Protein AF-A0A0F9MVE8-F1 (afdb_monomer_lite)

Secondary structure (DSSP, 8-state):
-HHHHHHHHSTT-EEEEE-SSHHHHHHHHHHHHHH--S-TTTEEEE-TTS-HHHHHHHGGG-SEEEE-HHHHHHHHHTTS--GGGEEEEEEETGGG-STT-HHHHHHHHHHHH-SS--EEEE-S---SSHHHHHHHHHHHT--------TTSTTTGGGPPPPPP-----PPPHHHHHHHHHHHHHHHHHHHHHHHTTS-S---TTT--HHHHHHHHHHHHHHHHH--SHHHHHHHHHHHHHHHHHHHHHHHHHHHHHT-HHHHHHHHHHHHHHHHTT-S-HHHHHHHHSHHHHHHHHHHHHHHHTT---HHHHHHHHHHHHHHHH-TT-------SSHHHHHHHHHHTTT-SS--------S--BTTBPPPPHHHHHHHHHHHHTPSPTT-----------S---S-IIIIITTT----EE-SSSSSSGGG--EE-TTS-EE-TT----EEES-HHHHHHHHTT--B------EEEEETTEEEEES-BHHHHHTSTTHHHHHHHHHTS-SS---SSHHHHHHHHH-HHHIIIIIHHHHHHHHSS-GGGS-GGGTTTT---BSS---TTTT-EEE-BTTHHHHHHHHHTTT--EE-S-----GGG-S-EEE-S-HHHHTTTTT-PPPEEEEEEEEEES---S-TT-SEEE-TT-SS-SEEEEHHHHHT---SS-EEEEEEEE---SSS---EE---HHHHHHHHHHHHHHHT-SSEEE-HHHHTT----HHHHHHHHHHHHHHHTTGGGS-HHHHHHHHHHHHTT-

Radius of gyration: 35.33 Å; chains: 1; bounding box: 66×113×80 Å

Sequence (765 aa):
MLAVQRLTEKLDSTVIFLAPTKPLVEQHHKSFLDLTIISSESLKTLTGATAPDKRKKIWKDLKIAFMTPQVLQNDLISGLYSIKNVSLIIFDECHRAVGDYAYCFIAKKYVEMSKYPQILGLTASPGSTEGKINEIRRNLFIEHIEIRTEKDPDVKPYIQNVSNKWIKIKLPSEFLEIKKLIEDKLKECYKFLKENDLLNSYDLKKVTRKDLLKVDKIINSKITNASDDNEKIQMFNAKKLAANAIRLSYMDELIETQGIRPLNDYFKKNEVKIRNNTANKSLRELYHDKDIKRAKELTVELLSKGVIHPKIKELMKVLTTQIKNNSLSRILVFCHFRDSVNNIVRFFEGHETIKAQKFVGQATRGTDKGLTQKEQIELIKDFKDFPWKNTRRFSEIYLRYPELTRGRDEMSERNHNISIIEKLNHIGGLCYSKKNQLGFYYEPYGAHTFHTNNSRVKDFVQRFSKFNSYIHQKGIIINGVLKHYPLSIESIKELPESEKILKEIEERPYKPNLQNFETYMVSLVGRTLYNMYIYNYTKKMWGIEPKELDVDWAISRVELRESNSELFKGQWQGLPVNGYTKFFEKMIANIPVEYNKTKINNSNHDIVLFSGKIDELHRYEFGILPYRSLRFDYKLNESWEDENYGTINLPQHPIYIRKTNFNVLYKQKASYQCIQYQEPIPPDDTNLPMYPISTSENLALFNKYLKEACNSDKIIPIGRLGLYKYLDMDKAVSLSMDMVPLIEKWNVFSPEKRYHNIRVILDKY

InterPro domains:
  IPR011545 DEAD/DEAH-box helicase domain [PF00270] (3-128)
  IPR014001 Helicase superfamily 1/2, ATP-binding domain [PS51192] (1-144)
  IPR014001 Helicase superfamily 1/2, ATP-binding domain [SM00487] (1-170)
  IPR015899 UDP-galactopyranose mutase, C-terminal [PF03275] (534-726)
  IPR027417 P-loop containing nucleoside triphosphate hydrolase [G3DSA:3.40.50.300] (1-159)
  IPR027417 P-loop containing nucleoside triphosphate hydrolase [G3DSA:3.40.50.300] (306-388)
  IPR027417 P-loop containing nucleoside triphosphate hydrolase [SSF52540] (14-385)
  IPR041755 Archaeal Hef helicase/nuclease, insert domain [PF21210] (175-300)

Foldseek 3Di:
DVLVVLCVVQVQAAEEEADADPVVLVVVLVVCVVPDPPDNLQRDEDEPPDDLVRVLVSVNSHRYYGYHLVRVLVCVVVVSDFLQRHQEYEAEQLLQLADPDSLLVVLVRNVVRYPHYDYHYDHPDNDDDPVSVVRSCVSNVPPDDDDDDCPDPVNVVVDDDDDDDDDDDDWDPLLVLLLVLLLVLLLVLLVLCVVVVLDPDSPPVPDDLVSLVVSLVVLVVQCVVDPDPVSNVSSVVNNLSSVSSNLSNVLNCCSVAPRLPVSLVSVVVLVVCVVVVVDDPSSVVCCVDPSNVVSNVSSVVCVVVVDGTVVLVVVCVVVVVVCVVPVQDQDDDDDPDQVSLVVSQVVCVVPPRDHRDRQAAQDDDVPRGHDDPVRNVVVVVQSVVPVGLPPPPQLAQAADDPQQFDDCVPVVVVDDAFAGEHQAPADNPQQDWDADPVGAIDGQADDAKDWDPDPSLVVRLVVLFDFDPAFAWEWEQFPNDIFTPPAELVRLCPDPCSVVQVVQQVVADPDQDQQFQLSRVCSQRNPVVCVRFVQLLVCQQQVDGRRQFGSVVPPPQHHYHNDHDTRRPPIDIGAGLVGVRSSVCSRCPPHHYHYSDRDDPLPVDQAGEGAAALCSVVSQPLHDFWFKWKDKDKDKADDDDDLSHQKYAYRPDPFFGIKGWSCSRSVPDDPMTIIITIGIDTDDPPTDRDAGRDGPVSVVSLLVSLLVQLQDLHYDQADCNSNSHDDRSSRSNVLNVLCVVCRVCSNVDDSVRSSVSNVVSVVVD

Organism: NCBI:txid412755

Structure (mmCIF, N/CA/C/O backbone):
data_AF-A0A0F9MVE8-F1
#
_entry.id   AF-A0A0F9MVE8-F1
#
loop_
_atom_site.group_PDB
_atom_site.id
_atom_site.type_symbol
_atom_site.label_atom_id
_atom_site.label_alt_id
_atom_site.label_comp_id
_atom_site.label_asym_id
_atom_site.label_entity_id
_atom_site.label_seq_id
_atom_site.pdbx_PDB_ins_code
_atom_site.Cartn_x
_atom_site.Cartn_y
_atom_site.Cartn_z
_atom_site.occupancy
_atom_site.B_iso_or_equiv
_atom_site.auth_seq_id
_atom_site.auth_comp_id
_atom_site.auth_asym_id
_atom_site.auth_atom_id
_atom_site.pdbx_PDB_model_num
ATOM 1 N N . MET A 1 1 ? -8.846 14.101 18.494 1.00 79.25 1 MET A N 1
ATOM 2 C CA . MET A 1 1 ? -8.733 14.220 19.967 1.00 79.25 1 MET A CA 1
ATOM 3 C C . MET A 1 1 ? -9.276 15.544 20.498 1.00 79.25 1 MET A C 1
ATOM 5 O O . MET A 1 1 ? -10.307 15.489 21.148 1.00 79.25 1 MET A O 1
ATOM 9 N N . LEU A 1 2 ? -8.692 16.712 20.179 1.00 90.62 2 LEU A N 1
ATOM 10 C CA . LEU A 1 2 ? -9.156 18.012 20.713 1.00 90.62 2 LEU A CA 1
ATOM 11 C C . LEU A 1 2 ? -10.664 18.268 20.523 1.00 90.62 2 LEU A C 1
ATOM 13 O O . LEU A 1 2 ? -11.348 18.648 21.463 1.00 90.62 2 LEU A O 1
ATOM 17 N N . ALA A 1 3 ? -11.206 18.012 19.329 1.00 92.62 3 ALA A N 1
ATOM 18 C CA . ALA A 1 3 ? -12.641 18.164 19.072 1.00 92.62 3 ALA A CA 1
ATOM 19 C C . ALA A 1 3 ? -13.517 17.299 19.998 1.00 92.62 3 ALA A C 1
ATOM 21 O O . ALA A 1 3 ? -14.525 17.777 20.506 1.00 92.62 3 ALA A O 1
ATOM 22 N N . VAL A 1 4 ? -13.112 16.049 20.255 1.00 90.56 4 VAL A N 1
ATOM 23 C CA . VAL A 1 4 ? -13.823 15.137 21.167 1.00 90.56 4 VAL A CA 1
ATOM 24 C C . VAL A 1 4 ? -13.738 15.660 22.598 1.00 90.56 4 VAL A C 1
ATOM 26 O O . VAL A 1 4 ? -14.762 15.771 23.256 1.00 90.56 4 VAL A O 1
ATOM 29 N N . GLN A 1 5 ? -12.547 16.069 23.045 1.00 92.75 5 GLN A N 1
ATOM 30 C CA . GLN A 1 5 ? -12.354 16.672 24.366 1.00 92.75 5 GLN A CA 1
ATOM 31 C C . GLN A 1 5 ? -13.270 17.888 24.574 1.00 92.75 5 GLN A C 1
ATOM 33 O O . GLN A 1 5 ? -13.953 17.974 25.591 1.00 92.75 5 GLN A O 1
ATOM 38 N N . ARG A 1 6 ? -13.345 18.799 23.594 1.00 93.81 6 ARG A N 1
ATOM 39 C CA . ARG A 1 6 ? -14.205 19.992 23.669 1.00 93.81 6 ARG A CA 1
ATOM 40 C C . ARG A 1 6 ? -15.684 19.646 23.786 1.00 93.81 6 ARG A C 1
ATOM 42 O O . ARG A 1 6 ? -16.391 20.289 24.557 1.00 93.81 6 ARG A O 1
ATOM 49 N N . LEU A 1 7 ? -16.141 18.626 23.063 1.00 92.19 7 LEU A N 1
ATOM 50 C CA . LEU A 1 7 ? -17.517 18.138 23.164 1.00 92.19 7 LEU A CA 1
ATOM 51 C C . LEU A 1 7 ? -17.803 17.470 24.517 1.00 92.19 7 LEU A C 1
ATOM 53 O O . LEU A 1 7 ? -18.912 17.604 25.022 1.00 92.19 7 LEU A O 1
ATOM 57 N N . THR A 1 8 ? -16.815 16.814 25.130 1.00 89.75 8 THR A N 1
ATOM 58 C CA . THR A 1 8 ? -16.943 16.247 26.483 1.00 89.75 8 THR A CA 1
ATOM 59 C C . THR A 1 8 ? -16.986 17.337 27.558 1.00 89.75 8 THR A C 1
ATOM 61 O O . THR A 1 8 ? -17.803 17.272 28.469 1.00 89.75 8 THR A O 1
ATOM 64 N N . GLU A 1 9 ? -16.147 18.371 27.448 1.00 92.56 9 GLU A N 1
ATOM 65 C CA . GLU A 1 9 ? -16.122 19.504 28.388 1.00 92.56 9 GLU A CA 1
ATOM 66 C C . GLU A 1 9 ? -17.356 20.410 28.266 1.00 92.56 9 GLU A C 1
ATOM 68 O O . GLU A 1 9 ? -17.742 21.082 29.227 1.00 92.56 9 GLU A O 1
ATOM 73 N N . LYS A 1 10 ? -17.939 20.489 27.063 1.00 92.56 10 LYS A N 1
ATOM 74 C CA . LYS A 1 10 ? -19.064 21.361 26.710 1.00 92.56 10 LYS A CA 1
ATOM 75 C C . LYS A 1 10 ? -20.129 20.544 25.968 1.00 92.56 10 LYS A C 1
ATOM 77 O O . LYS A 1 10 ? -20.246 20.633 24.746 1.00 92.56 10 LYS A O 1
ATOM 82 N N . LEU A 1 11 ? -20.919 19.775 26.718 1.00 84.69 11 LEU A N 1
ATOM 83 C CA . LEU A 1 11 ? -21.888 18.795 26.196 1.00 84.69 11 LEU A CA 1
ATOM 84 C C . LEU A 1 11 ? -22.898 19.376 25.186 1.00 84.69 11 LEU A C 1
ATOM 86 O O . LEU A 1 11 ? -23.201 18.731 24.178 1.00 84.69 11 LEU A O 1
ATOM 90 N N . ASP A 1 12 ? -23.350 20.615 25.397 1.00 86.69 12 ASP A N 1
ATOM 91 C CA . ASP A 1 12 ? -24.326 21.310 24.536 1.00 86.69 12 ASP A CA 1
ATOM 92 C C . ASP A 1 12 ? -23.686 22.175 23.441 1.00 86.69 12 ASP A C 1
ATOM 94 O O . ASP A 1 12 ? -24.312 23.091 22.900 1.00 86.69 12 ASP A O 1
ATOM 98 N N . SER A 1 13 ? -22.415 21.922 23.129 1.00 92.81 13 SER A N 1
ATOM 99 C CA . SER A 1 13 ? -21.684 22.673 22.115 1.00 92.81 13 SER A CA 1
ATOM 100 C C . SER A 1 13 ? -21.552 21.934 20.787 1.00 92.81 13 SER A C 1
ATOM 102 O O . SER A 1 13 ? -21.737 20.719 20.692 1.00 92.81 13 SER A O 1
ATOM 104 N N . THR A 1 14 ? -21.184 22.698 19.761 1.00 94.12 14 THR A N 1
ATOM 105 C CA . THR A 1 14 ? -20.856 22.195 18.424 1.00 94.12 14 THR A CA 1
ATOM 106 C C . THR A 1 14 ? -19.405 22.532 18.086 1.00 94.12 14 THR A C 1
ATOM 108 O O . THR A 1 14 ? -18.898 23.594 18.451 1.00 94.12 14 THR A O 1
ATOM 111 N N . VAL A 1 15 ? -18.740 21.650 17.348 1.00 96.69 15 VAL A N 1
ATOM 112 C CA . VAL A 1 15 ? -17.430 21.894 16.732 1.00 96.69 15 VAL A CA 1
ATOM 113 C C . VAL A 1 15 ? -17.627 22.179 15.246 1.00 96.69 15 VAL A C 1
ATOM 115 O O . VAL A 1 15 ? -18.432 21.528 14.581 1.00 96.69 15 VAL A O 1
ATOM 118 N N . ILE A 1 16 ? -16.874 23.127 14.696 1.00 97.38 16 ILE A N 1
ATOM 119 C CA . ILE A 1 16 ? -16.872 23.401 13.257 1.00 97.38 16 ILE A CA 1
ATOM 120 C C . ILE A 1 16 ? -15.489 23.109 12.685 1.00 97.38 16 ILE A C 1
ATOM 122 O O . ILE A 1 16 ? -14.482 23.616 13.174 1.00 97.38 16 ILE A O 1
ATOM 126 N N . PHE A 1 17 ? -15.453 22.331 11.607 1.00 98.06 17 PHE A N 1
ATOM 127 C CA . PHE A 1 17 ? -14.259 22.080 10.816 1.00 98.06 17 PHE A CA 1
ATOM 128 C C . PHE A 1 17 ? -14.393 22.764 9.451 1.00 98.06 17 PHE A C 1
ATOM 130 O O . PHE A 1 17 ? -15.276 22.433 8.653 1.00 98.06 17 PHE A O 1
ATOM 137 N N . LEU A 1 18 ? -13.510 23.722 9.174 1.00 98.06 18 LEU A N 1
ATOM 138 C CA . LEU A 1 18 ? -13.486 24.477 7.927 1.00 98.06 18 LEU A CA 1
ATOM 139 C C . LEU A 1 18 ? -12.327 24.034 7.048 1.00 98.06 18 LEU A C 1
ATOM 141 O O . LEU A 1 18 ? -11.180 24.049 7.489 1.00 98.06 18 LEU A O 1
ATOM 145 N N . ALA A 1 19 ? -12.626 23.716 5.788 1.00 96.50 19 ALA A N 1
ATOM 146 C CA . ALA A 1 19 ? -11.608 23.446 4.779 1.00 96.50 19 ALA A CA 1
ATOM 147 C C . ALA A 1 19 ? -11.888 24.212 3.470 1.00 96.50 19 ALA A C 1
ATOM 149 O O . ALA A 1 19 ? -13.050 24.451 3.129 1.00 96.50 19 ALA A O 1
ATOM 150 N N . PRO A 1 20 ? -10.861 24.602 2.688 1.00 91.00 20 PRO A N 1
ATOM 151 C CA . PRO A 1 20 ? -11.046 25.520 1.557 1.00 91.00 20 PRO A CA 1
ATOM 152 C C . PRO A 1 20 ? -11.846 24.946 0.384 1.00 91.00 20 PRO A C 1
ATOM 154 O O . PRO A 1 20 ? -12.355 25.702 -0.442 1.00 91.00 20 PRO A O 1
ATOM 157 N N . THR A 1 21 ? -11.909 23.619 0.255 1.00 87.50 21 THR A N 1
ATOM 158 C CA . THR A 1 21 ? -12.530 22.948 -0.892 1.00 87.50 21 THR A CA 1
ATOM 159 C C . THR A 1 21 ? -13.428 21.806 -0.440 1.00 87.50 21 THR A C 1
ATOM 161 O O . THR A 1 21 ? -13.140 21.140 0.550 1.00 87.50 21 THR A O 1
ATOM 164 N N . LYS A 1 22 ? -14.498 21.537 -1.199 1.00 84.56 22 LYS A N 1
ATOM 165 C CA . LYS A 1 22 ? -15.429 20.438 -0.905 1.00 84.56 22 LYS A CA 1
ATOM 166 C C . LYS A 1 22 ? -14.732 19.068 -0.764 1.00 84.56 22 LYS A C 1
ATOM 168 O O . LYS A 1 22 ? -15.055 18.372 0.186 1.00 84.56 22 LYS A O 1
ATOM 173 N N . PRO A 1 23 ? -13.764 18.674 -1.618 1.00 82.56 23 PRO A N 1
ATOM 174 C CA . PRO A 1 23 ? -13.040 17.415 -1.421 1.00 82.56 23 PRO A CA 1
ATOM 175 C C . PRO A 1 23 ? -12.314 17.311 -0.073 1.00 82.56 23 PRO A C 1
ATOM 177 O O . PRO A 1 23 ? -12.371 16.255 0.546 1.00 82.56 23 PRO A O 1
ATOM 180 N N . LEU A 1 24 ? -11.685 18.393 0.404 1.00 87.00 24 LEU A N 1
ATOM 181 C CA . LEU A 1 24 ? -11.041 18.407 1.725 1.00 87.00 24 LEU A CA 1
ATOM 182 C C . LEU A 1 24 ? -12.074 18.306 2.851 1.00 87.00 24 LEU A C 1
ATOM 184 O O . LEU A 1 24 ? -11.856 17.594 3.823 1.00 87.00 24 LEU A O 1
ATOM 188 N N . VAL A 1 25 ? -13.223 18.970 2.696 1.00 92.81 25 VAL A N 1
ATOM 189 C CA . VAL A 1 25 ? -14.341 18.863 3.644 1.00 92.81 25 VAL A CA 1
ATOM 190 C C . VAL A 1 25 ? -14.805 17.408 3.782 1.00 92.81 25 VAL A C 1
ATOM 192 O O . VAL A 1 25 ? -14.879 16.909 4.901 1.00 92.81 25 VAL A O 1
ATOM 195 N N . GLU A 1 26 ? -15.056 16.710 2.669 1.00 88.94 26 GLU A N 1
ATOM 196 C CA . GLU A 1 26 ? -15.471 15.296 2.703 1.00 88.94 26 GLU A CA 1
ATOM 197 C C . GLU A 1 26 ? -14.358 14.379 3.237 1.00 88.94 26 GLU A C 1
ATOM 199 O O . GLU A 1 26 ? -14.634 13.410 3.940 1.00 88.94 26 GLU A O 1
ATOM 204 N N . GLN A 1 27 ? -13.090 14.685 2.938 1.00 87.00 27 GLN A N 1
ATOM 205 C CA . GLN A 1 27 ? -11.949 13.944 3.477 1.00 87.00 27 GLN A CA 1
ATOM 206 C C . GLN A 1 27 ? -11.895 14.039 5.005 1.00 87.00 27 GLN A C 1
ATOM 208 O O . GLN A 1 27 ? -11.730 13.021 5.673 1.00 87.00 27 GLN A O 1
ATOM 213 N N . HIS A 1 28 ? -12.049 15.240 5.567 1.00 93.00 28 HIS A N 1
ATOM 214 C CA . HIS A 1 28 ? -12.065 15.432 7.017 1.00 93.00 28 HIS A CA 1
ATOM 215 C C . HIS A 1 28 ? -13.308 14.814 7.656 1.00 93.00 28 HIS A C 1
ATOM 217 O O . HIS A 1 28 ? -13.181 14.157 8.685 1.00 93.00 28 HIS A O 1
ATOM 223 N N . HIS A 1 29 ? -14.483 14.938 7.030 1.00 93.50 29 HIS A N 1
ATOM 224 C CA . HIS A 1 29 ? -15.705 14.266 7.493 1.00 93.50 29 HIS A CA 1
ATOM 225 C C . HIS A 1 29 ? -15.506 12.752 7.601 1.00 93.50 29 HIS A C 1
ATOM 227 O O . HIS A 1 29 ? -15.767 12.176 8.657 1.00 93.50 29 HIS A O 1
ATOM 233 N N . LYS A 1 30 ? -14.950 12.126 6.556 1.00 88.25 30 LYS A N 1
ATOM 234 C CA . LYS A 1 30 ? -14.631 10.696 6.562 1.00 88.25 30 LYS A CA 1
ATOM 235 C C . LYS A 1 30 ? -13.610 10.336 7.643 1.00 88.25 30 LYS A C 1
ATOM 237 O O . LYS A 1 30 ? -13.857 9.416 8.410 1.00 88.25 30 LYS A O 1
ATOM 242 N N . SER A 1 31 ? -12.518 11.091 7.767 1.00 88.44 31 SER A N 1
ATOM 243 C CA . SER A 1 31 ? -11.518 10.849 8.817 1.00 88.44 31 SER A CA 1
ATOM 244 C C . SER A 1 31 ? -12.133 10.885 10.218 1.00 88.44 31 SER A C 1
ATOM 246 O O . SER A 1 31 ? -11.775 10.080 11.067 1.00 88.44 31 SER A O 1
ATOM 248 N N . PHE A 1 32 ? -13.074 11.793 10.485 1.00 90.75 32 PHE A N 1
ATOM 249 C CA . PHE A 1 32 ? -13.753 11.848 11.781 1.00 90.75 32 PHE A CA 1
ATOM 250 C C . PHE A 1 32 ? -14.732 10.688 12.001 1.00 90.75 32 PHE A C 1
ATOM 252 O O . PHE A 1 32 ? -14.859 10.243 13.140 1.00 90.75 32 PHE A O 1
ATOM 259 N N . LEU A 1 33 ? -15.392 10.186 10.953 1.00 86.75 33 LEU A N 1
ATOM 260 C CA . LEU A 1 33 ? -16.195 8.960 11.038 1.00 86.75 33 LEU A CA 1
ATOM 261 C C . LEU A 1 33 ? -15.322 7.742 11.361 1.00 86.75 33 LEU A C 1
ATOM 263 O O . LEU A 1 33 ? -15.686 6.944 12.215 1.00 86.75 33 LEU A O 1
ATOM 267 N N . ASP A 1 34 ? -14.158 7.640 10.722 1.00 82.25 34 ASP A N 1
ATOM 268 C CA . ASP A 1 34 ? -13.245 6.507 10.897 1.00 82.25 34 ASP A CA 1
ATOM 269 C C . ASP A 1 34 ? -12.536 6.546 12.271 1.00 82.25 34 ASP A C 1
ATOM 271 O O . ASP A 1 34 ? -12.205 5.507 12.839 1.00 82.25 34 ASP A O 1
ATOM 275 N N . LEU A 1 35 ? -12.299 7.744 12.825 1.00 85.38 35 LEU A N 1
ATOM 276 C CA . LEU A 1 35 ? -11.503 7.947 14.046 1.00 85.38 35 LEU A CA 1
ATOM 277 C C . LEU A 1 35 ? -12.324 8.200 15.320 1.00 85.38 35 LEU A C 1
ATOM 279 O O . LEU A 1 35 ? -11.735 8.318 16.398 1.00 85.38 35 LEU A O 1
ATOM 283 N N . THR A 1 36 ? -13.651 8.352 15.240 1.00 83.62 36 THR A N 1
ATOM 284 C CA . THR A 1 36 ? -14.488 8.678 16.409 1.00 83.62 36 THR A CA 1
ATOM 285 C C . THR A 1 36 ? -15.728 7.793 16.504 1.00 83.62 36 THR A C 1
ATOM 287 O O . THR A 1 36 ? -16.237 7.303 15.507 1.00 83.62 36 THR A O 1
ATOM 290 N N . ILE A 1 37 ? -16.248 7.622 17.722 1.00 82.69 37 ILE A N 1
ATOM 291 C CA . ILE A 1 37 ? -17.500 6.891 17.996 1.00 82.69 37 ILE A CA 1
ATOM 292 C C . ILE A 1 37 ? -18.748 7.790 17.931 1.00 82.69 37 ILE A C 1
ATOM 294 O O . ILE A 1 37 ? -19.828 7.391 18.361 1.00 82.69 37 ILE A O 1
ATOM 298 N N . ILE A 1 38 ? -18.606 9.037 17.466 1.00 84.19 38 ILE A N 1
ATOM 299 C CA . ILE A 1 38 ? -19.725 9.979 17.372 1.00 84.19 38 ILE A CA 1
ATOM 300 C C . ILE A 1 38 ? -20.671 9.479 16.277 1.00 84.19 38 ILE A C 1
ATOM 302 O O . ILE A 1 38 ? -20.228 9.137 15.183 1.00 84.19 38 ILE A O 1
ATOM 306 N N . SER A 1 39 ? -21.977 9.458 16.564 1.00 83.62 39 SER A N 1
ATOM 307 C CA . SER A 1 39 ? -22.989 9.028 15.593 1.00 83.62 39 SER A CA 1
ATOM 308 C C . SER A 1 39 ? -22.819 9.747 14.251 1.00 83.62 39 SER A C 1
ATOM 310 O O . SER A 1 39 ? -22.673 10.972 14.196 1.00 83.62 39 SER A O 1
ATOM 312 N N . SER A 1 40 ? -22.912 8.987 13.157 1.00 83.56 40 SER A N 1
ATOM 313 C CA . SER A 1 40 ? -22.882 9.516 11.785 1.00 83.56 40 SER A CA 1
ATOM 314 C C . SER A 1 40 ? -24.020 10.509 11.488 1.00 83.56 40 SER A C 1
ATOM 316 O O . SER A 1 40 ? -23.977 11.270 10.515 1.00 83.56 40 SER A O 1
ATOM 318 N N . GLU A 1 41 ? -25.050 10.542 12.334 1.00 84.62 41 GLU A N 1
ATOM 319 C CA . GLU A 1 41 ? -26.120 11.536 12.280 1.00 84.62 41 GLU A CA 1
ATOM 320 C C . GLU A 1 41 ? -25.690 12.891 12.852 1.00 84.62 41 GLU A C 1
ATOM 322 O O . GLU A 1 41 ? -26.097 13.927 12.331 1.00 84.62 41 GLU A O 1
ATOM 327 N N . SER A 1 42 ? -24.785 12.896 13.832 1.00 88.81 42 SER A N 1
ATOM 328 C CA . SER A 1 42 ? -24.259 14.099 14.489 1.00 88.81 42 SER A CA 1
ATOM 329 C C . SER A 1 42 ? -23.010 14.685 13.815 1.00 88.81 42 SER A C 1
ATOM 331 O O . SER A 1 42 ? -22.525 15.742 14.233 1.00 88.81 42 SER A O 1
ATOM 333 N N . LEU A 1 43 ? -22.494 14.015 12.778 1.00 91.75 43 LEU A N 1
ATOM 334 C CA . LEU A 1 43 ? -21.366 14.427 11.939 1.00 91.75 43 LEU A CA 1
ATOM 335 C C . LEU A 1 43 ? -21.867 14.682 10.512 1.00 91.75 43 LEU A C 1
ATOM 337 O O . LEU A 1 43 ? -22.103 13.727 9.768 1.00 91.75 43 LEU A O 1
ATOM 341 N N . LYS A 1 44 ? -22.015 15.942 10.084 1.00 91.31 44 LYS A N 1
ATOM 342 C CA . LYS A 1 44 ? -22.493 16.241 8.717 1.00 91.31 44 LYS A CA 1
ATOM 343 C C . LYS A 1 44 ? -21.624 17.238 7.971 1.00 91.31 44 LYS A C 1
ATOM 345 O O . LYS A 1 44 ? -21.174 18.245 8.519 1.00 91.31 44 LYS A O 1
ATOM 350 N N . THR A 1 45 ? -21.516 16.993 6.669 1.00 91.44 45 THR A N 1
ATOM 351 C CA . THR A 1 45 ? -21.049 17.973 5.694 1.00 91.44 45 THR A CA 1
ATOM 352 C C . THR A 1 45 ? -22.178 18.947 5.335 1.00 91.44 45 THR A C 1
ATOM 354 O O . THR A 1 45 ? -23.255 18.540 4.894 1.00 91.44 45 THR A O 1
ATOM 357 N N . LEU A 1 46 ? -21.930 20.249 5.486 1.00 88.56 46 LEU A N 1
ATOM 358 C CA . LEU A 1 46 ? -22.821 21.324 5.051 1.00 88.56 46 LEU A CA 1
ATOM 359 C C . LEU A 1 46 ? -22.273 21.978 3.782 1.00 88.56 46 LEU A C 1
ATOM 361 O O . LEU A 1 46 ? -21.116 22.388 3.700 1.00 88.56 46 LEU A O 1
ATOM 365 N N . THR A 1 47 ? -23.132 22.082 2.767 1.00 84.94 47 THR A N 1
ATOM 366 C CA . THR A 1 47 ? -22.768 22.631 1.457 1.00 84.94 47 THR A CA 1
ATOM 367 C C . THR A 1 47 ? -23.712 23.756 1.058 1.00 84.94 47 THR A C 1
ATOM 369 O O . THR A 1 47 ? -24.889 23.751 1.424 1.00 84.94 47 THR A O 1
ATOM 372 N N . GLY A 1 48 ? -23.219 24.691 0.242 1.00 79.00 48 GLY A N 1
ATOM 373 C CA . GLY A 1 48 ? -24.036 25.785 -0.292 1.00 79.00 48 GLY A CA 1
ATOM 374 C C . GLY A 1 48 ? -25.185 25.324 -1.199 1.00 79.00 48 GLY A C 1
ATOM 375 O O . GLY A 1 48 ? -26.120 26.086 -1.412 1.00 79.00 48 GLY A O 1
ATOM 376 N N . ALA A 1 49 ? -25.151 24.078 -1.691 1.00 77.50 49 ALA A N 1
ATOM 377 C CA . ALA A 1 49 ? -26.223 23.489 -2.494 1.00 77.50 49 ALA A CA 1
ATOM 378 C C . ALA A 1 49 ? -27.433 23.039 -1.653 1.00 77.50 49 ALA A C 1
ATOM 380 O O . ALA A 1 49 ? -28.533 22.887 -2.181 1.00 77.50 49 ALA A O 1
ATOM 381 N N . THR A 1 50 ? -27.258 22.818 -0.347 1.00 82.81 50 THR A N 1
ATOM 382 C CA . THR A 1 50 ? -28.361 22.456 0.552 1.00 82.81 50 THR A CA 1
ATOM 383 C C . THR A 1 50 ? -29.210 23.691 0.825 1.00 82.81 50 THR A C 1
ATOM 385 O O . THR A 1 50 ? -28.667 24.674 1.306 1.00 82.81 50 THR A O 1
ATOM 388 N N . ALA A 1 51 ? -30.521 23.665 0.575 1.00 83.69 51 ALA A N 1
ATOM 389 C CA . ALA A 1 51 ? -31.386 24.831 0.794 1.00 83.69 51 ALA A CA 1
ATOM 390 C C . ALA A 1 51 ? -31.314 25.379 2.246 1.00 83.69 51 ALA A C 1
ATOM 392 O O . ALA A 1 51 ? -31.218 24.574 3.181 1.00 83.69 51 ALA A O 1
ATOM 393 N N . PRO A 1 52 ? -31.408 26.711 2.451 1.00 82.50 52 PRO A N 1
ATOM 394 C CA . PRO A 1 52 ? -31.341 27.362 3.765 1.00 82.50 52 PRO A CA 1
ATOM 395 C C . PRO A 1 52 ? -32.199 26.705 4.862 1.00 82.50 52 PRO A C 1
ATOM 397 O O . PRO A 1 52 ? -31.678 26.333 5.915 1.00 82.50 52 PRO A O 1
ATOM 400 N N . ASP A 1 53 ? -33.484 26.451 4.599 1.00 83.62 53 ASP A N 1
ATOM 401 C CA . ASP A 1 53 ? -34.400 25.860 5.589 1.00 83.62 53 ASP A CA 1
ATOM 402 C C . ASP A 1 53 ? -33.992 24.448 6.019 1.00 83.62 53 ASP A C 1
ATOM 404 O O . ASP A 1 53 ? -34.156 24.059 7.178 1.00 83.62 53 ASP A O 1
ATOM 408 N N . LYS A 1 54 ? -33.412 23.675 5.093 1.00 84.75 54 LYS A N 1
ATOM 409 C CA . LYS A 1 54 ? -32.862 22.351 5.399 1.00 84.75 54 LYS A CA 1
ATOM 410 C C . LYS A 1 54 ? -31.593 22.475 6.240 1.00 84.75 54 LYS A C 1
ATOM 412 O O . LYS A 1 54 ? -31.469 21.748 7.221 1.00 84.75 54 LYS A O 1
ATOM 417 N N . ARG A 1 55 ? -30.688 23.415 5.923 1.00 86.81 55 ARG A N 1
ATOM 418 C CA . ARG A 1 55 ? -29.481 23.666 6.738 1.00 86.81 55 ARG A CA 1
ATOM 419 C C . ARG A 1 55 ? -29.840 24.059 8.171 1.00 86.81 55 ARG A C 1
ATOM 421 O O . ARG A 1 55 ? -29.254 23.518 9.102 1.00 86.81 55 ARG A O 1
ATOM 428 N N . LYS A 1 56 ? -30.853 24.912 8.360 1.00 84.81 56 LYS A N 1
ATOM 429 C CA . LYS A 1 56 ? -31.330 25.335 9.688 1.00 84.81 56 LYS A CA 1
ATOM 430 C C . LYS A 1 56 ? -31.802 24.163 10.556 1.00 84.81 56 LYS A C 1
ATOM 432 O O . LYS A 1 56 ? -31.574 24.171 11.761 1.00 84.81 56 LYS A O 1
ATOM 437 N N . LYS A 1 57 ? -32.448 23.156 9.955 1.00 84.81 57 LYS A N 1
ATOM 438 C CA . LYS A 1 57 ? -32.835 21.922 10.660 1.00 84.81 57 LYS A CA 1
ATOM 439 C C . LYS A 1 57 ? -31.615 21.080 11.021 1.00 84.81 57 LYS A C 1
ATOM 441 O O . LYS A 1 57 ? -31.496 20.687 12.171 1.00 84.81 57 LYS A O 1
ATOM 446 N N . ILE A 1 58 ? -30.698 20.882 10.069 1.00 85.81 58 ILE A N 1
ATOM 447 C CA . ILE A 1 58 ? -29.482 20.081 10.275 1.00 85.81 58 ILE A CA 1
ATOM 448 C C . ILE A 1 58 ? -28.667 20.622 11.456 1.00 85.81 58 ILE A C 1
ATOM 450 O O . ILE A 1 58 ? -28.220 19.841 12.282 1.00 85.81 58 ILE A O 1
ATOM 454 N N . TRP A 1 59 ? -28.538 21.944 11.595 1.00 85.56 59 TRP A N 1
ATOM 455 C CA . TRP A 1 59 ? -27.808 22.567 12.705 1.00 85.56 59 TRP A CA 1
ATOM 456 C C . TRP A 1 59 ? -28.266 22.150 14.112 1.00 85.56 59 TRP A C 1
ATOM 458 O O . TRP A 1 59 ? -27.452 22.220 15.029 1.00 85.56 59 TRP A O 1
ATOM 468 N N . LYS A 1 60 ? -29.523 21.723 14.305 1.00 80.25 60 LYS A N 1
ATOM 469 C CA . LYS A 1 60 ? -30.047 21.360 15.635 1.00 80.25 60 LYS A CA 1
ATOM 470 C C . LYS A 1 60 ? -29.425 20.087 16.207 1.00 80.25 60 LYS A C 1
ATOM 472 O O . LYS A 1 60 ? -29.217 20.018 17.413 1.00 80.25 60 LYS A O 1
ATOM 477 N N . ASP A 1 61 ? -29.093 19.131 15.346 1.00 80.75 61 ASP A N 1
ATOM 478 C CA . ASP A 1 61 ? -28.694 17.778 15.756 1.00 80.75 61 ASP A CA 1
ATOM 479 C C . ASP A 1 61 ? -27.176 17.542 15.603 1.00 80.75 61 ASP A C 1
ATOM 481 O O . ASP A 1 61 ? -26.674 16.427 15.770 1.00 80.75 61 ASP A O 1
ATOM 485 N N . LEU A 1 62 ? -26.416 18.599 15.281 1.00 88.69 62 LEU A N 1
ATOM 486 C CA . LEU A 1 62 ? -24.988 18.509 14.989 1.00 88.69 62 LEU A CA 1
ATOM 487 C C . LEU A 1 62 ? -24.092 18.652 16.213 1.00 88.69 62 LEU A C 1
ATOM 489 O O . LEU A 1 62 ? -24.126 19.647 16.939 1.00 88.69 62 LEU A O 1
ATOM 493 N N . LYS A 1 63 ? -23.160 17.703 16.332 1.00 92.62 63 LYS A N 1
ATOM 494 C CA . LYS A 1 63 ? -21.993 17.818 17.210 1.00 92.62 63 LYS A CA 1
ATOM 495 C C . LYS A 1 63 ? -20.766 18.307 16.451 1.00 92.62 63 LYS A C 1
ATOM 497 O O . LYS A 1 63 ? -20.036 19.136 16.989 1.00 92.62 63 LYS A O 1
ATOM 502 N N . ILE A 1 64 ? -20.560 17.874 15.201 1.00 95.06 64 ILE A N 1
ATOM 503 C CA . ILE A 1 64 ? -19.484 18.401 14.345 1.00 95.06 64 ILE A CA 1
ATOM 504 C C . ILE A 1 64 ? -20.001 18.706 12.941 1.00 95.06 64 ILE A C 1
ATOM 506 O O . ILE A 1 64 ? -20.592 17.852 12.276 1.00 95.06 64 ILE A O 1
ATOM 510 N N . ALA A 1 65 ? -19.735 19.927 12.483 1.00 95.00 65 ALA A N 1
ATOM 511 C CA . ALA A 1 65 ? -20.090 20.398 11.153 1.00 95.00 65 ALA A CA 1
ATOM 512 C C . ALA A 1 65 ? -18.840 20.568 10.279 1.00 95.00 65 ALA A C 1
ATOM 514 O O . ALA A 1 65 ? -17.898 21.256 10.673 1.00 95.00 65 ALA A O 1
ATOM 515 N N . PHE A 1 66 ? -18.857 19.999 9.074 1.00 96.50 66 PHE A N 1
ATOM 516 C CA . PHE A 1 66 ? -17.775 20.114 8.090 1.00 96.50 66 PHE A CA 1
ATOM 517 C C . PHE A 1 66 ? -18.246 20.981 6.925 1.00 96.50 66 PHE A C 1
ATOM 519 O O . PHE A 1 66 ? -19.272 20.680 6.316 1.00 96.50 66 PHE A O 1
ATOM 526 N N . MET A 1 67 ? -17.543 22.066 6.594 1.00 96.06 67 MET A N 1
ATOM 527 C CA . MET A 1 67 ? -17.966 22.937 5.487 1.00 96.06 67 MET A CA 1
ATOM 528 C C . MET A 1 67 ? -16.848 23.800 4.914 1.00 96.06 67 MET A C 1
ATOM 530 O O . MET A 1 67 ? -15.775 23.946 5.496 1.00 96.06 67 MET A O 1
ATOM 534 N N . THR A 1 68 ? -17.119 24.412 3.761 1.00 95.69 68 THR A N 1
ATOM 535 C CA . THR A 1 68 ? -16.265 25.484 3.247 1.00 95.69 68 THR A CA 1
ATOM 536 C C . THR A 1 68 ? -16.572 26.794 3.974 1.00 95.69 68 THR A C 1
ATOM 538 O O . THR A 1 68 ? -17.721 27.029 4.364 1.00 95.69 68 THR A O 1
ATOM 541 N N . PRO A 1 69 ? -15.588 27.690 4.155 1.00 96.25 69 PRO A N 1
ATOM 542 C CA . PRO A 1 69 ? -15.804 28.908 4.933 1.00 96.25 69 PRO A CA 1
ATOM 543 C C . PRO A 1 69 ? -16.858 29.836 4.334 1.00 96.25 69 PRO A C 1
ATOM 545 O O . PRO A 1 69 ? -17.564 30.510 5.072 1.00 96.25 69 PRO A O 1
ATOM 548 N N . GLN A 1 70 ? -17.035 29.834 3.013 1.00 94.69 70 GLN A N 1
ATOM 549 C CA . GLN A 1 70 ? -18.061 30.648 2.361 1.00 94.69 70 GLN A CA 1
ATOM 550 C C . GLN A 1 70 ? -19.475 30.244 2.804 1.00 94.69 70 GLN A C 1
ATOM 552 O O . GLN A 1 70 ? -20.340 31.105 2.930 1.00 94.69 70 GLN A O 1
ATOM 557 N N . VAL A 1 71 ? -19.714 28.954 3.075 1.00 93.31 71 VAL A N 1
ATOM 558 C CA . VAL A 1 71 ? -21.018 28.478 3.564 1.00 93.31 71 VAL A CA 1
ATOM 559 C C . VAL A 1 71 ? -21.292 29.050 4.951 1.00 93.31 71 VAL A C 1
ATOM 561 O O . VAL A 1 71 ? -22.336 29.663 5.152 1.00 93.31 71 VAL A O 1
ATOM 564 N N . LEU A 1 72 ? -20.331 28.932 5.873 1.00 95.06 72 LEU A N 1
ATOM 565 C CA . LEU A 1 72 ? -20.489 29.464 7.225 1.00 95.06 72 LEU A CA 1
ATOM 566 C C . LEU A 1 72 ? -20.609 30.990 7.237 1.00 95.06 72 LEU A C 1
ATOM 568 O O . LEU A 1 72 ? -21.464 31.528 7.930 1.00 95.06 72 LEU A O 1
ATOM 572 N N . GLN A 1 73 ? -19.774 31.691 6.466 1.00 95.44 73 GLN A N 1
ATOM 573 C CA . GLN A 1 73 ? -19.830 33.147 6.354 1.00 95.44 73 GLN A CA 1
ATOM 574 C C . GLN A 1 73 ? -21.221 33.611 5.907 1.00 95.44 73 GLN A C 1
ATOM 576 O O . GLN A 1 73 ? -21.790 34.509 6.524 1.00 95.44 73 GLN A O 1
ATOM 581 N N . ASN A 1 74 ? -21.792 32.975 4.883 1.00 91.94 74 ASN A N 1
ATOM 582 C CA . ASN A 1 74 ? -23.125 33.316 4.392 1.00 91.94 74 ASN A CA 1
ATOM 583 C C . ASN A 1 74 ? -24.221 32.983 5.415 1.00 91.94 74 ASN A C 1
ATOM 585 O O . ASN A 1 74 ? -25.133 33.786 5.609 1.00 91.94 74 ASN A O 1
ATOM 589 N N . ASP A 1 75 ? -24.130 31.837 6.097 1.00 91.44 75 ASP A N 1
ATOM 590 C CA . ASP A 1 75 ? -25.089 31.445 7.141 1.00 91.44 75 ASP A CA 1
ATOM 591 C C . ASP A 1 75 ? -25.045 32.400 8.349 1.00 91.44 75 ASP A C 1
ATOM 593 O O . ASP A 1 75 ? -26.084 32.693 8.940 1.00 91.44 75 ASP A O 1
ATOM 597 N N . LEU A 1 76 ? -23.867 32.943 8.674 1.00 92.75 76 LEU A N 1
ATOM 598 C CA . LEU A 1 76 ? -23.691 33.970 9.704 1.00 92.75 76 LEU A CA 1
ATOM 599 C C . LEU A 1 76 ? -24.261 35.327 9.284 1.00 92.75 76 LEU A C 1
ATOM 601 O O . LEU A 1 76 ? -24.979 35.951 10.059 1.00 92.75 76 LEU A O 1
ATOM 605 N N . ILE A 1 77 ? -23.961 35.782 8.062 1.00 92.12 77 ILE A N 1
ATOM 606 C CA . ILE A 1 77 ? -24.445 37.072 7.538 1.00 92.12 77 ILE A CA 1
ATOM 607 C C . ILE A 1 77 ? -25.974 37.075 7.419 1.00 92.12 77 ILE A C 1
ATOM 609 O O . ILE A 1 77 ? -26.615 38.073 7.731 1.00 92.12 77 ILE A O 1
ATOM 613 N N . SER A 1 78 ? -26.562 35.954 6.997 1.00 87.31 78 SER A N 1
ATOM 614 C CA . SER A 1 78 ? -28.015 35.806 6.835 1.00 87.31 78 SER A CA 1
ATOM 615 C C . SER A 1 78 ? -28.769 35.493 8.135 1.00 87.31 78 SER A C 1
ATOM 617 O O . SER A 1 78 ? -29.991 35.366 8.109 1.00 87.31 78 SER A O 1
ATOM 619 N N . GLY A 1 79 ? -28.072 35.346 9.269 1.00 86.50 79 GLY A N 1
ATOM 620 C CA . GLY A 1 79 ? -28.689 35.011 10.558 1.00 86.50 79 GLY A CA 1
ATOM 621 C C . GLY A 1 79 ? -29.306 33.607 10.615 1.00 86.50 79 GLY A C 1
ATOM 622 O O . GLY A 1 79 ? -30.127 33.324 11.488 1.00 86.50 79 GLY A O 1
ATOM 623 N N . LEU A 1 80 ? -28.930 32.715 9.692 1.00 84.56 80 LEU A N 1
ATOM 624 C CA . LEU A 1 80 ? -29.465 31.356 9.597 1.00 84.56 80 LEU A CA 1
ATOM 625 C C . LEU A 1 80 ? -29.013 30.473 10.763 1.00 84.56 80 LEU A C 1
ATOM 627 O O . LEU A 1 80 ? -29.762 29.601 11.210 1.00 84.56 80 LEU A O 1
ATOM 631 N N . TYR A 1 81 ? -27.796 30.712 11.254 1.00 87.69 81 TYR A N 1
ATOM 632 C CA . TYR A 1 81 ? -27.197 29.999 12.374 1.00 87.69 81 TYR A CA 1
ATOM 633 C C . TYR A 1 81 ? -26.438 30.951 13.304 1.00 87.69 81 TYR A C 1
ATOM 635 O O . TYR A 1 81 ? -25.856 31.942 12.865 1.00 87.69 81 TYR A O 1
ATOM 643 N N . SER A 1 82 ? -26.414 30.625 14.599 1.00 88.81 82 SER A N 1
ATOM 644 C CA . SER A 1 82 ? -25.662 31.366 15.612 1.00 88.81 82 SER A CA 1
ATOM 645 C C . SER A 1 82 ? -24.488 30.541 16.127 1.00 88.81 82 SER A C 1
ATOM 647 O O . SER A 1 82 ? -24.665 29.447 16.654 1.00 88.81 82 SER A O 1
ATOM 649 N N . ILE A 1 83 ? -23.283 31.106 16.063 1.00 94.12 83 ILE A N 1
ATOM 650 C CA . ILE A 1 83 ? -22.045 30.490 16.576 1.00 94.12 83 ILE A CA 1
ATOM 651 C C . ILE A 1 83 ? -21.873 30.604 18.100 1.00 94.12 83 ILE A C 1
ATOM 653 O O . ILE A 1 83 ? -20.840 30.205 18.632 1.00 94.12 83 ILE A O 1
ATOM 657 N N . LYS A 1 84 ? -22.886 31.104 18.822 1.00 94.19 84 LYS A N 1
ATOM 658 C CA . LYS A 1 84 ? -22.843 31.334 20.277 1.00 94.19 84 LYS A CA 1
ATOM 659 C C . LYS A 1 84 ? -22.459 30.086 21.085 1.00 94.19 84 LYS A C 1
ATOM 661 O O . LYS A 1 84 ? -21.743 30.201 22.077 1.00 94.19 84 LYS A O 1
ATOM 666 N N . ASN A 1 85 ? -22.918 28.908 20.658 1.00 92.50 85 ASN A N 1
ATOM 667 C CA . ASN A 1 85 ? -22.663 27.626 21.329 1.00 92.50 85 ASN A CA 1
ATOM 668 C C . ASN A 1 85 ? -21.562 26.791 20.641 1.00 92.50 85 ASN A C 1
ATOM 670 O O . ASN A 1 85 ? -21.459 25.590 20.874 1.00 92.50 85 ASN A O 1
ATOM 674 N N . VAL A 1 86 ? -20.729 27.390 19.785 1.00 95.62 86 VAL A N 1
ATOM 675 C CA . VAL A 1 86 ? -19.617 26.671 19.146 1.00 95.62 86 VAL A CA 1
ATOM 676 C C . VAL A 1 86 ? -18.402 26.667 20.077 1.00 95.62 86 VAL A C 1
ATOM 678 O O . VAL A 1 86 ? -17.898 27.725 20.452 1.00 95.62 86 VAL A O 1
ATOM 681 N N . SER A 1 87 ? -17.905 25.491 20.457 1.00 96.38 87 SER A N 1
ATOM 682 C CA . SER A 1 87 ? -16.793 25.350 21.415 1.00 96.38 87 SER A CA 1
ATOM 683 C C . SER A 1 87 ? -15.418 25.228 20.764 1.00 96.38 87 SER A C 1
ATOM 685 O O . SER A 1 87 ? -14.416 25.346 21.470 1.00 96.38 87 SER A O 1
ATOM 687 N N . LEU A 1 88 ? -15.355 24.981 19.453 1.00 97.88 88 LEU A N 1
ATOM 688 C CA . LEU A 1 88 ? -14.110 24.910 18.690 1.00 97.88 88 LEU A CA 1
ATOM 689 C C . LEU A 1 88 ? -14.364 25.205 17.208 1.00 97.88 88 LEU A C 1
ATOM 691 O O . LEU A 1 88 ? -15.271 24.616 16.613 1.00 97.88 88 LEU A O 1
ATOM 695 N N . ILE A 1 89 ? -13.517 26.042 16.601 1.00 98.06 89 ILE A N 1
ATOM 696 C CA . ILE A 1 89 ? -13.394 26.142 15.140 1.00 98.06 89 ILE A CA 1
ATOM 697 C C . ILE A 1 89 ? -11.992 25.716 14.708 1.00 98.06 89 ILE A C 1
ATOM 699 O O . ILE A 1 89 ? -10.986 26.246 15.181 1.00 98.06 89 ILE A O 1
ATOM 703 N N . ILE A 1 90 ? -11.943 24.764 13.781 1.00 98.38 90 ILE A N 1
ATOM 704 C CA . ILE A 1 90 ? -10.717 24.289 13.149 1.00 98.38 90 ILE A CA 1
ATOM 705 C C . ILE A 1 90 ? -10.634 24.906 11.753 1.00 98.38 90 ILE A C 1
ATOM 707 O O . ILE A 1 90 ? -11.543 24.728 10.942 1.00 98.38 90 ILE A O 1
ATOM 711 N N . PHE A 1 91 ? -9.550 25.626 11.475 1.00 97.75 91 PHE A N 1
ATOM 712 C CA . PHE A 1 91 ? -9.252 26.217 10.173 1.00 97.75 91 PHE A CA 1
ATOM 713 C C . PHE A 1 91 ? -8.155 25.405 9.490 1.00 97.75 91 PHE A C 1
ATOM 715 O O . PHE A 1 91 ? -6.978 25.556 9.814 1.00 97.75 91 PHE A O 1
ATOM 722 N N . ASP A 1 92 ? -8.533 24.560 8.536 1.00 97.00 92 ASP A N 1
ATOM 723 C CA . ASP A 1 92 ? -7.584 23.860 7.674 1.00 97.00 92 ASP A CA 1
ATOM 724 C C . ASP A 1 92 ? -7.057 24.785 6.572 1.00 97.00 92 ASP A C 1
ATOM 726 O O . ASP A 1 92 ? -7.765 25.677 6.084 1.00 97.00 92 ASP A O 1
ATOM 730 N N . GLU A 1 93 ? -5.799 24.590 6.190 1.00 94.38 93 GLU A N 1
ATOM 731 C CA . GLU A 1 93 ? -5.035 25.505 5.337 1.00 94.38 93 GLU A CA 1
ATOM 732 C C . GLU A 1 93 ? -5.127 26.962 5.823 1.00 94.38 93 GLU A C 1
ATOM 734 O O . GLU A 1 93 ? -5.426 27.898 5.067 1.00 94.38 93 GLU A O 1
ATOM 739 N N . CYS A 1 94 ? -4.888 27.160 7.123 1.00 94.69 94 CYS A N 1
ATOM 740 C CA . CYS A 1 94 ? -5.080 28.436 7.815 1.00 94.69 94 CYS A CA 1
ATOM 741 C C . CYS A 1 94 ? -4.222 29.582 7.248 1.00 94.69 94 CYS A C 1
ATOM 743 O O . CYS A 1 94 ? -4.561 30.751 7.427 1.00 94.69 94 CYS A O 1
ATOM 745 N N . HIS A 1 95 ? -3.184 29.267 6.463 1.00 92.94 95 HIS A N 1
ATOM 746 C CA . HIS A 1 95 ? -2.368 30.239 5.730 1.00 92.94 95 HIS A CA 1
ATOM 747 C C . HIS A 1 95 ? -3.165 31.114 4.740 1.00 92.94 95 HIS A C 1
ATOM 749 O O . HIS A 1 95 ? -2.647 32.101 4.214 1.00 92.94 95 HIS A O 1
ATOM 755 N N . ARG A 1 96 ? -4.425 30.754 4.468 1.00 92.38 96 ARG A N 1
ATOM 756 C CA . ARG A 1 96 ? -5.381 31.531 3.669 1.00 92.38 96 ARG A CA 1
ATOM 757 C C . ARG A 1 96 ? -6.044 32.681 4.425 1.00 92.38 96 ARG A C 1
ATOM 759 O O . ARG A 1 96 ? -6.709 33.485 3.782 1.00 92.38 96 ARG A O 1
ATOM 766 N N . ALA A 1 97 ? -5.899 32.770 5.747 1.00 93.12 97 ALA A N 1
ATOM 767 C CA . ALA A 1 97 ? -6.489 33.827 6.571 1.00 93.12 97 ALA A CA 1
ATOM 768 C C . ALA A 1 97 ? -5.739 35.165 6.430 1.00 93.12 97 ALA A C 1
ATOM 770 O O . ALA A 1 97 ? -5.141 35.675 7.376 1.00 93.12 97 ALA A O 1
ATOM 771 N N . VAL A 1 98 ? -5.750 35.715 5.219 1.00 90.00 98 VAL A N 1
ATOM 772 C CA . VAL A 1 98 ? -5.120 36.983 4.837 1.00 90.00 98 VAL A CA 1
ATOM 773 C C . VAL A 1 98 ? -6.079 37.788 3.962 1.00 90.00 98 VAL A C 1
ATOM 775 O O . VAL A 1 98 ? -6.888 37.209 3.228 1.00 90.00 98 VAL A O 1
ATOM 778 N N . GLY A 1 99 ? -5.991 39.117 4.029 1.00 88.12 99 GLY A N 1
ATOM 779 C CA . GLY A 1 99 ? -6.912 40.019 3.325 1.00 88.12 99 GLY A CA 1
ATOM 780 C C . GLY A 1 99 ? -8.394 39.711 3.594 1.00 88.12 99 GLY A C 1
ATOM 781 O O . GLY A 1 99 ? -8.773 39.361 4.711 1.00 88.12 99 GLY A O 1
ATOM 782 N N . ASP A 1 100 ? -9.221 39.786 2.548 1.00 87.94 100 ASP A N 1
ATOM 783 C CA . ASP A 1 100 ? -10.685 39.630 2.629 1.00 87.94 100 ASP A CA 1
ATOM 784 C C . ASP A 1 100 ? -11.164 38.167 2.587 1.00 87.94 100 ASP A C 1
ATOM 786 O O . ASP A 1 100 ? -12.316 37.875 2.250 1.00 87.94 100 ASP A O 1
ATOM 790 N N . TYR A 1 101 ? -10.286 37.206 2.882 1.00 94.50 101 TYR A N 1
ATOM 791 C CA . TYR A 1 101 ? -10.683 35.803 2.885 1.00 94.50 101 TYR A CA 1
ATOM 792 C C . TYR A 1 101 ? -11.673 35.503 4.022 1.00 94.50 101 TYR A C 1
ATOM 794 O O . TYR A 1 101 ? -11.546 35.998 5.142 1.00 94.50 101 TYR A O 1
ATOM 802 N N . ALA A 1 102 ? -12.636 34.618 3.751 1.00 95.69 102 ALA A N 1
ATOM 803 C CA . ALA A 1 102 ? -13.749 34.293 4.647 1.00 95.69 102 ALA A CA 1
ATOM 804 C C . ALA A 1 102 ? -13.325 33.883 6.074 1.00 95.69 102 ALA A C 1
ATOM 806 O O . ALA A 1 102 ? -14.049 34.154 7.031 1.00 95.69 102 ALA A O 1
ATOM 807 N N . TYR A 1 103 ? -12.146 33.267 6.240 1.00 97.56 103 TYR A N 1
ATOM 808 C CA . TYR A 1 103 ? -11.615 32.907 7.561 1.00 97.56 103 TYR A CA 1
ATOM 809 C C . TYR A 1 103 ? -11.460 34.113 8.494 1.00 97.56 103 TYR A C 1
ATOM 811 O O . TYR A 1 103 ? -11.826 34.001 9.660 1.00 97.56 103 TYR A O 1
ATOM 819 N N . CYS A 1 104 ? -10.991 35.260 7.987 1.00 96.50 104 CYS A N 1
ATOM 820 C CA . CYS A 1 104 ? -10.787 36.471 8.787 1.00 96.50 104 CYS A CA 1
ATOM 821 C C . CYS A 1 104 ? -12.112 36.958 9.395 1.00 96.50 104 CYS A C 1
ATOM 823 O O . CYS A 1 104 ? -12.195 37.265 10.583 1.00 96.50 104 CYS A O 1
ATOM 825 N N . PHE A 1 105 ? -13.179 36.965 8.589 1.00 97.19 105 PHE A N 1
ATOM 826 C CA . PHE A 1 105 ? -14.519 37.338 9.042 1.00 97.19 105 PHE A CA 1
ATOM 827 C C . PHE A 1 105 ? -15.070 36.355 10.084 1.00 97.19 105 PHE A C 1
ATOM 829 O O . PHE A 1 105 ? -15.572 36.774 11.128 1.00 97.19 105 PHE A O 1
ATOM 836 N N . ILE A 1 106 ? -14.966 35.050 9.812 1.00 97.88 106 ILE A N 1
ATOM 837 C CA . ILE A 1 106 ? -15.498 33.999 10.691 1.00 97.88 106 ILE A CA 1
ATOM 838 C C . ILE A 1 106 ? -14.784 34.005 12.040 1.00 97.88 106 ILE A C 1
ATOM 840 O O . ILE A 1 106 ? -15.454 33.963 13.066 1.00 97.88 106 ILE A O 1
ATOM 844 N N . ALA A 1 107 ? -13.449 34.072 12.050 1.00 97.62 107 ALA A N 1
ATOM 845 C CA . ALA A 1 107 ? -12.662 34.081 13.280 1.00 97.62 107 ALA A CA 1
ATOM 846 C C . ALA A 1 107 ? -13.025 35.284 14.158 1.00 97.62 107 ALA A C 1
ATOM 848 O O . ALA A 1 107 ? -13.328 35.108 15.337 1.00 97.62 107 ALA A O 1
ATOM 849 N N . LYS A 1 108 ? -13.113 36.482 13.562 1.00 96.75 108 LYS A N 1
ATOM 850 C CA . LYS A 1 108 ? -13.557 37.692 14.263 1.00 96.75 108 LYS A CA 1
ATOM 851 C C . LYS A 1 108 ? -14.946 37.516 14.879 1.00 96.75 108 LYS A C 1
ATOM 853 O O . LYS A 1 108 ? -15.116 37.735 16.073 1.00 96.75 108 LYS A O 1
ATOM 858 N N . LYS A 1 109 ? -15.929 37.059 14.096 1.00 96.69 109 LYS A N 1
ATOM 859 C CA . LYS A 1 109 ? -17.292 36.829 14.603 1.00 96.69 109 LYS A CA 1
ATOM 860 C C . LYS A 1 109 ? -17.334 35.771 15.701 1.00 96.69 109 LYS A C 1
ATOM 862 O O . LYS A 1 109 ? -18.091 35.910 16.656 1.00 96.69 109 LYS A O 1
ATOM 867 N N . TYR A 1 110 ? -16.530 34.723 15.573 1.00 97.44 110 TYR A N 1
ATOM 868 C CA . TYR A 1 110 ? -16.476 33.635 16.538 1.00 97.44 110 TYR A CA 1
ATOM 869 C C . TYR A 1 110 ? -15.948 34.079 17.897 1.00 97.44 110 TYR A C 1
ATOM 871 O O . TYR A 1 110 ? -16.580 33.777 18.908 1.00 97.44 110 TYR A O 1
ATOM 879 N N . VAL A 1 111 ? -14.859 34.847 17.914 1.00 96.12 111 VAL A N 1
ATOM 880 C CA . VAL A 1 111 ? -14.307 35.422 19.147 1.00 96.12 111 VAL A CA 1
ATOM 881 C C . VAL A 1 111 ? -15.273 36.436 19.771 1.00 96.12 111 VAL A C 1
ATOM 883 O O . VAL A 1 111 ? -15.432 36.445 20.985 1.00 96.12 111 VAL A O 1
ATOM 886 N N . GLU A 1 112 ? -15.976 37.238 18.960 1.00 95.44 112 GLU A N 1
ATOM 887 C CA . GLU A 1 112 ? -16.966 38.216 19.447 1.00 95.44 112 GLU A CA 1
ATOM 888 C C . GLU A 1 112 ? -18.219 37.570 20.073 1.00 95.44 112 GLU A C 1
ATOM 890 O O . GLU A 1 112 ? -18.814 38.144 20.983 1.00 95.44 112 GLU A O 1
ATOM 895 N N . MET A 1 113 ? -18.675 36.421 19.559 1.00 94.94 113 MET A N 1
ATOM 896 C CA . MET A 1 113 ? -20.024 35.903 19.846 1.00 94.94 113 MET A CA 1
ATOM 897 C C . MET A 1 113 ? -20.066 34.575 20.609 1.00 94.94 113 MET A C 1
ATOM 899 O O . MET A 1 113 ? -21.107 34.252 21.192 1.00 94.94 113 MET A O 1
ATOM 903 N N . SER A 1 114 ? -19.007 33.761 20.564 1.00 94.56 114 SER A N 1
ATOM 904 C CA . SER A 1 114 ? -19.002 32.454 21.229 1.00 94.56 114 SER A CA 1
ATOM 905 C C . SER A 1 114 ? -18.874 32.588 22.744 1.00 94.56 114 SER A C 1
ATOM 907 O O . SER A 1 114 ? -18.113 33.406 23.249 1.00 94.56 114 SER A O 1
ATOM 909 N N . LYS A 1 115 ? -19.573 31.721 23.486 1.00 92.38 115 LYS A N 1
ATOM 910 C CA . LYS A 1 115 ? -19.391 31.583 24.940 1.00 92.38 115 LYS A CA 1
ATOM 911 C C . LYS A 1 115 ? -18.049 30.951 25.325 1.00 92.38 115 LYS A C 1
ATOM 913 O O . LYS A 1 115 ? -17.602 31.134 26.451 1.00 92.38 115 LYS A O 1
ATOM 918 N N . TYR A 1 116 ? -17.451 30.156 24.433 1.00 91.00 116 TYR A N 1
ATOM 919 C CA . TYR A 1 116 ? -16.263 29.343 24.722 1.00 91.00 116 TYR A CA 1
ATOM 920 C C . TYR A 1 116 ? -15.306 29.314 23.513 1.00 91.00 116 TYR A C 1
ATOM 922 O O . TYR A 1 116 ? -15.104 28.238 22.936 1.00 91.00 116 TYR A O 1
ATOM 930 N N . PRO A 1 117 ? -14.755 30.464 23.081 1.00 93.81 117 PRO A N 1
ATOM 931 C CA . PRO A 1 117 ? -13.954 30.531 21.866 1.00 93.81 117 PRO A CA 1
ATOM 932 C C . PRO A 1 117 ? -12.670 29.702 22.001 1.00 93.81 117 PRO A C 1
ATOM 934 O O . PRO A 1 117 ? -11.856 29.946 22.883 1.00 93.81 117 PRO A O 1
ATOM 937 N N . GLN A 1 118 ? -12.485 28.727 21.109 1.00 96.25 118 GLN A N 1
ATOM 938 C CA . GLN A 1 118 ? -11.218 28.019 20.915 1.00 96.25 118 GLN A CA 1
ATOM 939 C C . GLN A 1 118 ? -10.964 27.873 19.417 1.00 96.25 118 GLN A C 1
ATOM 941 O O . GLN A 1 118 ? -11.831 27.399 18.678 1.00 96.25 118 GLN A O 1
ATOM 946 N N . ILE A 1 119 ? -9.775 28.259 18.961 1.00 97.62 119 ILE A N 1
ATOM 947 C CA . ILE A 1 119 ? -9.390 28.176 17.551 1.00 97.62 119 ILE A CA 1
ATOM 948 C C . ILE A 1 119 ? -8.195 27.233 17.402 1.00 97.62 119 ILE A C 1
ATOM 950 O O . ILE A 1 119 ? -7.239 27.304 18.170 1.00 97.62 119 ILE A O 1
ATOM 954 N N . LEU A 1 120 ? -8.250 26.363 16.392 1.00 97.38 120 LEU A N 1
ATOM 955 C CA . LEU A 1 120 ? -7.112 25.569 15.932 1.00 97.38 120 LEU A CA 1
ATOM 956 C C . LEU A 1 120 ? -6.852 25.873 14.455 1.00 97.38 120 LEU A C 1
ATOM 958 O O . LEU A 1 120 ? -7.700 25.608 13.606 1.00 97.38 120 LEU A O 1
ATOM 962 N N . GLY A 1 121 ? -5.680 26.420 14.140 1.00 95.81 121 GLY A N 1
ATOM 963 C CA . GLY A 1 121 ? -5.231 26.618 12.763 1.00 95.81 121 GLY A CA 1
ATOM 964 C C . GLY A 1 121 ? -4.280 25.505 12.337 1.00 95.81 121 GLY A C 1
ATOM 965 O O . GLY A 1 121 ? -3.267 25.292 12.995 1.00 95.81 121 GLY A O 1
ATOM 966 N N . LEU A 1 122 ? -4.577 24.829 11.229 1.00 95.00 122 LEU A N 1
ATOM 967 C CA . LEU A 1 122 ? -3.731 23.783 10.654 1.00 95.00 122 LEU A CA 1
ATOM 968 C C . LEU A 1 122 ? -3.188 24.250 9.302 1.00 95.00 122 LEU A C 1
ATOM 970 O O . LEU A 1 122 ? -3.936 24.743 8.458 1.00 95.00 122 LEU A O 1
ATOM 974 N N . THR A 1 123 ? -1.881 24.121 9.083 1.00 92.31 123 THR A N 1
ATOM 975 C CA . THR A 1 123 ? -1.261 24.379 7.777 1.00 92.31 123 THR A CA 1
ATOM 976 C C . THR A 1 123 ? 0.093 23.688 7.682 1.00 92.31 123 THR A C 1
ATOM 978 O O . THR A 1 123 ? 0.868 23.707 8.634 1.00 92.31 123 THR A O 1
ATOM 981 N N . ALA A 1 124 ? 0.405 23.124 6.514 1.00 86.19 124 ALA A N 1
ATOM 982 C CA . ALA A 1 124 ? 1.742 22.603 6.229 1.00 86.19 124 ALA A CA 1
ATOM 983 C C . ALA A 1 124 ? 2.763 23.729 5.974 1.00 86.19 124 ALA A C 1
ATOM 985 O O . ALA A 1 124 ? 3.967 23.532 6.116 1.00 86.19 124 ALA A O 1
ATOM 986 N N . SER A 1 125 ? 2.297 24.920 5.580 1.00 83.31 125 SER A N 1
ATOM 987 C CA . SER A 1 125 ? 3.158 26.077 5.329 1.00 83.31 125 SER A CA 1
ATOM 988 C C . SER A 1 125 ? 2.431 27.379 5.680 1.00 83.31 125 SER A C 1
ATOM 990 O O . SER A 1 125 ? 1.548 27.809 4.936 1.00 83.31 125 SER A O 1
ATOM 992 N N . PRO A 1 126 ? 2.758 28.035 6.807 1.00 79.62 126 PRO A N 1
ATOM 993 C CA . PRO A 1 126 ? 2.130 29.299 7.196 1.00 79.62 126 PRO A CA 1
ATOM 994 C C . PRO A 1 126 ? 2.654 30.507 6.391 1.00 79.62 126 PRO A C 1
ATOM 996 O O . PRO A 1 126 ? 2.100 31.598 6.476 1.00 79.62 126 PRO A O 1
ATOM 999 N N . GLY A 1 127 ? 3.694 30.330 5.571 1.00 76.88 127 GLY A N 1
ATOM 1000 C CA . GLY A 1 127 ? 4.347 31.386 4.795 1.00 76.88 127 GLY A CA 1
ATOM 1001 C C . GLY A 1 127 ? 5.861 31.401 5.009 1.00 76.88 127 GLY A C 1
ATOM 1002 O O . GLY A 1 127 ? 6.365 30.817 5.961 1.00 76.88 127 GLY A O 1
ATOM 1003 N N . SER A 1 128 ? 6.597 32.060 4.109 1.00 74.31 128 SER A N 1
ATOM 1004 C CA . SER A 1 128 ? 8.069 32.119 4.138 1.00 74.31 128 SER A CA 1
ATOM 1005 C C . SER A 1 128 ? 8.632 33.361 4.839 1.00 74.31 128 SER A C 1
ATOM 1007 O O . SER A 1 128 ? 9.842 33.563 4.831 1.00 74.31 128 SER A O 1
ATOM 1009 N N . THR A 1 129 ? 7.774 34.232 5.381 1.00 83.00 129 THR A N 1
ATOM 1010 C CA . THR A 1 129 ? 8.178 35.469 6.062 1.00 83.00 129 THR A CA 1
ATOM 1011 C C . THR A 1 129 ? 7.434 35.627 7.379 1.00 83.00 129 THR A C 1
ATOM 1013 O O . THR A 1 129 ? 6.237 35.348 7.471 1.00 83.00 129 THR A O 1
ATOM 1016 N N . GLU A 1 130 ? 8.135 36.144 8.383 1.00 86.19 130 GLU A N 1
ATOM 1017 C CA . GLU A 1 130 ? 7.583 36.392 9.715 1.00 86.19 130 GLU A CA 1
ATOM 1018 C C . GLU A 1 130 ? 6.357 37.317 9.673 1.00 86.19 130 GLU A C 1
ATOM 1020 O O . GLU A 1 130 ? 5.333 37.029 10.286 1.00 86.19 130 GLU A O 1
ATOM 1025 N N . GLY A 1 131 ? 6.405 38.379 8.859 1.00 87.56 131 GLY A N 1
ATOM 1026 C CA . GLY A 1 131 ? 5.279 39.303 8.697 1.00 87.56 131 GLY A CA 1
ATOM 1027 C C . GLY A 1 131 ? 3.987 38.617 8.240 1.00 87.56 131 GLY A C 1
ATOM 1028 O O . GLY A 1 131 ? 2.909 38.964 8.718 1.00 87.56 131 GLY A O 1
ATOM 1029 N N . LYS A 1 132 ? 4.087 37.600 7.374 1.00 85.56 132 LYS A N 1
ATOM 1030 C CA . LYS A 1 132 ? 2.919 36.850 6.896 1.00 85.56 132 LYS A CA 1
ATOM 1031 C C . LYS A 1 132 ? 2.370 35.900 7.960 1.00 85.56 132 LYS A C 1
ATOM 1033 O O . LYS A 1 132 ? 1.158 35.794 8.114 1.00 85.56 132 LYS A O 1
ATOM 1038 N N . ILE A 1 133 ? 3.251 35.268 8.734 1.00 89.25 133 ILE A N 1
ATOM 1039 C CA . ILE A 1 133 ? 2.858 34.435 9.879 1.00 89.25 133 ILE A CA 1
ATOM 1040 C C . ILE A 1 133 ? 2.133 35.299 10.923 1.00 89.25 133 ILE A C 1
ATOM 1042 O O . ILE A 1 133 ? 1.058 34.931 11.392 1.00 89.25 133 ILE A O 1
ATOM 1046 N N . ASN A 1 134 ? 2.665 36.486 11.225 1.00 91.12 134 ASN A N 1
ATOM 1047 C CA . ASN A 1 134 ? 2.054 37.432 12.160 1.00 91.12 134 ASN A CA 1
ATOM 1048 C C . ASN A 1 134 ? 0.717 37.999 11.657 1.00 91.12 134 ASN A C 1
ATOM 1050 O O . ASN A 1 134 ? -0.181 38.257 12.458 1.00 91.12 134 ASN A O 1
ATOM 1054 N N . GLU A 1 135 ? 0.543 38.181 10.346 1.00 93.12 135 GLU A N 1
ATOM 1055 C CA . GLU A 1 135 ? -0.760 38.513 9.758 1.00 93.12 135 GLU A CA 1
ATOM 1056 C C . GLU A 1 135 ? -1.796 37.415 10.044 1.00 93.12 135 GLU A C 1
ATOM 1058 O O . GLU A 1 135 ? -2.861 37.713 10.584 1.00 93.12 135 GLU A O 1
ATOM 1063 N N . ILE A 1 136 ? -1.459 36.148 9.777 1.00 93.88 136 ILE A N 1
ATOM 1064 C CA . ILE A 1 136 ? -2.352 35.003 10.025 1.00 93.88 136 ILE A CA 1
ATOM 1065 C C . ILE A 1 136 ? -2.695 34.887 11.513 1.00 93.88 136 ILE A C 1
ATOM 1067 O O . ILE A 1 136 ? -3.866 34.725 11.855 1.00 93.88 136 ILE A O 1
ATOM 1071 N N . ARG A 1 137 ? -1.699 35.014 12.405 1.00 94.50 137 ARG A N 1
ATOM 1072 C CA . ARG A 1 137 ? -1.920 34.975 13.860 1.00 94.50 137 ARG A CA 1
ATOM 1073 C C . ARG A 1 137 ? -2.932 36.015 14.311 1.00 94.50 137 ARG A C 1
ATOM 1075 O O . ARG A 1 137 ? -3.854 35.675 15.042 1.00 94.50 137 ARG A O 1
ATOM 1082 N N . ARG A 1 138 ? -2.775 37.263 13.860 1.00 95.50 138 ARG A N 1
ATOM 1083 C CA . ARG A 1 138 ? -3.693 38.355 14.210 1.00 95.50 138 ARG A CA 1
ATOM 1084 C C . ARG A 1 138 ? -5.095 38.104 13.667 1.00 95.50 138 ARG A C 1
ATOM 1086 O O . ARG A 1 138 ? -6.058 38.262 14.404 1.00 95.50 138 ARG A O 1
ATOM 1093 N N . ASN A 1 139 ? -5.210 37.676 12.411 1.00 96.25 139 ASN A N 1
ATOM 1094 C CA . ASN A 1 139 ? -6.509 37.461 11.771 1.00 96.25 139 ASN A CA 1
ATOM 1095 C C . ASN A 1 139 ? -7.290 36.279 12.366 1.00 96.25 139 ASN A C 1
ATOM 1097 O O . ASN A 1 139 ? -8.519 36.301 12.368 1.00 96.25 139 ASN A O 1
ATOM 1101 N N . LEU A 1 140 ? -6.593 35.250 12.854 1.00 96.62 140 LEU A N 1
ATOM 1102 C CA . LEU A 1 140 ? -7.195 34.058 13.459 1.00 96.62 140 LEU A CA 1
ATOM 1103 C C . LEU A 1 140 ? -7.157 34.050 14.990 1.00 96.62 140 LEU A C 1
ATOM 1105 O O . LEU A 1 140 ? -7.591 33.065 15.578 1.00 96.62 140 LEU A O 1
ATOM 1109 N N . PHE A 1 141 ? -6.657 35.112 15.629 1.00 96.31 141 PHE A N 1
ATOM 1110 C CA . PHE A 1 141 ? -6.493 35.195 17.086 1.00 96.31 141 PHE A CA 1
ATOM 1111 C C . PHE A 1 141 ? -5.664 34.026 17.661 1.00 96.31 141 PHE A C 1
ATOM 1113 O O . PHE A 1 141 ? -5.990 33.458 18.698 1.00 96.31 141 PHE A O 1
ATOM 1120 N N . ILE A 1 142 ? -4.592 33.633 16.962 1.00 95.12 142 ILE A N 1
ATOM 1121 C CA . ILE A 1 142 ? -3.708 32.533 17.373 1.00 95.12 142 ILE A CA 1
ATOM 1122 C C . ILE A 1 142 ? -2.608 33.055 18.296 1.00 95.12 142 ILE A C 1
ATOM 1124 O O . ILE A 1 142 ? -1.680 33.753 17.869 1.00 95.12 142 ILE A O 1
ATOM 1128 N N . GLU A 1 143 ? -2.680 32.642 19.554 1.00 93.44 143 GLU A N 1
ATOM 1129 C CA . GLU A 1 143 ? -1.713 33.009 20.588 1.00 93.44 143 GLU A CA 1
ATOM 1130 C C . GLU A 1 143 ? -0.476 32.108 20.550 1.00 93.44 143 GLU A C 1
ATOM 1132 O O . GLU A 1 143 ? 0.651 32.607 20.575 1.00 93.44 143 GLU A O 1
ATOM 1137 N N . HIS A 1 144 ? -0.674 30.801 20.372 1.00 93.62 144 HIS A N 1
ATOM 1138 C CA . HIS A 1 144 ? 0.386 29.795 20.400 1.00 93.62 144 HIS A CA 1
ATOM 1139 C C . HIS A 1 144 ? 0.620 29.184 19.018 1.00 93.62 144 HIS A C 1
ATOM 1141 O O . HIS A 1 144 ? -0.320 28.767 18.344 1.00 93.62 144 HIS A O 1
ATOM 1147 N N . ILE A 1 145 ? 1.888 29.116 18.606 1.00 90.62 145 ILE A N 1
ATOM 1148 C CA . ILE A 1 145 ? 2.308 28.404 17.397 1.00 90.62 145 ILE A CA 1
ATOM 1149 C C . ILE A 1 145 ? 3.082 27.170 17.820 1.00 90.62 145 ILE A C 1
ATOM 1151 O O . ILE A 1 145 ? 4.052 27.260 18.568 1.00 90.62 145 ILE A O 1
ATOM 1155 N N . GLU A 1 146 ? 2.676 26.038 17.268 1.00 90.38 146 GLU A N 1
ATOM 1156 C CA . GLU A 1 146 ? 3.369 24.776 17.418 1.00 90.38 146 GLU A CA 1
ATOM 1157 C C . GLU A 1 146 ? 3.881 24.337 16.047 1.00 90.38 146 GLU A C 1
ATOM 1159 O O . GLU A 1 146 ? 3.113 24.226 15.090 1.00 90.38 146 GLU A O 1
ATOM 1164 N N . ILE A 1 147 ? 5.196 24.145 15.932 1.00 88.12 147 ILE A N 1
ATOM 1165 C CA . ILE A 1 147 ? 5.835 23.702 14.692 1.00 88.12 147 ILE A CA 1
ATOM 1166 C C . ILE A 1 147 ? 6.212 22.240 14.862 1.00 88.12 147 ILE A C 1
ATOM 1168 O O . ILE A 1 147 ? 6.803 21.852 15.870 1.00 88.12 147 ILE A O 1
ATOM 1172 N N . ARG A 1 148 ? 5.871 21.447 13.851 1.00 87.44 148 ARG A N 1
ATOM 1173 C CA . ARG A 1 148 ? 6.339 20.078 13.707 1.00 87.44 148 ARG A CA 1
ATOM 1174 C C . ARG A 1 148 ? 7.078 19.921 12.395 1.00 87.44 148 ARG A C 1
ATOM 1176 O O . ARG A 1 148 ? 6.677 20.438 11.354 1.00 87.44 148 ARG A O 1
ATOM 1183 N N . THR A 1 149 ? 8.179 19.212 12.480 1.00 85.44 149 THR A N 1
ATOM 1184 C CA . THR A 1 149 ? 9.094 18.866 11.413 1.00 85.44 149 THR A CA 1
ATOM 1185 C C . THR A 1 149 ? 9.033 17.370 11.176 1.00 85.44 149 THR A C 1
ATOM 1187 O O . THR A 1 149 ? 8.563 16.584 11.993 1.00 85.44 149 THR A O 1
ATOM 1190 N N . GLU A 1 150 ? 9.594 16.955 10.053 1.00 82.56 150 GLU A N 1
ATOM 1191 C CA . GLU A 1 150 ? 9.688 15.548 9.691 1.00 82.56 150 GLU A CA 1
ATOM 1192 C C . GLU A 1 150 ? 10.558 14.693 10.624 1.00 82.56 150 GLU A C 1
ATOM 1194 O O . GLU A 1 150 ? 10.528 13.463 10.567 1.00 82.56 150 GLU A O 1
ATOM 1199 N N . LYS A 1 151 ? 11.325 15.342 11.503 1.00 83.81 151 LYS A N 1
ATOM 1200 C CA . LYS A 1 151 ? 12.186 14.684 12.485 1.00 83.81 151 LYS A CA 1
ATOM 1201 C C . LYS A 1 151 ? 11.487 14.446 13.819 1.00 83.81 151 LYS A C 1
ATOM 1203 O O . LYS A 1 151 ? 11.999 13.649 14.605 1.00 83.81 151 LYS A O 1
ATOM 1208 N N . ASP A 1 152 ? 10.367 15.120 14.076 1.00 87.88 152 ASP A N 1
ATOM 1209 C CA . ASP A 1 152 ? 9.700 15.047 15.371 1.00 87.88 152 ASP A CA 1
ATOM 1210 C C . ASP A 1 152 ? 9.107 13.648 15.614 1.00 87.88 152 ASP A C 1
ATOM 1212 O O . ASP A 1 152 ? 8.580 13.039 14.676 1.00 87.88 152 ASP A O 1
ATOM 1216 N N . PRO A 1 153 ? 9.199 13.095 16.841 1.00 84.94 153 PRO A N 1
ATOM 1217 C CA . PRO A 1 153 ? 8.819 11.706 17.121 1.00 84.94 153 PRO A CA 1
ATOM 1218 C C . PRO A 1 153 ? 7.363 11.357 16.793 1.00 84.94 153 PRO A C 1
ATOM 1220 O O . PRO A 1 153 ? 7.072 10.215 16.447 1.00 84.94 153 PRO A O 1
ATOM 1223 N N . ASP A 1 154 ? 6.458 12.329 16.896 1.00 81.69 154 ASP A N 1
ATOM 1224 C CA . ASP A 1 154 ? 5.028 12.198 16.608 1.00 81.69 154 ASP A CA 1
ATOM 1225 C C . ASP A 1 154 ? 4.694 12.320 15.112 1.00 81.69 154 ASP A C 1
ATOM 1227 O O . ASP A 1 154 ? 3.626 11.884 14.687 1.00 81.69 154 ASP A O 1
ATOM 1231 N N . VAL A 1 155 ? 5.614 12.846 14.297 1.00 82.81 155 VAL A N 1
ATOM 1232 C CA . VAL A 1 155 ? 5.452 13.004 12.843 1.00 82.81 155 VAL A CA 1
ATOM 1233 C C . VAL A 1 155 ? 6.241 11.959 12.054 1.00 82.81 155 VAL A C 1
ATOM 1235 O O . VAL A 1 155 ? 5.733 11.410 11.074 1.00 82.81 155 VAL A O 1
ATOM 1238 N N . LYS A 1 156 ? 7.459 11.634 12.497 1.00 82.00 156 LYS A N 1
ATOM 1239 C CA . LYS A 1 156 ? 8.395 10.715 11.832 1.00 82.00 156 LYS A CA 1
ATOM 1240 C C . LYS A 1 156 ? 7.774 9.376 11.386 1.00 82.00 156 LYS A C 1
ATOM 1242 O O . LYS A 1 156 ? 8.090 8.954 10.275 1.00 82.00 156 LYS A O 1
ATOM 1247 N N . PRO A 1 157 ? 6.892 8.705 12.158 1.00 79.62 157 PRO A N 1
ATOM 1248 C CA . PRO A 1 157 ? 6.289 7.434 11.739 1.00 79.62 157 PRO A CA 1
ATOM 1249 C C . PRO A 1 157 ? 5.364 7.546 10.519 1.00 79.62 157 PRO A C 1
ATOM 1251 O O . PRO A 1 157 ? 5.114 6.550 9.845 1.00 79.62 157 PRO A O 1
ATOM 1254 N N . TYR A 1 158 ? 4.846 8.744 10.241 1.00 75.06 158 TYR A N 1
ATOM 1255 C CA . TYR A 1 158 ? 3.855 8.989 9.192 1.00 75.06 158 TYR A CA 1
ATOM 1256 C C . TYR A 1 158 ? 4.467 9.567 7.912 1.00 75.06 158 TYR A C 1
ATOM 1258 O O . TYR A 1 158 ? 3.759 9.751 6.919 1.00 75.06 158 TYR A O 1
ATOM 1266 N N . ILE A 1 159 ? 5.773 9.846 7.913 1.00 74.88 159 ILE A N 1
ATOM 1267 C CA . ILE A 1 159 ? 6.469 10.417 6.764 1.00 74.88 159 ILE A CA 1
ATOM 1268 C C . ILE A 1 159 ? 7.093 9.327 5.907 1.00 74.88 159 ILE A C 1
ATOM 1270 O O . ILE A 1 159 ? 7.840 8.467 6.366 1.00 74.88 159 ILE A O 1
ATOM 1274 N N . GLN A 1 160 ? 6.794 9.405 4.615 1.00 71.56 160 GLN A N 1
ATOM 1275 C CA . GLN A 1 160 ? 7.439 8.601 3.589 1.00 71.56 160 GLN A CA 1
ATOM 1276 C C . GLN A 1 160 ? 8.792 9.224 3.235 1.00 71.56 160 GLN A C 1
ATOM 1278 O O . GLN A 1 160 ? 8.889 10.438 3.062 1.00 71.56 160 GLN A O 1
ATOM 1283 N N . ASN A 1 161 ? 9.831 8.401 3.083 1.00 69.50 161 ASN A N 1
ATOM 1284 C CA . ASN A 1 161 ? 11.152 8.887 2.685 1.00 69.50 161 ASN A CA 1
ATOM 1285 C C . ASN A 1 161 ? 11.095 9.529 1.289 1.00 69.50 161 ASN A C 1
ATOM 1287 O O . ASN A 1 161 ? 10.778 8.862 0.303 1.00 69.50 161 ASN A O 1
ATOM 1291 N N . VAL A 1 162 ? 11.451 10.812 1.193 1.00 75.12 162 VAL A N 1
ATOM 1292 C CA . VAL A 1 162 ? 11.535 11.544 -0.079 1.00 75.12 162 VAL A CA 1
ATOM 1293 C C . VAL A 1 162 ? 12.997 11.656 -0.507 1.00 75.12 162 VAL A C 1
ATOM 1295 O O . VAL A 1 162 ? 13.814 12.259 0.183 1.00 75.12 162 VAL A O 1
ATOM 1298 N N . SER A 1 163 ? 13.335 11.098 -1.672 1.00 79.25 163 SER A N 1
ATOM 1299 C CA . SER A 1 163 ? 14.649 11.277 -2.301 1.00 79.25 163 SER A CA 1
ATOM 1300 C C . SER A 1 163 ? 14.544 12.269 -3.458 1.00 79.25 163 SER A C 1
ATOM 1302 O O . SER A 1 163 ? 13.816 12.036 -4.423 1.00 79.25 163 SER A O 1
ATOM 1304 N N . ASN A 1 164 ? 15.281 13.379 -3.369 1.00 85.44 164 ASN A N 1
ATOM 1305 C CA . ASN A 1 164 ? 15.271 14.437 -4.378 1.00 85.44 164 ASN A CA 1
ATOM 1306 C C . ASN A 1 164 ? 16.514 14.352 -5.270 1.00 85.44 164 ASN A C 1
ATOM 1308 O O . ASN A 1 164 ? 17.641 14.465 -4.789 1.00 85.44 164 ASN A O 1
ATOM 1312 N N . LYS A 1 165 ? 16.312 14.228 -6.587 1.00 89.00 165 LYS A N 1
ATOM 1313 C CA . LYS A 1 165 ? 17.392 14.236 -7.584 1.00 89.00 165 LYS A CA 1
ATOM 1314 C C . LYS A 1 165 ? 17.173 15.342 -8.612 1.00 89.00 165 LYS A C 1
ATOM 1316 O O . LYS A 1 165 ? 16.250 15.283 -9.420 1.00 89.00 165 LYS A O 1
ATOM 1321 N N . TRP A 1 166 ? 18.064 16.330 -8.616 1.00 91.56 166 TRP A N 1
ATOM 1322 C CA . TRP A 1 166 ? 18.038 17.424 -9.586 1.00 91.56 166 TRP A CA 1
ATOM 1323 C C . TRP A 1 166 ? 18.758 17.032 -10.879 1.00 91.56 166 TRP A C 1
ATOM 1325 O O . TRP A 1 166 ? 19.946 16.714 -10.860 1.00 91.56 166 TRP A O 1
ATOM 1335 N N . ILE A 1 167 ? 18.054 17.098 -12.013 1.00 90.56 167 ILE A N 1
ATOM 1336 C CA . ILE A 1 167 ? 18.620 16.847 -13.346 1.00 90.56 167 ILE A CA 1
ATOM 1337 C C . ILE A 1 167 ? 18.683 18.174 -14.105 1.00 90.56 167 ILE A C 1
ATOM 1339 O O . ILE A 1 167 ? 17.658 18.736 -14.491 1.00 90.56 167 ILE A O 1
ATOM 1343 N N . LYS A 1 168 ? 19.898 18.692 -14.309 1.00 91.12 168 LYS A N 1
ATOM 1344 C CA . LYS A 1 168 ? 20.134 19.908 -15.098 1.00 91.12 168 LYS A CA 1
ATOM 1345 C C . LYS A 1 168 ? 20.245 19.543 -16.577 1.00 91.12 168 LYS A C 1
ATOM 1347 O O . LYS A 1 168 ? 21.027 18.669 -16.938 1.00 91.12 168 LYS A O 1
ATOM 1352 N N . ILE A 1 169 ? 19.487 20.230 -17.428 1.00 90.25 169 ILE A N 1
ATOM 1353 C CA . ILE A 1 169 ? 19.422 19.958 -18.869 1.00 90.25 169 ILE A CA 1
ATOM 1354 C C . ILE A 1 169 ? 19.917 21.186 -19.625 1.00 90.25 169 ILE A C 1
ATOM 1356 O O . ILE A 1 169 ? 19.448 22.295 -19.375 1.00 90.25 169 ILE A O 1
ATOM 1360 N N . LYS A 1 170 ? 20.862 20.985 -20.548 1.00 90.81 170 LYS A N 1
ATOM 1361 C CA . LYS A 1 170 ? 21.367 22.050 -21.421 1.00 90.81 170 LYS A CA 1
ATOM 1362 C C . LYS A 1 170 ? 20.376 22.313 -22.558 1.00 90.81 170 LYS A C 1
ATOM 1364 O O . LYS A 1 170 ? 19.848 21.368 -23.145 1.00 90.81 170 LYS A O 1
ATOM 1369 N N . LEU A 1 171 ? 20.134 23.589 -22.858 1.00 90.06 171 LEU A N 1
ATOM 1370 C CA . LEU A 1 171 ? 19.360 23.990 -24.032 1.00 90.06 171 LEU A CA 1
ATOM 1371 C C . LEU A 1 171 ? 20.197 23.786 -25.310 1.00 90.06 171 LEU A C 1
ATOM 1373 O O . LEU A 1 171 ? 21.397 24.068 -25.277 1.00 90.06 171 LEU A O 1
ATOM 1377 N N . PRO A 1 172 ? 19.596 23.306 -26.416 1.00 91.38 172 PRO A N 1
ATOM 1378 C CA . PRO A 1 172 ? 20.271 23.205 -27.709 1.00 91.38 172 PRO A CA 1
ATOM 1379 C C . PRO A 1 172 ? 20.714 24.578 -28.232 1.00 91.38 172 PRO A C 1
ATOM 1381 O O . PRO A 1 172 ? 20.082 25.591 -27.922 1.00 91.38 172 PRO A O 1
ATOM 1384 N N . SER A 1 173 ? 21.767 24.619 -29.051 1.00 91.75 173 SER A N 1
ATOM 1385 C CA . SER A 1 173 ? 22.292 25.861 -29.640 1.00 91.75 173 SER A CA 1
ATOM 1386 C C . SER A 1 173 ? 21.242 26.618 -30.452 1.00 91.75 173 SER A C 1
ATOM 1388 O O . SER A 1 173 ? 21.175 27.840 -30.388 1.00 91.75 173 SER A O 1
ATOM 1390 N N . GLU A 1 174 ? 20.360 25.896 -31.134 1.00 92.06 174 GLU A N 1
ATOM 1391 C CA . GLU A 1 174 ? 19.281 26.450 -31.950 1.00 92.06 174 GLU A CA 1
ATOM 1392 C C . GLU A 1 174 ? 18.213 27.143 -31.086 1.00 92.06 174 GLU A C 1
ATOM 1394 O O . GLU A 1 174 ? 17.618 28.142 -31.482 1.00 92.06 174 GLU A O 1
ATOM 1399 N N . PHE A 1 175 ? 17.987 26.648 -29.861 1.00 94.31 175 PHE A N 1
ATOM 1400 C CA . PHE A 1 175 ? 17.084 27.293 -28.901 1.00 94.31 175 PHE A CA 1
ATOM 1401 C C . PHE A 1 175 ? 17.741 28.539 -28.316 1.00 94.31 175 PHE A C 1
ATOM 1403 O O . PHE A 1 175 ? 17.061 29.539 -28.099 1.00 94.31 175 PHE A O 1
ATOM 1410 N N . LEU A 1 176 ? 19.053 28.479 -28.065 1.00 95.19 176 LEU A N 1
ATOM 1411 C CA . LEU A 1 176 ? 19.827 29.614 -27.572 1.00 95.19 176 LEU A CA 1
ATOM 1412 C C . LEU A 1 176 ? 19.879 30.756 -28.592 1.00 95.19 176 LEU A C 1
ATOM 1414 O O . LEU A 1 176 ? 19.835 31.910 -28.182 1.00 95.19 176 LEU A O 1
ATOM 1418 N N . GLU A 1 177 ? 19.908 30.463 -29.894 1.00 95.50 177 GLU A N 1
ATOM 1419 C CA . GLU A 1 177 ? 19.838 31.480 -30.952 1.00 95.50 177 GLU A CA 1
ATOM 1420 C C . GLU A 1 177 ? 18.509 32.252 -30.907 1.00 95.50 177 GLU A C 1
ATOM 1422 O O . GLU A 1 177 ? 18.505 33.479 -30.803 1.00 95.50 177 GLU A O 1
ATOM 1427 N N . ILE A 1 178 ? 17.377 31.539 -30.894 1.00 96.81 178 ILE A N 1
ATOM 1428 C CA . ILE A 1 178 ? 16.040 32.150 -30.786 1.00 96.81 178 ILE A CA 1
ATOM 1429 C C . ILE A 1 178 ? 15.905 32.924 -29.474 1.00 96.81 178 ILE A C 1
ATOM 1431 O O . ILE A 1 178 ? 15.423 34.058 -29.459 1.00 96.81 178 ILE A O 1
ATOM 1435 N N . LYS A 1 179 ? 16.340 32.310 -28.369 1.00 96.44 179 LYS A N 1
ATOM 1436 C CA . LYS A 1 179 ? 16.306 32.918 -27.042 1.00 96.44 179 LYS A CA 1
ATOM 1437 C C . LYS A 1 179 ? 17.102 34.221 -27.017 1.00 96.44 179 LYS A C 1
ATOM 1439 O O . LYS A 1 179 ? 16.580 35.219 -26.540 1.00 96.44 179 LYS A O 1
ATOM 1444 N N . LYS A 1 180 ? 18.301 34.249 -27.600 1.00 96.88 180 LYS A N 1
ATOM 1445 C CA . LYS A 1 180 ? 19.139 35.450 -27.666 1.00 96.88 180 LYS A CA 1
ATOM 1446 C C . LYS A 1 180 ? 18.436 36.610 -28.379 1.00 96.88 180 LYS A C 1
ATOM 1448 O O . LYS A 1 180 ? 18.412 37.707 -27.836 1.00 96.88 180 LYS A O 1
ATOM 1453 N N . LEU A 1 181 ? 17.799 36.366 -29.529 1.00 97.19 181 LEU A N 1
ATOM 1454 C CA . LEU A 1 181 ? 17.041 37.399 -30.259 1.00 97.19 181 LEU A CA 1
ATOM 1455 C C . LEU A 1 181 ? 15.907 37.996 -29.404 1.00 97.19 181 LEU A C 1
ATOM 1457 O O . LEU A 1 181 ? 15.697 39.208 -29.385 1.00 97.19 181 LEU A O 1
ATOM 1461 N N . ILE A 1 182 ? 15.188 37.146 -28.664 1.00 97.44 182 ILE A N 1
ATOM 1462 C CA . ILE A 1 182 ? 14.112 37.573 -27.757 1.00 97.44 182 ILE A CA 1
ATOM 1463 C C . ILE A 1 182 ? 14.681 38.344 -26.557 1.00 97.44 182 ILE A C 1
ATOM 1465 O O . ILE A 1 182 ? 14.150 39.396 -26.197 1.00 97.44 182 ILE A O 1
ATOM 1469 N N . GLU A 1 183 ? 15.743 37.830 -25.933 1.00 96.50 183 GLU A N 1
ATOM 1470 C CA . GLU A 1 183 ? 16.400 38.432 -24.771 1.00 96.50 183 GLU A CA 1
ATOM 1471 C C . GLU A 1 183 ? 16.996 39.802 -25.096 1.00 96.50 183 GLU A C 1
ATOM 1473 O O . GLU A 1 183 ? 16.876 40.720 -24.287 1.00 96.50 183 GLU A O 1
ATOM 1478 N N . ASP A 1 184 ? 17.613 39.964 -26.265 1.00 96.06 184 ASP A N 1
ATOM 1479 C CA . ASP A 1 184 ? 18.205 41.234 -26.682 1.00 96.06 184 ASP A CA 1
ATOM 1480 C C . ASP A 1 184 ? 17.109 42.292 -26.890 1.00 96.06 184 ASP A C 1
ATOM 1482 O O . ASP A 1 184 ? 17.193 43.383 -26.319 1.00 96.06 184 ASP A O 1
ATOM 1486 N N . LYS A 1 185 ? 15.989 41.931 -27.535 1.00 95.69 185 LYS A N 1
ATOM 1487 C CA . LYS A 1 185 ? 14.821 42.822 -27.638 1.00 95.69 185 LYS A CA 1
ATOM 1488 C C . LYS A 1 185 ? 14.179 43.132 -26.283 1.00 95.69 185 LYS A C 1
ATOM 1490 O O . LYS A 1 185 ? 13.704 44.245 -26.037 1.00 95.69 185 LYS A O 1
ATOM 1495 N N . LEU A 1 186 ? 14.143 42.154 -25.380 1.00 96.00 186 LEU A N 1
ATOM 1496 C CA . LEU A 1 186 ? 13.620 42.338 -24.027 1.00 96.00 186 LEU A CA 1
ATOM 1497 C C . LEU A 1 186 ? 14.499 43.303 -23.222 1.00 96.00 186 LEU A C 1
ATOM 1499 O O . LEU A 1 186 ? 13.968 44.186 -22.545 1.00 96.00 186 LEU A O 1
ATOM 1503 N N . LYS A 1 187 ? 15.828 43.184 -23.337 1.00 95.56 187 LYS A N 1
ATOM 1504 C CA . LYS A 1 187 ? 16.791 44.102 -22.713 1.00 95.56 187 LYS A CA 1
ATOM 1505 C C . LYS A 1 187 ? 16.628 45.527 -23.224 1.00 95.56 187 LYS A C 1
ATOM 1507 O O . LYS A 1 187 ? 16.680 46.438 -22.405 1.00 95.56 187 LYS A O 1
ATOM 1512 N N . GLU A 1 188 ? 16.380 45.739 -24.520 1.00 94.44 188 GLU A N 1
ATOM 1513 C CA . GLU A 1 188 ? 16.075 47.077 -25.059 1.00 94.44 188 GLU A CA 1
ATOM 1514 C C . GLU A 1 188 ? 14.859 47.700 -24.360 1.00 94.44 188 GLU A C 1
ATOM 1516 O O . GLU A 1 188 ? 14.912 48.844 -23.905 1.00 94.44 188 GLU A O 1
ATOM 1521 N N . CYS A 1 189 ? 13.782 46.922 -24.199 1.00 94.56 189 CYS A N 1
ATOM 1522 C CA . CYS A 1 189 ? 12.587 47.381 -23.493 1.00 94.56 189 CYS A CA 1
ATOM 1523 C C . CYS A 1 189 ? 12.897 47.710 -22.025 1.00 94.56 189 CYS A C 1
ATOM 1525 O O . CYS A 1 189 ? 12.479 48.751 -21.524 1.00 94.56 189 CYS A O 1
ATOM 1527 N N . TYR A 1 190 ? 13.631 46.839 -21.324 1.00 95.38 190 TYR A N 1
ATOM 1528 C CA . TYR A 1 190 ? 13.983 47.068 -19.922 1.00 95.38 190 TYR A CA 1
ATOM 1529 C C . TYR A 1 190 ? 14.914 48.263 -19.733 1.00 95.38 190 TYR A C 1
ATOM 1531 O O . TYR A 1 190 ? 14.761 48.989 -18.755 1.00 95.38 190 TYR A O 1
ATOM 1539 N N . LYS A 1 191 ? 15.857 48.480 -20.655 1.00 94.81 191 LYS A N 1
ATOM 1540 C CA . LYS A 1 191 ? 16.767 49.626 -20.629 1.00 94.81 191 LYS A CA 1
ATOM 1541 C C . LYS A 1 191 ? 15.976 50.929 -20.695 1.00 94.81 191 LYS A C 1
ATOM 1543 O O . LYS A 1 191 ? 16.118 51.744 -19.791 1.00 94.81 191 LYS A O 1
ATOM 1548 N N . PHE A 1 192 ? 15.053 51.048 -21.653 1.00 93.69 192 PHE A N 1
ATOM 1549 C CA . PHE A 1 192 ? 14.171 52.212 -21.747 1.00 93.69 192 PHE A CA 1
ATOM 1550 C C . PHE A 1 192 ? 13.333 52.397 -20.474 1.00 93.69 192 PHE A C 1
ATOM 1552 O O . PHE A 1 192 ? 13.277 53.484 -19.912 1.00 93.69 192 PHE A O 1
ATOM 1559 N N . LEU A 1 193 ? 12.692 51.335 -19.973 1.00 93.81 193 LEU A N 1
ATOM 1560 C CA . LEU A 1 193 ? 11.873 51.429 -18.759 1.00 93.81 193 LEU A CA 1
ATOM 1561 C C . LEU A 1 193 ? 12.699 51.817 -17.522 1.00 93.81 193 LEU A C 1
ATOM 1563 O O . LEU A 1 193 ? 12.197 52.538 -16.664 1.00 93.81 193 LEU A O 1
ATOM 1567 N N . LYS A 1 194 ? 13.956 51.376 -17.430 1.00 93.00 194 LYS A N 1
ATOM 1568 C CA . LYS A 1 194 ? 14.872 51.780 -16.359 1.00 93.00 194 LYS A CA 1
ATOM 1569 C C . LYS A 1 194 ? 15.297 53.243 -16.496 1.00 93.00 194 LYS A C 1
ATOM 1571 O O . LYS A 1 194 ? 15.271 53.956 -15.506 1.00 93.00 194 LYS A O 1
ATOM 1576 N N . GLU A 1 195 ? 15.647 53.691 -17.701 1.00 92.62 195 GLU A N 1
ATOM 1577 C CA . GLU A 1 195 ? 16.019 55.089 -17.992 1.00 92.62 195 GLU A CA 1
ATOM 1578 C C . GLU A 1 195 ? 14.885 56.087 -17.700 1.00 92.62 195 GLU A C 1
ATOM 1580 O O . GLU A 1 195 ? 15.137 57.275 -17.559 1.00 92.62 195 GLU A O 1
ATOM 1585 N N . ASN A 1 196 ? 13.643 55.604 -17.589 1.00 89.00 196 ASN A N 1
ATOM 1586 C CA . ASN A 1 196 ? 12.454 56.393 -17.256 1.00 89.00 196 ASN A CA 1
ATOM 1587 C C . ASN A 1 196 ? 11.977 56.200 -15.795 1.00 89.00 196 ASN A C 1
ATOM 1589 O O . ASN A 1 196 ? 10.832 56.533 -15.465 1.00 89.00 196 ASN A O 1
ATOM 1593 N N . ASP A 1 197 ? 12.811 55.603 -14.936 1.00 88.69 197 ASP A N 1
ATOM 1594 C CA . ASP A 1 197 ? 12.521 55.300 -13.524 1.00 88.69 197 ASP A CA 1
ATOM 1595 C C . ASP A 1 197 ? 11.260 54.445 -13.309 1.00 88.69 197 ASP A C 1
ATOM 1597 O O . ASP A 1 197 ? 10.548 54.564 -12.309 1.00 88.69 197 ASP A O 1
ATOM 1601 N N . LEU A 1 198 ? 10.940 53.578 -14.273 1.00 89.88 198 LEU A N 1
ATOM 1602 C CA . LEU A 1 198 ? 9.812 52.646 -14.186 1.00 89.88 198 LEU A CA 1
ATOM 1603 C C . LEU A 1 198 ? 10.259 51.256 -13.718 1.00 89.88 198 LEU A C 1
ATOM 1605 O O . LEU A 1 198 ? 9.459 50.507 -13.161 1.00 89.88 198 LEU A O 1
ATOM 1609 N N . LEU A 1 199 ? 11.531 50.903 -13.922 1.00 91.19 199 LEU A N 1
ATOM 1610 C CA . LEU A 1 199 ? 12.141 49.661 -13.446 1.00 91.19 199 LEU A CA 1
ATOM 1611 C C . LEU A 1 199 ? 13.443 49.932 -12.695 1.00 91.19 199 LEU A C 1
ATOM 1613 O O . LEU A 1 199 ? 14.206 50.820 -13.049 1.00 91.19 199 LEU A O 1
ATOM 1617 N N . ASN A 1 200 ? 13.756 49.071 -11.726 1.00 86.94 200 ASN A N 1
ATOM 1618 C CA . ASN A 1 200 ? 14.978 49.188 -10.921 1.00 86.94 200 ASN A CA 1
ATOM 1619 C C . ASN A 1 200 ? 16.219 48.580 -11.605 1.00 86.94 200 ASN A C 1
ATOM 1621 O O . ASN A 1 200 ? 17.354 48.807 -11.186 1.00 86.94 200 ASN A O 1
ATOM 1625 N N . SER A 1 201 ? 16.033 47.759 -12.640 1.00 89.38 201 SER A N 1
ATOM 1626 C CA . SER A 1 201 ? 17.112 47.024 -13.302 1.00 89.38 201 SER A CA 1
ATOM 1627 C C . SER A 1 201 ? 16.765 46.733 -14.759 1.00 89.38 201 SER A C 1
ATOM 1629 O O . SER A 1 201 ? 15.595 46.576 -15.091 1.00 89.38 201 SER A O 1
ATOM 1631 N N . TYR A 1 202 ? 17.793 46.618 -15.605 1.00 89.19 202 TYR A N 1
ATOM 1632 C CA . TYR A 1 202 ? 17.676 46.072 -16.962 1.00 89.19 202 TYR A CA 1
ATOM 1633 C C . TYR A 1 202 ? 18.228 44.640 -17.078 1.00 89.19 202 TYR A C 1
ATOM 1635 O O . TYR A 1 202 ? 18.157 44.027 -18.139 1.00 89.19 202 TYR A O 1
ATOM 1643 N N . ASP A 1 203 ? 18.766 44.093 -15.983 1.00 88.88 203 ASP A N 1
ATOM 1644 C CA . ASP A 1 203 ? 19.201 42.699 -15.894 1.00 88.88 203 ASP A CA 1
ATOM 1645 C C . ASP A 1 203 ? 17.982 41.768 -15.910 1.00 88.88 203 ASP A C 1
ATOM 1647 O O . ASP A 1 203 ? 17.144 41.812 -15.001 1.00 88.88 203 ASP A O 1
ATOM 1651 N N . LEU A 1 204 ? 17.919 40.901 -16.924 1.00 87.56 204 LEU A N 1
ATOM 1652 C CA . LEU A 1 204 ? 16.833 39.944 -17.131 1.00 87.56 204 LEU A CA 1
ATOM 1653 C C . LEU A 1 204 ? 16.600 39.030 -15.921 1.00 87.56 204 LEU A C 1
ATOM 1655 O O . LEU A 1 204 ? 15.465 38.644 -15.662 1.00 87.56 204 LEU A O 1
ATOM 1659 N N . LYS A 1 205 ? 17.644 38.725 -15.141 1.00 87.88 205 LYS A N 1
ATOM 1660 C CA . LYS A 1 205 ? 17.538 37.854 -13.959 1.00 87.88 205 LYS A CA 1
ATOM 1661 C C . LYS A 1 205 ? 16.938 38.557 -12.742 1.00 87.88 205 LYS A C 1
ATOM 1663 O O . LYS A 1 205 ? 16.501 37.885 -11.811 1.00 87.88 205 LYS A O 1
ATOM 1668 N N . LYS A 1 206 ? 16.940 39.894 -12.722 1.00 89.88 206 LYS A N 1
ATOM 1669 C CA . LYS A 1 206 ? 16.482 40.708 -11.582 1.00 89.88 206 LYS A CA 1
ATOM 1670 C C . LYS A 1 206 ? 15.063 41.248 -11.751 1.00 89.88 206 LYS A C 1
ATOM 1672 O O . LYS A 1 206 ? 14.493 41.725 -10.776 1.00 89.88 206 LYS A O 1
ATOM 1677 N N . VAL A 1 207 ? 14.507 41.204 -12.961 1.00 90.25 207 VAL A N 1
ATOM 1678 C CA . VAL A 1 207 ? 13.176 41.749 -13.264 1.00 90.25 207 VAL A CA 1
ATOM 1679 C C . VAL A 1 207 ? 12.178 40.612 -13.434 1.00 90.25 207 VAL A C 1
ATOM 1681 O O . VAL A 1 207 ? 12.301 39.794 -14.343 1.00 90.25 207 VAL A O 1
ATOM 1684 N N . THR A 1 208 ? 11.150 40.576 -12.587 1.00 88.50 208 THR A N 1
ATOM 1685 C CA . THR A 1 208 ? 10.088 39.568 -12.681 1.00 88.50 208 THR A CA 1
ATOM 1686 C C . THR A 1 208 ? 8.898 40.078 -13.497 1.00 88.50 208 THR A C 1
ATOM 1688 O O . THR A 1 208 ? 8.641 41.279 -13.588 1.00 88.50 208 THR A O 1
ATOM 1691 N N . ARG A 1 209 ? 8.063 39.168 -14.020 1.00 87.56 209 ARG A N 1
ATOM 1692 C CA . ARG A 1 209 ? 6.791 39.549 -14.669 1.00 87.56 209 ARG A CA 1
ATOM 1693 C C . ARG A 1 209 ? 5.858 40.323 -13.724 1.00 87.56 209 ARG A C 1
ATOM 1695 O O . ARG A 1 209 ? 5.081 41.153 -14.184 1.00 87.56 209 ARG A O 1
ATOM 1702 N N . LYS A 1 210 ? 5.947 40.086 -12.407 1.00 85.69 210 LYS A N 1
ATOM 1703 C CA . LYS A 1 210 ? 5.198 40.846 -11.392 1.00 85.69 210 LYS A CA 1
ATOM 1704 C C . LYS A 1 210 ? 5.630 42.310 -11.366 1.00 85.69 210 LYS A C 1
ATOM 1706 O O . LYS A 1 210 ? 4.777 43.175 -11.196 1.00 85.69 210 LYS A O 1
ATOM 1711 N N . ASP A 1 211 ? 6.916 42.584 -11.557 1.00 88.94 211 ASP A N 1
ATOM 1712 C CA . ASP A 1 211 ? 7.429 43.951 -11.620 1.00 88.94 211 ASP A CA 1
ATOM 1713 C C . ASP A 1 211 ? 6.909 44.654 -12.876 1.00 88.94 211 ASP A C 1
ATOM 1715 O O . ASP A 1 211 ? 6.351 45.742 -12.769 1.00 88.94 211 ASP A O 1
ATOM 1719 N N . LEU A 1 212 ? 6.911 43.977 -14.032 1.00 89.19 212 LEU A N 1
ATOM 1720 C CA . LEU A 1 212 ? 6.319 44.507 -15.271 1.00 89.19 212 LEU A CA 1
ATOM 1721 C C . LEU A 1 212 ? 4.817 44.808 -15.156 1.00 89.19 212 LEU A C 1
ATOM 1723 O O . LEU A 1 212 ? 4.334 45.780 -15.728 1.00 89.19 212 LEU A O 1
ATOM 1727 N N . LEU A 1 213 ? 4.062 44.005 -14.403 1.00 87.12 213 LEU A N 1
ATOM 1728 C CA . LEU A 1 213 ? 2.638 44.269 -14.162 1.00 87.12 213 LEU A CA 1
ATOM 1729 C C . LEU A 1 213 ? 2.405 45.465 -13.225 1.00 87.12 213 LEU A C 1
ATOM 1731 O O . LEU A 1 213 ? 1.363 46.111 -13.312 1.00 87.12 213 LEU A O 1
ATOM 1735 N N . LYS A 1 214 ? 3.353 45.778 -12.333 1.00 89.06 214 LYS A N 1
ATOM 1736 C CA . LYS A 1 214 ? 3.291 46.993 -11.503 1.00 89.06 214 LYS A CA 1
ATOM 1737 C C . LYS A 1 214 ? 3.601 48.246 -12.317 1.00 89.06 214 LYS A C 1
ATOM 1739 O O . LYS A 1 214 ? 2.989 49.279 -12.057 1.00 89.06 214 LYS A O 1
ATOM 1744 N N . VAL A 1 215 ? 4.497 48.141 -13.301 1.00 89.44 215 VAL A N 1
ATOM 1745 C CA . VAL A 1 215 ? 4.875 49.252 -14.188 1.00 89.44 215 VAL A CA 1
ATOM 1746 C C . VAL A 1 215 ? 3.650 49.888 -14.841 1.00 89.44 215 VAL A C 1
ATOM 1748 O O . VAL A 1 215 ? 3.560 51.107 -14.863 1.00 89.44 215 VAL A O 1
ATOM 1751 N N . ASP A 1 216 ? 2.664 49.104 -15.288 1.00 83.50 216 ASP A N 1
ATOM 1752 C CA . ASP A 1 216 ? 1.453 49.661 -15.915 1.00 83.50 216 ASP A CA 1
ATOM 1753 C C . ASP A 1 216 ? 0.672 50.593 -14.969 1.00 83.50 216 ASP A C 1
ATOM 1755 O O . ASP A 1 216 ? 0.203 51.649 -15.388 1.00 83.50 216 ASP A O 1
ATOM 1759 N N . LYS A 1 217 ? 0.604 50.273 -13.666 1.00 85.31 217 LYS A N 1
ATOM 1760 C CA . LYS A 1 217 ? -0.026 51.155 -12.666 1.00 85.31 217 LYS A CA 1
ATOM 1761 C C . LYS A 1 217 ? 0.744 52.463 -12.496 1.00 85.31 217 LYS A C 1
ATOM 1763 O O . LYS A 1 217 ? 0.126 53.521 -12.424 1.00 85.31 217 LYS A O 1
ATOM 1768 N N . ILE A 1 218 ? 2.074 52.381 -12.455 1.00 88.94 218 ILE A N 1
ATOM 1769 C CA . ILE A 1 218 ? 2.956 53.548 -12.325 1.00 88.94 218 ILE A CA 1
ATOM 1770 C C . ILE A 1 218 ? 2.819 54.440 -13.563 1.00 88.94 218 ILE A C 1
ATOM 1772 O O . ILE A 1 218 ? 2.609 55.640 -13.428 1.00 88.94 218 ILE A O 1
ATOM 1776 N N . ILE A 1 219 ? 2.857 53.850 -14.762 1.00 89.81 219 ILE A N 1
ATOM 1777 C CA . ILE A 1 219 ? 2.687 54.562 -16.032 1.00 89.81 219 ILE A CA 1
ATOM 1778 C C . ILE A 1 219 ? 1.323 55.249 -16.089 1.00 89.81 219 ILE A C 1
ATOM 1780 O O . ILE A 1 219 ? 1.263 56.429 -16.409 1.00 89.81 219 ILE A O 1
ATOM 1784 N N . ASN A 1 220 ? 0.231 54.548 -15.764 1.00 86.62 220 ASN A N 1
ATOM 1785 C CA . ASN A 1 220 ? -1.104 55.151 -15.795 1.00 86.62 220 ASN A CA 1
ATOM 1786 C C . ASN A 1 220 ? -1.212 56.322 -14.805 1.00 86.62 220 ASN A C 1
ATOM 1788 O O . ASN A 1 220 ? -1.750 57.360 -15.170 1.00 86.62 220 ASN A O 1
ATOM 1792 N N . SER A 1 221 ? -0.635 56.197 -13.604 1.00 87.62 221 SER A N 1
ATOM 1793 C CA . SER A 1 221 ? -0.572 57.309 -12.648 1.00 87.62 221 SER A CA 1
ATOM 1794 C C . SER A 1 221 ? 0.239 58.492 -13.182 1.00 87.62 221 SER A C 1
ATOM 1796 O O . SER A 1 221 ? -0.203 59.628 -13.034 1.00 87.62 221 SER A O 1
ATOM 1798 N N . LYS A 1 222 ? 1.399 58.250 -13.811 1.00 86.62 222 LYS A N 1
ATOM 1799 C CA . LYS A 1 222 ? 2.212 59.313 -14.422 1.00 86.62 222 LYS A CA 1
ATOM 1800 C C . LYS A 1 222 ? 1.473 59.989 -15.582 1.00 86.62 222 LYS A C 1
ATOM 1802 O O . LYS A 1 222 ? 1.474 61.204 -15.649 1.00 86.62 222 LYS A O 1
ATOM 1807 N N . ILE A 1 223 ? 0.759 59.239 -16.429 1.00 87.38 223 ILE A N 1
ATOM 1808 C CA . ILE A 1 223 ? -0.064 59.804 -17.519 1.00 87.38 223 ILE A CA 1
ATOM 1809 C C . ILE A 1 223 ? -1.177 60.704 -16.971 1.00 87.38 223 ILE A C 1
ATOM 1811 O O . ILE A 1 223 ? -1.408 61.776 -17.520 1.00 87.38 223 ILE A O 1
ATOM 1815 N N . THR A 1 224 ? -1.873 60.279 -15.912 1.00 87.06 224 THR A N 1
ATOM 1816 C CA . THR A 1 224 ? -2.949 61.073 -15.297 1.00 87.06 224 THR A CA 1
ATOM 1817 C C . THR A 1 224 ? -2.430 62.368 -14.675 1.00 87.06 224 THR A C 1
ATOM 1819 O O . THR A 1 224 ? -3.125 63.377 -14.727 1.00 87.06 224 THR A O 1
ATOM 1822 N N . ASN A 1 225 ? -1.219 62.345 -14.116 1.00 83.44 225 ASN A N 1
ATOM 1823 C CA . ASN A 1 225 ? -0.628 63.486 -13.416 1.00 83.44 225 ASN A CA 1
ATOM 1824 C C . ASN A 1 225 ? 0.258 64.373 -14.315 1.00 83.44 225 ASN A C 1
ATOM 1826 O O . ASN A 1 225 ? 0.668 65.449 -13.884 1.00 83.44 225 ASN A O 1
ATOM 1830 N N . ALA A 1 226 ? 0.567 63.940 -15.541 1.00 82.94 226 ALA A N 1
ATOM 1831 C CA . ALA A 1 226 ? 1.432 64.670 -16.462 1.00 82.94 226 ALA A CA 1
ATOM 1832 C C . ALA A 1 226 ? 0.736 65.931 -16.992 1.00 82.94 226 ALA A C 1
ATOM 1834 O O . ALA A 1 226 ? -0.342 65.870 -17.592 1.00 82.94 226 ALA A O 1
ATOM 1835 N N . SER A 1 227 ? 1.389 67.076 -16.797 1.00 75.50 227 SER A N 1
ATOM 1836 C CA . SER A 1 227 ? 0.922 68.382 -17.285 1.00 75.50 227 SER A CA 1
ATOM 1837 C C . SER A 1 227 ? 1.529 68.748 -18.646 1.00 75.50 227 SER A C 1
ATOM 1839 O O . SER A 1 227 ? 0.948 69.548 -19.371 1.00 75.50 227 SER A O 1
ATOM 1841 N N . ASP A 1 228 ? 2.654 68.123 -19.007 1.00 84.31 228 ASP A N 1
ATOM 1842 C CA . ASP A 1 228 ? 3.371 68.304 -20.272 1.00 84.31 228 ASP A CA 1
ATOM 1843 C C . ASP A 1 228 ? 2.999 67.216 -21.295 1.00 84.31 228 ASP A C 1
ATOM 1845 O O . ASP A 1 228 ? 2.927 66.021 -20.986 1.00 84.31 228 ASP A O 1
ATOM 1849 N N . ASP A 1 229 ? 2.770 67.626 -22.541 1.00 82.44 229 ASP A N 1
ATOM 1850 C CA . ASP A 1 229 ? 2.410 66.715 -23.623 1.00 82.44 229 ASP A CA 1
ATOM 1851 C C . ASP A 1 229 ? 3.599 65.854 -24.081 1.00 82.44 229 ASP A C 1
ATOM 1853 O O . ASP A 1 229 ? 3.386 64.709 -24.494 1.00 82.44 229 ASP A O 1
ATOM 1857 N N . ASN A 1 230 ? 4.846 66.321 -23.927 1.00 83.69 230 ASN A N 1
ATOM 1858 C CA . ASN A 1 230 ? 6.020 65.486 -24.210 1.00 83.69 230 ASN A CA 1
ATOM 1859 C C . ASN A 1 230 ? 6.164 64.354 -23.183 1.00 83.69 230 ASN A C 1
ATOM 1861 O O . ASN A 1 230 ? 6.373 63.199 -23.571 1.00 83.69 230 ASN A O 1
ATOM 1865 N N . GLU A 1 231 ? 5.963 64.645 -21.894 1.00 82.88 231 GLU A N 1
ATOM 1866 C CA . GLU A 1 231 ? 5.918 63.631 -20.833 1.00 82.88 231 GLU A CA 1
ATOM 1867 C C . GLU A 1 231 ? 4.816 62.590 -21.097 1.00 82.88 231 GLU A C 1
ATOM 1869 O O . GLU A 1 231 ? 5.055 61.378 -21.014 1.00 82.88 231 GLU A O 1
ATOM 1874 N N . LYS A 1 232 ? 3.618 63.025 -21.516 1.00 84.25 232 LYS A N 1
ATOM 1875 C CA . LYS A 1 232 ? 2.539 62.102 -21.910 1.00 84.25 232 LYS A CA 1
ATOM 1876 C C . LYS A 1 232 ? 2.958 61.208 -23.074 1.00 84.25 232 LYS A C 1
ATOM 1878 O O . LYS A 1 232 ? 2.767 59.992 -22.996 1.00 84.25 232 LYS A O 1
ATOM 1883 N N . ILE A 1 233 ? 3.541 61.763 -24.141 1.00 87.19 233 ILE A N 1
ATOM 1884 C CA . ILE A 1 233 ? 4.013 60.995 -25.309 1.00 87.19 233 ILE A CA 1
ATOM 1885 C C . ILE A 1 233 ? 5.059 59.952 -24.887 1.00 87.19 233 ILE A C 1
ATOM 1887 O O . ILE A 1 233 ? 4.967 58.783 -25.285 1.00 87.19 233 ILE A O 1
ATOM 1891 N N . GLN A 1 234 ? 6.010 60.339 -24.036 1.00 88.25 234 GLN A N 1
ATOM 1892 C CA . GLN A 1 234 ? 7.035 59.450 -23.490 1.00 88.25 234 GLN A CA 1
ATOM 1893 C C . GLN A 1 234 ? 6.417 58.313 -22.667 1.00 88.25 234 GLN A C 1
ATOM 1895 O O . GLN A 1 234 ? 6.773 57.147 -22.859 1.00 88.25 234 GLN A O 1
ATOM 1900 N N . MET A 1 235 ? 5.433 58.610 -21.813 1.00 90.81 235 MET A N 1
ATOM 1901 C CA . MET A 1 235 ? 4.728 57.599 -21.021 1.00 90.81 235 MET A CA 1
ATOM 1902 C C . MET A 1 235 ? 3.841 56.682 -21.876 1.00 90.81 235 MET A C 1
ATOM 1904 O O . MET A 1 235 ? 3.768 55.478 -21.616 1.00 90.81 235 MET A O 1
ATOM 1908 N N . PHE A 1 236 ? 3.229 57.183 -22.954 1.00 89.12 236 PHE A N 1
ATOM 1909 C CA . PHE A 1 236 ? 2.540 56.333 -23.932 1.00 89.12 236 PHE A CA 1
ATOM 1910 C C . PHE A 1 236 ? 3.512 55.388 -24.650 1.00 89.12 236 PHE A C 1
ATOM 1912 O O . PHE A 1 236 ? 3.178 54.218 -24.874 1.00 89.12 236 PHE A O 1
ATOM 1919 N N . ASN A 1 237 ? 4.730 55.840 -24.965 1.00 90.38 237 ASN A N 1
ATOM 1920 C CA . ASN A 1 237 ? 5.773 54.967 -25.502 1.00 90.38 237 ASN A CA 1
ATOM 1921 C C . ASN A 1 237 ? 6.238 53.926 -24.468 1.00 90.38 237 ASN A C 1
ATOM 1923 O O . ASN A 1 237 ? 6.306 52.734 -24.780 1.00 90.38 237 ASN A O 1
ATOM 1927 N N . ALA A 1 238 ? 6.448 54.337 -23.214 1.00 91.94 238 ALA A N 1
ATOM 1928 C CA . ALA A 1 238 ? 6.762 53.430 -22.111 1.00 91.94 238 ALA A CA 1
ATOM 1929 C C . ALA A 1 238 ? 5.679 52.356 -21.938 1.00 91.94 238 ALA A C 1
ATOM 1931 O O . ALA A 1 238 ? 5.994 51.178 -21.776 1.00 91.94 238 ALA A O 1
ATOM 1932 N N . LYS A 1 239 ? 4.397 52.724 -22.070 1.00 91.56 239 LYS A N 1
ATOM 1933 C CA . LYS A 1 239 ? 3.264 51.789 -22.014 1.00 91.56 239 LYS A CA 1
ATOM 1934 C C . LYS A 1 239 ? 3.335 50.735 -23.117 1.00 91.56 239 LYS A C 1
ATOM 1936 O O . LYS A 1 239 ? 3.098 49.549 -22.874 1.00 91.56 239 LYS A O 1
ATOM 1941 N N . LYS A 1 240 ? 3.693 51.145 -24.339 1.00 93.00 240 LYS A N 1
ATOM 1942 C CA . LYS A 1 240 ? 3.892 50.226 -25.471 1.00 93.00 240 LYS A CA 1
ATOM 1943 C C . LYS A 1 240 ? 5.036 49.248 -25.197 1.00 93.00 240 LYS A C 1
ATOM 1945 O O . LYS A 1 240 ? 4.858 48.048 -25.419 1.00 93.00 240 LYS A O 1
ATOM 1950 N N . LEU A 1 241 ? 6.169 49.747 -24.703 1.00 93.25 241 LEU A N 1
ATOM 1951 C CA . LEU A 1 241 ? 7.351 48.939 -24.399 1.00 93.25 241 LEU A CA 1
ATOM 1952 C C . LEU A 1 241 ? 7.128 48.009 -23.205 1.00 93.25 241 LEU A C 1
ATOM 1954 O O . LEU A 1 241 ? 7.507 46.848 -23.285 1.00 93.25 241 LEU A O 1
ATOM 1958 N N . ALA A 1 242 ? 6.423 48.444 -22.159 1.00 92.75 242 ALA A N 1
ATOM 1959 C CA . ALA A 1 242 ? 6.018 47.590 -21.042 1.00 92.75 242 ALA A CA 1
ATOM 1960 C C . ALA A 1 242 ? 5.117 46.434 -21.511 1.00 92.75 242 ALA A C 1
ATOM 1962 O O . ALA A 1 242 ? 5.338 45.276 -21.149 1.00 92.75 242 ALA A O 1
ATOM 1963 N N . ALA A 1 243 ? 4.153 46.713 -22.396 1.00 92.25 243 ALA A N 1
ATOM 1964 C CA . ALA A 1 243 ? 3.326 45.670 -22.999 1.00 92.25 243 ALA A CA 1
ATOM 1965 C C . ALA A 1 243 ? 4.153 44.683 -23.847 1.00 92.25 243 ALA A C 1
ATOM 1967 O O . ALA A 1 243 ? 3.906 43.477 -23.797 1.00 92.25 243 ALA A O 1
ATOM 1968 N N . ASN A 1 244 ? 5.141 45.165 -24.609 1.00 94.56 244 ASN A N 1
ATOM 1969 C CA . ASN A 1 244 ? 6.047 44.306 -25.378 1.00 94.56 244 ASN A CA 1
ATOM 1970 C C . ASN A 1 244 ? 6.993 43.503 -24.481 1.00 94.56 244 ASN A C 1
ATOM 1972 O O . ASN A 1 244 ? 7.179 42.316 -24.728 1.00 94.56 244 ASN A O 1
ATOM 1976 N N . ALA A 1 245 ? 7.494 44.090 -23.398 1.00 94.69 245 ALA A N 1
ATOM 1977 C CA . ALA A 1 245 ? 8.329 43.420 -22.413 1.00 94.69 245 ALA A CA 1
ATOM 1978 C C . ALA A 1 245 ? 7.607 42.227 -21.766 1.00 94.69 245 ALA A C 1
ATOM 1980 O O . ALA A 1 245 ? 8.190 41.158 -21.619 1.00 94.69 245 ALA A O 1
ATOM 1981 N N . ILE A 1 246 ? 6.307 42.356 -21.466 1.00 93.81 246 ILE A N 1
ATOM 1982 C CA . ILE A 1 246 ? 5.489 41.233 -20.977 1.00 93.81 246 ILE A CA 1
ATOM 1983 C C . ILE A 1 246 ? 5.406 40.112 -22.024 1.00 93.81 246 ILE A C 1
ATOM 1985 O O . ILE A 1 246 ? 5.523 38.936 -21.677 1.00 93.81 246 ILE A O 1
ATOM 1989 N N . ARG A 1 247 ? 5.210 40.457 -23.305 1.00 94.62 247 ARG A N 1
ATOM 1990 C CA . ARG A 1 247 ? 5.131 39.474 -24.403 1.00 94.62 247 ARG A CA 1
ATOM 1991 C C . ARG A 1 247 ? 6.461 38.760 -24.613 1.00 94.62 247 ARG A C 1
ATOM 1993 O O . ARG A 1 247 ? 6.467 37.540 -24.706 1.00 94.62 247 ARG A O 1
ATOM 2000 N N . LEU A 1 248 ? 7.560 39.506 -24.645 1.00 96.06 248 LEU A N 1
ATOM 2001 C CA . LEU A 1 248 ? 8.915 38.991 -24.834 1.00 96.06 248 LEU A CA 1
ATOM 2002 C C . LEU A 1 248 ? 9.365 38.136 -23.645 1.00 96.06 248 LEU A C 1
ATOM 2004 O O . LEU A 1 248 ? 9.831 37.024 -23.849 1.00 96.06 248 LEU A O 1
ATOM 2008 N N . SER A 1 249 ? 9.111 38.578 -22.410 1.00 94.69 249 SER A N 1
ATOM 2009 C CA . SER A 1 249 ? 9.336 37.769 -21.201 1.00 94.69 249 SER A CA 1
ATOM 2010 C C . SER A 1 249 ? 8.541 36.460 -21.226 1.00 94.69 249 SER A C 1
ATOM 2012 O O . SER A 1 249 ? 8.985 35.446 -20.693 1.00 94.69 249 SER A O 1
ATOM 2014 N N . TYR A 1 250 ? 7.348 36.458 -21.823 1.00 92.94 250 TYR A N 1
ATOM 2015 C CA . TYR A 1 250 ? 6.580 35.231 -21.999 1.00 92.94 250 TYR A CA 1
ATOM 2016 C C . TYR A 1 250 ? 7.143 34.341 -23.113 1.00 92.94 250 TYR A C 1
ATOM 2018 O O . TYR A 1 250 ? 7.225 33.133 -22.926 1.00 92.94 250 TYR A O 1
ATOM 2026 N N . MET A 1 251 ? 7.577 34.915 -24.239 1.00 95.31 251 MET A N 1
ATOM 2027 C CA . MET A 1 251 ? 8.260 34.171 -25.305 1.00 95.31 251 MET A CA 1
ATOM 2028 C C . MET A 1 251 ? 9.548 33.501 -24.799 1.00 95.31 251 MET A C 1
ATOM 2030 O O . MET A 1 251 ? 9.766 32.327 -25.095 1.00 95.31 251 MET A O 1
ATOM 2034 N N . ASP A 1 252 ? 10.348 34.215 -24.002 1.00 94.69 252 ASP A N 1
ATOM 2035 C CA . ASP A 1 252 ? 11.572 33.710 -23.368 1.00 94.69 252 ASP A CA 1
ATOM 2036 C C . ASP A 1 252 ? 11.286 32.512 -22.441 1.00 94.69 252 ASP A C 1
ATOM 2038 O O . ASP A 1 252 ? 11.878 31.439 -22.576 1.00 94.69 252 ASP A O 1
ATOM 2042 N N . GLU A 1 253 ? 10.271 32.631 -21.579 1.00 91.62 253 GLU A N 1
ATOM 2043 C CA . GLU A 1 253 ? 9.831 31.524 -20.723 1.00 91.62 253 GLU A CA 1
ATOM 2044 C C . GLU A 1 253 ? 9.369 30.309 -21.548 1.00 91.62 253 GLU A C 1
ATOM 2046 O O . GLU A 1 253 ? 9.671 29.162 -21.198 1.00 91.62 253 GLU A O 1
ATOM 2051 N N . LEU A 1 254 ? 8.642 30.533 -22.650 1.00 91.00 254 LEU A N 1
ATOM 2052 C CA . LEU A 1 254 ? 8.167 29.457 -23.520 1.00 91.00 254 LEU A CA 1
ATOM 2053 C C . LEU A 1 254 ? 9.331 28.705 -24.174 1.00 91.00 254 LEU A C 1
ATOM 2055 O O . LEU A 1 254 ? 9.338 27.475 -24.118 1.00 91.00 254 LEU A O 1
ATOM 2059 N N . ILE A 1 255 ? 10.318 29.396 -24.755 1.00 92.56 255 ILE A N 1
ATOM 2060 C CA . ILE A 1 255 ? 11.450 28.719 -25.408 1.00 92.56 255 ILE A CA 1
ATOM 2061 C C . ILE A 1 255 ? 12.318 27.958 -24.403 1.00 92.56 255 ILE A C 1
ATOM 2063 O O . ILE A 1 255 ? 12.714 26.824 -24.676 1.00 92.56 255 ILE A O 1
ATOM 2067 N N . GLU A 1 256 ? 12.550 28.531 -23.221 1.00 90.38 256 GLU A N 1
ATOM 2068 C CA . GLU A 1 256 ? 13.387 27.928 -22.182 1.00 90.38 256 GLU A CA 1
ATOM 2069 C C . GLU A 1 256 ? 12.722 26.735 -21.484 1.00 90.38 256 GLU A C 1
ATOM 2071 O O . GLU A 1 256 ? 13.400 25.791 -21.070 1.00 90.38 256 GLU A O 1
ATOM 2076 N N . THR A 1 257 ? 11.399 26.774 -21.296 1.00 86.56 257 THR A N 1
ATOM 2077 C CA . THR A 1 257 ? 10.717 25.791 -20.441 1.00 86.56 257 THR A CA 1
ATOM 2078 C C . THR A 1 257 ? 9.789 24.840 -21.187 1.00 86.56 257 THR A C 1
ATOM 2080 O O . THR A 1 257 ? 9.597 23.720 -20.706 1.00 86.56 257 THR A O 1
ATOM 2083 N N . GLN A 1 258 ? 9.234 25.257 -22.330 1.00 82.94 258 GLN A N 1
ATOM 2084 C CA . GLN A 1 258 ? 8.166 24.554 -23.055 1.00 82.94 258 GLN A CA 1
ATOM 2085 C C . GLN A 1 258 ? 8.585 24.081 -24.455 1.00 82.94 258 GLN A C 1
ATOM 2087 O O . GLN A 1 258 ? 8.133 23.031 -24.916 1.00 82.94 258 GLN A O 1
ATOM 2092 N N . GLY A 1 259 ? 9.471 24.827 -25.118 1.00 88.69 259 GLY A N 1
ATOM 2093 C CA . GLY A 1 259 ? 10.033 24.529 -26.432 1.00 88.69 259 GLY A CA 1
ATOM 2094 C C . GLY A 1 259 ? 9.329 25.203 -27.613 1.00 88.69 259 GLY A C 1
ATOM 2095 O O . GLY A 1 259 ? 8.514 26.111 -27.461 1.00 88.69 259 GLY A O 1
ATOM 2096 N N . ILE A 1 260 ? 9.670 24.736 -28.817 1.00 90.81 260 ILE A N 1
ATOM 2097 C CA . ILE A 1 260 ? 9.377 25.405 -30.096 1.00 90.81 260 ILE A CA 1
ATOM 2098 C C . ILE A 1 260 ? 7.883 25.502 -30.412 1.00 90.81 260 ILE A C 1
ATOM 2100 O O . ILE A 1 260 ? 7.407 26.552 -30.836 1.00 90.81 260 ILE A O 1
ATOM 2104 N N . ARG A 1 261 ? 7.116 24.426 -30.202 1.00 87.56 261 ARG A N 1
ATOM 2105 C CA . ARG A 1 261 ? 5.690 24.399 -30.568 1.00 87.56 261 ARG A CA 1
ATOM 2106 C C . ARG A 1 261 ? 4.857 25.429 -29.783 1.00 87.56 261 ARG A C 1
ATOM 2108 O O . ARG A 1 261 ? 4.193 26.229 -30.437 1.00 87.56 261 ARG A O 1
ATOM 2115 N N . PRO A 1 262 ? 4.924 25.498 -28.438 1.00 87.81 262 PRO A N 1
ATOM 2116 C CA . PRO A 1 262 ? 4.230 26.541 -27.677 1.00 87.81 262 PRO A CA 1
ATOM 2117 C C . PRO A 1 262 ? 4.638 27.968 -28.065 1.00 87.81 262 PRO A C 1
ATOM 2119 O O . PRO A 1 262 ? 3.778 28.844 -28.157 1.00 87.81 262 PRO A O 1
ATOM 2122 N N . LEU A 1 263 ? 5.925 28.202 -28.349 1.00 92.56 263 LEU A N 1
ATOM 2123 C CA . LEU A 1 263 ? 6.394 29.499 -28.842 1.00 92.56 263 LEU A CA 1
ATOM 2124 C C . LEU A 1 263 ? 5.766 29.845 -30.204 1.00 92.56 263 LEU A C 1
ATOM 2126 O O . LEU A 1 263 ? 5.243 30.944 -30.387 1.00 92.56 263 LEU A O 1
ATOM 2130 N N . ASN A 1 264 ? 5.752 28.897 -31.142 1.00 92.81 264 ASN A N 1
ATOM 2131 C CA . ASN A 1 264 ? 5.117 29.064 -32.448 1.00 92.81 264 ASN A CA 1
ATOM 2132 C C . ASN A 1 264 ? 3.609 29.337 -32.339 1.00 92.81 264 ASN A C 1
ATOM 2134 O O . ASN A 1 264 ? 3.080 30.198 -33.041 1.00 92.81 264 ASN A O 1
ATOM 2138 N N . ASP A 1 265 ? 2.906 28.628 -31.457 1.00 89.44 265 ASP A N 1
ATOM 2139 C CA . ASP A 1 265 ? 1.471 28.832 -31.243 1.00 89.44 265 ASP A CA 1
ATOM 2140 C C . ASP A 1 265 ? 1.196 30.223 -30.655 1.00 89.44 265 ASP A C 1
ATOM 2142 O O . ASP A 1 265 ? 0.230 30.889 -31.041 1.00 89.44 265 ASP A O 1
ATOM 2146 N N . TYR A 1 266 ? 2.086 30.717 -29.788 1.00 91.88 266 TYR A N 1
ATOM 2147 C CA . TYR A 1 266 ? 2.035 32.093 -29.303 1.00 91.88 266 TYR A CA 1
ATOM 2148 C C . TYR A 1 266 ? 2.273 33.116 -30.423 1.00 91.88 266 TYR A C 1
ATOM 2150 O O . TYR A 1 266 ? 1.533 34.104 -30.497 1.00 91.88 266 TYR A O 1
ATOM 2158 N N . PHE A 1 267 ? 3.231 32.870 -31.325 1.00 94.88 267 PHE A N 1
ATOM 2159 C CA . PHE A 1 267 ? 3.420 33.693 -32.524 1.00 94.88 267 PHE A CA 1
ATOM 2160 C C . PHE A 1 267 ? 2.145 33.734 -33.374 1.00 94.88 267 PHE A C 1
ATOM 2162 O O . PHE A 1 267 ? 1.580 34.809 -33.588 1.00 94.88 267 PHE A O 1
ATOM 2169 N N . LYS A 1 268 ? 1.612 32.569 -33.760 1.00 92.75 268 LYS A N 1
ATOM 2170 C CA . LYS A 1 268 ? 0.392 32.453 -34.577 1.00 92.75 268 LYS A CA 1
ATOM 2171 C C . LYS A 1 268 ? -0.814 33.135 -33.938 1.00 92.75 268 LYS A C 1
ATOM 2173 O O . LYS A 1 268 ? -1.546 33.857 -34.611 1.00 92.75 268 LYS A O 1
ATOM 2178 N N . LYS A 1 269 ? -1.025 32.952 -32.630 1.00 91.19 269 LYS A N 1
ATOM 2179 C CA . LYS A 1 269 ? -2.137 33.580 -31.898 1.00 91.19 269 LYS A CA 1
ATOM 2180 C C . LYS A 1 269 ? -2.097 35.104 -31.993 1.00 91.19 269 LYS A C 1
ATOM 2182 O O . LYS A 1 269 ? -3.142 35.744 -32.087 1.00 91.19 269 LYS A O 1
ATOM 2187 N N . ASN A 1 270 ? -0.910 35.696 -31.938 1.00 92.81 270 ASN A N 1
ATOM 2188 C CA . ASN A 1 270 ? -0.749 37.137 -32.077 1.00 92.81 270 ASN A CA 1
ATOM 2189 C C . ASN A 1 270 ? -0.851 37.592 -33.540 1.00 92.81 270 ASN A C 1
ATOM 2191 O O . ASN A 1 270 ? -1.442 38.638 -33.788 1.00 92.81 270 ASN A O 1
ATOM 2195 N N . GLU A 1 271 ? -0.390 36.795 -34.506 1.00 91.94 271 GLU A N 1
ATOM 2196 C CA . GLU A 1 271 ? -0.614 37.074 -35.930 1.00 91.94 271 GLU A CA 1
ATOM 2197 C C . GLU A 1 271 ? -2.098 37.096 -36.293 1.00 91.94 271 GLU A C 1
ATOM 2199 O O . GLU A 1 271 ? -2.525 37.978 -37.031 1.00 91.94 271 GLU A O 1
ATOM 2204 N N . VAL A 1 272 ? -2.904 36.182 -35.743 1.00 91.31 272 VAL A N 1
ATOM 2205 C CA . VAL A 1 272 ? -4.365 36.196 -35.928 1.00 91.31 272 VAL A CA 1
ATOM 2206 C C . VAL A 1 272 ? -4.959 37.515 -35.435 1.00 91.31 272 VAL A C 1
ATOM 2208 O O . VAL A 1 272 ? -5.806 38.094 -36.108 1.00 91.31 272 VAL A O 1
ATOM 2211 N N . LYS A 1 273 ? -4.480 38.052 -34.305 1.00 90.38 273 LYS A N 1
ATOM 2212 C CA . LYS A 1 273 ? -4.925 39.371 -33.824 1.00 90.38 273 LYS A CA 1
ATOM 2213 C C . LYS A 1 273 ? -4.539 40.497 -34.779 1.00 90.38 273 LYS A C 1
ATOM 2215 O O . LYS A 1 273 ? -5.314 41.434 -34.947 1.00 90.38 273 LYS A O 1
ATOM 2220 N N . ILE A 1 274 ? -3.352 40.420 -35.382 1.00 91.06 274 ILE A N 1
ATOM 2221 C CA . ILE A 1 274 ? -2.882 41.406 -36.363 1.00 91.06 274 ILE A CA 1
ATOM 2222 C C . ILE A 1 274 ? -3.749 41.341 -37.624 1.00 91.06 274 ILE A C 1
ATOM 2224 O O . ILE A 1 274 ? -4.277 42.370 -38.030 1.00 91.06 274 ILE A O 1
ATOM 2228 N N . ARG A 1 275 ? -3.977 40.143 -38.180 1.00 90.69 275 ARG A N 1
ATOM 2229 C CA . ARG A 1 275 ? -4.822 39.933 -39.371 1.00 90.69 275 ARG A CA 1
ATOM 2230 C C . ARG A 1 275 ? -6.268 40.371 -39.148 1.00 90.69 275 ARG A C 1
ATOM 2232 O O . ARG A 1 275 ? -6.844 41.019 -40.008 1.00 90.69 275 ARG A O 1
ATOM 2239 N N . ASN A 1 276 ? -6.828 40.081 -37.973 1.00 91.50 276 ASN A N 1
ATOM 2240 C CA . ASN A 1 276 ? -8.198 40.461 -37.617 1.00 91.50 276 ASN A CA 1
ATOM 2241 C C . ASN A 1 276 ? -8.316 41.926 -37.155 1.00 91.50 276 ASN A C 1
ATOM 2243 O O . ASN A 1 276 ? -9.337 42.293 -36.583 1.00 91.50 276 ASN A O 1
ATOM 2247 N N . ASN A 1 277 ? -7.270 42.751 -37.307 1.00 88.25 277 ASN A N 1
ATOM 2248 C CA . ASN A 1 277 ? -7.222 44.151 -36.865 1.00 88.25 277 ASN A CA 1
ATOM 2249 C C . ASN A 1 277 ? -7.532 44.395 -35.370 1.00 88.25 277 ASN A C 1
ATOM 2251 O O . ASN A 1 277 ? -7.743 45.531 -34.953 1.00 88.25 277 ASN A O 1
ATOM 2255 N N . THR A 1 278 ? -7.463 43.360 -34.528 1.00 89.06 278 THR A N 1
ATOM 2256 C CA . THR A 1 278 ? -7.679 43.442 -33.068 1.00 89.06 278 THR A CA 1
ATOM 2257 C C . THR A 1 278 ? -6.379 43.653 -32.280 1.00 89.06 278 THR A C 1
ATOM 2259 O O . THR A 1 278 ? -6.391 43.817 -31.060 1.00 89.06 278 THR A O 1
ATOM 2262 N N . ALA A 1 279 ? -5.225 43.648 -32.956 1.00 88.62 279 ALA A N 1
ATOM 2263 C CA . ALA A 1 279 ? -3.922 43.939 -32.362 1.00 88.62 279 ALA A CA 1
ATOM 2264 C C . ALA A 1 279 ? -3.717 45.440 -32.114 1.00 88.62 279 ALA A C 1
ATOM 2266 O O . ALA A 1 279 ? -3.960 46.259 -33.003 1.00 88.62 279 ALA A O 1
ATOM 2267 N N . ASN A 1 280 ? -3.164 45.787 -30.946 1.00 89.69 280 ASN A N 1
ATOM 2268 C CA . ASN A 1 280 ? -2.721 47.149 -30.641 1.00 89.69 280 ASN A CA 1
ATOM 2269 C C . ASN A 1 280 ? -1.423 47.524 -31.386 1.00 89.69 280 ASN A C 1
ATOM 2271 O O . ASN A 1 280 ? -0.687 46.651 -31.849 1.00 89.69 280 ASN A O 1
ATOM 2275 N N . LYS A 1 281 ? -1.129 48.831 -31.482 1.00 87.69 281 LYS A N 1
ATOM 2276 C CA . LYS A 1 281 ? 0.036 49.369 -32.214 1.00 87.69 281 LYS A CA 1
ATOM 2277 C C . LYS A 1 281 ? 1.361 48.731 -31.771 1.00 87.69 281 LYS A C 1
ATOM 2279 O O . LYS A 1 281 ? 2.148 48.338 -32.623 1.00 87.69 281 LYS A O 1
ATOM 2284 N N . SER A 1 282 ? 1.562 48.540 -30.461 1.00 91.94 282 SER A N 1
ATOM 2285 C CA . SER A 1 282 ? 2.791 47.926 -29.928 1.00 91.94 282 SER A CA 1
ATOM 2286 C C . SER A 1 282 ? 3.012 46.492 -30.403 1.00 91.94 282 SER A C 1
ATOM 2288 O O . SER A 1 282 ? 4.149 46.117 -30.671 1.00 91.94 282 SER A O 1
ATOM 2290 N N . LEU A 1 283 ? 1.940 45.701 -30.542 1.00 93.31 283 LEU A N 1
ATOM 2291 C CA . LEU A 1 283 ? 2.032 44.334 -31.052 1.00 93.31 283 LEU A CA 1
ATOM 2292 C C . LEU A 1 283 ? 2.401 44.300 -32.539 1.00 93.31 283 LEU A C 1
ATOM 2294 O O . LEU A 1 283 ? 3.198 43.458 -32.937 1.00 93.31 283 LEU A O 1
ATOM 2298 N N . ARG A 1 284 ? 1.833 45.203 -33.349 1.00 93.12 284 ARG A N 1
ATOM 2299 C CA . ARG A 1 284 ? 2.131 45.277 -34.790 1.00 93.12 284 ARG A CA 1
ATOM 2300 C C . ARG A 1 284 ? 3.596 45.632 -35.019 1.00 93.12 284 ARG A C 1
ATOM 2302 O O . ARG A 1 284 ? 4.287 44.910 -35.722 1.00 93.12 284 ARG A O 1
ATOM 2309 N N . GLU A 1 285 ? 4.076 46.685 -34.360 1.00 93.06 285 GLU A N 1
ATOM 2310 C CA . GLU A 1 285 ? 5.481 47.107 -34.434 1.00 93.06 285 GLU A CA 1
ATOM 2311 C C . GLU A 1 285 ? 6.436 45.990 -33.996 1.00 93.06 285 GLU A C 1
ATOM 2313 O O . GLU A 1 285 ? 7.417 45.727 -34.683 1.00 93.06 285 GLU A O 1
ATOM 2318 N N . LEU A 1 286 ? 6.113 45.271 -32.913 1.00 95.12 286 LEU A N 1
ATOM 2319 C CA . LEU A 1 286 ? 6.931 44.150 -32.443 1.00 95.12 286 LEU A CA 1
ATOM 2320 C C . LEU A 1 286 ? 7.061 43.030 -33.489 1.00 95.12 286 LEU A C 1
ATOM 2322 O O . LEU A 1 286 ? 8.110 42.412 -33.578 1.00 95.12 286 LEU A O 1
ATOM 2326 N N . TYR A 1 287 ? 6.013 42.755 -34.271 1.00 94.69 287 TYR A N 1
ATOM 2327 C CA . TYR A 1 287 ? 6.027 41.694 -35.292 1.00 94.69 287 TYR A CA 1
ATOM 2328 C C . TYR A 1 287 ? 6.649 42.143 -36.624 1.00 94.69 287 TYR A C 1
ATOM 2330 O O . T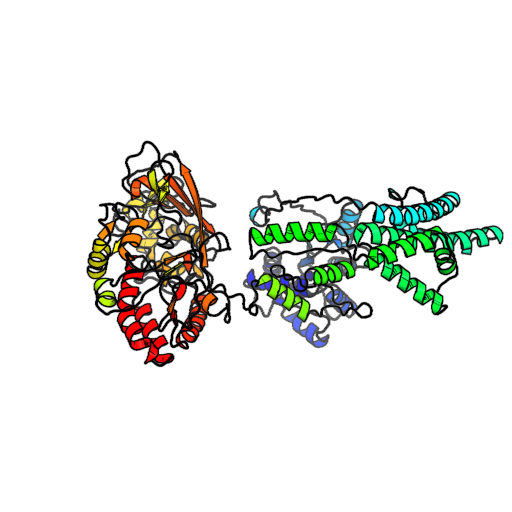YR A 1 287 ? 6.942 41.295 -37.466 1.00 94.69 287 TYR A O 1
ATOM 2338 N N . HIS A 1 288 ? 6.864 43.449 -36.813 1.00 93.25 288 HIS A N 1
ATOM 2339 C CA . HIS A 1 288 ? 7.642 44.001 -37.926 1.00 93.25 288 HIS A CA 1
ATOM 2340 C C . HIS A 1 288 ? 9.138 44.126 -37.609 1.00 93.25 288 HIS A C 1
ATOM 2342 O O . HIS A 1 288 ? 9.932 44.343 -38.523 1.00 93.25 288 HIS A O 1
ATOM 2348 N N . ASP A 1 289 ? 9.526 43.976 -36.341 1.00 95.38 289 ASP A N 1
ATOM 2349 C CA . ASP A 1 289 ? 10.921 43.986 -35.917 1.00 95.38 289 ASP A CA 1
ATOM 2350 C C . ASP A 1 289 ? 11.710 42.827 -36.557 1.00 95.38 289 ASP A C 1
ATOM 2352 O O . ASP A 1 289 ? 11.244 41.683 -36.612 1.00 95.38 289 ASP A O 1
ATOM 2356 N N . LYS A 1 290 ? 12.914 43.136 -37.053 1.00 95.56 290 LYS A N 1
ATOM 2357 C CA . LYS A 1 290 ? 13.764 42.196 -37.798 1.00 95.56 290 LYS A CA 1
ATOM 2358 C C . LYS A 1 290 ? 14.163 40.973 -36.964 1.00 95.56 290 LYS A C 1
ATOM 2360 O O . LYS A 1 290 ? 14.156 39.860 -37.489 1.00 95.56 290 LYS A O 1
ATOM 2365 N N . ASP A 1 291 ? 14.442 41.157 -35.674 1.00 94.44 291 ASP A N 1
ATOM 2366 C CA . ASP A 1 291 ? 14.955 40.102 -34.801 1.00 94.44 291 ASP A CA 1
ATOM 2367 C C . ASP A 1 291 ? 13.813 39.182 -34.372 1.00 94.44 291 ASP A C 1
ATOM 2369 O O . ASP A 1 291 ? 13.958 37.960 -34.343 1.00 94.44 291 ASP A O 1
ATOM 2373 N N . ILE A 1 292 ? 12.623 39.749 -34.154 1.00 96.62 292 ILE A N 1
ATOM 2374 C CA . ILE A 1 292 ? 11.408 38.975 -33.868 1.00 96.62 292 ILE A CA 1
ATOM 2375 C C . ILE A 1 292 ? 10.930 38.203 -35.098 1.00 96.62 292 ILE A C 1
ATOM 2377 O O . ILE A 1 292 ? 10.519 37.044 -34.977 1.00 96.62 292 ILE A O 1
ATOM 2381 N N . LYS A 1 293 ? 11.027 38.795 -36.293 1.00 96.12 293 LYS A N 1
ATOM 2382 C CA . LYS A 1 293 ? 10.748 38.092 -37.548 1.00 96.12 293 LYS A CA 1
ATOM 2383 C C . LYS A 1 293 ? 11.712 36.918 -37.740 1.00 96.12 293 LYS A C 1
ATOM 2385 O O . LYS A 1 293 ? 11.254 35.805 -38.000 1.00 96.12 293 LYS A O 1
ATOM 2390 N N . ARG A 1 294 ? 13.012 37.131 -37.507 1.00 96.75 294 ARG A N 1
ATOM 2391 C CA . ARG A 1 294 ? 14.030 36.073 -37.565 1.00 96.75 294 ARG A CA 1
ATOM 2392 C C . ARG A 1 294 ? 13.786 34.974 -36.528 1.00 96.75 294 ARG A C 1
ATOM 2394 O O . ARG A 1 294 ? 13.826 33.795 -36.870 1.00 96.75 294 ARG A O 1
ATOM 2401 N N . ALA A 1 295 ? 13.468 35.335 -35.284 1.00 97.00 295 ALA A N 1
ATOM 2402 C CA . ALA A 1 295 ? 13.139 34.381 -34.224 1.00 97.00 295 ALA A CA 1
ATOM 2403 C C . ALA A 1 295 ? 11.937 33.501 -34.605 1.00 97.00 295 ALA A C 1
ATOM 2405 O O . ALA A 1 295 ? 11.951 32.287 -34.388 1.00 97.00 295 ALA A O 1
ATOM 2406 N N . LYS A 1 296 ? 10.908 34.090 -35.227 1.00 96.69 296 LYS A N 1
ATOM 2407 C CA . LYS A 1 296 ? 9.750 33.358 -35.752 1.00 96.69 296 LYS A CA 1
ATOM 2408 C C . LYS A 1 296 ? 10.142 32.408 -36.890 1.00 96.69 296 LYS A C 1
ATOM 2410 O O . LYS A 1 296 ? 9.706 31.261 -36.874 1.00 96.69 296 LYS A O 1
ATOM 2415 N N . GLU A 1 297 ? 10.935 32.858 -37.860 1.00 96.12 297 GLU A N 1
ATOM 2416 C CA . GLU A 1 297 ? 11.401 32.026 -38.983 1.00 96.12 297 GLU A CA 1
ATOM 2417 C C . GLU A 1 297 ? 12.164 30.791 -38.487 1.00 96.12 297 GLU A C 1
ATOM 2419 O O . GLU A 1 297 ? 11.805 29.668 -38.840 1.00 96.12 297 GLU A O 1
ATOM 2424 N N . LEU A 1 298 ? 13.121 30.989 -37.575 1.00 95.88 298 LEU A N 1
ATOM 2425 C CA . LEU A 1 298 ? 13.852 29.907 -36.909 1.00 95.88 298 LEU A CA 1
ATOM 2426 C C . LEU A 1 298 ? 12.916 28.965 -36.143 1.00 95.88 298 LEU A C 1
ATOM 2428 O O . LEU A 1 298 ? 13.058 27.745 -36.198 1.00 95.88 298 LEU A O 1
ATOM 2432 N N . THR A 1 299 ? 11.916 29.514 -35.448 1.00 95.69 299 THR A N 1
ATOM 2433 C CA . THR A 1 299 ? 10.917 28.709 -34.731 1.00 95.69 299 THR A CA 1
ATOM 2434 C C . THR A 1 299 ? 10.135 27.812 -35.701 1.00 95.69 299 THR A C 1
ATOM 2436 O O . THR A 1 299 ? 9.918 26.636 -35.411 1.00 95.69 299 THR A O 1
ATOM 2439 N N . VAL A 1 300 ? 9.722 28.335 -36.860 1.00 94.38 300 VAL A N 1
ATOM 2440 C CA . VAL A 1 300 ? 9.006 27.564 -37.892 1.00 94.38 300 VAL A CA 1
ATOM 2441 C C . VAL A 1 300 ? 9.908 26.494 -38.509 1.00 94.38 300 VAL A C 1
ATOM 2443 O O . VAL A 1 300 ? 9.458 25.365 -38.698 1.00 94.38 300 VAL A O 1
ATOM 2446 N N . GLU A 1 301 ? 11.176 26.814 -38.767 1.00 93.94 301 GLU A N 1
ATOM 2447 C CA . GLU A 1 301 ? 12.168 25.870 -39.288 1.00 93.94 301 GLU A CA 1
ATOM 2448 C C . GLU A 1 301 ? 12.423 24.707 -38.316 1.00 93.94 301 GLU A C 1
ATOM 2450 O O . GLU A 1 301 ? 12.400 23.538 -38.697 1.00 93.94 301 GLU A O 1
ATOM 2455 N N . LEU A 1 302 ? 12.618 24.990 -37.027 1.00 93.06 302 LEU A N 1
ATOM 2456 C CA . LEU A 1 302 ? 12.808 23.935 -36.029 1.00 93.06 302 LEU A CA 1
ATOM 2457 C C . LEU A 1 302 ? 11.540 23.100 -35.831 1.00 93.06 302 LEU A C 1
ATOM 2459 O O . LEU A 1 302 ? 11.620 21.897 -35.566 1.00 93.06 302 LEU A O 1
ATOM 2463 N N . LEU A 1 303 ? 10.364 23.715 -35.985 1.00 88.81 303 LEU A N 1
ATOM 2464 C CA . LEU A 1 303 ? 9.093 23.005 -35.922 1.00 88.81 303 LEU A CA 1
ATOM 2465 C C . LEU A 1 303 ? 8.923 22.043 -37.104 1.00 88.81 303 LEU A C 1
ATOM 2467 O O . LEU A 1 303 ? 8.449 20.927 -36.889 1.00 88.81 303 LEU A O 1
ATOM 2471 N N . SER A 1 304 ? 9.314 22.441 -38.321 1.00 88.81 304 SER A N 1
ATOM 2472 C CA . SER A 1 304 ? 9.242 21.575 -39.508 1.00 88.81 304 SER A CA 1
ATOM 2473 C C . SER A 1 304 ? 10.225 20.405 -39.430 1.00 88.81 304 SER A C 1
ATOM 2475 O O . SER A 1 304 ? 9.891 19.303 -39.856 1.00 88.81 304 SER A O 1
ATOM 2477 N N . LYS A 1 305 ? 11.379 20.599 -38.779 1.00 89.06 305 LYS A N 1
ATOM 2478 C CA . LYS A 1 305 ? 12.341 19.533 -38.441 1.00 89.06 305 LYS A CA 1
ATOM 2479 C C . LYS A 1 305 ? 11.891 18.626 -37.284 1.00 89.06 305 LYS A C 1
ATOM 2481 O O . LYS A 1 305 ? 12.612 17.705 -36.912 1.00 89.06 305 LYS A O 1
ATOM 2486 N N . GLY A 1 306 ? 10.729 18.884 -36.677 1.00 83.75 306 GLY A N 1
ATOM 2487 C CA . GLY A 1 306 ? 10.196 18.072 -35.580 1.00 83.75 306 GLY A CA 1
ATOM 2488 C C . GLY A 1 306 ? 10.996 18.176 -34.276 1.00 83.75 306 GLY A C 1
ATOM 2489 O O . GLY A 1 306 ? 10.956 17.260 -33.454 1.00 83.75 306 GLY A O 1
ATOM 2490 N N . VAL A 1 307 ? 11.733 19.271 -34.062 1.00 85.31 307 VAL A N 1
ATOM 2491 C CA . VAL A 1 307 ? 12.578 19.427 -32.873 1.00 85.31 307 VAL A CA 1
ATOM 2492 C C . VAL A 1 307 ? 11.716 19.582 -31.617 1.00 85.31 307 VAL A C 1
ATOM 2494 O O . VAL A 1 307 ? 10.850 20.453 -31.519 1.00 85.31 307 VAL A O 1
ATOM 2497 N N . ILE A 1 308 ? 11.983 18.736 -30.622 1.00 85.06 308 ILE A N 1
ATOM 2498 C CA . ILE A 1 308 ? 11.307 18.737 -29.321 1.00 85.06 308 ILE A CA 1
ATOM 2499 C C . ILE A 1 308 ? 12.230 19.240 -28.213 1.00 85.06 308 ILE A C 1
ATOM 2501 O O . ILE A 1 308 ? 13.453 19.130 -28.294 1.00 85.06 308 ILE A O 1
ATOM 2505 N N . HIS A 1 309 ? 11.636 19.755 -27.138 1.00 89.81 309 HIS A N 1
ATOM 2506 C CA . HIS A 1 309 ? 12.385 20.231 -25.980 1.00 89.81 309 HIS A CA 1
ATOM 2507 C C . HIS A 1 309 ? 13.185 19.079 -25.321 1.00 89.81 309 HIS A C 1
ATOM 2509 O O . HIS A 1 309 ? 12.617 18.005 -25.089 1.00 89.81 309 HIS A O 1
ATOM 2515 N N . PRO A 1 310 ? 14.464 19.272 -24.933 1.00 89.62 310 PRO A N 1
ATOM 2516 C CA . PRO A 1 310 ? 15.318 18.197 -24.404 1.00 89.62 310 PRO A CA 1
ATOM 2517 C C . PRO A 1 310 ? 14.784 17.541 -23.118 1.00 89.62 310 PRO A C 1
ATOM 2519 O O . PRO A 1 310 ? 14.998 16.350 -22.904 1.00 89.62 310 PRO A O 1
ATOM 2522 N N . LYS A 1 311 ? 14.012 18.279 -22.302 1.00 91.06 311 LYS A N 1
ATOM 2523 C CA . LYS A 1 311 ? 13.267 17.727 -21.146 1.00 91.06 311 LYS A CA 1
ATOM 2524 C C . LYS A 1 311 ? 12.406 16.514 -21.498 1.00 91.06 311 LYS A C 1
ATOM 2526 O O . LYS A 1 311 ? 12.300 15.627 -20.668 1.00 91.06 311 LYS A O 1
ATOM 2531 N N . ILE A 1 312 ? 11.817 16.452 -22.694 1.00 89.50 312 ILE A N 1
ATOM 2532 C CA . ILE A 1 312 ? 10.968 15.320 -23.094 1.00 89.50 312 ILE A CA 1
ATOM 2533 C C . ILE A 1 312 ? 11.807 14.049 -23.275 1.00 89.50 312 ILE A C 1
ATOM 2535 O O . ILE A 1 312 ? 11.443 12.991 -22.768 1.00 89.50 312 ILE A O 1
ATOM 2539 N N . LYS A 1 313 ? 12.974 14.164 -23.923 1.00 89.25 313 LYS A N 1
ATOM 2540 C CA . LYS A 1 313 ? 13.906 13.038 -24.093 1.00 89.25 313 LYS A CA 1
ATOM 2541 C C . LYS A 1 313 ? 14.433 12.544 -22.747 1.00 89.25 313 LYS A C 1
ATOM 2543 O O . LYS A 1 313 ? 14.517 11.341 -22.525 1.00 89.25 313 LYS A O 1
ATOM 2548 N N . GLU A 1 314 ? 14.769 13.463 -21.847 1.00 93.19 314 GLU A N 1
ATOM 2549 C CA . GLU A 1 314 ? 15.248 13.097 -20.514 1.00 93.19 314 GLU A CA 1
ATOM 2550 C C . GLU A 1 314 ? 14.132 12.496 -19.648 1.00 93.19 314 GLU A C 1
ATOM 2552 O O . GLU A 1 314 ? 14.347 11.480 -18.993 1.00 93.19 314 GLU A O 1
ATOM 2557 N N . LEU A 1 315 ? 12.913 13.041 -19.724 1.00 93.56 315 LEU A N 1
ATOM 2558 C CA . LEU A 1 315 ? 11.729 12.466 -19.085 1.00 93.56 315 LEU A CA 1
ATOM 2559 C C . LEU A 1 315 ? 11.506 11.025 -19.553 1.00 93.56 315 LEU A C 1
ATOM 2561 O O . LEU A 1 315 ? 11.347 10.141 -18.722 1.00 93.56 315 LEU A O 1
ATOM 2565 N N . MET A 1 316 ? 11.572 10.759 -20.860 1.00 92.62 316 MET A N 1
ATOM 2566 C CA . MET A 1 316 ? 11.459 9.402 -21.400 1.00 92.62 316 MET A CA 1
ATOM 2567 C C . MET A 1 316 ? 12.500 8.452 -20.800 1.00 92.62 316 MET A C 1
ATOM 2569 O O . MET A 1 316 ? 12.142 7.340 -20.414 1.00 92.62 316 MET A O 1
ATOM 2573 N N . LYS A 1 317 ? 13.764 8.874 -20.668 1.00 92.00 317 LYS A N 1
ATOM 2574 C CA . LYS A 1 317 ? 14.808 8.052 -20.034 1.00 92.00 317 LYS A CA 1
ATOM 2575 C C . LYS A 1 317 ? 14.493 7.760 -18.571 1.00 92.00 317 LYS A C 1
ATOM 2577 O O . LYS A 1 317 ? 14.582 6.604 -18.161 1.00 92.00 317 LYS A O 1
ATOM 2582 N N . VAL A 1 318 ? 14.110 8.778 -17.797 1.00 93.81 318 VAL A N 1
ATOM 2583 C CA . VAL A 1 318 ? 13.753 8.630 -16.377 1.00 93.81 318 VAL A CA 1
ATOM 2584 C C . VAL A 1 318 ? 12.570 7.678 -16.216 1.00 93.81 318 VAL A C 1
ATOM 2586 O O . VAL A 1 318 ? 12.666 6.711 -15.464 1.00 93.81 318 VAL A O 1
ATOM 2589 N N . LEU A 1 319 ? 11.490 7.897 -16.970 1.00 93.44 319 LEU A N 1
ATOM 2590 C CA . LEU A 1 319 ? 10.289 7.063 -16.917 1.00 93.44 319 LEU A CA 1
ATOM 2591 C C . LEU A 1 319 ? 10.578 5.628 -17.356 1.00 93.44 319 LEU A C 1
ATOM 2593 O O . LEU A 1 319 ? 10.177 4.690 -16.677 1.00 93.44 319 LEU A O 1
ATOM 2597 N N . THR A 1 320 ? 11.313 5.442 -18.453 1.00 89.12 320 THR A N 1
ATOM 2598 C CA . THR A 1 320 ? 11.654 4.105 -18.959 1.00 89.12 320 THR A CA 1
ATOM 2599 C C . THR A 1 320 ? 12.538 3.352 -17.974 1.00 89.12 320 THR A C 1
ATOM 2601 O O . THR A 1 320 ? 12.325 2.166 -17.757 1.00 89.12 320 THR A O 1
ATOM 2604 N N . THR A 1 321 ? 13.509 4.023 -17.351 1.00 88.12 321 THR A N 1
ATOM 2605 C CA . THR A 1 321 ? 14.381 3.407 -16.339 1.00 88.12 321 THR A CA 1
ATOM 2606 C C . THR A 1 321 ? 13.570 2.998 -15.114 1.00 88.12 321 THR A C 1
ATOM 2608 O O . THR A 1 321 ? 13.680 1.865 -14.653 1.00 88.12 321 THR A O 1
ATOM 2611 N N . GLN A 1 322 ? 12.692 3.884 -14.635 1.00 88.75 322 GLN A N 1
ATOM 2612 C CA . GLN A 1 322 ? 11.813 3.600 -13.505 1.00 88.75 322 GLN A CA 1
ATOM 2613 C C . GLN A 1 322 ? 10.865 2.430 -13.796 1.00 88.75 322 GLN A C 1
ATOM 2615 O O . GLN A 1 322 ? 10.730 1.538 -12.967 1.00 88.75 322 GLN A O 1
ATOM 2620 N N . ILE A 1 323 ? 10.250 2.398 -14.980 1.00 83.88 323 ILE A N 1
ATOM 2621 C CA . ILE A 1 323 ? 9.296 1.352 -15.376 1.00 83.88 323 ILE A CA 1
ATOM 2622 C C . ILE A 1 323 ? 9.999 0.024 -15.680 1.00 83.88 323 ILE A C 1
ATOM 2624 O O . ILE A 1 323 ? 9.436 -1.032 -15.411 1.00 83.88 323 ILE A O 1
ATOM 2628 N N . LYS A 1 324 ? 11.234 0.040 -16.196 1.00 80.00 324 LYS A N 1
ATOM 2629 C CA . LYS A 1 324 ? 12.050 -1.178 -16.333 1.00 80.00 324 LYS A CA 1
ATOM 2630 C C . LYS A 1 324 ? 12.396 -1.781 -14.972 1.00 80.00 324 LYS A C 1
ATOM 2632 O O . LYS A 1 324 ? 12.347 -2.996 -14.832 1.00 80.00 324 LYS A O 1
ATOM 2637 N N . ASN A 1 325 ? 12.717 -0.941 -13.988 1.00 76.19 325 ASN A N 1
ATOM 2638 C CA . ASN A 1 325 ? 13.049 -1.392 -12.637 1.00 76.19 325 ASN A CA 1
ATOM 2639 C C . ASN A 1 325 ? 11.807 -1.833 -11.851 1.00 76.19 325 ASN A C 1
ATOM 2641 O O . ASN A 1 325 ? 11.857 -2.821 -11.128 1.00 76.19 325 ASN A O 1
ATOM 2645 N N . ASN A 1 326 ? 10.693 -1.117 -12.001 1.00 75.38 326 ASN A N 1
ATOM 2646 C CA . ASN A 1 326 ? 9.397 -1.502 -11.461 1.00 75.38 326 ASN A CA 1
ATOM 2647 C C . ASN A 1 326 ? 8.284 -1.168 -12.471 1.00 75.38 326 ASN A C 1
ATOM 2649 O O . ASN A 1 326 ? 7.846 -0.018 -12.583 1.00 75.38 326 ASN A O 1
ATOM 2653 N N . SER A 1 327 ? 7.779 -2.204 -13.148 1.00 72.44 327 SER A N 1
ATOM 2654 C CA . SER A 1 327 ? 6.722 -2.101 -14.167 1.00 72.44 327 SER A CA 1
ATOM 2655 C C . SER A 1 327 ? 5.356 -1.651 -13.637 1.00 72.44 327 SER A C 1
ATOM 2657 O O . SER A 1 327 ? 4.497 -1.247 -14.426 1.00 72.44 327 SER A O 1
ATOM 2659 N N . LEU A 1 328 ? 5.175 -1.685 -12.315 1.00 73.56 328 LEU A N 1
ATOM 2660 C CA . LEU A 1 328 ? 3.980 -1.252 -11.601 1.00 73.56 328 LEU A CA 1
ATOM 2661 C C . LEU A 1 328 ? 4.137 0.141 -10.962 1.00 73.56 328 LEU A C 1
ATOM 2663 O O . LEU A 1 328 ? 3.231 0.637 -10.290 1.00 73.56 328 LEU A O 1
ATOM 2667 N N . SER A 1 329 ? 5.251 0.828 -11.251 1.00 79.81 329 SER A N 1
ATOM 2668 C CA . SER A 1 329 ? 5.478 2.213 -10.836 1.00 79.81 329 SER A CA 1
ATOM 2669 C C . SER A 1 329 ? 4.337 3.131 -11.273 1.00 79.81 329 SER A C 1
ATOM 2671 O O . SER A 1 329 ? 4.079 3.324 -12.462 1.00 79.81 329 SER A O 1
ATOM 2673 N N . ARG A 1 330 ? 3.721 3.786 -10.291 1.00 85.50 330 ARG A N 1
ATOM 2674 C CA . ARG A 1 330 ? 2.777 4.886 -10.494 1.00 85.50 330 ARG A CA 1
ATOM 2675 C C . ARG A 1 330 ? 3.545 6.200 -10.446 1.00 85.50 330 ARG A C 1
ATOM 2677 O O . ARG A 1 330 ? 4.169 6.513 -9.435 1.00 85.50 330 ARG A O 1
ATOM 2684 N N . ILE A 1 331 ? 3.526 6.956 -11.541 1.00 90.12 331 ILE A N 1
ATOM 2685 C CA . ILE A 1 331 ? 4.371 8.145 -11.698 1.00 90.12 331 ILE A CA 1
ATOM 2686 C C . ILE A 1 331 ? 3.499 9.373 -11.955 1.00 90.12 331 ILE A C 1
ATOM 2688 O O . ILE A 1 331 ? 2.711 9.393 -12.899 1.00 90.12 331 ILE A O 1
ATOM 2692 N N . LEU A 1 332 ? 3.669 10.411 -11.132 1.00 91.75 332 LEU A N 1
ATOM 2693 C CA . LEU A 1 332 ? 3.068 11.728 -11.348 1.00 91.75 332 LEU A CA 1
ATOM 2694 C C . LEU A 1 332 ? 4.101 12.674 -11.961 1.00 91.75 332 LEU A C 1
ATOM 2696 O O . LEU A 1 332 ? 5.180 12.874 -11.406 1.00 91.75 332 LEU A O 1
ATOM 2700 N N . VAL A 1 333 ? 3.752 13.282 -13.096 1.00 92.38 333 VAL A N 1
ATOM 2701 C CA . VAL A 1 333 ? 4.587 14.281 -13.775 1.00 92.38 333 VAL A CA 1
ATOM 2702 C C . VAL A 1 333 ? 3.931 15.650 -13.642 1.00 92.38 333 VAL A C 1
ATOM 2704 O O . VAL A 1 333 ? 2.946 15.955 -14.314 1.00 92.38 333 VAL A O 1
ATOM 2707 N N . PHE A 1 334 ? 4.486 16.493 -12.774 1.00 90.88 334 PHE A N 1
ATOM 2708 C CA . PHE A 1 334 ? 3.979 17.845 -12.550 1.00 90.88 334 PHE A CA 1
ATOM 2709 C C . PHE A 1 334 ? 4.510 18.820 -13.605 1.00 90.88 334 PHE A C 1
ATOM 2711 O O . PHE A 1 334 ? 5.707 18.874 -13.885 1.00 90.88 334 PHE A O 1
ATOM 2718 N N . CYS A 1 335 ? 3.608 19.618 -14.178 1.00 86.38 335 CYS A N 1
ATOM 2719 C CA . CYS A 1 335 ? 3.912 20.605 -15.213 1.00 86.38 335 CYS A CA 1
ATOM 2720 C C . CYS A 1 335 ? 3.367 21.981 -14.828 1.00 86.38 335 CYS A C 1
ATOM 2722 O O . CYS A 1 335 ? 2.304 22.084 -14.223 1.00 86.38 335 CYS A O 1
ATOM 2724 N N . HIS A 1 336 ? 4.071 23.041 -15.231 1.00 80.12 336 HIS A N 1
ATOM 2725 C CA . HIS A 1 336 ? 3.643 24.421 -14.973 1.00 80.12 336 HIS A CA 1
ATOM 2726 C C . HIS A 1 336 ? 2.520 24.873 -15.921 1.00 80.12 336 HIS A C 1
ATOM 2728 O O . HIS A 1 336 ? 1.653 25.649 -15.521 1.00 80.12 336 HIS A O 1
ATOM 2734 N N . PHE A 1 337 ? 2.504 24.377 -17.166 1.00 78.19 337 PHE A N 1
ATOM 2735 C CA . PHE A 1 337 ? 1.506 24.744 -18.170 1.00 78.19 337 PHE A CA 1
ATOM 2736 C C . PHE A 1 337 ? 0.695 23.538 -18.637 1.00 78.19 337 PHE A C 1
ATOM 2738 O O . PHE A 1 337 ? 1.177 22.410 -18.731 1.00 78.19 337 PHE A O 1
ATOM 2745 N N . ARG A 1 338 ? -0.565 23.810 -18.983 1.00 81.50 338 ARG A N 1
ATOM 2746 C CA . ARG A 1 338 ? -1.494 22.815 -19.525 1.00 81.50 338 ARG A CA 1
ATOM 2747 C C . ARG A 1 338 ? -1.043 22.282 -20.887 1.00 81.50 338 ARG A C 1
ATOM 2749 O O . ARG A 1 338 ? -1.141 21.087 -21.138 1.00 81.50 338 ARG A O 1
ATOM 2756 N N . ASP A 1 339 ? -0.469 23.146 -21.719 1.00 76.19 339 ASP A N 1
ATOM 2757 C CA . ASP A 1 339 ? 0.069 22.748 -23.021 1.00 76.19 339 ASP A CA 1
ATOM 2758 C C . ASP A 1 339 ? 1.250 21.773 -22.882 1.00 76.19 339 ASP A C 1
ATOM 2760 O O . ASP A 1 339 ? 1.387 20.866 -23.700 1.00 76.19 339 ASP A O 1
ATOM 2764 N N . SER A 1 340 ? 2.056 21.878 -21.812 1.00 83.94 340 SER A N 1
ATOM 2765 C CA . SER A 1 340 ? 3.108 20.894 -21.513 1.00 83.94 340 SER A CA 1
ATOM 2766 C C . SER A 1 340 ? 2.516 19.516 -21.243 1.00 83.94 340 SER A C 1
ATOM 2768 O O . SER A 1 340 ? 3.024 18.530 -21.766 1.00 83.94 340 SER A O 1
ATOM 2770 N N . VAL A 1 341 ? 1.433 19.451 -20.458 1.00 88.44 341 VAL A N 1
ATOM 2771 C CA . VAL A 1 341 ? 0.732 18.193 -20.155 1.00 88.44 341 VAL A CA 1
ATOM 2772 C C . VAL A 1 341 ? 0.248 17.550 -21.451 1.00 88.44 341 VAL A C 1
ATOM 2774 O O . VAL A 1 341 ? 0.528 16.381 -21.697 1.00 88.44 341 VAL A O 1
ATOM 2777 N N . ASN A 1 342 ? -0.404 18.328 -22.317 1.00 84.19 342 ASN A N 1
ATOM 2778 C CA . ASN A 1 342 ? -0.888 17.840 -23.608 1.00 84.19 342 ASN A CA 1
ATOM 2779 C C . ASN A 1 342 ? 0.258 17.339 -24.502 1.00 84.19 342 ASN A C 1
ATOM 2781 O O . ASN A 1 342 ? 0.135 16.286 -25.122 1.00 84.19 342 ASN A O 1
ATOM 2785 N N . ASN A 1 343 ? 1.382 18.059 -24.551 1.00 81.94 343 ASN A N 1
ATOM 2786 C CA . ASN A 1 343 ? 2.550 17.654 -25.336 1.00 81.94 343 ASN A CA 1
ATOM 2787 C C . ASN A 1 343 ? 3.197 16.369 -24.803 1.00 81.94 343 ASN A C 1
ATOM 2789 O O . ASN A 1 343 ? 3.579 15.518 -25.600 1.00 81.94 343 ASN A O 1
ATOM 2793 N N . ILE A 1 344 ? 3.299 16.208 -23.480 1.00 89.75 344 ILE A N 1
ATOM 2794 C CA . ILE A 1 344 ? 3.822 14.985 -22.856 1.00 89.75 344 ILE A CA 1
ATOM 2795 C C . ILE A 1 344 ? 2.902 13.802 -23.156 1.00 89.75 344 ILE A C 1
ATOM 2797 O O . ILE A 1 344 ? 3.385 12.753 -23.569 1.00 89.75 344 ILE A O 1
ATOM 2801 N N . VAL A 1 345 ? 1.587 13.971 -22.995 1.00 90.44 345 VAL A N 1
ATOM 2802 C CA . VAL A 1 345 ? 0.616 12.902 -23.272 1.00 90.44 345 VAL A CA 1
ATOM 2803 C C . VAL A 1 345 ? 0.678 12.474 -24.735 1.00 90.44 345 VAL A C 1
ATOM 2805 O O . VAL A 1 345 ? 0.782 11.283 -24.991 1.00 90.44 345 VAL A O 1
ATOM 2808 N N . ARG A 1 346 ? 0.718 13.426 -25.678 1.00 86.62 346 ARG A N 1
ATOM 2809 C CA . ARG A 1 346 ? 0.900 13.132 -27.112 1.00 86.62 346 ARG A CA 1
ATOM 2810 C C . ARG A 1 346 ? 2.227 12.441 -27.412 1.00 86.62 346 ARG A C 1
ATOM 2812 O O . ARG A 1 346 ? 2.276 11.563 -28.256 1.00 86.62 346 ARG A O 1
ATOM 2819 N N . PHE A 1 347 ? 3.311 12.831 -26.740 1.00 87.75 347 PHE A N 1
ATOM 2820 C CA . PHE A 1 347 ? 4.622 12.211 -26.952 1.00 87.75 347 PHE A CA 1
ATOM 2821 C C . PHE A 1 347 ? 4.647 10.734 -26.533 1.00 87.75 347 PHE A C 1
ATOM 2823 O O . PHE A 1 347 ? 5.327 9.933 -27.164 1.00 87.75 347 PHE A O 1
ATOM 2830 N N . PHE A 1 348 ? 3.905 10.373 -25.482 1.00 89.44 348 PHE A N 1
ATOM 2831 C CA . PHE A 1 348 ? 3.768 8.987 -25.022 1.00 89.44 348 PHE A CA 1
ATOM 2832 C C . PHE A 1 348 ? 2.533 8.272 -25.591 1.00 89.44 348 PHE A C 1
ATOM 2834 O O . PHE A 1 348 ? 2.244 7.140 -25.202 1.00 89.44 348 PHE A O 1
ATOM 2841 N N . GLU A 1 349 ? 1.794 8.902 -26.501 1.00 87.81 349 GLU A N 1
ATOM 2842 C CA . GLU A 1 349 ? 0.640 8.291 -27.151 1.00 87.81 349 GLU A CA 1
ATOM 2843 C C . GLU A 1 349 ? 1.110 7.126 -28.033 1.00 87.81 349 GLU A C 1
ATOM 2845 O O . GLU A 1 349 ? 2.012 7.272 -28.852 1.00 87.81 349 GLU A O 1
ATOM 2850 N N . GLY A 1 350 ? 0.547 5.935 -27.815 1.00 74.25 350 GLY A N 1
ATOM 2851 C CA . GLY A 1 350 ? 0.975 4.718 -28.514 1.00 74.25 350 GLY A CA 1
ATOM 2852 C C . GLY A 1 350 ? 2.307 4.121 -28.040 1.00 74.25 350 GLY A C 1
ATOM 2853 O O . GLY A 1 350 ? 2.748 3.124 -28.605 1.00 74.25 350 GLY A O 1
ATOM 2854 N N . HIS A 1 351 ? 2.943 4.664 -26.995 1.00 83.94 351 HIS A N 1
ATOM 2855 C CA . HIS A 1 351 ? 4.165 4.082 -26.439 1.00 83.94 351 HIS A CA 1
ATOM 2856 C C . HIS A 1 351 ? 3.876 2.710 -25.794 1.00 83.94 351 HIS A C 1
ATOM 2858 O O . HIS A 1 351 ? 2.940 2.560 -25.009 1.00 83.94 351 HIS A O 1
ATOM 2864 N N . GLU A 1 352 ? 4.704 1.698 -26.078 1.00 74.25 352 GLU A N 1
ATOM 2865 C CA . GLU A 1 352 ? 4.427 0.295 -25.708 1.00 74.25 352 GLU A CA 1
ATOM 2866 C C . GLU A 1 352 ? 4.290 0.074 -24.188 1.00 74.25 352 GLU A C 1
ATOM 2868 O O . GLU A 1 352 ? 3.380 -0.606 -23.695 1.00 74.25 352 GLU A O 1
ATOM 2873 N N . THR A 1 353 ? 5.204 0.668 -23.417 1.00 78.31 353 THR A N 1
ATOM 2874 C CA . THR A 1 353 ? 5.295 0.469 -21.964 1.00 78.31 353 THR A CA 1
ATOM 2875 C C . THR A 1 353 ? 4.630 1.576 -21.143 1.00 78.31 353 THR A C 1
ATOM 2877 O O . THR A 1 353 ? 3.943 1.263 -20.165 1.00 78.31 353 THR A O 1
ATOM 2880 N N . ILE A 1 354 ? 4.789 2.841 -21.547 1.00 85.88 354 ILE A N 1
ATOM 2881 C CA . ILE A 1 354 ? 4.352 4.038 -20.818 1.00 85.88 354 ILE A CA 1
ATOM 2882 C C . ILE A 1 354 ? 2.944 4.441 -21.257 1.00 85.88 354 ILE A C 1
ATOM 2884 O O . ILE A 1 354 ? 2.726 4.778 -22.414 1.00 85.88 354 ILE A O 1
ATOM 2888 N N . LYS A 1 355 ? 1.997 4.475 -20.315 1.00 83.62 355 LYS A N 1
ATOM 2889 C CA . LYS A 1 355 ? 0.645 5.002 -20.546 1.00 83.62 355 LYS A CA 1
ATOM 2890 C C . LYS A 1 355 ? 0.476 6.326 -19.815 1.00 83.62 355 LYS A C 1
ATOM 2892 O O . LYS A 1 355 ? 0.375 6.341 -18.592 1.00 83.62 355 LYS A O 1
ATOM 2897 N N . ALA A 1 356 ? 0.455 7.426 -20.560 1.00 89.31 356 ALA A N 1
ATOM 2898 C CA . ALA A 1 356 ? 0.268 8.761 -20.004 1.00 89.31 356 ALA A CA 1
ATOM 2899 C C . ALA A 1 356 ? -1.207 9.181 -20.061 1.00 89.31 356 ALA A C 1
ATOM 2901 O O . ALA A 1 356 ? -1.864 9.025 -21.088 1.00 89.31 356 ALA A O 1
ATOM 2902 N N . GLN A 1 357 ? -1.715 9.763 -18.974 1.00 89.19 357 GLN A N 1
ATOM 2903 C CA . GLN A 1 357 ? -3.019 10.424 -18.949 1.00 89.19 357 GLN A CA 1
ATOM 2904 C C . GLN A 1 357 ? -2.889 11.859 -18.446 1.00 89.19 357 GLN A C 1
ATOM 2906 O O . GLN A 1 357 ? -2.072 12.158 -17.574 1.00 89.19 357 GLN A O 1
ATOM 2911 N N . LYS A 1 358 ? -3.701 12.760 -19.007 1.00 90.94 358 LYS A N 1
ATOM 2912 C CA . LYS A 1 358 ? -3.742 14.162 -18.581 1.00 90.94 358 LYS A CA 1
ATOM 2913 C C . LYS A 1 358 ? -4.549 14.297 -17.290 1.00 90.94 358 LYS A C 1
ATOM 2915 O O . LYS A 1 358 ? -5.670 13.809 -17.215 1.00 90.94 358 LYS A O 1
ATOM 2920 N N . PHE A 1 359 ? -4.024 15.041 -16.320 1.00 90.06 359 PHE A N 1
ATOM 2921 C CA . PHE A 1 359 ? -4.762 15.456 -15.128 1.00 90.06 359 PHE A CA 1
ATOM 2922 C C . PHE A 1 359 ? -4.727 16.984 -15.018 1.00 90.06 359 PHE A C 1
ATOM 2924 O O . PHE A 1 359 ? -3.673 17.579 -14.797 1.00 90.06 359 PHE A O 1
ATOM 2931 N N . VAL A 1 360 ? -5.871 17.634 -15.242 1.00 88.19 360 VAL A N 1
ATOM 2932 C CA . VAL A 1 360 ? -6.010 19.101 -15.293 1.00 88.19 360 VAL A CA 1
ATOM 2933 C C . VAL A 1 360 ? -7.243 19.560 -14.512 1.00 88.19 360 VAL A C 1
ATOM 2935 O O . VAL A 1 360 ? -8.133 18.766 -14.217 1.00 88.19 360 VAL A O 1
ATOM 2938 N N . GLY A 1 361 ? -7.302 20.849 -14.167 1.00 83.38 361 GLY A N 1
ATOM 2939 C CA . GLY A 1 361 ? -8.453 21.454 -13.486 1.00 83.38 361 GLY A CA 1
ATOM 2940 C C . GLY A 1 361 ? -9.737 21.507 -14.333 1.00 83.38 361 GLY A C 1
ATOM 2941 O O . GLY A 1 361 ? -9.721 21.227 -15.532 1.00 83.38 361 GLY A O 1
ATOM 2942 N N . GLN A 1 362 ? -10.836 21.949 -13.712 1.00 79.69 362 GLN A N 1
ATOM 2943 C CA . GLN A 1 362 ? -12.174 22.032 -14.328 1.00 79.69 362 GLN A CA 1
ATOM 2944 C C . GLN A 1 362 ? -12.320 23.150 -15.371 1.00 79.69 362 GLN A C 1
ATOM 2946 O O . GLN A 1 362 ? -13.204 23.101 -16.224 1.00 79.69 362 GLN A O 1
ATOM 2951 N N . ALA A 1 363 ? -11.458 24.169 -15.326 1.00 80.62 363 ALA A N 1
ATOM 2952 C CA . ALA A 1 363 ? -11.550 25.308 -16.232 1.00 80.62 363 ALA A CA 1
ATOM 2953 C C . ALA A 1 363 ? -11.330 24.883 -17.694 1.00 80.62 363 ALA A C 1
ATOM 2955 O O . ALA A 1 363 ? -10.332 24.239 -18.025 1.00 80.62 363 ALA A O 1
ATOM 2956 N N . THR A 1 364 ? -12.231 25.303 -18.581 1.00 78.06 364 THR A N 1
ATOM 2957 C CA . THR A 1 364 ? -12.090 25.122 -20.032 1.00 78.06 364 THR A CA 1
ATOM 2958 C C . THR A 1 364 ? -11.343 26.309 -20.631 1.00 78.06 364 THR A C 1
ATOM 2960 O O . THR A 1 364 ? -11.632 27.460 -20.302 1.00 78.06 364 THR A O 1
ATOM 2963 N N . ARG A 1 365 ? -10.351 26.045 -21.490 1.00 71.81 365 ARG A N 1
ATOM 2964 C CA . ARG A 1 365 ? -9.573 27.088 -22.177 1.00 71.81 365 ARG A CA 1
ATOM 2965 C C . ARG A 1 365 ? -9.613 26.852 -23.683 1.00 71.81 365 ARG A C 1
ATOM 2967 O O . ARG A 1 365 ? -8.885 26.011 -24.202 1.00 71.81 365 ARG A O 1
ATOM 2974 N N . GLY A 1 366 ? -10.446 27.622 -24.384 1.00 69.62 366 GLY A N 1
ATOM 2975 C CA . GLY A 1 366 ? -10.635 27.468 -25.827 1.00 69.62 366 GLY A CA 1
ATOM 2976 C C . GLY A 1 366 ? -11.186 26.082 -26.164 1.00 69.62 366 GLY A C 1
ATOM 2977 O O . GLY A 1 366 ? -12.218 25.685 -25.632 1.00 69.62 366 GLY A O 1
ATOM 2978 N N . THR A 1 367 ? -10.481 25.345 -27.020 1.00 63.94 367 THR A N 1
ATOM 2979 C CA . THR A 1 367 ? -10.847 23.983 -27.440 1.00 63.94 367 THR A CA 1
ATOM 2980 C C . THR A 1 367 ? -10.425 22.893 -26.447 1.00 63.94 367 THR A C 1
ATOM 2982 O O . THR A 1 367 ? -10.860 21.751 -26.580 1.00 63.94 367 THR A O 1
ATOM 2985 N N . ASP A 1 368 ? -9.614 23.215 -25.432 1.00 71.69 368 ASP A N 1
ATOM 2986 C CA . ASP A 1 368 ? -9.163 22.252 -24.425 1.00 71.69 368 ASP A CA 1
ATOM 2987 C C . ASP A 1 368 ? -10.104 22.250 -23.204 1.00 71.69 368 ASP A C 1
ATOM 2989 O O . ASP A 1 368 ? -10.042 23.119 -22.321 1.00 71.69 368 ASP A O 1
ATOM 2993 N N . LYS A 1 369 ? -11.011 21.264 -23.175 1.00 80.38 369 LYS A N 1
ATOM 2994 C CA . LYS A 1 369 ? -12.003 21.051 -22.105 1.00 80.38 369 LYS A CA 1
ATOM 2995 C C . LYS A 1 369 ? -11.340 20.590 -20.811 1.00 80.38 369 LYS A C 1
ATOM 2997 O O . LYS A 1 369 ? -10.538 19.657 -20.824 1.00 80.38 369 LYS A O 1
ATOM 3002 N N . GLY A 1 370 ? -11.618 21.272 -19.697 1.00 83.88 370 GLY A N 1
ATOM 3003 C CA . GLY A 1 370 ? -11.184 20.835 -18.360 1.00 83.88 370 GLY A CA 1
ATOM 3004 C C . GLY A 1 370 ? -11.806 19.493 -17.959 1.00 83.88 370 GLY A C 1
ATOM 3005 O O . GLY A 1 370 ? -12.787 19.076 -18.567 1.00 83.88 370 GLY A O 1
ATOM 3006 N N . LEU A 1 371 ? -11.239 18.826 -16.950 1.00 84.75 371 LEU A N 1
ATOM 3007 C CA . LEU A 1 371 ? -11.829 17.601 -16.398 1.00 84.75 371 LEU A CA 1
ATOM 3008 C C . LEU A 1 371 ? -12.914 17.967 -15.389 1.00 84.75 371 LEU A C 1
ATOM 3010 O O . LEU A 1 371 ? -12.679 18.784 -14.499 1.00 84.75 371 LEU A O 1
ATOM 3014 N N . THR A 1 372 ? -14.083 17.349 -15.495 1.00 82.50 372 THR A N 1
ATOM 3015 C CA . THR A 1 372 ? -15.139 17.437 -14.483 1.00 82.50 372 THR A CA 1
ATOM 3016 C C . THR A 1 372 ? -14.668 16.849 -13.153 1.00 82.50 372 THR A C 1
ATOM 3018 O O . THR A 1 372 ? -13.747 16.034 -13.097 1.00 82.50 372 THR A O 1
ATOM 3021 N N . GLN A 1 373 ? -15.328 17.216 -12.050 1.00 72.88 373 GLN A N 1
ATOM 3022 C CA . GLN A 1 373 ? -14.989 16.661 -10.735 1.00 72.88 373 GLN A CA 1
ATOM 3023 C C . GLN A 1 373 ? -15.108 15.128 -10.698 1.00 72.88 373 GLN A C 1
ATOM 3025 O O . GLN A 1 373 ? -14.295 14.468 -10.057 1.00 72.88 373 GLN A O 1
ATOM 3030 N N . LYS A 1 374 ? -16.096 14.565 -11.406 1.00 75.06 374 LYS A N 1
ATOM 3031 C CA . LYS A 1 374 ? -16.294 13.117 -11.515 1.00 75.06 374 LYS A CA 1
ATOM 3032 C C . LYS A 1 374 ? -15.118 12.453 -12.237 1.00 75.06 374 LYS A C 1
ATOM 3034 O O . LYS A 1 374 ? -14.539 11.526 -11.686 1.00 75.06 374 LYS A O 1
ATOM 3039 N N . GLU A 1 375 ? -14.718 12.985 -13.393 1.00 78.19 375 GLU A N 1
ATOM 3040 C CA . GLU A 1 375 ? -13.567 12.481 -14.162 1.00 78.19 375 GLU A CA 1
ATOM 3041 C C . GLU A 1 375 ? -12.255 12.601 -13.377 1.00 78.19 375 GLU A C 1
ATOM 3043 O O . GLU A 1 375 ? -11.417 11.711 -13.436 1.00 78.19 375 GLU A O 1
ATOM 3048 N N . GLN A 1 376 ? -12.067 13.675 -12.603 1.00 77.50 376 GLN A N 1
ATOM 3049 C CA . GLN A 1 376 ? -10.884 13.827 -11.748 1.00 77.50 376 GLN A CA 1
ATOM 3050 C C . GLN A 1 376 ? -10.827 12.761 -10.646 1.00 77.50 376 GLN A C 1
ATOM 3052 O O . GLN A 1 376 ? -9.763 12.202 -10.389 1.00 77.50 376 GLN A O 1
ATOM 3057 N N . ILE A 1 377 ? -11.959 12.484 -9.990 1.00 75.38 377 ILE A N 1
ATOM 3058 C CA . ILE A 1 377 ? -12.051 11.450 -8.951 1.00 75.38 377 ILE A CA 1
ATOM 3059 C C . ILE A 1 377 ? -11.800 10.069 -9.556 1.00 75.38 377 ILE A C 1
ATOM 3061 O O . ILE A 1 377 ? -11.040 9.292 -8.986 1.00 75.38 377 ILE A O 1
ATOM 3065 N N . GLU A 1 378 ? -12.410 9.782 -10.704 1.00 76.88 378 GLU A N 1
ATOM 3066 C CA . GLU A 1 378 ? -12.245 8.520 -11.424 1.00 76.88 378 GLU A CA 1
ATOM 3067 C C . GLU A 1 378 ? -10.791 8.314 -11.855 1.00 76.88 378 GLU A C 1
ATOM 3069 O O . GLU A 1 378 ? -10.216 7.281 -11.546 1.00 76.88 378 GLU A O 1
ATOM 3074 N N . LEU A 1 379 ? -10.134 9.336 -12.411 1.00 81.19 379 LEU A N 1
ATOM 3075 C CA . LEU A 1 379 ? -8.732 9.243 -12.821 1.00 81.19 379 LEU A CA 1
ATOM 3076 C C . LEU A 1 379 ? -7.779 9.058 -11.630 1.00 81.19 379 LEU A C 1
ATOM 3078 O O . LEU A 1 379 ? -6.814 8.305 -11.721 1.00 81.19 379 LEU A O 1
ATOM 3082 N N . ILE A 1 380 ? -8.043 9.713 -10.492 1.00 79.62 380 ILE A N 1
ATOM 3083 C CA . ILE A 1 380 ? -7.277 9.481 -9.255 1.00 79.62 380 ILE A CA 1
ATOM 3084 C C . ILE A 1 380 ? -7.514 8.065 -8.735 1.00 79.62 380 ILE A C 1
ATOM 3086 O O . ILE A 1 380 ? -6.574 7.436 -8.251 1.00 79.62 380 ILE A O 1
ATOM 3090 N N . LYS A 1 381 ? -8.754 7.577 -8.802 1.00 74.19 381 LYS A N 1
ATOM 3091 C CA . LYS A 1 381 ? -9.094 6.215 -8.405 1.00 74.19 381 LYS A CA 1
ATOM 3092 C C . LYS A 1 381 ? -8.371 5.212 -9.297 1.00 74.19 381 LYS A C 1
ATOM 3094 O O . LYS A 1 381 ? -7.648 4.386 -8.768 1.00 74.19 381 LYS A O 1
ATOM 3099 N N . ASP A 1 382 ? -8.437 5.364 -10.612 1.00 74.12 382 ASP A N 1
ATOM 3100 C CA . ASP A 1 382 ? -7.729 4.517 -11.573 1.00 74.12 382 ASP A CA 1
ATOM 3101 C C . ASP A 1 382 ? -6.207 4.565 -11.385 1.00 74.12 382 ASP A C 1
ATOM 3103 O O . ASP A 1 382 ? -5.525 3.546 -11.482 1.00 74.12 382 ASP A O 1
ATOM 3107 N N . PHE A 1 383 ? -5.659 5.742 -11.068 1.00 80.00 383 PHE A N 1
ATOM 3108 C CA . PHE A 1 383 ? -4.244 5.900 -10.745 1.00 80.00 383 PHE A CA 1
ATOM 3109 C C . PHE A 1 383 ? -3.871 5.179 -9.442 1.00 80.00 383 PHE A C 1
ATOM 3111 O O . PHE A 1 383 ? -2.817 4.549 -9.374 1.00 80.00 383 PHE A O 1
ATOM 3118 N N . LYS A 1 384 ? -4.720 5.241 -8.408 1.00 71.38 384 LYS A N 1
ATOM 3119 C CA . LYS A 1 384 ? -4.521 4.521 -7.140 1.00 71.38 384 LYS A CA 1
ATOM 3120 C C . LYS A 1 384 ? -4.692 3.012 -7.305 1.00 71.38 384 LYS A C 1
ATOM 3122 O O . LYS A 1 384 ? -3.894 2.272 -6.742 1.00 71.38 384 LYS A O 1
ATOM 3127 N N . ASP A 1 385 ? -5.655 2.59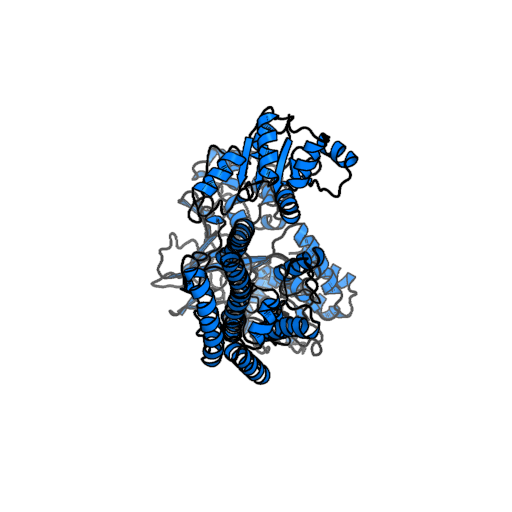2 -8.109 1.00 65.44 385 ASP A N 1
ATOM 3128 C CA . ASP A 1 385 ? -6.046 1.199 -8.317 1.00 65.44 385 ASP A CA 1
ATOM 3129 C C . ASP A 1 385 ? -5.207 0.518 -9.422 1.00 65.44 385 ASP A C 1
ATOM 3131 O O . ASP A 1 385 ? -5.478 -0.623 -9.786 1.00 65.44 385 ASP A O 1
ATOM 3135 N N . PHE A 1 386 ? -4.188 1.196 -9.977 1.00 60.28 386 PHE A N 1
ATOM 3136 C CA . PHE A 1 386 ? -3.297 0.638 -10.998 1.00 60.28 386 PHE A CA 1
ATOM 3137 C C . PHE A 1 386 ? -2.550 -0.614 -10.484 1.00 60.28 386 PHE A C 1
ATOM 3139 O O . PHE A 1 386 ? -1.983 -0.553 -9.388 1.00 60.28 386 PHE A O 1
ATOM 3146 N N . PRO A 1 387 ? -2.456 -1.703 -11.286 1.00 49.16 387 PRO A N 1
ATOM 3147 C CA . PRO A 1 387 ? -2.787 -1.801 -12.717 1.00 49.16 387 PRO A CA 1
ATOM 3148 C C . PRO A 1 387 ? -4.296 -1.823 -13.030 1.00 49.16 387 PRO A C 1
ATOM 3150 O O . PRO A 1 387 ? -5.067 -2.489 -12.357 1.00 49.16 387 PRO A O 1
ATOM 3153 N N . TRP A 1 388 ? -4.708 -1.078 -14.073 1.00 46.88 388 TRP A N 1
ATOM 3154 C CA . TRP A 1 388 ? -6.114 -0.823 -14.444 1.00 46.88 388 TRP A CA 1
ATOM 3155 C C . TRP A 1 388 ? -7.001 -2.078 -14.443 1.00 46.88 388 TRP A C 1
ATOM 3157 O O . TRP A 1 388 ? -6.662 -3.055 -15.116 1.00 46.88 388 TRP A O 1
ATOM 3167 N N . LYS A 1 389 ? -8.225 -1.959 -13.901 1.00 38.22 389 LYS A N 1
ATOM 3168 C CA . LYS A 1 389 ? -9.319 -2.945 -14.052 1.00 38.22 389 LYS A CA 1
ATOM 3169 C C . LYS A 1 389 ? -9.618 -3.340 -15.511 1.00 38.22 389 LYS A C 1
ATOM 3171 O O . LYS A 1 389 ? -10.112 -4.431 -15.760 1.00 38.22 389 LYS A O 1
ATOM 3176 N N . ASN A 1 390 ? -9.298 -2.474 -16.484 1.00 30.38 390 ASN A N 1
ATOM 3177 C CA . ASN A 1 390 ? -9.612 -2.665 -17.910 1.00 30.38 390 ASN A CA 1
ATOM 3178 C C . ASN A 1 390 ? -8.412 -2.668 -18.867 1.00 30.38 390 ASN A C 1
ATOM 3180 O O . ASN A 1 390 ? -8.589 -2.748 -20.085 1.00 30.38 390 ASN A O 1
ATOM 3184 N N . THR A 1 391 ? -7.171 -2.654 -18.375 1.00 30.81 391 THR A N 1
ATOM 3185 C CA . THR A 1 391 ? -6.073 -3.076 -19.247 1.00 30.81 391 THR A CA 1
ATOM 3186 C C . THR A 1 391 ? -6.041 -4.589 -19.258 1.00 30.81 391 THR A C 1
ATOM 3188 O O . THR A 1 391 ? -5.711 -5.196 -18.248 1.00 30.81 391 THR A O 1
ATOM 3191 N N . ARG A 1 392 ? -6.310 -5.192 -20.425 1.00 33.25 392 ARG A N 1
ATOM 3192 C CA . ARG A 1 392 ? -5.912 -6.567 -20.775 1.00 33.25 392 ARG A CA 1
ATOM 3193 C C . ARG A 1 392 ? -4.378 -6.696 -20.756 1.00 33.25 392 ARG A C 1
ATOM 3195 O O . ARG A 1 392 ? -3.742 -7.008 -21.756 1.00 33.25 392 ARG A O 1
ATOM 3202 N N . ARG A 1 393 ? -3.745 -6.396 -19.628 1.00 28.44 393 ARG A N 1
ATOM 3203 C CA . ARG A 1 393 ? -2.415 -6.868 -19.281 1.00 28.44 393 ARG A CA 1
ATOM 3204 C C . ARG A 1 393 ? -2.680 -8.053 -18.377 1.00 28.44 393 ARG A C 1
ATOM 3206 O O . ARG A 1 393 ? -2.794 -7.912 -17.172 1.00 28.44 393 ARG A O 1
ATOM 3213 N N . PHE A 1 394 ? -2.868 -9.205 -19.011 1.00 28.09 394 PHE A N 1
ATOM 3214 C CA . PHE A 1 394 ? -2.778 -10.477 -18.319 1.00 28.09 394 PHE A CA 1
ATOM 3215 C C . PHE A 1 394 ? -1.461 -10.465 -17.525 1.00 28.09 394 PHE A C 1
ATOM 3217 O O . PHE A 1 394 ? -0.385 -10.275 -18.093 1.00 28.09 394 PHE A O 1
ATOM 3224 N N . SER A 1 395 ? -1.561 -10.554 -16.214 1.00 25.89 395 SER A N 1
ATOM 3225 C CA . SER A 1 395 ? -0.486 -10.996 -15.338 1.00 25.89 395 SER A CA 1
ATOM 3226 C C . SER A 1 395 ? -1.077 -12.188 -14.617 1.00 25.89 395 SER A C 1
ATOM 3228 O O . SER A 1 395 ? -1.475 -12.111 -13.463 1.00 25.89 395 SER A O 1
ATOM 3230 N N . GLU A 1 396 ? -1.281 -13.251 -15.379 1.00 31.42 396 GLU A N 1
ATOM 3231 C CA . GLU A 1 396 ? -1.850 -14.478 -14.869 1.00 31.42 396 GLU A CA 1
ATOM 3232 C C . GLU A 1 396 ? -0.706 -15.263 -14.244 1.00 31.42 396 GLU A C 1
ATOM 3234 O O . GLU A 1 396 ? 0.128 -15.875 -14.904 1.00 31.42 396 GLU A O 1
ATOM 3239 N N . ILE A 1 397 ? -0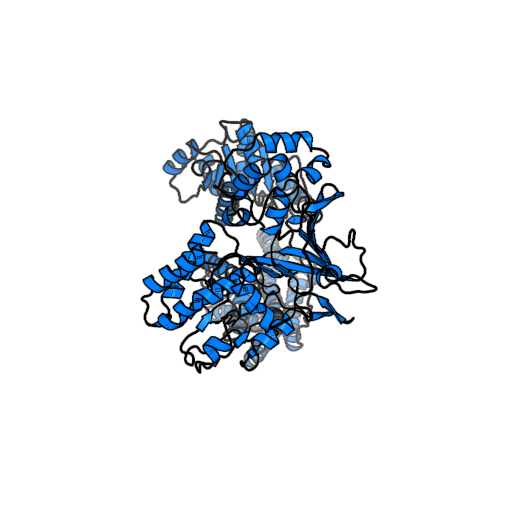.590 -15.180 -12.930 1.00 28.88 397 ILE A N 1
ATOM 3240 C CA . ILE A 1 397 ? 0.402 -15.955 -12.200 1.00 28.88 397 ILE A CA 1
ATOM 3241 C C . ILE A 1 397 ? -0.055 -17.413 -12.227 1.00 28.88 397 ILE A C 1
ATOM 3243 O O . ILE A 1 397 ? -0.801 -17.866 -11.366 1.00 28.88 397 ILE A O 1
ATOM 3247 N N . TYR A 1 398 ? 0.367 -18.137 -13.253 1.00 32.94 398 TYR A N 1
ATOM 3248 C CA . TYR A 1 398 ? 0.177 -19.568 -13.340 1.00 32.94 398 TYR A CA 1
ATOM 3249 C C . TYR A 1 398 ? 1.301 -20.234 -12.569 1.00 32.94 398 TYR A C 1
ATOM 3251 O O . TYR A 1 398 ? 2.460 -20.159 -12.961 1.00 32.94 398 TYR A O 1
ATOM 3259 N N . LEU A 1 399 ? 0.933 -20.844 -11.451 1.00 27.77 399 LEU A N 1
ATOM 3260 C CA . LEU A 1 399 ? 1.765 -21.775 -10.719 1.00 27.77 399 LEU A CA 1
ATOM 3261 C C . LEU A 1 399 ? 1.143 -23.152 -10.891 1.00 27.77 399 LEU A C 1
ATOM 3263 O O . LEU A 1 399 ? 0.007 -23.369 -10.470 1.00 27.77 399 LEU A O 1
ATOM 3267 N N . ARG A 1 400 ? 1.900 -24.095 -11.452 1.00 35.38 400 ARG A N 1
ATOM 3268 C CA . ARG A 1 400 ? 1.745 -25.481 -11.014 1.00 35.38 400 ARG A CA 1
ATOM 3269 C C . ARG A 1 400 ? 2.727 -25.721 -9.866 1.00 35.38 400 ARG A C 1
ATOM 3271 O O . ARG A 1 400 ? 3.886 -26.038 -10.080 1.00 35.38 400 ARG A O 1
ATOM 3278 N N . TYR A 1 401 ? 2.175 -25.643 -8.660 1.00 38.12 401 TYR A N 1
ATOM 3279 C CA . TYR A 1 401 ? 2.572 -26.397 -7.471 1.00 38.12 401 TYR A CA 1
ATOM 3280 C C . TYR A 1 401 ? 3.927 -26.139 -6.784 1.00 38.12 401 TYR A C 1
ATOM 3282 O O . TYR A 1 401 ? 5.001 -26.417 -7.315 1.00 38.12 401 TYR A O 1
ATOM 3290 N N . PRO A 1 402 ? 3.831 -25.888 -5.465 1.00 33.53 402 PRO A N 1
ATOM 3291 C CA . PRO A 1 402 ? 4.612 -26.605 -4.461 1.00 33.53 402 PRO A CA 1
ATOM 3292 C C . PRO A 1 402 ? 3.738 -27.384 -3.454 1.00 33.53 402 PRO A C 1
ATOM 3294 O O . PRO A 1 402 ? 4.082 -27.488 -2.283 1.00 33.53 402 PRO A O 1
ATOM 3297 N N . GLU A 1 403 ? 2.618 -27.969 -3.879 1.00 41.97 403 GLU A N 1
ATOM 3298 C CA . GLU A 1 403 ? 1.701 -28.699 -2.976 1.00 41.97 403 GLU A CA 1
ATOM 3299 C C . GLU A 1 403 ? 1.692 -30.232 -3.232 1.00 41.97 403 GLU A C 1
ATOM 3301 O O . GLU A 1 403 ? 0.791 -30.945 -2.793 1.00 41.97 403 GLU A O 1
ATOM 3306 N N . LEU A 1 404 ? 2.662 -30.763 -4.000 1.00 43.66 404 LEU A N 1
ATOM 3307 C CA . LEU A 1 404 ? 2.487 -31.943 -4.878 1.00 43.66 404 LEU A CA 1
ATOM 3308 C C . LEU A 1 404 ? 2.388 -33.177 -4.028 1.00 43.66 404 LEU A C 1
ATOM 3310 O O . LEU A 1 404 ? 3.406 -33.715 -3.615 1.00 43.66 404 LEU A O 1
ATOM 3314 N N . THR A 1 405 ? 1.160 -33.587 -3.733 1.00 43.03 405 THR A N 1
ATOM 3315 C CA . THR A 1 405 ? 0.956 -34.644 -2.752 1.00 43.03 405 THR A CA 1
ATOM 3316 C C . THR A 1 405 ? -0.117 -35.656 -3.043 1.00 43.03 405 THR A C 1
ATOM 3318 O O . THR A 1 405 ? -0.515 -36.383 -2.165 1.00 43.03 405 THR A O 1
ATOM 3321 N N . ARG A 1 406 ? -0.433 -35.884 -4.308 1.00 40.34 406 ARG A N 1
ATOM 3322 C CA . ARG A 1 406 ? -0.621 -37.227 -4.890 1.00 40.34 406 ARG A CA 1
ATOM 3323 C C . ARG A 1 406 ? -0.627 -37.035 -6.399 1.00 40.34 406 ARG A C 1
ATOM 3325 O O . ARG A 1 406 ? -1.247 -36.103 -6.872 1.00 40.34 406 ARG A O 1
ATOM 3332 N N . GLY A 1 407 ? 0.061 -37.796 -7.229 1.00 36.84 407 GLY A N 1
ATOM 3333 C CA . GLY A 1 407 ? 1.076 -38.816 -7.051 1.00 36.84 407 GLY A CA 1
ATOM 3334 C C . GLY A 1 407 ? 1.582 -39.098 -8.459 1.00 36.84 407 GLY A C 1
ATOM 3335 O O . GLY A 1 407 ? 0.777 -39.359 -9.349 1.00 36.84 407 GLY A O 1
ATOM 3336 N N . ARG A 1 408 ? 2.897 -39.007 -8.672 1.00 41.75 408 ARG A N 1
ATOM 3337 C CA . ARG A 1 408 ? 3.537 -39.485 -9.904 1.00 41.75 408 ARG A CA 1
ATOM 3338 C C . ARG A 1 408 ? 3.006 -40.878 -10.265 1.00 41.75 408 ARG A C 1
ATOM 3340 O O . ARG A 1 408 ? 2.626 -41.103 -11.403 1.00 41.75 408 ARG A O 1
ATOM 3347 N N . ASP A 1 409 ? 2.846 -41.737 -9.268 1.00 41.00 409 ASP A N 1
ATOM 3348 C CA . ASP A 1 409 ? 2.353 -43.097 -9.468 1.00 41.00 409 ASP A CA 1
ATOM 3349 C C . ASP A 1 409 ? 0.866 -43.142 -9.887 1.00 41.00 409 ASP A C 1
ATOM 3351 O O . ASP A 1 409 ? 0.542 -43.885 -10.782 1.00 41.00 409 ASP A O 1
ATOM 3355 N N . GLU A 1 410 ? -0.055 -42.283 -9.424 1.00 40.28 410 GLU A N 1
ATOM 3356 C CA . GLU A 1 410 ? -1.484 -42.421 -9.816 1.00 40.28 410 GLU A CA 1
ATOM 3357 C C . GLU A 1 410 ? -1.856 -41.705 -11.136 1.00 40.28 410 GLU A C 1
ATOM 3359 O O . GLU A 1 410 ? -2.734 -42.185 -11.846 1.00 40.28 410 GLU A O 1
ATOM 3364 N N . MET A 1 411 ? -1.212 -40.583 -11.507 1.00 39.69 411 MET A N 1
ATOM 3365 C CA . MET A 1 411 ? -1.523 -39.869 -12.769 1.00 39.69 411 MET A CA 1
ATOM 3366 C C . MET A 1 411 ? -0.522 -40.125 -13.906 1.00 39.69 411 MET A C 1
ATOM 3368 O O . MET A 1 411 ? -0.918 -40.039 -15.069 1.00 39.69 411 MET A O 1
ATOM 3372 N N . SER A 1 412 ? 0.743 -40.468 -13.612 1.00 40.50 412 SER A N 1
ATOM 3373 C CA . SER A 1 412 ? 1.688 -40.897 -14.660 1.00 40.50 412 SER A CA 1
ATOM 3374 C C . SER A 1 412 ? 1.504 -42.367 -15.046 1.00 40.50 412 SER A C 1
ATOM 3376 O O . SER A 1 412 ? 1.689 -42.689 -16.214 1.00 40.50 412 SER A O 1
ATOM 3378 N N . GLU A 1 413 ? 1.007 -43.231 -14.143 1.00 41.50 413 GLU A N 1
ATOM 3379 C CA . GLU A 1 413 ? 0.521 -44.570 -14.537 1.00 41.50 413 GLU A CA 1
ATOM 3380 C C . GLU A 1 413 ? -0.751 -44.485 -15.402 1.00 41.50 413 GLU A C 1
ATOM 3382 O O . GLU A 1 413 ? -1.123 -45.457 -16.054 1.00 41.50 413 GLU A O 1
ATOM 3387 N N . ARG A 1 414 ? -1.408 -43.314 -15.454 1.00 48.81 414 ARG A N 1
ATOM 3388 C CA . ARG A 1 414 ? -2.644 -43.063 -16.216 1.00 48.81 414 ARG A CA 1
ATOM 3389 C C . ARG A 1 414 ? -2.465 -42.174 -17.462 1.00 48.81 414 ARG A C 1
ATOM 3391 O O . ARG A 1 414 ? -3.453 -41.677 -17.990 1.00 48.81 414 ARG A O 1
ATOM 3398 N N . ASN A 1 415 ? -1.239 -42.016 -17.982 1.00 53.56 415 ASN A N 1
ATOM 3399 C CA . ASN A 1 415 ? -0.939 -41.362 -19.275 1.00 53.56 415 ASN A CA 1
ATOM 3400 C C . ASN A 1 415 ? -1.367 -39.878 -19.426 1.00 53.56 415 ASN A C 1
ATOM 3402 O O . ASN A 1 415 ? -1.670 -39.433 -20.535 1.00 53.56 415 ASN A O 1
ATOM 3406 N N . HIS A 1 416 ? -1.374 -39.068 -18.359 1.00 64.69 416 HIS A N 1
ATOM 3407 C CA . HIS A 1 416 ? -1.645 -37.625 -18.494 1.00 64.69 416 HIS A CA 1
ATOM 3408 C C . HIS A 1 416 ? -0.390 -36.807 -18.846 1.00 64.69 416 HIS A C 1
ATOM 3410 O O . HIS A 1 416 ? 0.637 -36.898 -18.174 1.00 64.69 416 HIS A O 1
ATOM 3416 N N . ASN A 1 417 ? -0.501 -35.920 -19.843 1.00 71.50 417 ASN A N 1
ATOM 3417 C CA . ASN A 1 417 ? 0.554 -34.969 -20.208 1.00 71.50 417 ASN A CA 1
ATOM 3418 C C . ASN A 1 417 ? 0.515 -33.730 -19.295 1.00 71.50 417 ASN A C 1
ATOM 3420 O O . ASN A 1 417 ? -0.446 -32.959 -19.289 1.00 71.50 417 ASN A O 1
ATOM 3424 N N . ILE A 1 418 ? 1.570 -33.533 -18.503 1.00 76.50 418 ILE A N 1
ATOM 3425 C CA . ILE A 1 418 ? 1.646 -32.515 -17.445 1.00 76.50 418 ILE A CA 1
ATOM 3426 C C . ILE A 1 418 ? 2.777 -31.527 -17.770 1.00 76.50 418 ILE A C 1
ATOM 3428 O O . ILE A 1 418 ? 3.867 -31.951 -18.124 1.00 76.50 418 ILE A O 1
ATOM 3432 N N . SER A 1 419 ? 2.542 -30.219 -17.605 1.00 80.25 419 SER A N 1
ATOM 3433 C CA . SER A 1 419 ? 3.548 -29.152 -17.759 1.00 80.25 419 SER A CA 1
ATOM 3434 C C . SER A 1 419 ? 3.382 -28.084 -16.679 1.00 80.25 419 SER A C 1
ATOM 3436 O O . SER A 1 419 ? 2.278 -27.582 -16.493 1.00 80.25 419 SER A O 1
ATOM 3438 N N . ILE A 1 420 ? 4.447 -27.706 -15.982 1.00 79.50 420 ILE A N 1
ATOM 3439 C CA . ILE A 1 420 ? 4.441 -26.705 -14.912 1.00 79.50 420 ILE A CA 1
ATOM 3440 C C . ILE A 1 420 ? 4.835 -25.338 -15.451 1.00 79.50 420 ILE A C 1
ATOM 3442 O O . ILE A 1 420 ? 5.769 -25.216 -16.235 1.00 79.50 420 ILE A O 1
ATOM 3446 N N . ILE A 1 421 ? 4.151 -24.305 -14.972 1.00 81.56 421 ILE A N 1
ATOM 3447 C CA . ILE A 1 421 ? 4.499 -22.911 -15.232 1.00 81.56 421 ILE A CA 1
ATOM 3448 C C . ILE A 1 421 ? 4.695 -22.244 -13.882 1.00 81.56 421 ILE A C 1
ATOM 3450 O O . ILE A 1 421 ? 3.970 -22.552 -12.937 1.00 81.56 421 ILE A O 1
ATOM 3454 N N . GLU A 1 422 ? 5.745 -21.440 -13.781 1.00 78.75 422 GLU A N 1
ATOM 3455 C CA . GLU A 1 422 ? 6.218 -20.831 -12.547 1.00 78.75 422 GLU A CA 1
ATOM 3456 C C . GLU A 1 422 ? 6.611 -19.379 -12.834 1.00 78.75 422 GLU A C 1
ATOM 3458 O O . GLU A 1 422 ? 7.357 -19.079 -13.772 1.00 78.75 422 GLU A O 1
ATOM 3463 N N . LYS A 1 423 ? 6.088 -18.452 -12.028 1.00 83.00 423 LYS A N 1
ATOM 3464 C CA . LYS A 1 423 ? 6.392 -17.022 -12.160 1.00 83.00 423 LYS A CA 1
ATOM 3465 C C . LYS A 1 423 ? 7.808 -16.715 -11.692 1.00 83.00 423 LYS A C 1
ATOM 3467 O O . LYS A 1 423 ? 8.427 -15.784 -12.200 1.00 83.00 423 LYS A O 1
ATOM 3472 N N . LEU A 1 424 ? 8.288 -17.438 -10.693 1.00 87.00 424 LEU A N 1
ATOM 3473 C CA . LEU A 1 424 ? 9.614 -17.276 -10.131 1.00 87.00 424 LEU A CA 1
ATOM 3474 C C . LEU A 1 424 ? 10.655 -17.954 -11.027 1.00 87.00 424 LEU A C 1
ATOM 3476 O O . LEU A 1 424 ? 10.353 -18.714 -11.948 1.00 87.00 424 LEU A O 1
ATOM 3480 N N . ASN A 1 425 ? 11.921 -17.670 -10.749 1.00 90.00 425 ASN A N 1
ATOM 3481 C CA . ASN A 1 425 ? 13.047 -18.337 -11.396 1.00 90.00 425 ASN A CA 1
ATOM 3482 C C . ASN A 1 425 ? 13.444 -19.647 -10.688 1.00 90.00 425 ASN A C 1
ATOM 3484 O O . ASN A 1 425 ? 14.526 -20.172 -10.940 1.00 90.00 425 ASN A O 1
ATOM 3488 N N . HIS A 1 426 ? 12.603 -20.146 -9.780 1.00 88.38 426 HIS A N 1
ATOM 3489 C CA . HIS A 1 426 ? 12.813 -21.372 -9.021 1.00 88.38 426 HIS A CA 1
ATOM 3490 C C . HIS A 1 426 ? 11.468 -22.029 -8.687 1.00 88.38 426 HIS A C 1
ATOM 3492 O O . HIS A 1 426 ? 10.445 -21.358 -8.613 1.00 88.38 426 HIS A O 1
ATOM 3498 N N . ILE A 1 427 ? 11.490 -23.334 -8.419 1.00 86.06 427 ILE A N 1
ATOM 3499 C CA . ILE A 1 427 ? 10.341 -24.096 -7.906 1.00 86.06 427 ILE A CA 1
ATOM 3500 C C . ILE A 1 427 ? 10.243 -24.029 -6.375 1.00 86.06 427 ILE A C 1
ATOM 3502 O O . ILE A 1 427 ? 11.125 -23.495 -5.699 1.00 86.06 427 ILE A O 1
ATOM 3506 N N . GLY A 1 428 ? 9.184 -24.623 -5.819 1.00 83.50 428 GLY A N 1
ATOM 3507 C CA . GLY A 1 428 ? 9.000 -24.779 -4.373 1.00 83.50 428 GLY A CA 1
ATOM 3508 C C . GLY A 1 428 ? 8.257 -23.621 -3.705 1.00 83.50 428 GLY A C 1
ATOM 3509 O O . GLY A 1 428 ? 7.965 -23.702 -2.513 1.00 83.50 428 GLY A O 1
ATOM 3510 N N . GLY A 1 429 ? 7.920 -22.565 -4.458 1.00 90.00 429 GLY A N 1
ATOM 3511 C CA . GLY A 1 429 ? 7.236 -21.373 -3.954 1.00 90.00 429 GLY A CA 1
ATOM 3512 C C . GLY A 1 429 ? 7.871 -20.840 -2.669 1.00 90.00 429 GLY A C 1
ATOM 3513 O O . GLY A 1 429 ? 9.086 -20.651 -2.601 1.00 90.00 429 GLY A O 1
ATOM 3514 N N . LEU A 1 430 ? 7.057 -20.634 -1.629 1.00 90.75 430 LEU A N 1
ATOM 3515 C CA . LEU A 1 430 ? 7.532 -20.137 -0.331 1.00 90.75 430 LEU A CA 1
ATOM 3516 C C . LEU A 1 430 ? 8.485 -21.113 0.376 1.00 90.75 430 LEU A C 1
ATOM 3518 O O . LEU A 1 430 ? 9.343 -20.674 1.132 1.00 90.75 430 LEU A O 1
ATOM 3522 N N . CYS A 1 431 ? 8.397 -22.413 0.101 1.00 93.25 431 CYS A N 1
ATOM 3523 C CA . CYS A 1 431 ? 9.271 -23.418 0.704 1.00 93.25 431 CYS A CA 1
ATOM 3524 C C . CYS A 1 431 ? 10.633 -23.521 0.006 1.00 93.25 431 CYS A C 1
ATOM 3526 O O . CYS A 1 431 ? 11.431 -24.379 0.366 1.00 93.25 431 CYS A O 1
ATOM 3528 N N . TYR A 1 432 ? 10.917 -22.700 -1.008 1.00 93.56 432 TYR A N 1
ATOM 3529 C CA . TYR A 1 432 ? 12.215 -22.701 -1.675 1.00 93.56 432 TYR A CA 1
ATOM 3530 C C . TYR A 1 432 ? 13.368 -22.578 -0.670 1.00 93.56 432 TYR A C 1
ATOM 3532 O O . TYR A 1 432 ? 13.366 -21.728 0.220 1.00 93.56 432 TYR A O 1
ATOM 3540 N N . SER A 1 433 ? 14.384 -23.420 -0.845 1.00 94.50 433 SER A N 1
ATOM 3541 C CA . SER A 1 433 ? 15.577 -23.455 0.001 1.00 94.50 433 SER A CA 1
ATOM 3542 C C . SER A 1 433 ? 16.836 -23.417 -0.855 1.00 94.50 433 SER A C 1
ATOM 3544 O O . SER A 1 433 ? 16.894 -24.056 -1.907 1.00 94.50 433 SER A O 1
ATOM 3546 N N . LYS A 1 434 ? 17.903 -22.778 -0.388 1.00 94.31 434 LYS A N 1
ATOM 3547 C CA . LYS A 1 434 ? 19.202 -22.843 -1.069 1.00 94.31 434 LYS A CA 1
ATOM 3548 C C . LYS A 1 434 ? 20.349 -22.830 -0.080 1.00 94.31 434 LYS A C 1
ATOM 3550 O O . LYS A 1 434 ? 20.168 -22.538 1.097 1.00 94.31 434 LYS A O 1
ATOM 3555 N N . LYS A 1 435 ? 21.539 -23.151 -0.575 1.00 91.31 435 LYS A N 1
ATOM 3556 C CA . LYS A 1 435 ? 22.774 -22.976 0.182 1.00 91.31 435 LYS A CA 1
ATOM 3557 C C . LYS A 1 435 ? 23.242 -21.524 0.085 1.00 91.31 435 LYS A C 1
ATOM 3559 O O . LYS A 1 435 ? 23.110 -20.899 -0.968 1.00 91.31 435 LYS A O 1
ATOM 3564 N N . ASN A 1 436 ? 23.760 -20.980 1.179 1.00 84.94 436 ASN A N 1
ATOM 3565 C CA . ASN A 1 436 ? 24.480 -19.709 1.171 1.00 84.94 436 ASN A CA 1
ATOM 3566 C C . ASN A 1 436 ? 25.890 -19.888 0.573 1.00 84.94 436 ASN A C 1
ATOM 3568 O O . ASN A 1 436 ? 26.284 -20.997 0.211 1.00 84.94 436 ASN A O 1
ATOM 3572 N N . GLN A 1 437 ? 26.650 -18.793 0.470 1.00 83.19 437 GLN A N 1
ATOM 3573 C CA . GLN A 1 437 ? 27.998 -18.766 -0.132 1.00 83.19 437 GLN A CA 1
ATOM 3574 C C . GLN A 1 437 ? 28.997 -19.729 0.522 1.00 83.19 437 GLN A C 1
ATOM 3576 O O . GLN A 1 437 ? 30.018 -20.066 -0.063 1.00 83.19 437 GLN A O 1
ATOM 3581 N N . LEU A 1 438 ? 28.688 -20.176 1.729 1.00 81.75 438 LEU A N 1
ATOM 3582 C CA . LEU A 1 438 ? 29.539 -21.004 2.560 1.00 81.75 438 LEU A CA 1
ATOM 3583 C C . LEU A 1 438 ? 28.968 -22.438 2.705 1.00 81.75 438 LEU A C 1
ATOM 3585 O O . LEU A 1 438 ? 29.476 -23.251 3.468 1.00 81.75 438 LEU A O 1
ATOM 3589 N N . GLY A 1 439 ? 27.912 -22.770 1.949 1.00 86.06 439 GLY A N 1
ATOM 3590 C CA . GLY A 1 439 ? 27.409 -24.136 1.791 1.00 86.06 439 GLY A CA 1
ATOM 3591 C C . GLY A 1 439 ? 26.263 -24.559 2.716 1.00 86.06 439 GLY A C 1
ATOM 3592 O O . GLY A 1 439 ? 25.786 -25.687 2.568 1.00 86.06 439 GLY A O 1
ATOM 3593 N N . PHE A 1 440 ? 25.771 -23.691 3.609 1.00 88.00 440 PHE A N 1
ATOM 3594 C CA . PHE A 1 440 ? 24.670 -24.031 4.525 1.00 88.00 440 PHE A CA 1
ATOM 3595 C C . PHE A 1 440 ? 23.297 -23.679 3.969 1.00 88.00 440 PHE A C 1
ATOM 3597 O O . PHE A 1 440 ? 23.099 -22.607 3.394 1.00 88.00 440 PHE A O 1
ATOM 3604 N N . TYR A 1 441 ? 22.340 -24.581 4.175 1.00 92.25 441 TYR A N 1
ATOM 3605 C CA . TYR A 1 441 ? 20.944 -24.404 3.812 1.00 92.25 441 TYR A CA 1
ATOM 3606 C C . TYR A 1 441 ? 20.289 -23.292 4.622 1.00 92.25 441 TYR A C 1
ATOM 3608 O O . TYR A 1 441 ? 20.454 -23.201 5.839 1.00 92.25 441 TYR A O 1
ATOM 3616 N N . TYR A 1 442 ? 19.510 -22.482 3.918 1.00 93.25 442 TYR A N 1
ATOM 3617 C CA . TYR A 1 442 ? 18.587 -21.508 4.470 1.00 93.25 442 TYR A CA 1
ATOM 3618 C C . TYR A 1 442 ? 17.388 -21.351 3.527 1.00 93.25 442 TYR A C 1
ATOM 3620 O O . TYR A 1 442 ? 17.428 -21.773 2.364 1.00 93.25 442 TYR A O 1
ATOM 3628 N N . GLU A 1 443 ? 16.323 -20.728 4.021 1.00 94.38 443 GLU A N 1
ATOM 3629 C CA . GLU A 1 443 ? 15.081 -20.534 3.268 1.00 94.38 443 GLU A CA 1
ATOM 3630 C C . GLU A 1 443 ? 14.822 -19.041 3.036 1.00 94.38 443 GLU A C 1
ATOM 3632 O O . GLU A 1 443 ? 14.529 -18.313 3.993 1.00 94.38 443 GLU A O 1
ATOM 3637 N N . PRO A 1 444 ? 14.927 -18.566 1.775 1.00 92.31 444 PRO A N 1
ATOM 3638 C CA . PRO A 1 444 ? 14.756 -17.163 1.414 1.00 92.31 444 PRO A CA 1
ATOM 3639 C C . PRO A 1 444 ? 13.453 -16.501 1.882 1.00 92.31 444 PRO A C 1
ATOM 3641 O O . PRO A 1 444 ? 13.452 -15.293 2.112 1.00 92.31 444 PRO A O 1
ATOM 3644 N N . TYR A 1 445 ? 12.376 -17.278 2.032 1.00 92.00 445 TYR A N 1
ATOM 3645 C CA . TYR A 1 445 ? 11.015 -16.790 2.294 1.00 92.00 445 TYR A CA 1
ATOM 3646 C C . TYR A 1 445 ? 10.497 -17.131 3.695 1.00 92.00 445 TYR A C 1
ATOM 3648 O O . TYR A 1 445 ? 9.290 -17.212 3.923 1.00 92.00 445 TYR A O 1
ATOM 3656 N N . GLY A 1 446 ? 11.412 -17.316 4.644 1.00 92.88 446 GLY A N 1
ATOM 3657 C CA . GLY A 1 446 ? 11.074 -17.703 6.008 1.00 92.88 446 GLY A CA 1
ATOM 3658 C C . GLY A 1 446 ? 11.164 -19.205 6.223 1.00 92.88 446 GLY A C 1
ATOM 3659 O O . GLY A 1 446 ? 11.215 -19.978 5.276 1.00 92.88 446 GLY A O 1
ATOM 3660 N N . ALA A 1 447 ? 11.227 -19.607 7.489 1.00 93.62 447 ALA A N 1
ATOM 3661 C CA . ALA A 1 447 ? 11.422 -20.999 7.858 1.00 93.62 447 ALA A CA 1
ATOM 3662 C C . ALA A 1 447 ? 10.152 -21.852 7.769 1.00 93.62 447 ALA A C 1
ATOM 3664 O O . ALA A 1 447 ? 9.092 -21.467 8.271 1.00 93.62 447 ALA A O 1
ATOM 3665 N N . HIS A 1 448 ? 10.320 -23.054 7.225 1.00 94.62 448 HIS A N 1
ATOM 3666 C CA . HIS A 1 448 ? 9.296 -24.067 7.036 1.00 94.62 448 HIS A CA 1
ATOM 3667 C C . HIS A 1 448 ? 9.702 -25.360 7.749 1.00 94.62 448 HIS A C 1
ATOM 3669 O O . HIS A 1 448 ? 10.507 -26.153 7.262 1.00 94.62 448 HIS A O 1
ATOM 3675 N N . THR A 1 449 ? 9.109 -25.617 8.912 1.00 95.50 449 THR A N 1
ATOM 3676 C CA . THR A 1 449 ? 9.194 -26.932 9.563 1.00 95.50 449 THR A CA 1
ATOM 3677 C C . THR A 1 449 ? 8.031 -27.785 9.085 1.00 95.50 449 THR A C 1
ATOM 3679 O O . THR A 1 449 ? 6.877 -27.436 9.337 1.00 95.50 449 THR A O 1
ATOM 3682 N N . PHE A 1 450 ? 8.308 -28.900 8.409 1.00 95.75 450 PHE A N 1
ATOM 3683 C CA . PHE A 1 450 ? 7.259 -29.845 8.044 1.00 95.75 450 PHE A CA 1
ATOM 3684 C C . PHE A 1 450 ? 6.779 -30.564 9.300 1.00 95.75 450 PHE A C 1
ATOM 3686 O O . PHE A 1 450 ? 7.605 -30.982 10.108 1.00 95.75 450 PHE A O 1
ATOM 3693 N N . HIS A 1 451 ? 5.467 -30.691 9.471 1.00 95.25 451 HIS A N 1
ATOM 3694 C CA . HIS A 1 451 ? 4.851 -31.362 10.609 1.00 95.25 451 HIS A CA 1
ATOM 3695 C C . HIS A 1 451 ? 3.507 -31.966 10.192 1.00 95.25 451 HIS A C 1
ATOM 3697 O O . HIS A 1 451 ? 2.765 -31.333 9.447 1.00 95.25 451 HIS A O 1
ATOM 3703 N N . THR A 1 452 ? 3.198 -33.196 10.607 1.00 94.06 452 THR A N 1
ATOM 3704 C CA . THR A 1 452 ? 1.876 -33.793 10.373 1.00 94.06 452 THR A CA 1
ATOM 3705 C C . THR A 1 452 ? 1.557 -34.943 11.329 1.00 94.06 452 THR A C 1
ATOM 3707 O O . THR A 1 452 ? 2.444 -35.684 11.756 1.00 94.06 452 THR A O 1
ATOM 3710 N N . ASN A 1 453 ? 0.260 -35.141 11.580 1.00 94.56 453 ASN A N 1
ATOM 3711 C CA . ASN A 1 453 ? -0.307 -36.358 12.178 1.00 94.56 453 ASN A CA 1
ATOM 3712 C C . ASN A 1 453 ? -0.918 -37.307 11.135 1.00 94.56 453 ASN A C 1
ATOM 3714 O O . ASN A 1 453 ? -1.408 -38.379 11.480 1.00 94.56 453 ASN A O 1
ATOM 3718 N N . ASN A 1 454 ? -0.934 -36.921 9.857 1.00 93.06 454 ASN A N 1
ATOM 3719 C CA . ASN A 1 454 ? -1.547 -37.714 8.801 1.00 93.06 454 ASN A CA 1
ATOM 3720 C C . ASN A 1 454 ? -0.517 -38.685 8.200 1.00 93.06 454 ASN A C 1
ATOM 3722 O O . ASN A 1 454 ? 0.404 -38.266 7.494 1.00 93.06 454 ASN A O 1
ATOM 3726 N N . SER A 1 455 ? -0.688 -39.986 8.456 1.00 93.81 455 SER A N 1
ATOM 3727 C CA . SER A 1 455 ? 0.199 -41.037 7.940 1.00 93.81 455 SER A CA 1
ATOM 3728 C C . SER A 1 455 ? 0.272 -41.041 6.412 1.00 93.81 455 SER A C 1
ATOM 3730 O O . SER A 1 455 ? 1.369 -41.076 5.871 1.00 93.81 455 SER A O 1
ATOM 3732 N N . ARG A 1 456 ? -0.854 -40.857 5.705 1.00 91.62 456 ARG A N 1
ATOM 3733 C CA . ARG A 1 456 ? -0.885 -40.775 4.230 1.00 91.62 456 ARG A CA 1
ATOM 3734 C C . ARG A 1 456 ? -0.007 -39.638 3.705 1.00 91.62 456 ARG A C 1
ATOM 3736 O O . ARG A 1 456 ? 0.663 -39.799 2.688 1.00 91.62 456 ARG A O 1
ATOM 3743 N N . VAL A 1 457 ? -0.003 -38.494 4.392 1.00 89.81 457 VAL A N 1
ATOM 3744 C CA . VAL A 1 457 ? 0.839 -37.338 4.043 1.00 89.81 457 VAL A CA 1
ATOM 3745 C C . VAL A 1 457 ? 2.308 -37.627 4.316 1.00 89.81 457 VAL A C 1
ATOM 3747 O O . VAL A 1 457 ? 3.145 -37.390 3.446 1.00 89.81 457 VAL A O 1
ATOM 3750 N N . LYS A 1 458 ? 2.617 -38.168 5.497 1.00 93.75 458 LYS A N 1
ATOM 3751 C CA . LYS A 1 458 ? 3.975 -38.566 5.878 1.00 93.75 458 LYS A CA 1
ATOM 3752 C C . LYS A 1 458 ? 4.560 -39.559 4.870 1.00 93.75 458 LYS A C 1
ATOM 3754 O O . LYS A 1 458 ? 5.617 -39.294 4.298 1.00 93.75 458 LYS A O 1
ATOM 3759 N N . ASP A 1 459 ? 3.845 -40.647 4.609 1.00 91.38 459 ASP A N 1
ATOM 3760 C CA . ASP A 1 459 ? 4.266 -41.700 3.687 1.00 91.38 459 ASP A CA 1
ATOM 3761 C C . ASP A 1 459 ? 4.476 -41.128 2.286 1.00 91.38 459 ASP A C 1
ATOM 3763 O O . ASP A 1 459 ? 5.467 -41.435 1.627 1.00 91.38 459 ASP A O 1
ATOM 3767 N N . PHE A 1 460 ? 3.593 -40.221 1.852 1.00 87.06 460 PHE A N 1
ATOM 3768 C CA . PHE A 1 460 ? 3.735 -39.547 0.572 1.00 87.06 460 PHE A CA 1
ATOM 3769 C C . PHE A 1 460 ? 5.046 -38.746 0.485 1.00 87.06 460 PHE A C 1
ATOM 3771 O O . PHE A 1 460 ? 5.800 -38.926 -0.478 1.00 87.06 460 PHE A O 1
ATOM 3778 N N . VAL A 1 461 ? 5.322 -37.852 1.445 1.00 87.44 461 VAL A N 1
ATOM 3779 C CA . VAL A 1 461 ? 6.470 -36.927 1.350 1.00 87.44 461 VAL A CA 1
ATOM 3780 C C . VAL A 1 461 ? 7.809 -37.645 1.519 1.00 87.44 461 VAL A C 1
ATOM 3782 O O . VAL A 1 461 ? 8.805 -37.249 0.906 1.00 87.44 461 VAL A O 1
ATOM 3785 N N . GLN A 1 462 ? 7.843 -38.748 2.272 1.00 92.75 462 GLN A N 1
ATOM 3786 C CA . GLN A 1 462 ? 9.058 -39.541 2.478 1.00 92.75 462 GLN A CA 1
ATOM 3787 C C . GLN A 1 462 ? 9.584 -40.212 1.197 1.00 92.75 462 GLN A C 1
ATOM 3789 O O . GLN A 1 462 ? 10.767 -40.546 1.124 1.00 92.75 462 GLN A O 1
ATOM 3794 N N . ARG A 1 463 ? 8.762 -40.330 0.146 1.00 91.62 463 ARG A N 1
ATOM 3795 C CA . ARG A 1 463 ? 9.189 -40.845 -1.170 1.00 91.62 463 ARG A CA 1
ATOM 3796 C C . ARG A 1 463 ? 10.162 -39.913 -1.891 1.00 91.62 463 ARG A C 1
ATOM 3798 O O . ARG A 1 463 ? 10.957 -40.363 -2.711 1.00 91.62 463 ARG A O 1
ATOM 3805 N N . PHE A 1 464 ? 10.131 -38.617 -1.575 1.00 90.69 464 PHE A N 1
ATOM 3806 C CA . PHE A 1 464 ? 10.925 -37.599 -2.270 1.00 90.69 464 PHE A CA 1
ATOM 3807 C C . PHE A 1 464 ? 12.138 -37.144 -1.461 1.00 90.69 464 PHE A C 1
ATOM 3809 O O . PHE A 1 464 ? 13.143 -36.726 -2.034 1.00 90.69 464 PHE A O 1
ATOM 3816 N N . SER A 1 465 ? 12.114 -37.264 -0.133 1.00 94.19 465 SER A N 1
ATOM 3817 C CA . SER A 1 465 ? 13.294 -36.994 0.687 1.00 94.19 465 SER A CA 1
ATOM 3818 C C . SER A 1 465 ? 13.260 -37.733 2.016 1.00 94.19 465 SER A C 1
ATOM 3820 O O . SER A 1 465 ? 12.207 -37.928 2.614 1.00 94.19 465 SER A O 1
ATOM 3822 N N . LYS A 1 466 ? 14.453 -38.040 2.538 1.00 96.25 466 LYS A N 1
ATOM 3823 C CA . LYS A 1 466 ? 14.637 -38.263 3.975 1.00 96.25 466 LYS A CA 1
ATOM 3824 C C . LYS A 1 466 ? 14.474 -36.926 4.708 1.00 96.25 466 LYS A C 1
ATOM 3826 O O . LYS A 1 466 ? 14.847 -35.877 4.171 1.00 96.25 466 LYS A O 1
ATOM 3831 N N . PHE A 1 467 ? 13.943 -36.970 5.923 1.00 96.12 467 PHE A N 1
ATOM 3832 C CA . PHE A 1 467 ? 13.794 -35.809 6.800 1.00 96.12 467 PHE A CA 1
ATOM 3833 C C . PHE A 1 467 ? 14.746 -35.947 7.988 1.00 96.12 467 PHE A C 1
ATOM 3835 O O . PHE A 1 467 ? 15.056 -37.063 8.410 1.00 96.12 467 PHE A O 1
ATOM 3842 N N . ASN A 1 468 ? 15.251 -34.822 8.489 1.00 95.31 468 ASN A N 1
ATOM 3843 C CA . ASN A 1 468 ? 16.066 -34.801 9.697 1.00 95.31 468 ASN A CA 1
ATOM 3844 C C . ASN A 1 468 ? 15.199 -35.043 10.950 1.00 95.31 468 ASN A C 1
ATOM 3846 O O . ASN A 1 468 ? 13.973 -35.037 10.891 1.00 95.31 468 ASN A O 1
ATOM 3850 N N . SER A 1 469 ? 15.844 -35.245 12.098 1.00 93.06 469 SER A N 1
ATOM 3851 C CA . SER A 1 469 ? 15.172 -35.435 13.393 1.00 93.06 469 SER A CA 1
ATOM 3852 C C . SER A 1 469 ? 14.924 -34.116 14.138 1.00 93.06 469 SER A C 1
ATOM 3854 O O . SER A 1 469 ? 15.033 -34.067 15.365 1.00 93.06 469 SER A O 1
ATOM 3856 N N . TYR A 1 470 ? 14.746 -33.000 13.424 1.00 95.38 470 TYR A N 1
ATOM 3857 C CA . TYR A 1 470 ? 14.539 -31.698 14.058 1.00 95.38 470 TYR A CA 1
ATOM 3858 C C . TYR A 1 470 ? 13.127 -31.592 14.636 1.00 95.38 470 TYR A C 1
ATOM 3860 O O . TYR A 1 470 ? 12.147 -31.750 13.916 1.00 95.38 470 TYR A O 1
ATOM 3868 N N . ILE A 1 471 ? 13.051 -31.299 15.934 1.00 95.69 471 ILE A N 1
ATOM 3869 C CA . ILE A 1 471 ? 11.815 -31.032 16.667 1.00 95.69 471 ILE A CA 1
ATOM 3870 C C . ILE A 1 471 ? 11.760 -29.531 16.919 1.00 95.69 471 ILE A C 1
ATOM 3872 O O . ILE A 1 471 ? 12.684 -28.969 17.508 1.00 95.69 471 ILE A O 1
ATOM 3876 N N . HIS A 1 472 ? 10.716 -28.860 16.438 1.00 96.06 472 HIS A N 1
ATOM 3877 C CA . HIS A 1 472 ? 10.692 -27.407 16.459 1.00 96.06 472 HIS A CA 1
ATOM 3878 C C . HIS A 1 472 ? 10.289 -26.867 17.826 1.00 96.06 472 HIS A C 1
ATOM 3880 O O . HIS A 1 472 ? 9.162 -27.050 18.289 1.00 96.06 472 HIS A O 1
ATOM 3886 N N . GLN A 1 473 ? 11.215 -26.141 18.442 1.00 94.88 473 GLN A N 1
ATOM 3887 C CA . GLN A 1 473 ? 10.990 -25.391 19.668 1.00 94.88 473 GLN A CA 1
ATOM 3888 C C . GLN A 1 473 ? 11.136 -23.896 19.396 1.00 94.88 473 GLN A C 1
ATOM 3890 O O . GLN A 1 473 ? 11.967 -23.471 18.579 1.00 94.88 473 GLN A O 1
ATOM 3895 N N . LYS A 1 474 ? 10.316 -23.100 20.086 1.00 95.19 474 LYS A N 1
ATOM 3896 C CA . LYS A 1 474 ? 10.335 -21.645 19.990 1.00 95.19 474 LYS A CA 1
ATOM 3897 C C . LYS A 1 474 ? 10.611 -21.010 21.338 1.00 95.19 474 LYS A C 1
ATOM 3899 O O . LYS A 1 474 ? 10.078 -21.448 22.349 1.00 95.19 474 LYS A O 1
ATOM 3904 N N . GLY A 1 475 ? 11.376 -19.929 21.300 1.00 95.56 475 GLY A N 1
ATOM 3905 C CA . GLY A 1 475 ? 11.473 -18.983 22.398 1.00 95.56 475 GLY A CA 1
ATOM 3906 C C . GLY A 1 475 ? 10.555 -17.782 22.173 1.00 95.56 475 GLY A C 1
ATOM 3907 O O . GLY A 1 475 ? 10.103 -17.513 21.054 1.00 95.56 475 GLY A O 1
ATOM 3908 N N . ILE A 1 476 ? 10.309 -17.016 23.225 1.00 94.12 476 ILE A N 1
ATOM 3909 C CA . ILE A 1 476 ? 9.678 -15.698 23.181 1.00 94.12 476 ILE A CA 1
ATOM 3910 C C . ILE A 1 476 ? 10.414 -14.762 24.136 1.00 94.12 476 ILE A C 1
ATOM 3912 O O . ILE A 1 476 ? 10.716 -15.143 25.261 1.00 94.12 476 ILE A O 1
ATOM 3916 N N . ILE A 1 477 ? 10.719 -13.544 23.689 1.00 93.44 477 ILE A N 1
ATOM 3917 C CA . ILE A 1 477 ? 11.314 -12.520 24.556 1.00 93.44 477 ILE A CA 1
ATOM 3918 C C . ILE A 1 477 ? 10.199 -11.650 25.131 1.00 93.44 477 ILE A C 1
ATOM 3920 O O . ILE A 1 477 ? 9.490 -10.975 24.381 1.00 93.44 477 ILE A O 1
ATOM 3924 N N . ILE A 1 478 ? 10.062 -11.663 26.457 1.00 90.00 478 ILE A N 1
ATOM 3925 C CA . ILE A 1 478 ? 9.092 -10.866 27.214 1.00 90.00 478 ILE A CA 1
ATOM 3926 C C . ILE A 1 478 ? 9.860 -10.071 28.267 1.00 90.00 478 ILE A C 1
ATOM 3928 O O . ILE A 1 478 ? 10.578 -10.641 29.081 1.00 90.00 478 ILE A O 1
ATOM 3932 N N . ASN A 1 479 ? 9.735 -8.746 28.232 1.00 87.38 479 ASN A N 1
ATOM 3933 C CA . ASN A 1 479 ? 10.450 -7.796 29.087 1.00 87.38 479 ASN A CA 1
ATOM 3934 C C . ASN A 1 479 ? 11.971 -8.038 29.113 1.00 87.38 479 ASN A C 1
ATOM 3936 O O . ASN A 1 479 ? 12.611 -7.943 30.153 1.00 87.38 479 ASN A O 1
ATOM 3940 N N . GLY A 1 480 ? 12.544 -8.388 27.957 1.00 88.50 480 GLY A N 1
ATOM 3941 C CA . GLY A 1 480 ? 13.973 -8.688 27.811 1.00 88.50 480 GLY A CA 1
ATOM 3942 C C . GLY A 1 480 ? 14.394 -10.092 28.261 1.00 88.50 480 GLY A C 1
ATOM 3943 O O . GLY A 1 480 ? 15.552 -10.449 28.077 1.00 88.50 480 GLY A O 1
ATOM 3944 N N . VAL A 1 481 ? 13.476 -10.909 28.787 1.00 89.81 481 VAL A N 1
ATOM 3945 C CA . VAL A 1 481 ? 13.759 -12.273 29.251 1.00 89.81 481 VAL A CA 1
ATOM 3946 C C . VAL A 1 481 ? 13.291 -13.294 28.217 1.00 89.81 481 VAL A C 1
ATOM 3948 O O . VAL A 1 481 ? 12.147 -13.249 27.762 1.00 89.81 481 VAL A O 1
ATOM 3951 N N . LEU A 1 482 ? 14.172 -14.228 27.855 1.00 93.00 482 LEU A N 1
ATOM 3952 C CA . LEU A 1 482 ? 13.845 -15.362 26.993 1.00 93.00 482 LEU A CA 1
ATOM 3953 C C . LEU A 1 482 ? 13.045 -16.410 27.780 1.00 93.00 482 LEU A C 1
ATOM 3955 O O . LEU A 1 482 ? 13.495 -16.887 28.819 1.00 93.00 482 LEU A O 1
ATOM 3959 N N . LYS A 1 483 ? 11.868 -16.770 27.270 1.00 92.25 483 LYS A N 1
ATOM 3960 C CA . LYS A 1 483 ? 10.985 -17.819 27.796 1.00 92.25 483 LYS A CA 1
ATOM 3961 C C . LYS A 1 483 ? 10.640 -18.830 26.709 1.00 92.25 483 LYS A C 1
ATOM 3963 O O . LYS A 1 483 ? 10.767 -18.539 25.519 1.00 92.25 483 LYS A O 1
ATOM 3968 N N . HIS A 1 484 ? 10.161 -19.999 27.119 1.00 93.50 484 HIS A N 1
ATOM 3969 C CA . HIS A 1 484 ? 9.660 -21.025 26.207 1.00 93.50 484 HIS A CA 1
ATOM 3970 C C . HIS A 1 484 ? 8.338 -20.595 25.547 1.00 93.50 484 HIS A C 1
ATOM 3972 O O . HIS A 1 484 ? 7.527 -19.893 26.153 1.00 93.50 484 HIS A O 1
ATOM 3978 N N . TYR A 1 485 ? 8.104 -21.0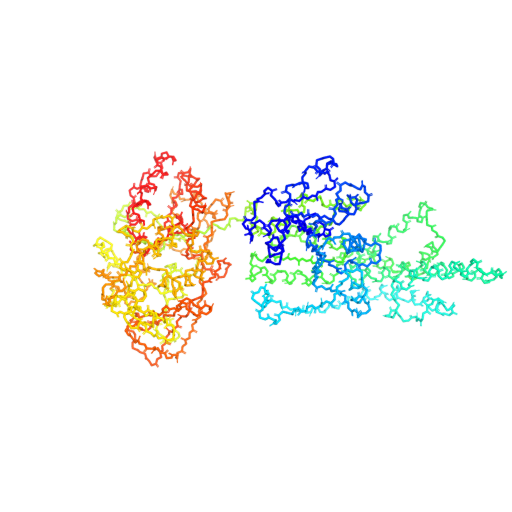16 24.301 1.00 91.81 485 TYR A N 1
ATOM 3979 C CA . TYR A 1 485 ? 6.845 -20.817 23.580 1.00 91.81 485 TYR A CA 1
ATOM 3980 C C . TYR A 1 485 ? 6.381 -22.115 22.878 1.00 91.81 485 TYR A C 1
ATOM 3982 O O . TYR A 1 485 ? 7.186 -22.731 22.171 1.00 91.81 485 TYR A O 1
ATOM 3990 N N . PRO A 1 486 ? 5.089 -22.508 22.954 1.00 91.44 486 PRO A N 1
ATOM 3991 C CA . PRO A 1 486 ? 3.965 -21.822 23.607 1.00 91.44 486 PRO A CA 1
ATOM 3992 C C . PRO A 1 486 ? 4.148 -21.658 25.112 1.00 91.44 486 PRO A C 1
ATOM 3994 O O . PRO A 1 486 ? 4.834 -22.461 25.741 1.00 91.44 486 PRO A O 1
ATOM 3997 N N . LEU A 1 487 ? 3.573 -20.594 25.671 1.00 90.31 487 LEU A N 1
ATOM 3998 C CA . LEU A 1 487 ? 3.696 -20.353 27.102 1.00 90.31 487 LEU A CA 1
ATOM 3999 C C . LEU A 1 487 ? 2.943 -21.426 27.881 1.00 90.31 487 LEU A C 1
ATOM 4001 O O . LEU A 1 487 ? 1.813 -21.794 27.550 1.00 90.31 487 LEU A O 1
ATOM 4005 N N . SER A 1 488 ? 3.609 -21.913 28.918 1.00 92.31 488 SER A N 1
ATOM 4006 C CA . SER A 1 488 ? 3.066 -22.860 29.876 1.00 92.31 488 SER A CA 1
ATOM 4007 C C . SER A 1 488 ? 2.739 -22.175 31.201 1.00 92.31 488 SER A C 1
ATOM 4009 O O . SER A 1 488 ? 3.267 -21.096 31.486 1.00 92.31 488 SER A O 1
ATOM 4011 N N . ILE A 1 489 ? 1.919 -22.811 32.039 1.00 92.12 489 ILE A N 1
ATOM 4012 C CA . ILE A 1 489 ? 1.690 -22.375 33.422 1.00 92.12 489 ILE A CA 1
ATOM 4013 C C . ILE A 1 489 ? 3.022 -22.277 34.185 1.00 92.12 489 ILE A C 1
ATOM 4015 O O . ILE A 1 489 ? 3.234 -21.311 34.916 1.00 92.12 489 ILE A O 1
ATOM 4019 N N . GLU A 1 490 ? 3.954 -23.210 33.961 1.00 90.31 490 GLU A N 1
ATOM 4020 C CA . GLU A 1 490 ? 5.323 -23.146 34.499 1.00 90.31 490 GLU A CA 1
ATOM 4021 C C . GLU A 1 490 ? 6.056 -21.865 34.075 1.00 90.31 490 GLU A C 1
ATOM 4023 O O . GLU A 1 490 ? 6.524 -21.115 34.927 1.00 90.31 490 GLU A O 1
ATOM 4028 N N . SER A 1 491 ? 6.085 -21.558 32.773 1.00 88.50 491 SER A N 1
ATOM 4029 C CA . SER A 1 491 ? 6.747 -20.350 32.257 1.00 88.50 491 SER A CA 1
ATOM 4030 C C . SER A 1 491 ? 6.084 -19.057 32.741 1.00 88.50 491 SER A C 1
ATOM 4032 O O . SER A 1 491 ? 6.755 -18.036 32.889 1.00 88.50 491 SER A O 1
ATOM 4034 N N . ILE A 1 492 ? 4.768 -19.079 32.976 1.00 91.19 492 ILE A N 1
ATOM 4035 C CA . ILE A 1 492 ? 4.007 -17.922 33.462 1.00 91.19 492 ILE A CA 1
ATOM 4036 C C . ILE A 1 492 ? 4.358 -17.587 34.909 1.00 91.19 492 ILE A C 1
ATOM 4038 O O . ILE A 1 492 ? 4.441 -16.405 35.233 1.00 91.19 492 ILE A O 1
ATOM 4042 N N . LYS A 1 493 ? 4.607 -18.587 35.767 1.00 91.00 493 LYS A N 1
ATOM 4043 C CA . LYS A 1 493 ? 4.993 -18.372 37.177 1.00 91.00 493 LYS A CA 1
ATOM 4044 C C . LYS A 1 493 ? 6.260 -17.527 37.323 1.00 91.00 493 LYS A C 1
ATOM 4046 O O . LYS A 1 493 ? 6.423 -16.837 38.322 1.00 91.00 493 LYS A O 1
ATOM 4051 N N . GLU A 1 494 ? 7.120 -17.539 36.310 1.00 88.75 494 GLU A N 1
ATOM 4052 C CA . GLU A 1 494 ? 8.372 -16.785 36.274 1.00 88.75 494 GLU A CA 1
ATOM 4053 C C . GLU A 1 494 ? 8.220 -15.342 35.749 1.00 88.75 494 GLU A C 1
ATOM 4055 O O . GLU A 1 494 ? 9.224 -14.647 35.569 1.00 88.75 494 GLU A O 1
ATOM 4060 N N . LEU A 1 495 ? 7.000 -14.894 35.426 1.00 88.69 495 LEU A N 1
ATOM 4061 C CA . LEU A 1 495 ? 6.732 -13.543 34.925 1.00 88.69 495 LEU A CA 1
ATOM 4062 C C . LEU A 1 495 ? 6.416 -12.568 36.077 1.00 88.69 495 LEU A C 1
ATOM 4064 O O . LEU A 1 495 ? 5.802 -12.976 37.059 1.00 88.69 495 LEU A O 1
ATOM 4068 N N . PRO A 1 496 ? 6.748 -11.266 35.954 1.00 85.38 496 PRO A N 1
ATOM 4069 C CA . PRO A 1 496 ? 6.505 -10.283 37.019 1.00 85.38 496 PRO A CA 1
ATOM 4070 C C . PRO A 1 496 ? 5.037 -10.129 37.449 1.00 85.38 496 PRO A C 1
ATOM 4072 O O . PRO A 1 496 ? 4.770 -9.831 38.604 1.00 85.38 496 PRO A O 1
ATOM 4075 N N . GLU A 1 497 ? 4.083 -10.330 36.533 1.00 88.50 497 GLU A N 1
ATOM 4076 C CA . GLU A 1 497 ? 2.636 -10.239 36.801 1.00 88.50 497 GLU A CA 1
ATOM 4077 C C . GLU A 1 497 ? 1.979 -11.626 36.951 1.00 88.50 497 GLU A C 1
ATOM 4079 O O . GLU A 1 497 ? 0.784 -11.783 36.691 1.00 88.50 497 GLU A O 1
ATOM 4084 N N . SER A 1 498 ? 2.753 -12.654 37.322 1.00 91.81 498 SER A N 1
ATOM 4085 C CA . SER A 1 498 ? 2.304 -14.053 37.336 1.00 91.81 498 SER A CA 1
ATOM 4086 C C . SER A 1 498 ? 1.050 -14.282 38.180 1.00 91.81 498 SER A C 1
ATOM 4088 O O . SER A 1 498 ? 0.118 -14.910 37.688 1.00 91.81 498 SER A O 1
ATOM 4090 N N . GLU A 1 499 ? 0.968 -13.727 39.392 1.00 94.31 499 GLU A N 1
ATOM 4091 C CA . GLU A 1 499 ? -0.204 -13.868 40.274 1.00 94.31 499 GLU A CA 1
ATOM 4092 C C . GLU A 1 499 ? -1.495 -13.380 39.604 1.00 94.31 499 GLU A C 1
ATOM 4094 O O . GLU A 1 499 ? -2.514 -14.071 39.596 1.00 94.31 499 GLU A O 1
ATOM 4099 N N . LYS A 1 500 ? -1.438 -12.201 38.977 1.00 95.75 500 LYS A N 1
ATOM 4100 C CA . LYS A 1 500 ? -2.578 -11.608 38.276 1.00 95.75 500 LYS A CA 1
ATOM 4101 C C . LYS A 1 500 ? -2.952 -12.411 37.033 1.00 95.75 500 LYS A C 1
ATOM 4103 O O . LYS A 1 500 ? -4.131 -12.647 36.791 1.00 95.75 500 LYS A O 1
ATOM 4108 N N . ILE A 1 501 ? -1.957 -12.835 36.254 1.00 94.06 501 ILE A N 1
ATOM 4109 C CA . ILE A 1 501 ? -2.164 -13.650 35.052 1.00 94.06 501 ILE A CA 1
ATOM 4110 C C . ILE A 1 501 ? -2.826 -14.983 35.419 1.00 94.06 501 ILE A C 1
ATOM 4112 O O . ILE A 1 501 ? -3.790 -15.378 34.771 1.00 94.06 501 ILE A O 1
ATOM 4116 N N . LEU A 1 502 ? -2.327 -15.669 36.450 1.00 94.88 502 LEU A N 1
ATOM 4117 C CA . LEU A 1 502 ? -2.868 -16.952 36.898 1.00 94.88 502 LEU A CA 1
ATOM 4118 C C . LEU A 1 502 ? -4.307 -16.801 37.394 1.00 94.88 502 LEU A C 1
ATOM 4120 O O . LEU A 1 502 ? -5.157 -17.591 36.997 1.00 94.88 502 LEU A O 1
ATOM 4124 N N . LYS A 1 503 ? -4.609 -15.734 38.142 1.00 96.06 503 LYS A N 1
ATOM 4125 C CA . LYS A 1 503 ? -5.981 -15.416 38.548 1.00 96.06 503 LYS A CA 1
ATOM 4126 C C . LYS A 1 503 ? -6.913 -15.198 37.348 1.00 96.06 503 LYS A C 1
ATOM 4128 O O . LYS A 1 503 ? -7.996 -15.767 37.305 1.00 96.06 503 LYS A O 1
ATOM 4133 N N . GLU A 1 504 ? -6.494 -14.428 36.342 1.00 95.56 504 GLU A N 1
ATOM 4134 C CA . GLU A 1 504 ? -7.293 -14.235 35.119 1.00 95.56 504 GLU A CA 1
ATOM 4135 C C . GLU A 1 504 ? -7.498 -15.543 34.331 1.00 95.56 504 GLU A C 1
ATOM 4137 O O . GLU A 1 504 ? -8.536 -15.727 33.696 1.00 95.56 504 GLU A O 1
ATOM 4142 N N . ILE A 1 505 ? -6.517 -16.452 34.360 1.00 92.62 505 ILE A N 1
ATOM 4143 C CA . ILE A 1 505 ? -6.618 -17.786 33.756 1.00 92.62 505 ILE A CA 1
ATOM 4144 C C . ILE A 1 505 ? -7.589 -18.675 34.545 1.00 92.62 505 ILE A C 1
ATOM 4146 O O . ILE A 1 505 ? -8.323 -19.444 33.931 1.00 92.62 505 ILE A O 1
ATOM 4150 N N . GLU A 1 506 ? -7.619 -18.586 35.875 1.00 93.06 506 GLU A N 1
ATOM 4151 C CA . GLU A 1 506 ? -8.577 -19.310 36.724 1.00 93.06 506 GLU A CA 1
ATOM 4152 C C . GLU A 1 506 ? -10.014 -18.802 36.535 1.00 93.06 506 GLU A C 1
ATOM 4154 O O . GLU A 1 506 ? -10.949 -19.598 36.477 1.00 93.06 506 GLU A O 1
ATOM 4159 N N . GLU A 1 507 ? -10.191 -17.489 36.363 1.00 93.75 507 GLU A N 1
ATOM 4160 C CA . GLU A 1 507 ? -11.490 -16.824 36.176 1.00 93.75 507 GLU A CA 1
ATOM 4161 C C . GLU A 1 507 ? -12.031 -16.906 34.732 1.00 93.75 507 GLU A C 1
ATOM 4163 O O . GLU A 1 507 ? -13.084 -16.341 34.414 1.00 93.75 507 GLU A O 1
ATOM 4168 N N . ARG A 1 508 ? -11.327 -17.596 33.826 1.00 90.81 508 ARG A N 1
ATOM 4169 C CA . ARG A 1 508 ? -11.707 -17.688 32.410 1.00 90.81 508 ARG A CA 1
ATOM 4170 C C . ARG A 1 508 ? -13.038 -18.430 32.210 1.00 90.81 508 ARG A C 1
ATOM 4172 O O . ARG A 1 508 ? -13.363 -19.353 32.961 1.00 90.81 508 ARG A O 1
ATOM 4179 N N . PRO A 1 509 ? -13.811 -18.099 31.160 1.00 89.62 509 PRO A N 1
ATOM 4180 C CA . PRO A 1 509 ? -15.039 -18.827 30.864 1.00 89.62 509 PRO A CA 1
ATOM 4181 C C . PRO A 1 509 ? -14.744 -20.291 30.508 1.00 89.62 509 PRO A C 1
ATOM 4183 O O . PRO A 1 509 ? -13.736 -20.599 29.874 1.00 89.62 509 PRO A O 1
ATOM 4186 N N . TYR A 1 510 ? -15.676 -21.192 30.839 1.00 85.81 510 TYR A N 1
ATOM 4187 C CA . TYR A 1 510 ? -15.556 -22.623 30.516 1.00 85.81 510 TYR A CA 1
ATOM 4188 C C . TYR A 1 510 ? -15.370 -22.888 29.010 1.00 85.81 510 TYR A C 1
ATOM 4190 O O . TYR A 1 510 ? -14.676 -23.825 28.621 1.00 85.81 510 TYR A O 1
ATOM 4198 N N . LYS A 1 511 ? -15.980 -22.057 28.153 1.00 87.06 511 LYS A N 1
ATOM 4199 C CA . LYS A 1 511 ? -15.794 -22.089 26.697 1.00 87.06 511 LYS A CA 1
ATOM 4200 C C . LYS A 1 511 ? -15.206 -20.763 26.207 1.00 87.06 511 LYS A C 1
ATOM 4202 O O . LYS A 1 511 ? -15.736 -19.716 26.588 1.00 87.06 511 LYS A O 1
ATOM 4207 N N . PRO A 1 512 ? -14.182 -20.792 25.333 1.00 87.81 512 PRO A N 1
ATOM 4208 C CA . PRO A 1 512 ? -13.667 -19.587 24.697 1.00 87.81 512 PRO A CA 1
ATOM 4209 C C . PRO A 1 512 ? -14.739 -18.839 23.898 1.00 87.81 512 PRO A C 1
ATOM 4211 O O . PRO A 1 512 ? -15.640 -19.446 23.315 1.00 87.81 512 PRO A O 1
ATOM 4214 N N . ASN A 1 513 ? -14.624 -17.515 23.842 1.00 90.62 513 ASN A N 1
ATOM 4215 C CA . ASN A 1 513 ? -15.511 -16.671 23.048 1.00 90.62 513 ASN A CA 1
ATOM 4216 C C . ASN A 1 513 ? -15.078 -16.696 21.573 1.00 90.62 513 ASN A C 1
ATOM 4218 O O . ASN A 1 513 ? -13.951 -16.334 21.255 1.00 90.62 513 ASN A O 1
ATOM 4222 N N . LEU A 1 514 ? -15.978 -17.105 20.675 1.00 91.06 514 LEU A N 1
ATOM 4223 C CA . LEU A 1 514 ? -15.681 -17.284 19.250 1.00 91.06 514 LEU A CA 1
ATOM 4224 C C . LEU A 1 514 ? -16.027 -16.071 18.369 1.00 91.06 514 LEU A C 1
ATOM 4226 O O . LEU A 1 514 ? -16.079 -16.199 17.152 1.00 91.06 514 LEU A O 1
ATOM 4230 N N . GLN A 1 515 ? -16.297 -14.898 18.948 1.00 89.75 515 GLN A N 1
ATOM 4231 C CA . GLN A 1 515 ? -16.746 -13.736 18.173 1.00 89.75 515 GLN A CA 1
ATOM 4232 C C . GLN A 1 515 ? -15.672 -13.202 17.212 1.00 89.75 515 GLN A C 1
ATOM 4234 O O . GLN A 1 515 ? -15.980 -12.829 16.084 1.00 89.75 515 GLN A O 1
ATOM 4239 N N . ASN A 1 516 ? -14.428 -13.107 17.674 1.00 90.69 516 ASN A N 1
ATOM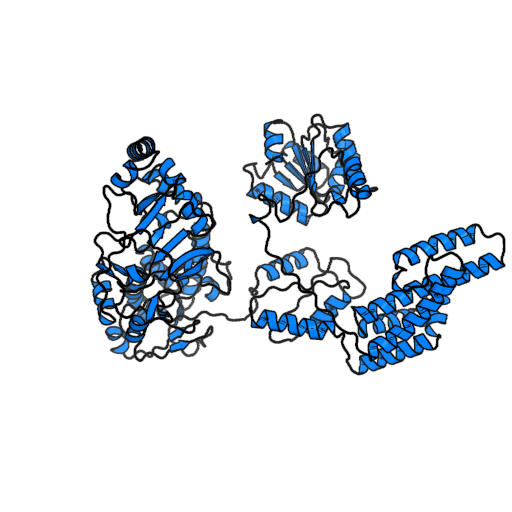 4240 C CA . ASN A 1 516 ? -13.263 -12.685 16.895 1.00 90.69 516 ASN A CA 1
ATOM 4241 C C . ASN A 1 516 ? -11.973 -13.124 17.598 1.00 90.69 516 ASN A C 1
ATOM 4243 O O . ASN A 1 516 ? -12.000 -13.561 18.754 1.00 90.69 516 ASN A O 1
ATOM 4247 N N . PHE A 1 517 ? -10.836 -12.952 16.922 1.00 92.50 517 PHE A N 1
ATOM 4248 C CA . PHE A 1 517 ? -9.525 -13.320 17.452 1.00 92.50 517 PHE A CA 1
ATOM 4249 C C . PHE A 1 517 ? -9.240 -12.719 18.840 1.00 92.50 517 PHE A C 1
ATOM 4251 O O . PHE A 1 517 ? -8.805 -13.445 19.732 1.00 92.50 517 PHE A O 1
ATOM 4258 N N . GLU A 1 518 ? -9.495 -11.423 19.063 1.00 94.56 518 GLU A N 1
ATOM 4259 C CA . GLU A 1 518 ? -9.223 -10.794 20.364 1.00 94.56 518 GLU A CA 1
ATOM 4260 C C . GLU A 1 518 ? -10.038 -11.442 21.487 1.00 94.56 518 GLU A C 1
ATOM 4262 O O . GLU A 1 518 ? -9.480 -11.840 22.510 1.00 94.56 518 GLU A O 1
ATOM 4267 N N . THR A 1 519 ? -11.352 -11.562 21.299 1.00 94.00 519 THR A N 1
ATOM 4268 C CA . THR A 1 519 ? -12.238 -12.139 22.318 1.00 94.00 519 THR A CA 1
ATOM 4269 C C . THR A 1 519 ? -11.872 -13.586 22.639 1.00 94.00 519 THR A C 1
ATOM 4271 O O . THR A 1 519 ? -11.853 -13.955 23.815 1.00 94.00 519 THR A O 1
ATOM 4274 N N . TYR A 1 520 ? -11.487 -14.367 21.625 1.00 93.88 520 TYR A N 1
ATOM 4275 C CA . TYR A 1 520 ? -10.999 -15.731 21.796 1.00 93.88 520 TYR A CA 1
ATOM 4276 C C . TYR A 1 520 ? -9.725 -15.763 22.631 1.00 93.88 520 TYR A C 1
ATOM 4278 O O . TYR A 1 520 ? -9.678 -16.430 23.665 1.00 93.88 520 TYR A O 1
ATOM 4286 N N . MET A 1 521 ? -8.715 -14.985 22.240 1.00 93.12 521 MET A N 1
ATOM 4287 C CA . MET A 1 521 ? -7.429 -14.968 22.930 1.00 93.12 521 MET A CA 1
ATOM 4288 C C . MET A 1 521 ? -7.560 -14.514 24.382 1.00 93.12 521 MET A C 1
ATOM 4290 O O . MET A 1 521 ? -7.003 -15.150 25.271 1.00 93.12 521 MET A O 1
ATOM 4294 N N . VAL A 1 522 ? -8.339 -13.465 24.647 1.00 94.19 522 VAL A N 1
ATOM 4295 C CA . VAL A 1 522 ? -8.581 -12.974 26.012 1.00 94.19 522 VAL A CA 1
ATOM 4296 C C . VAL A 1 522 ? -9.305 -14.026 26.850 1.00 94.19 522 VAL A C 1
ATOM 4298 O O . VAL A 1 522 ? -8.937 -14.233 28.001 1.00 94.19 522 VAL A O 1
ATOM 4301 N N . SER A 1 523 ? -10.285 -14.731 26.276 1.00 93.38 523 SER A N 1
ATOM 4302 C CA . SER A 1 523 ? -10.987 -15.815 26.974 1.00 93.38 523 SER A CA 1
ATOM 4303 C C . SER A 1 523 ? -10.125 -17.058 27.219 1.00 93.38 523 SER A C 1
ATOM 4305 O O . SER A 1 523 ? -10.454 -17.862 28.083 1.00 93.38 523 SER A O 1
ATOM 4307 N N . LEU A 1 524 ? -9.027 -17.221 26.475 1.00 90.75 524 LEU A N 1
ATOM 4308 C CA . LEU A 1 524 ? -8.107 -18.347 26.620 1.00 90.75 524 LEU A CA 1
ATOM 4309 C C . LEU A 1 524 ? -7.013 -18.069 27.659 1.00 90.75 524 LEU A C 1
ATOM 4311 O O . LEU A 1 524 ? -6.682 -18.950 28.456 1.00 90.75 524 LEU A O 1
ATOM 4315 N N . VAL A 1 525 ? -6.436 -16.864 27.620 1.00 90.81 525 VAL A N 1
ATOM 4316 C CA . VAL A 1 525 ? -5.201 -16.536 28.348 1.00 90.81 525 VAL A CA 1
ATOM 4317 C C . VAL A 1 525 ? -5.312 -15.388 29.357 1.00 90.81 525 VAL A C 1
ATOM 4319 O O . VAL A 1 525 ? -4.330 -15.090 30.032 1.00 90.81 525 VAL A O 1
ATOM 4322 N N . GLY A 1 526 ? -6.460 -14.717 29.444 1.00 93.31 526 GLY A N 1
ATOM 4323 C CA . GLY A 1 526 ? -6.618 -13.502 30.243 1.00 93.31 526 GLY A CA 1
ATOM 4324 C C . GLY A 1 526 ? -6.184 -12.227 29.508 1.00 93.31 526 GLY A C 1
ATOM 4325 O O . GLY A 1 526 ? -5.458 -12.245 28.506 1.00 93.31 526 GLY A O 1
ATOM 4326 N N . ARG A 1 527 ? -6.654 -11.076 29.999 1.00 94.69 527 ARG A N 1
ATOM 4327 C CA . ARG A 1 527 ? -6.412 -9.760 29.387 1.00 94.69 527 ARG A CA 1
ATOM 4328 C C . ARG A 1 527 ? -4.969 -9.300 29.576 1.00 94.69 527 ARG A C 1
ATOM 4330 O O . ARG A 1 527 ? -4.402 -8.706 28.658 1.00 94.69 527 ARG A O 1
ATOM 4337 N N . THR A 1 528 ? -4.373 -9.568 30.732 1.00 94.06 528 THR A N 1
ATOM 4338 C CA . THR A 1 528 ? -2.996 -9.189 31.056 1.00 94.06 528 THR A CA 1
ATOM 4339 C C . THR A 1 528 ? -2.019 -9.908 30.131 1.00 94.06 528 THR A C 1
ATOM 4341 O O . THR A 1 528 ? -1.217 -9.259 29.456 1.00 94.06 528 THR A O 1
ATOM 4344 N N . LEU A 1 529 ? -2.153 -11.232 29.991 1.00 91.00 529 LEU A N 1
ATOM 4345 C CA . LEU A 1 529 ? -1.290 -12.024 29.115 1.00 91.00 529 LEU A CA 1
ATOM 4346 C C . LEU A 1 529 ? -1.470 -11.643 27.636 1.00 91.00 529 LEU A C 1
ATOM 4348 O O . LEU A 1 529 ? -0.492 -11.485 26.898 1.00 91.00 529 LEU A O 1
ATOM 4352 N N . TYR A 1 530 ? -2.721 -11.416 27.223 1.00 93.81 530 TYR A N 1
ATOM 4353 C CA . TYR A 1 530 ? -3.055 -10.924 25.890 1.00 93.81 530 TYR A CA 1
ATOM 4354 C C . TYR A 1 530 ? -2.358 -9.597 25.561 1.00 93.81 530 TYR A C 1
ATOM 4356 O O . TYR A 1 530 ? -1.685 -9.490 24.533 1.00 93.81 530 TYR A O 1
ATOM 4364 N N . ASN A 1 531 ? -2.476 -8.600 26.440 1.00 92.44 531 ASN A N 1
ATOM 4365 C CA . ASN A 1 531 ? -1.882 -7.279 26.235 1.00 92.44 531 ASN A CA 1
ATOM 4366 C C . ASN A 1 531 ? -0.349 -7.331 26.230 1.00 92.44 531 ASN A C 1
ATOM 4368 O O . ASN A 1 531 ? 0.289 -6.617 25.455 1.00 92.44 531 ASN A O 1
ATOM 4372 N N . MET A 1 532 ? 0.240 -8.188 27.069 1.00 89.25 532 MET A N 1
ATOM 4373 C CA . MET A 1 532 ? 1.687 -8.253 27.246 1.00 89.25 532 MET A CA 1
ATOM 4374 C C . MET A 1 532 ? 2.426 -8.735 25.989 1.00 89.25 532 MET A C 1
ATOM 4376 O O . MET A 1 532 ? 3.495 -8.207 25.680 1.00 89.25 532 MET A O 1
ATOM 4380 N N . TYR A 1 533 ? 1.881 -9.697 25.229 1.00 86.94 533 TYR A N 1
ATOM 4381 C CA . TYR A 1 533 ? 2.565 -10.174 24.014 1.00 86.94 533 TYR A CA 1
ATOM 4382 C C . TYR A 1 533 ? 1.685 -10.567 22.824 1.00 86.94 533 TYR A C 1
ATOM 4384 O O . TYR A 1 533 ? 2.189 -10.539 21.701 1.00 86.94 533 TYR A O 1
ATOM 4392 N N . ILE A 1 534 ? 0.404 -10.907 22.995 1.00 92.00 534 ILE A N 1
ATOM 4393 C CA . ILE A 1 534 ? -0.440 -11.332 21.862 1.00 92.00 534 ILE A CA 1
ATOM 4394 C C . ILE A 1 534 ? -0.892 -10.123 21.049 1.00 92.00 534 ILE A C 1
ATOM 4396 O O . ILE A 1 534 ? -0.764 -10.145 19.824 1.00 92.00 534 ILE A O 1
ATOM 4400 N N . TYR A 1 535 ? -1.369 -9.064 21.708 1.00 94.06 535 TYR A N 1
ATOM 4401 C CA . TYR A 1 535 ? -1.917 -7.877 21.049 1.00 94.06 535 TYR A CA 1
ATOM 4402 C C . TYR A 1 535 ? -0.900 -7.244 20.091 1.00 94.06 535 TYR A C 1
ATOM 4404 O O . TYR A 1 535 ? -1.127 -7.191 18.880 1.00 94.06 535 TYR A O 1
ATOM 4412 N N . ASN A 1 536 ? 0.265 -6.843 20.612 1.00 92.00 536 ASN A N 1
ATOM 4413 C CA . ASN A 1 536 ? 1.296 -6.165 19.823 1.00 92.00 536 ASN A CA 1
ATOM 4414 C C . ASN A 1 536 ? 1.895 -7.068 18.738 1.00 92.00 536 ASN A C 1
ATOM 4416 O O . ASN A 1 536 ? 2.125 -6.604 17.621 1.00 92.00 536 ASN A O 1
ATOM 4420 N N . TYR A 1 537 ? 2.112 -8.358 19.024 1.00 93.81 537 TYR A N 1
ATOM 4421 C CA . TYR A 1 537 ? 2.591 -9.302 18.011 1.00 93.81 537 TYR A CA 1
ATOM 4422 C C . TYR A 1 537 ? 1.589 -9.435 16.863 1.00 93.81 537 TYR A C 1
ATOM 4424 O O . TYR A 1 537 ? 1.969 -9.338 15.697 1.00 93.81 537 TYR A O 1
ATOM 4432 N N . THR A 1 538 ? 0.309 -9.620 17.189 1.00 93.56 538 THR A N 1
ATOM 4433 C CA . THR A 1 538 ? -0.768 -9.819 16.212 1.00 93.56 538 THR A CA 1
ATOM 4434 C C . THR A 1 538 ? -0.977 -8.565 15.375 1.00 93.56 538 THR A C 1
ATOM 4436 O O . THR A 1 538 ? -0.950 -8.639 14.148 1.00 93.56 538 THR A O 1
ATOM 4439 N N . LYS A 1 539 ? -1.091 -7.397 16.014 1.00 93.69 539 LYS A N 1
ATOM 4440 C CA . LYS A 1 539 ? -1.246 -6.114 15.323 1.00 93.69 539 LYS A CA 1
ATOM 4441 C C . LYS A 1 539 ? -0.073 -5.825 14.387 1.00 93.69 539 LYS A C 1
ATOM 4443 O O . LYS A 1 539 ? -0.281 -5.411 13.251 1.00 93.69 539 LYS A O 1
ATOM 4448 N N . LYS A 1 540 ? 1.159 -6.113 14.818 1.00 94.31 540 LYS A N 1
ATOM 4449 C CA . LYS A 1 540 ? 2.363 -5.973 13.987 1.00 94.31 540 LYS A CA 1
ATOM 4450 C C . LYS A 1 540 ? 2.372 -6.953 12.813 1.00 94.31 540 LYS A C 1
ATOM 4452 O O . LYS A 1 540 ? 2.660 -6.548 11.692 1.00 94.31 540 LYS A O 1
ATOM 4457 N N . MET A 1 541 ? 2.032 -8.222 13.056 1.00 93.12 541 MET A N 1
ATOM 4458 C CA . MET A 1 541 ? 1.943 -9.258 12.024 1.00 93.12 541 MET A CA 1
ATOM 4459 C C . MET A 1 541 ? 0.927 -8.888 10.943 1.00 93.12 541 MET A C 1
ATOM 4461 O O . MET A 1 541 ? 1.259 -8.903 9.761 1.00 93.12 541 MET A O 1
ATOM 4465 N N . TRP A 1 542 ? -0.292 -8.528 11.338 1.00 92.19 542 TRP A N 1
ATOM 4466 C CA . TRP A 1 542 ? -1.423 -8.394 10.419 1.00 92.19 542 TRP A CA 1
ATOM 4467 C C . TRP A 1 542 ? -1.648 -6.972 9.905 1.00 92.19 542 TRP A C 1
ATOM 4469 O O . TRP A 1 542 ? -2.216 -6.800 8.830 1.00 92.19 542 TRP A O 1
ATOM 4479 N N . GLY A 1 543 ? -1.162 -5.954 10.618 1.00 91.75 543 GLY A N 1
ATOM 4480 C CA . GLY A 1 543 ? -1.368 -4.548 10.266 1.00 91.75 543 GLY A CA 1
ATOM 4481 C C . GLY A 1 543 ? -2.804 -4.054 10.468 1.00 91.75 543 GLY A C 1
ATOM 4482 O O . GLY A 1 543 ? -3.137 -2.989 9.959 1.00 91.75 543 GLY A O 1
ATOM 4483 N N . ILE A 1 544 ? -3.632 -4.817 11.186 1.00 92.38 544 ILE A N 1
ATOM 4484 C CA . ILE A 1 544 ? -5.022 -4.500 11.541 1.00 92.38 544 ILE A CA 1
ATOM 4485 C C . ILE A 1 544 ? -5.255 -4.761 13.032 1.00 92.38 544 ILE A C 1
ATOM 4487 O O . ILE A 1 544 ? -4.428 -5.407 13.688 1.00 92.38 544 ILE A O 1
ATOM 4491 N N . GLU A 1 545 ? -6.355 -4.248 13.583 1.00 94.75 545 GLU A N 1
ATOM 4492 C CA . GLU A 1 545 ? -6.681 -4.502 14.987 1.00 94.75 545 GLU A CA 1
ATOM 4493 C C . GLU A 1 545 ? -7.045 -5.983 15.192 1.00 94.75 545 GLU A C 1
ATOM 4495 O O . GLU A 1 545 ? -7.818 -6.534 14.408 1.00 94.75 545 GLU A O 1
ATOM 4500 N N . PRO A 1 546 ? -6.565 -6.653 16.257 1.00 93.94 546 PRO A N 1
ATOM 4501 C CA . PRO A 1 546 ? -6.861 -8.070 16.467 1.00 93.94 546 PRO A CA 1
ATOM 4502 C C . PRO A 1 546 ? -8.358 -8.395 16.586 1.00 93.94 546 PRO A C 1
ATOM 4504 O O . PRO A 1 546 ? -8.765 -9.502 16.263 1.00 93.94 546 PRO A O 1
ATOM 4507 N N . LYS A 1 547 ? -9.204 -7.441 16.991 1.00 94.19 547 LYS A N 1
ATOM 4508 C CA . LYS A 1 547 ? -10.671 -7.601 17.000 1.00 94.19 547 LYS A CA 1
ATOM 4509 C C . LYS A 1 547 ? -11.302 -7.730 15.602 1.00 94.19 547 LYS A C 1
ATOM 4511 O O . LYS A 1 547 ? -12.452 -8.140 15.502 1.00 94.19 547 LYS A O 1
ATOM 4516 N N . GLU A 1 548 ? -10.585 -7.337 14.549 1.00 92.25 548 GLU A N 1
ATOM 4517 C CA . GLU A 1 548 ? -11.035 -7.403 13.149 1.00 92.25 548 GLU A CA 1
ATOM 4518 C C . GLU A 1 548 ? -10.643 -8.727 12.477 1.00 92.25 548 GLU A C 1
ATOM 4520 O O . GLU A 1 548 ? -11.170 -9.064 11.416 1.00 92.25 548 GLU A O 1
ATOM 4525 N N . LEU A 1 549 ? -9.719 -9.478 13.086 1.00 91.88 549 LEU A N 1
ATOM 4526 C CA . LEU A 1 549 ? -9.304 -10.792 12.611 1.00 91.88 549 LEU A CA 1
ATOM 4527 C C . LEU A 1 549 ? -10.337 -11.854 12.975 1.00 91.88 549 LEU A C 1
ATOM 4529 O O . LEU A 1 549 ? -10.835 -11.918 14.104 1.00 91.88 549 LEU A O 1
ATOM 4533 N N . ASP A 1 550 ? -10.593 -12.729 12.011 1.00 89.75 550 ASP A N 1
ATOM 4534 C CA . ASP A 1 550 ? -11.457 -13.881 12.193 1.00 89.75 550 ASP A CA 1
ATOM 4535 C C . ASP A 1 550 ? -10.874 -14.866 13.223 1.00 89.75 550 ASP A C 1
ATOM 4537 O O . ASP A 1 550 ? -9.655 -15.062 13.323 1.00 89.75 550 ASP A O 1
ATOM 4541 N N . VAL A 1 551 ? -11.760 -15.481 14.008 1.00 87.12 551 VAL A N 1
ATOM 4542 C CA . VAL A 1 551 ? -11.390 -16.410 15.079 1.00 87.12 551 VAL A CA 1
ATOM 4543 C C . VAL A 1 551 ? -10.728 -17.685 14.553 1.00 87.12 551 VAL A C 1
ATOM 4545 O O . VAL A 1 551 ? -9.858 -18.239 15.234 1.00 87.12 551 VAL A O 1
ATOM 4548 N N . ASP A 1 552 ? -11.038 -18.098 13.321 1.00 80.88 552 ASP A N 1
ATOM 4549 C CA . ASP A 1 552 ? -10.439 -19.264 12.661 1.00 80.88 552 ASP A CA 1
ATOM 4550 C C . ASP A 1 552 ? -8.911 -19.178 12.612 1.00 80.88 552 ASP A C 1
ATOM 4552 O O . ASP A 1 552 ? -8.210 -20.191 12.522 1.00 80.88 552 ASP A O 1
ATOM 4556 N N . TRP A 1 553 ? -8.354 -17.965 12.698 1.00 78.44 553 TRP A N 1
ATOM 4557 C CA . TRP A 1 553 ? -6.914 -17.802 12.743 1.00 78.44 553 TRP A CA 1
ATOM 4558 C C . TRP A 1 553 ? -6.274 -18.331 14.039 1.00 78.44 553 TRP A C 1
ATOM 4560 O O . TRP A 1 553 ? -5.130 -18.796 13.986 1.00 78.44 553 TRP A O 1
ATOM 4570 N N . ALA A 1 554 ? -6.983 -18.278 15.174 1.00 76.44 554 ALA A N 1
ATOM 4571 C CA . ALA A 1 554 ? -6.463 -18.620 16.501 1.00 76.44 554 ALA A CA 1
ATOM 4572 C C . ALA A 1 554 ? -6.734 -20.060 16.946 1.00 76.44 554 ALA A C 1
ATOM 4574 O O . ALA A 1 554 ? -5.863 -20.648 17.591 1.00 76.44 554 ALA A O 1
ATOM 4575 N N . ILE A 1 555 ? -7.915 -20.608 16.627 1.00 77.75 555 ILE A N 1
ATOM 4576 C CA . ILE A 1 555 ? -8.468 -21.831 17.250 1.00 77.75 555 ILE A CA 1
ATOM 4577 C C . ILE A 1 555 ? -7.496 -23.018 17.211 1.00 77.75 555 ILE A C 1
ATOM 4579 O O . ILE A 1 555 ? -7.423 -23.791 18.160 1.00 77.75 555 ILE A O 1
ATOM 4583 N N . SER A 1 556 ? -6.710 -23.143 16.142 1.00 69.00 556 SER A N 1
ATOM 4584 C CA . SER A 1 556 ? -5.760 -24.245 15.946 1.00 69.00 556 SER A CA 1
ATOM 4585 C C . SER A 1 556 ? -4.294 -23.877 16.189 1.00 69.00 556 SER A C 1
ATOM 4587 O O . SER A 1 556 ? -3.417 -24.716 15.990 1.00 69.00 556 SER A O 1
ATOM 4589 N N . ARG A 1 557 ? -3.996 -22.626 16.566 1.00 74.38 557 ARG A N 1
ATOM 4590 C CA . ARG A 1 557 ? -2.625 -22.083 16.522 1.00 74.38 557 ARG A CA 1
ATOM 4591 C C . ARG A 1 557 ? -2.093 -21.561 17.840 1.00 74.38 557 ARG A C 1
ATOM 4593 O O . ARG A 1 557 ? -0.874 -21.493 17.994 1.00 74.38 557 ARG A O 1
ATOM 4600 N N . VAL A 1 558 ? -2.967 -21.155 18.757 1.00 78.25 558 VAL A N 1
ATOM 4601 C CA . VAL A 1 558 ? -2.542 -20.680 20.073 1.00 78.25 558 VAL A CA 1
ATOM 4602 C C . VAL A 1 558 ? -3.213 -21.505 21.150 1.00 78.25 558 VAL A C 1
ATOM 4604 O O . VAL A 1 558 ? -4.433 -21.616 21.202 1.00 78.25 558 VAL A O 1
ATOM 4607 N N . GLU A 1 559 ? -2.382 -22.059 22.018 1.00 83.50 559 GLU A N 1
ATOM 4608 C CA . GLU A 1 559 ? -2.791 -22.864 23.155 1.00 83.50 559 GLU A CA 1
ATOM 4609 C C . GLU A 1 559 ? -1.999 -22.439 24.391 1.00 83.50 559 GLU A C 1
ATOM 4611 O O . GLU A 1 559 ? -0.837 -22.030 24.292 1.00 83.50 559 GLU A O 1
ATOM 4616 N N . LEU A 1 560 ? -2.647 -22.537 25.549 1.00 86.06 560 LEU A N 1
ATOM 4617 C CA . LEU A 1 560 ? -2.004 -22.426 26.849 1.00 86.06 560 LEU A CA 1
ATOM 4618 C C . LEU A 1 560 ? -1.724 -23.841 27.354 1.00 86.06 560 LEU A C 1
ATOM 4620 O O . LEU A 1 560 ? -2.632 -24.672 27.377 1.00 86.06 560 LEU A O 1
ATOM 4624 N N . ARG A 1 561 ? -0.476 -24.121 27.735 1.00 89.69 561 ARG A N 1
ATOM 4625 C CA . ARG A 1 561 ? -0.049 -25.464 28.157 1.00 89.69 561 ARG A CA 1
ATOM 4626 C C . ARG A 1 561 ? 0.203 -25.527 29.658 1.00 89.69 561 ARG A C 1
ATOM 4628 O O . ARG A 1 561 ? 0.487 -24.513 30.279 1.00 89.69 561 ARG A O 1
ATOM 4635 N N . GLU A 1 562 ? 0.183 -26.724 30.231 1.00 89.62 562 GLU A N 1
ATOM 4636 C CA . GLU A 1 562 ? 0.583 -26.915 31.634 1.00 89.62 562 GLU A CA 1
ATOM 4637 C C . GLU A 1 562 ? 2.107 -26.814 31.804 1.00 89.62 562 GLU A C 1
ATOM 4639 O O . GLU A 1 562 ? 2.587 -26.066 32.652 1.00 89.62 562 GLU A O 1
ATOM 4644 N N . SER A 1 563 ? 2.869 -27.472 30.923 1.00 91.69 563 SER A N 1
ATOM 4645 C CA . SER A 1 563 ? 4.337 -27.516 30.954 1.00 91.69 563 SER A CA 1
ATOM 4646 C C . SER A 1 563 ? 4.986 -27.244 29.592 1.00 91.69 563 SER A C 1
ATOM 4648 O O . SER A 1 563 ? 4.347 -27.325 28.529 1.00 91.69 563 SER A O 1
ATOM 4650 N N . ASN A 1 564 ? 6.275 -26.889 29.619 1.00 90.69 564 ASN A N 1
ATOM 4651 C CA . ASN A 1 564 ? 7.059 -26.598 28.412 1.00 90.69 564 ASN A CA 1
ATOM 4652 C C . ASN A 1 564 ? 7.116 -27.812 27.470 1.00 90.69 564 ASN A C 1
ATOM 4654 O O . ASN A 1 564 ? 7.326 -28.946 27.888 1.00 90.69 564 ASN A O 1
ATOM 4658 N N . SER A 1 565 ? 6.900 -27.583 26.173 1.00 91.56 565 SER A N 1
ATOM 4659 C CA . SER A 1 565 ? 6.891 -28.644 25.150 1.00 91.56 565 SER A CA 1
ATOM 4660 C C . SER A 1 565 ? 7.099 -28.088 23.739 1.00 91.56 565 SER A C 1
ATOM 4662 O O . SER A 1 565 ? 6.936 -26.895 23.496 1.00 91.56 565 SER A O 1
ATOM 4664 N N . GLU A 1 566 ? 7.444 -28.933 22.774 1.00 92.00 566 GLU A N 1
ATOM 4665 C CA . GLU A 1 566 ? 7.678 -28.553 21.377 1.00 92.00 566 GLU A CA 1
ATOM 4666 C C . GLU A 1 566 ? 6.457 -27.909 20.701 1.00 92.00 566 GLU A C 1
ATOM 4668 O O . GLU A 1 566 ? 5.315 -28.202 21.050 1.00 92.00 566 GLU A O 1
ATOM 4673 N N . LEU A 1 567 ? 6.661 -27.043 19.702 1.00 92.75 567 LEU A N 1
ATOM 4674 C CA . LEU A 1 567 ? 5.559 -26.297 19.082 1.00 92.75 567 LEU A CA 1
ATOM 4675 C C . LEU A 1 567 ? 4.504 -27.229 18.467 1.00 92.75 567 LEU A C 1
ATOM 4677 O O . LEU A 1 567 ? 3.316 -27.029 18.685 1.00 92.75 567 LEU A O 1
ATOM 4681 N N . PHE A 1 568 ? 4.936 -28.270 17.754 1.00 92.50 568 PHE A N 1
ATOM 4682 C CA . PHE A 1 568 ? 4.055 -29.236 17.092 1.00 92.50 568 PHE A CA 1
ATOM 4683 C C . PHE A 1 568 ? 3.980 -30.538 17.896 1.00 92.50 568 PHE A C 1
ATOM 4685 O O . PHE A 1 568 ? 4.482 -31.580 17.467 1.00 92.50 568 PHE A O 1
ATOM 4692 N N . LYS A 1 569 ? 3.395 -30.460 19.096 1.00 90.19 569 LYS A N 1
ATOM 4693 C CA . LYS A 1 569 ? 3.374 -31.566 20.060 1.00 90.19 569 LYS A CA 1
ATOM 4694 C C . LYS A 1 569 ? 2.744 -32.829 19.470 1.00 90.19 569 LYS A C 1
ATOM 4696 O O . LYS A 1 569 ? 1.644 -32.785 18.923 1.00 90.19 569 LYS A O 1
ATOM 4701 N N . GLY A 1 570 ? 3.456 -33.951 19.584 1.00 89.56 570 GLY A N 1
ATOM 4702 C CA . GLY A 1 570 ? 2.996 -35.264 19.111 1.00 89.56 570 GLY A CA 1
ATOM 4703 C C . GLY A 1 570 ? 2.984 -35.463 17.589 1.00 89.56 570 GLY A C 1
ATOM 4704 O O . GLY A 1 570 ? 2.589 -36.536 17.139 1.00 89.56 570 GLY A O 1
ATOM 4705 N N . GLN A 1 571 ? 3.428 -34.479 16.798 1.00 93.44 571 GLN A N 1
ATOM 4706 C CA . GLN A 1 571 ? 3.444 -34.583 15.337 1.00 93.44 571 GLN A CA 1
ATOM 4707 C C . GLN A 1 571 ? 4.771 -35.112 14.797 1.00 93.44 571 GLN A C 1
ATOM 4709 O O . GLN A 1 571 ? 5.847 -34.783 15.308 1.00 93.44 571 GLN A O 1
ATOM 4714 N N . TRP A 1 572 ? 4.710 -35.881 13.702 1.00 96.44 572 TRP A N 1
ATOM 4715 C CA . TRP A 1 572 ? 5.911 -36.196 12.931 1.00 96.44 572 TRP A CA 1
ATOM 4716 C C . TRP A 1 572 ? 6.413 -34.918 12.277 1.00 96.44 572 TRP A C 1
ATOM 4718 O O . TRP A 1 572 ? 5.664 -34.295 11.531 1.00 96.44 572 TRP A O 1
ATOM 4728 N N . GLN A 1 573 ? 7.659 -34.536 12.543 1.00 96.38 573 GLN A N 1
ATOM 4729 C CA . GLN A 1 573 ? 8.199 -33.254 12.112 1.00 96.38 573 GLN A CA 1
ATOM 4730 C C . GLN A 1 573 ? 9.676 -33.335 11.725 1.00 96.38 573 GLN A C 1
ATOM 4732 O O . GLN A 1 573 ? 10.396 -34.239 12.150 1.00 96.38 573 GLN A O 1
ATOM 4737 N N . GLY A 1 574 ? 10.107 -32.388 10.896 1.00 96.31 574 GLY A N 1
ATOM 4738 C CA . GLY A 1 574 ? 11.488 -32.261 10.449 1.00 96.31 574 GLY A CA 1
ATOM 4739 C C . GLY A 1 574 ? 11.615 -31.411 9.189 1.00 96.31 574 GLY A C 1
ATOM 4740 O O . GLY A 1 574 ? 10.651 -30.817 8.704 1.00 96.31 574 GLY A O 1
ATOM 4741 N N . LEU A 1 575 ? 12.828 -31.358 8.647 1.00 96.88 575 LEU A N 1
ATOM 4742 C CA . LEU A 1 575 ? 13.144 -30.702 7.378 1.00 96.88 575 LEU A CA 1
ATOM 4743 C C . LEU A 1 575 ? 13.807 -31.702 6.416 1.00 96.88 575 LEU A C 1
ATOM 4745 O O . LEU A 1 575 ? 14.534 -32.592 6.875 1.00 96.88 575 LEU A O 1
ATOM 4749 N N . PRO A 1 576 ? 13.617 -31.574 5.088 1.00 96.00 576 PRO A N 1
ATOM 4750 C CA . PRO A 1 576 ? 14.325 -32.399 4.114 1.00 96.00 576 PRO A CA 1
ATOM 4751 C C . PRO A 1 576 ? 15.844 -32.258 4.264 1.00 96.00 576 PRO A C 1
ATOM 4753 O O . PRO A 1 576 ? 16.378 -31.150 4.217 1.00 96.00 576 PRO A O 1
ATOM 4756 N N . VAL A 1 577 ? 16.566 -33.378 4.383 1.00 94.88 577 VAL A N 1
ATOM 4757 C CA . VAL A 1 577 ? 18.025 -33.366 4.642 1.00 94.88 577 VAL A CA 1
ATOM 4758 C C . VAL A 1 577 ? 18.844 -32.656 3.556 1.00 94.88 577 VAL A C 1
ATOM 4760 O O . VAL A 1 577 ? 19.936 -32.170 3.826 1.00 94.88 577 VAL A O 1
ATOM 4763 N N . ASN A 1 578 ? 18.309 -32.569 2.335 1.00 94.12 578 ASN A N 1
ATOM 4764 C CA . ASN A 1 578 ? 18.936 -31.890 1.198 1.00 94.12 578 ASN A CA 1
ATOM 4765 C C . ASN A 1 578 ? 18.219 -30.584 0.805 1.00 94.12 578 ASN A C 1
ATOM 4767 O O . ASN A 1 578 ? 18.364 -30.117 -0.324 1.00 94.12 578 ASN A O 1
ATOM 4771 N N . GLY A 1 579 ? 17.432 -30.011 1.719 1.00 94.94 579 GLY A N 1
ATOM 4772 C CA . GLY A 1 579 ? 16.607 -28.837 1.456 1.00 94.94 579 GLY A CA 1
ATOM 4773 C C . GLY A 1 579 ? 15.353 -29.145 0.632 1.00 94.94 579 GLY A C 1
ATOM 4774 O O . GLY A 1 579 ? 15.259 -30.142 -0.091 1.00 94.94 579 GLY A O 1
ATOM 4775 N N . TYR A 1 580 ? 14.369 -28.259 0.742 1.00 93.75 580 TYR A N 1
ATOM 4776 C CA . TYR A 1 580 ? 13.092 -28.353 0.041 1.00 93.75 580 TYR A CA 1
ATOM 4777 C C . TYR A 1 580 ? 13.220 -28.286 -1.483 1.00 93.75 580 TYR A C 1
ATOM 4779 O O . TYR A 1 580 ? 12.480 -28.968 -2.183 1.00 93.75 580 TYR A O 1
ATOM 4787 N N . THR A 1 581 ? 14.181 -27.539 -2.027 1.00 94.56 581 THR A N 1
ATOM 4788 C CA . THR A 1 581 ? 14.352 -27.449 -3.491 1.00 94.56 581 THR A CA 1
ATOM 4789 C C . THR A 1 581 ? 14.664 -28.814 -4.100 1.00 94.56 581 THR A C 1
ATOM 4791 O O . THR A 1 581 ? 14.006 -29.220 -5.051 1.00 94.56 581 THR A O 1
ATOM 4794 N N . LYS A 1 582 ? 15.579 -29.589 -3.498 1.00 94.38 582 LYS A N 1
ATOM 4795 C CA . LYS A 1 582 ? 15.887 -30.961 -3.947 1.00 94.38 582 LYS A CA 1
ATOM 4796 C C . LYS A 1 582 ? 14.713 -31.920 -3.744 1.00 94.38 582 LYS A C 1
ATOM 4798 O O . LYS A 1 582 ? 14.539 -32.852 -4.525 1.00 94.38 582 LYS A O 1
ATOM 4803 N N . PHE A 1 583 ? 13.917 -31.699 -2.700 1.00 91.62 583 PHE A N 1
ATOM 4804 C CA . PHE A 1 583 ? 12.672 -32.429 -2.472 1.00 91.62 583 PHE A CA 1
ATOM 4805 C C . PHE A 1 583 ? 11.663 -32.187 -3.610 1.00 91.62 583 PHE A C 1
ATOM 4807 O O . PHE A 1 583 ? 11.160 -33.157 -4.175 1.00 91.62 583 PHE A O 1
ATOM 4814 N N . PHE A 1 584 ? 11.444 -30.933 -4.020 1.00 89.62 584 PHE A N 1
ATOM 4815 C CA . PHE A 1 584 ? 10.554 -30.608 -5.139 1.00 89.62 584 PHE A CA 1
ATOM 4816 C C . PHE A 1 584 ? 11.105 -31.063 -6.493 1.00 89.62 584 PHE A C 1
ATOM 4818 O O . PHE A 1 584 ? 10.344 -31.603 -7.286 1.00 89.62 584 PHE A O 1
ATOM 4825 N N . GLU A 1 585 ? 12.412 -30.941 -6.749 1.00 88.50 585 GLU A N 1
ATOM 4826 C CA . GLU A 1 585 ? 13.036 -31.442 -7.987 1.00 88.50 585 GLU A CA 1
ATOM 4827 C C . GLU A 1 585 ? 12.768 -32.940 -8.203 1.00 88.50 585 GLU A C 1
ATOM 4829 O O . GLU A 1 585 ? 12.435 -33.364 -9.307 1.00 88.50 585 GLU A O 1
ATOM 4834 N N . LYS A 1 586 ? 12.866 -33.753 -7.141 1.00 89.81 586 LYS A N 1
ATOM 4835 C CA . LYS A 1 586 ? 12.547 -35.189 -7.206 1.00 89.81 586 LYS A CA 1
ATOM 4836 C C . LYS A 1 586 ? 11.066 -35.454 -7.442 1.00 89.81 586 LYS A C 1
ATOM 4838 O O . LYS A 1 586 ? 10.706 -36.432 -8.092 1.00 89.81 586 LYS A O 1
ATOM 4843 N N . MET A 1 587 ? 10.220 -34.606 -6.878 1.00 83.81 587 MET A N 1
ATOM 4844 C CA . MET A 1 587 ? 8.771 -34.709 -6.956 1.00 83.81 587 MET A CA 1
ATOM 4845 C C . MET A 1 587 ? 8.235 -34.406 -8.354 1.00 83.81 587 MET A C 1
ATOM 4847 O O . MET A 1 587 ? 7.311 -35.080 -8.803 1.00 83.81 587 MET A O 1
ATOM 4851 N N . ILE A 1 588 ? 8.855 -33.456 -9.055 1.00 83.56 588 ILE A N 1
ATOM 4852 C CA . ILE A 1 588 ? 8.492 -33.070 -10.425 1.00 83.56 588 ILE A CA 1
ATOM 4853 C C . ILE A 1 588 ? 9.385 -33.701 -11.493 1.00 83.56 588 ILE A C 1
ATOM 4855 O O . ILE A 1 588 ? 9.393 -33.246 -12.635 1.00 83.56 588 ILE A O 1
ATOM 4859 N N . ALA A 1 589 ? 10.166 -34.722 -11.138 1.00 83.94 589 ALA A N 1
ATOM 4860 C CA . ALA A 1 589 ? 11.079 -35.360 -12.076 1.00 83.94 589 ALA A CA 1
ATOM 4861 C C . ALA A 1 589 ? 10.335 -35.779 -13.358 1.00 83.94 589 ALA A C 1
ATOM 4863 O O . ALA A 1 589 ? 9.311 -36.458 -13.291 1.00 83.94 589 ALA A O 1
ATOM 4864 N N . ASN A 1 590 ? 10.878 -35.382 -14.514 1.00 81.38 590 ASN A N 1
ATOM 4865 C CA . ASN A 1 590 ? 10.322 -35.598 -15.858 1.00 81.38 590 ASN A CA 1
ATOM 4866 C C . ASN A 1 590 ? 9.048 -34.803 -16.205 1.00 81.38 590 ASN A C 1
ATOM 4868 O O . ASN A 1 590 ? 8.426 -35.082 -17.225 1.00 81.38 590 ASN A O 1
ATOM 4872 N N . ILE A 1 591 ? 8.670 -33.799 -15.411 1.00 81.62 591 ILE A N 1
ATOM 4873 C CA . ILE A 1 591 ? 7.621 -32.839 -15.774 1.00 81.62 591 ILE A CA 1
ATOM 4874 C C . ILE A 1 591 ? 8.295 -31.568 -16.322 1.00 81.62 591 ILE A C 1
ATOM 4876 O O . ILE A 1 591 ? 9.113 -30.977 -15.616 1.00 81.62 591 ILE A O 1
ATOM 4880 N N . PRO A 1 592 ? 7.980 -31.117 -17.553 1.00 81.81 592 PRO A N 1
ATOM 4881 C CA . PRO A 1 592 ? 8.465 -29.846 -18.084 1.00 81.81 592 PRO A CA 1
ATOM 4882 C C . PRO A 1 592 ? 8.093 -28.673 -17.175 1.00 81.81 592 PRO A C 1
ATOM 4884 O O . PRO A 1 592 ? 6.949 -28.584 -16.733 1.00 81.81 592 PRO A O 1
ATOM 4887 N N . VAL A 1 593 ? 9.040 -27.766 -16.924 1.00 81.19 593 VAL A N 1
ATOM 4888 C CA . VAL A 1 593 ? 8.838 -26.563 -16.104 1.00 81.19 593 VAL A CA 1
ATOM 4889 C C . VAL A 1 593 ? 9.242 -25.326 -16.894 1.00 81.19 593 VAL A C 1
ATOM 4891 O O . VAL A 1 593 ? 10.367 -25.239 -17.386 1.00 81.19 593 VAL A O 1
ATOM 4894 N N . GLU A 1 594 ? 8.351 -24.345 -16.965 1.00 85.50 594 GLU A N 1
ATOM 4895 C CA . GLU A 1 594 ? 8.609 -23.049 -17.582 1.00 85.50 594 GLU A CA 1
ATOM 4896 C C . GLU A 1 594 ? 8.658 -21.952 -16.514 1.00 85.50 594 GLU A C 1
ATOM 4898 O O . GLU A 1 594 ? 7.639 -21.581 -15.934 1.00 85.50 594 GLU A O 1
ATOM 4903 N N . TYR A 1 595 ? 9.856 -21.426 -16.266 1.00 85.56 595 TYR A N 1
ATOM 4904 C CA . TYR A 1 595 ? 10.113 -20.380 -15.272 1.00 85.56 595 TYR A CA 1
ATOM 4905 C C . TYR A 1 595 ? 9.896 -18.969 -15.822 1.00 85.56 595 TYR A C 1
ATOM 4907 O O . TYR A 1 595 ? 9.945 -18.743 -17.033 1.00 85.56 595 TYR A O 1
ATOM 4915 N N . ASN A 1 596 ? 9.775 -17.990 -14.920 1.00 83.12 596 ASN A N 1
ATOM 4916 C CA . ASN A 1 596 ? 9.604 -16.569 -15.241 1.00 83.12 596 ASN A CA 1
ATOM 4917 C C . ASN A 1 596 ? 8.403 -16.278 -16.155 1.00 83.12 596 ASN A C 1
ATOM 4919 O O . ASN A 1 596 ? 8.420 -15.316 -16.928 1.00 83.12 596 ASN A O 1
ATOM 4923 N N . LYS A 1 597 ? 7.354 -17.105 -16.086 1.00 74.94 597 LYS A N 1
ATOM 4924 C CA . LYS A 1 597 ? 6.161 -16.963 -16.924 1.00 74.94 597 LYS A CA 1
ATOM 4925 C C . LYS A 1 597 ? 4.933 -16.597 -16.101 1.00 74.94 597 LYS A C 1
ATOM 4927 O O . LYS A 1 597 ? 4.644 -17.168 -15.060 1.00 74.94 597 LYS A O 1
ATOM 4932 N N . THR A 1 598 ? 4.194 -15.618 -16.614 1.00 68.56 598 THR A N 1
ATOM 4933 C CA . THR A 1 598 ? 2.957 -15.077 -16.029 1.00 68.56 598 THR A CA 1
ATOM 4934 C C . THR A 1 598 ? 1.790 -15.128 -17.017 1.00 68.56 598 THR A C 1
ATOM 4936 O O . THR A 1 598 ? 0.855 -14.334 -16.920 1.00 68.56 598 THR A O 1
ATOM 4939 N N . LYS A 1 599 ? 1.866 -16.000 -18.032 1.00 61.22 599 LYS A N 1
ATOM 4940 C CA . LYS A 1 599 ? 0.786 -16.255 -18.994 1.00 61.22 599 LYS A CA 1
ATOM 4941 C C . LYS A 1 599 ? 0.873 -17.678 -19.530 1.00 61.22 599 LYS A C 1
ATOM 4943 O O . LYS A 1 599 ? 1.966 -18.128 -19.871 1.00 61.22 599 LYS A O 1
ATOM 4948 N N . ILE A 1 600 ? -0.279 -18.316 -19.689 1.00 55.66 600 ILE A N 1
ATOM 4949 C CA . ILE A 1 600 ? -0.473 -19.566 -20.421 1.00 55.66 600 ILE A CA 1
ATOM 4950 C C . ILE A 1 600 ? -1.501 -19.299 -21.509 1.00 55.66 600 ILE A C 1
ATOM 4952 O O . ILE A 1 600 ? -2.454 -18.548 -21.313 1.00 55.66 600 ILE A O 1
ATOM 4956 N N . ASN A 1 601 ? -1.304 -19.915 -22.670 1.00 58.94 601 ASN A N 1
ATOM 4957 C CA . ASN A 1 601 ? -2.370 -20.033 -23.646 1.00 58.94 601 ASN A CA 1
ATOM 4958 C C . ASN A 1 601 ? -3.272 -21.219 -23.265 1.00 58.94 601 ASN A C 1
ATOM 4960 O O . ASN A 1 601 ? -2.956 -22.363 -23.588 1.00 58.94 601 ASN A O 1
ATOM 4964 N N . ASN A 1 602 ? -4.384 -20.947 -22.575 1.00 59.91 602 ASN A N 1
ATOM 4965 C CA . ASN A 1 602 ? -5.325 -21.972 -22.093 1.00 59.91 602 ASN A CA 1
ATOM 4966 C C . ASN A 1 602 ? -5.993 -22.788 -23.218 1.00 59.91 602 ASN A C 1
ATOM 4968 O O . ASN A 1 602 ? -6.703 -23.751 -22.935 1.00 59.91 602 ASN A O 1
ATOM 4972 N N . SER A 1 603 ? -5.798 -22.427 -24.494 1.00 58.25 603 SER A N 1
ATOM 4973 C CA . SER A 1 603 ? -6.343 -23.182 -25.628 1.00 58.25 603 SER A CA 1
ATOM 4974 C C . SER A 1 603 ? -5.774 -24.597 -25.744 1.00 58.25 603 SER A C 1
ATOM 4976 O O . SER A 1 603 ? -6.430 -25.451 -26.327 1.00 58.25 603 SER A O 1
ATOM 4978 N N . ASN A 1 604 ? -4.580 -24.844 -25.196 1.00 65.62 604 ASN A N 1
ATOM 4979 C CA . ASN A 1 604 ? -3.839 -26.092 -25.401 1.00 65.62 604 ASN A CA 1
ATOM 4980 C C . ASN A 1 604 ? -3.943 -27.071 -24.219 1.00 65.62 604 ASN A C 1
ATOM 4982 O O . ASN A 1 604 ? -3.241 -28.080 -24.208 1.00 65.62 604 ASN A O 1
ATOM 4986 N N . HIS A 1 605 ? -4.785 -26.777 -23.223 1.00 71.25 605 HIS A N 1
ATOM 4987 C CA . HIS A 1 605 ? -4.931 -27.597 -22.020 1.00 71.25 605 HIS A CA 1
ATOM 4988 C C . HIS A 1 605 ? -6.403 -27.918 -21.738 1.00 71.25 605 HIS A C 1
ATOM 4990 O O . HIS A 1 605 ? -7.280 -27.056 -21.867 1.00 71.25 605 HIS A O 1
ATOM 4996 N N . ASP A 1 606 ? -6.655 -29.160 -21.319 1.00 78.88 606 ASP A N 1
ATOM 4997 C CA . ASP A 1 606 ? -7.991 -29.632 -20.934 1.00 78.88 606 ASP A CA 1
ATOM 4998 C C . ASP A 1 606 ? -8.408 -29.089 -19.562 1.00 78.88 606 ASP A C 1
ATOM 5000 O O . ASP A 1 606 ? -9.536 -28.638 -19.389 1.00 78.88 606 ASP A O 1
ATOM 5004 N N . ILE A 1 607 ? -7.471 -29.091 -18.607 1.00 83.69 607 ILE A N 1
ATOM 5005 C CA . ILE A 1 607 ? -7.641 -28.607 -17.232 1.00 83.69 607 ILE A CA 1
ATOM 5006 C C . ILE A 1 607 ? -6.442 -27.745 -16.827 1.00 83.69 607 ILE A C 1
ATOM 5008 O O . ILE A 1 607 ? -5.284 -28.061 -17.123 1.00 83.69 607 ILE A O 1
ATOM 5012 N N . VAL A 1 608 ? -6.722 -26.684 -16.075 1.00 84.38 608 VAL A N 1
ATOM 5013 C CA . VAL A 1 608 ? -5.754 -25.764 -15.485 1.00 84.38 608 VAL A CA 1
ATOM 5014 C C . VAL A 1 608 ? -5.970 -25.705 -13.975 1.00 84.38 608 VAL A C 1
ATOM 5016 O O . VAL A 1 608 ? -6.992 -25.222 -13.498 1.00 84.38 608 VAL A O 1
ATOM 5019 N N . LEU A 1 609 ? -4.975 -26.153 -13.210 1.00 86.69 609 LEU A N 1
ATOM 5020 C CA . LEU A 1 609 ? -4.945 -25.970 -11.759 1.00 86.69 609 LEU A CA 1
ATOM 5021 C C . LEU A 1 609 ? -4.271 -24.630 -11.436 1.00 86.69 609 LEU A C 1
ATOM 5023 O O . LEU A 1 609 ? -3.130 -24.408 -11.843 1.00 86.69 609 LEU A O 1
ATOM 5027 N N . PHE A 1 610 ? -4.967 -23.741 -10.729 1.00 87.69 610 PHE A N 1
ATOM 5028 C CA . PHE A 1 610 ? -4.520 -22.376 -10.456 1.00 87.69 610 PHE A CA 1
ATOM 5029 C C . PHE A 1 610 ? -4.239 -22.161 -8.965 1.00 87.69 610 PHE A C 1
ATOM 5031 O O . PHE A 1 610 ? -5.167 -22.062 -8.164 1.00 87.69 610 PHE A O 1
ATOM 5038 N N . SER A 1 611 ? -2.958 -22.039 -8.595 1.00 87.88 611 SER A N 1
ATOM 5039 C CA . SER A 1 611 ? -2.529 -21.750 -7.214 1.00 87.88 611 SER A CA 1
ATOM 5040 C C . SER A 1 611 ? -2.007 -20.320 -6.997 1.00 87.88 611 SER A C 1
ATOM 5042 O O . SER A 1 611 ? -1.306 -20.059 -6.017 1.00 87.88 611 SER A O 1
ATOM 5044 N N . GLY A 1 612 ? -2.301 -19.400 -7.925 1.00 87.62 612 GLY A N 1
ATOM 5045 C CA . GLY A 1 612 ? -2.023 -17.962 -7.803 1.00 87.62 612 GLY A CA 1
ATOM 5046 C C . GLY A 1 612 ? -3.104 -17.226 -7.004 1.00 87.62 612 GLY A C 1
ATOM 5047 O O . GLY A 1 612 ? -4.009 -17.852 -6.463 1.00 87.62 612 GLY A O 1
ATOM 5048 N N . LYS A 1 613 ? -3.044 -15.891 -6.912 1.00 90.12 613 LYS A N 1
ATOM 5049 C CA . LYS A 1 613 ? -4.086 -15.133 -6.200 1.00 90.12 613 LYS A CA 1
ATOM 5050 C C . LYS A 1 613 ? -5.403 -15.167 -6.990 1.00 90.12 613 LYS A C 1
ATOM 5052 O O . LYS A 1 613 ? -5.433 -14.789 -8.159 1.00 90.12 613 LYS A O 1
ATOM 5057 N N . ILE A 1 614 ? -6.491 -15.629 -6.375 1.00 91.50 614 ILE A N 1
ATOM 5058 C CA . ILE A 1 614 ? -7.776 -15.815 -7.081 1.00 91.50 614 ILE A CA 1
ATOM 5059 C C . ILE A 1 614 ? -8.400 -14.504 -7.587 1.00 91.50 614 ILE A C 1
ATOM 5061 O O . ILE A 1 614 ? -9.081 -14.488 -8.605 1.00 91.50 614 ILE A O 1
ATOM 5065 N N . ASP A 1 615 ? -8.131 -13.379 -6.932 1.00 91.06 615 ASP A N 1
ATOM 5066 C CA . ASP A 1 615 ? -8.551 -12.064 -7.415 1.00 91.06 615 ASP A CA 1
ATOM 5067 C C . ASP A 1 615 ? -7.798 -11.649 -8.691 1.00 91.06 615 ASP A C 1
ATOM 5069 O O . ASP A 1 615 ? -8.404 -11.069 -9.590 1.00 91.06 615 ASP A O 1
ATOM 5073 N N . GLU A 1 616 ? -6.517 -12.012 -8.839 1.00 87.06 616 GLU A N 1
ATOM 5074 C CA . GLU A 1 616 ? -5.763 -11.817 -10.090 1.00 87.06 616 GLU A CA 1
ATOM 5075 C C . GLU A 1 616 ? -6.332 -12.626 -11.255 1.00 87.06 616 GLU A C 1
ATOM 5077 O O . GLU A 1 616 ? -6.394 -12.106 -12.373 1.00 87.06 616 GLU A O 1
ATOM 5082 N N . LEU A 1 617 ? -6.775 -13.862 -10.995 1.00 84.81 617 LEU A N 1
ATOM 5083 C CA . LEU A 1 617 ? -7.403 -14.727 -12.001 1.00 84.81 617 LEU A CA 1
ATOM 5084 C C . LEU A 1 617 ? -8.585 -14.022 -12.682 1.00 84.81 617 LEU A C 1
ATOM 5086 O O . LEU A 1 617 ? -8.733 -14.072 -13.902 1.00 84.81 617 LEU A O 1
ATOM 5090 N N . HIS A 1 618 ? -9.369 -13.291 -11.889 1.00 82.69 618 HIS A N 1
ATOM 5091 C CA . HIS A 1 618 ? -10.549 -12.548 -12.328 1.00 82.69 618 HIS A CA 1
ATOM 5092 C C . HIS A 1 618 ? -10.309 -11.034 -12.403 1.00 82.69 618 HIS A C 1
ATOM 5094 O O . HIS A 1 618 ? -11.239 -10.241 -12.286 1.00 82.69 618 HIS A O 1
ATOM 5100 N N . ARG A 1 619 ? -9.055 -10.603 -12.606 1.00 78.81 619 ARG A N 1
ATOM 5101 C CA . ARG A 1 619 ? -8.680 -9.194 -12.860 1.00 78.81 619 ARG A CA 1
ATOM 5102 C C . ARG A 1 619 ? -9.234 -8.199 -11.840 1.00 78.81 619 ARG A C 1
ATOM 5104 O O . ARG A 1 619 ? -9.591 -7.072 -12.188 1.00 78.81 619 ARG A O 1
ATOM 51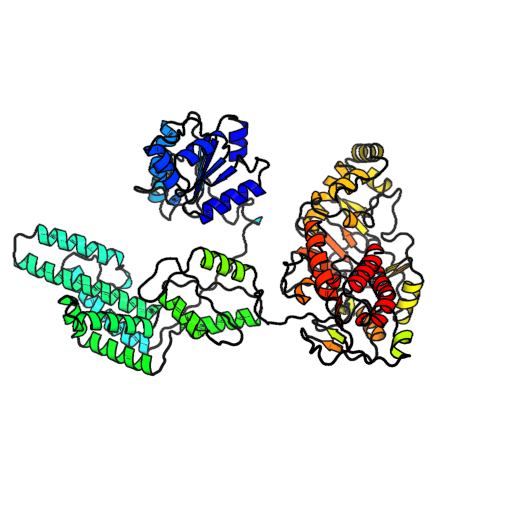11 N N . TYR A 1 620 ? -9.292 -8.611 -10.582 1.00 83.88 620 TYR A N 1
ATOM 5112 C CA . TYR A 1 620 ? -9.772 -7.797 -9.476 1.00 83.88 620 TYR A CA 1
ATOM 5113 C C . TYR A 1 620 ? -11.209 -7.272 -9.674 1.00 83.88 620 TYR A C 1
ATOM 5115 O O . TYR A 1 620 ? -11.555 -6.198 -9.164 1.00 83.88 620 TYR A O 1
ATOM 5123 N N . GLU A 1 621 ? -12.045 -8.002 -10.425 1.00 84.25 621 GLU A N 1
ATOM 5124 C CA . GLU A 1 621 ? -13.415 -7.612 -10.779 1.00 84.25 621 GLU A CA 1
ATOM 5125 C C . GLU A 1 621 ? -14.227 -7.154 -9.558 1.00 84.25 621 GLU A C 1
ATOM 5127 O O . GLU A 1 621 ? -14.787 -6.051 -9.551 1.00 84.25 621 GLU A O 1
ATOM 5132 N N . PHE A 1 622 ? -14.195 -7.937 -8.478 1.00 84.81 622 PHE A N 1
ATOM 5133 C CA . PHE A 1 622 ? -14.923 -7.665 -7.238 1.00 84.81 622 PHE A CA 1
ATOM 5134 C C . PHE A 1 622 ? -14.134 -6.830 -6.211 1.00 84.81 622 PHE A C 1
ATOM 5136 O O . PHE A 1 622 ? -14.698 -6.460 -5.182 1.00 84.81 622 PHE A O 1
ATOM 5143 N N . GLY A 1 623 ? -12.865 -6.493 -6.476 1.00 84.25 623 GLY A N 1
ATOM 5144 C CA . GLY A 1 623 ? -11.948 -5.824 -5.537 1.00 84.25 623 GLY A CA 1
ATOM 5145 C C . GLY A 1 623 ? -10.688 -6.640 -5.222 1.00 84.25 623 GLY A C 1
ATOM 5146 O O . GLY A 1 623 ? -10.568 -7.788 -5.631 1.00 84.25 623 GLY A O 1
ATOM 5147 N N . ILE A 1 624 ? -9.727 -6.055 -4.510 1.00 90.38 624 ILE A N 1
ATOM 5148 C CA . ILE A 1 624 ? -8.456 -6.725 -4.181 1.00 90.38 624 ILE A CA 1
ATOM 5149 C C . ILE A 1 624 ? -8.628 -7.532 -2.893 1.00 90.38 624 ILE A C 1
ATOM 5151 O O . ILE A 1 624 ? -9.099 -6.993 -1.893 1.00 90.38 624 ILE A O 1
ATOM 5155 N N . LEU A 1 625 ? -8.215 -8.800 -2.906 1.00 92.94 625 LEU A N 1
ATOM 5156 C CA . LEU A 1 625 ? -8.106 -9.606 -1.696 1.00 92.94 625 LEU A CA 1
ATOM 5157 C C . LEU A 1 625 ? -6.811 -9.234 -0.957 1.00 92.94 625 LEU A C 1
ATOM 5159 O O . LEU A 1 625 ? -5.727 -9.317 -1.541 1.00 92.94 625 LEU A O 1
ATOM 5163 N N . PRO A 1 626 ? -6.877 -8.799 0.311 1.00 92.81 626 PRO A N 1
ATOM 5164 C CA . PRO A 1 626 ? -5.693 -8.345 1.023 1.00 92.81 626 PRO A CA 1
ATOM 5165 C C . PRO A 1 626 ? -4.839 -9.515 1.523 1.00 92.81 626 PRO A C 1
ATOM 5167 O O . PRO A 1 626 ? -5.302 -10.448 2.172 1.00 92.81 626 PRO A O 1
ATOM 5170 N N . TYR A 1 627 ? -3.535 -9.428 1.286 1.00 92.75 627 TYR A N 1
ATOM 5171 C CA . TYR A 1 627 ? -2.556 -10.364 1.832 1.00 92.75 627 TYR A CA 1
ATOM 5172 C C . TYR A 1 627 ? -1.550 -9.610 2.697 1.00 92.75 627 TYR A C 1
ATOM 5174 O O . TYR A 1 627 ? -1.383 -8.398 2.573 1.00 92.75 627 TYR A O 1
ATOM 5182 N N . ARG A 1 628 ? -0.830 -10.343 3.542 1.00 93.12 628 ARG A N 1
ATOM 5183 C CA . ARG A 1 628 ? 0.393 -9.889 4.199 1.00 93.12 628 ARG A CA 1
ATOM 5184 C C . ARG A 1 628 ? 1.607 -10.554 3.565 1.00 93.12 628 ARG A C 1
ATOM 5186 O O . ARG A 1 628 ? 1.541 -11.704 3.121 1.00 93.12 628 ARG A O 1
ATOM 5193 N N . SER A 1 629 ? 2.715 -9.831 3.553 1.00 93.94 629 SER A N 1
ATOM 5194 C CA . SER A 1 629 ? 4.030 -10.317 3.157 1.00 93.94 629 SER A CA 1
ATOM 5195 C C . SER A 1 629 ? 5.044 -10.114 4.288 1.00 93.94 629 SER A C 1
ATOM 5197 O O . SER A 1 629 ? 4.724 -9.558 5.340 1.00 93.94 629 SER A O 1
ATOM 5199 N N . LEU A 1 630 ? 6.270 -10.581 4.076 1.00 93.19 630 LEU A N 1
ATOM 5200 C CA . LEU A 1 630 ? 7.383 -10.423 4.999 1.00 93.19 630 LEU A CA 1
ATOM 5201 C C . LEU A 1 630 ? 8.612 -9.900 4.254 1.00 93.19 630 LEU A C 1
ATOM 5203 O O . LEU A 1 630 ? 8.924 -10.357 3.152 1.00 93.19 630 LEU A O 1
ATOM 5207 N N . ARG A 1 631 ? 9.336 -8.983 4.895 1.00 93.38 631 ARG A N 1
ATOM 5208 C CA . ARG A 1 631 ? 10.727 -8.658 4.576 1.00 93.38 631 ARG A CA 1
ATOM 5209 C C . ARG A 1 631 ? 11.647 -9.485 5.468 1.00 93.38 631 ARG A C 1
ATOM 5211 O O . ARG A 1 631 ? 11.361 -9.683 6.651 1.00 93.38 631 ARG A O 1
ATOM 5218 N N . PHE A 1 632 ? 12.733 -9.977 4.878 1.00 93.19 632 PHE A N 1
ATOM 5219 C CA . PHE A 1 632 ? 13.690 -10.862 5.532 1.00 93.19 632 PHE A CA 1
ATOM 5220 C C . PHE A 1 632 ? 15.070 -10.226 5.563 1.00 93.19 632 PHE A C 1
ATOM 5222 O O . PHE A 1 632 ? 15.697 -10.069 4.515 1.00 93.19 632 PHE A O 1
ATOM 5229 N N . ASP A 1 633 ? 15.552 -9.940 6.766 1.00 92.81 633 ASP A N 1
ATOM 5230 C CA . ASP A 1 633 ? 16.896 -9.415 6.979 1.00 92.81 633 ASP A CA 1
ATOM 5231 C C . ASP A 1 633 ? 17.800 -10.525 7.503 1.00 92.81 633 ASP A C 1
ATOM 5233 O O . ASP A 1 633 ? 17.519 -11.149 8.528 1.00 92.81 633 ASP A O 1
ATOM 5237 N N . TYR A 1 634 ? 18.887 -10.790 6.783 1.00 89.44 634 TYR A N 1
ATOM 5238 C CA . TYR A 1 634 ? 19.835 -11.846 7.120 1.00 89.44 634 TYR A CA 1
ATOM 5239 C C . TYR A 1 634 ? 21.053 -11.261 7.811 1.00 89.44 634 TYR A C 1
ATOM 5241 O O . TYR A 1 634 ? 21.709 -10.365 7.281 1.00 89.44 634 TYR A O 1
ATOM 5249 N N . LYS A 1 635 ? 21.394 -11.829 8.963 1.00 86.44 635 LYS A N 1
ATOM 5250 C CA . LYS A 1 635 ? 22.640 -11.566 9.669 1.00 86.44 635 LYS A CA 1
ATOM 5251 C C . LYS A 1 635 ? 23.464 -12.842 9.735 1.00 86.44 635 LYS A C 1
ATOM 5253 O O . LYS A 1 635 ? 22.960 -13.918 10.063 1.00 86.44 635 LYS A O 1
ATOM 5258 N N . LEU A 1 636 ? 24.738 -12.700 9.390 1.00 80.88 636 LEU A N 1
ATOM 5259 C CA . LEU A 1 636 ? 25.745 -13.739 9.547 1.00 80.88 636 LEU A CA 1
ATOM 5260 C C . LEU A 1 636 ? 26.573 -13.413 10.793 1.00 80.88 636 LEU A C 1
ATOM 5262 O O . LEU A 1 636 ? 26.916 -12.251 11.004 1.00 80.88 636 LEU A O 1
ATOM 5266 N N . ASN A 1 637 ? 26.903 -14.435 11.581 1.00 71.19 637 ASN A N 1
ATOM 5267 C CA . ASN A 1 637 ? 27.817 -14.355 12.734 1.00 71.19 637 ASN A CA 1
ATOM 5268 C C . ASN A 1 637 ? 27.293 -13.537 13.932 1.00 71.19 637 ASN A C 1
ATOM 5270 O O . ASN A 1 637 ? 28.083 -13.087 14.758 1.00 71.19 637 ASN A O 1
ATOM 5274 N N . GLU A 1 638 ? 25.982 -13.332 14.042 1.00 80.56 638 GLU A N 1
ATOM 5275 C CA . GLU A 1 638 ? 25.380 -12.802 15.270 1.00 80.56 638 GLU A CA 1
ATOM 5276 C C . GLU A 1 638 ? 25.245 -13.936 16.298 1.00 80.56 638 GLU A C 1
ATOM 5278 O O . GLU A 1 638 ? 25.065 -15.091 15.911 1.00 80.56 638 GLU A O 1
ATOM 5283 N N . SER A 1 639 ? 25.371 -13.623 17.590 1.00 83.00 639 SER A N 1
ATOM 5284 C CA . SER A 1 639 ? 25.183 -14.606 18.656 1.00 83.00 639 SER A CA 1
ATOM 5285 C C . SER A 1 639 ? 23.723 -15.058 18.740 1.00 83.00 639 SER A C 1
ATOM 5287 O O . SER A 1 639 ? 22.790 -14.283 18.509 1.00 83.00 639 SER A O 1
ATOM 5289 N N . TRP A 1 640 ? 23.528 -16.323 19.102 1.00 91.19 640 TRP A N 1
ATOM 5290 C CA . TRP A 1 640 ? 22.218 -16.914 19.341 1.00 91.19 640 TRP A CA 1
ATOM 5291 C C . TRP A 1 640 ? 22.083 -17.287 20.807 1.00 91.19 640 TRP A C 1
ATOM 5293 O O . TRP A 1 640 ? 22.979 -17.902 21.377 1.00 91.19 640 TRP A O 1
ATOM 5303 N N . GLU A 1 641 ? 20.971 -16.884 21.408 1.00 87.94 641 GLU A N 1
ATOM 5304 C CA . GLU A 1 641 ? 20.771 -16.950 22.852 1.00 87.94 641 GLU A CA 1
ATOM 5305 C C . GLU A 1 641 ? 20.676 -18.383 23.376 1.00 87.94 641 GLU A C 1
ATOM 5307 O O . GLU A 1 641 ? 21.186 -18.662 24.456 1.00 87.94 641 GLU A O 1
ATOM 5312 N N . ASP A 1 642 ? 20.026 -19.280 22.629 1.00 88.25 642 ASP A N 1
ATOM 5313 C CA . ASP A 1 642 ? 19.815 -20.666 23.050 1.00 88.25 642 ASP A CA 1
ATOM 5314 C C . ASP A 1 642 ? 19.584 -21.581 21.835 1.00 88.25 642 ASP A C 1
ATOM 5316 O O . ASP A 1 642 ? 18.618 -21.422 21.081 1.00 88.25 642 ASP A O 1
ATOM 5320 N N . GLU A 1 643 ? 20.477 -22.553 21.639 1.00 88.94 643 GLU A N 1
ATOM 5321 C CA . GLU A 1 643 ? 20.440 -23.503 20.520 1.00 88.94 643 GLU A CA 1
ATOM 5322 C C . GLU A 1 643 ? 19.249 -24.476 20.564 1.00 88.94 643 GLU A C 1
ATOM 5324 O O . GLU A 1 643 ? 18.950 -25.107 19.547 1.00 88.94 643 GLU A O 1
ATOM 5329 N N . ASN A 1 644 ? 18.526 -24.564 21.686 1.00 90.94 644 ASN A N 1
ATOM 5330 C CA . ASN A 1 644 ? 17.279 -25.325 21.771 1.00 90.94 644 ASN A CA 1
ATOM 5331 C C . ASN A 1 644 ? 16.180 -24.698 20.902 1.00 90.94 644 ASN A C 1
ATOM 5333 O O . ASN A 1 644 ? 15.382 -25.407 20.283 1.00 90.94 644 ASN A O 1
ATOM 5337 N N . TYR A 1 645 ? 16.154 -23.366 20.791 1.00 95.44 645 TYR A N 1
ATOM 5338 C CA . TYR A 1 645 ? 15.130 -22.660 20.029 1.00 95.44 645 TYR A CA 1
ATOM 5339 C C . TYR A 1 645 ? 15.576 -22.422 18.593 1.00 95.44 645 TYR A C 1
ATOM 5341 O O . TYR A 1 645 ? 16.552 -21.728 18.324 1.00 95.44 645 TYR A O 1
ATOM 5349 N N . GLY A 1 646 ? 14.798 -22.926 17.633 1.00 95.44 646 GLY A N 1
ATOM 5350 C CA . GLY A 1 646 ? 15.024 -22.598 16.224 1.00 95.44 646 GLY A CA 1
ATOM 5351 C C . GLY A 1 646 ? 14.566 -21.191 15.861 1.00 95.44 646 GLY A C 1
ATOM 5352 O O . GLY A 1 646 ? 15.145 -20.538 14.996 1.00 95.44 646 GLY A O 1
ATOM 5353 N N . THR A 1 647 ? 13.523 -20.713 16.537 1.00 97.31 647 THR A N 1
ATOM 5354 C CA . THR A 1 647 ? 12.905 -19.411 16.288 1.00 97.31 647 THR A CA 1
ATOM 5355 C C . THR A 1 647 ? 12.581 -18.737 17.612 1.00 97.31 647 THR A C 1
ATOM 5357 O O . THR A 1 647 ? 12.047 -19.371 18.516 1.00 97.31 647 THR A O 1
ATOM 5360 N N . ILE A 1 648 ? 12.844 -17.437 17.706 1.00 97.25 648 ILE A N 1
ATOM 5361 C CA . ILE A 1 648 ? 12.524 -16.617 18.875 1.00 97.25 648 ILE A CA 1
ATOM 5362 C C . ILE A 1 648 ? 11.536 -15.527 18.456 1.00 97.25 648 ILE A C 1
ATOM 5364 O O . ILE A 1 648 ? 11.822 -14.723 17.564 1.00 97.25 648 ILE A O 1
ATOM 5368 N N . ASN A 1 649 ? 10.360 -15.510 19.084 1.00 96.38 649 ASN A N 1
ATOM 5369 C CA . ASN A 1 649 ? 9.336 -14.485 18.901 1.00 96.38 649 ASN A CA 1
ATOM 5370 C C . ASN A 1 649 ? 9.716 -13.191 19.639 1.00 96.38 649 ASN A C 1
ATOM 5372 O O . ASN A 1 649 ? 10.202 -13.218 20.768 1.00 96.38 649 ASN A O 1
ATOM 5376 N N . LEU A 1 650 ? 9.444 -12.054 19.001 1.00 95.75 650 LEU A N 1
ATOM 5377 C CA . LEU A 1 650 ? 9.831 -10.713 19.438 1.00 95.75 650 LEU A CA 1
ATOM 5378 C C . LEU A 1 650 ? 8.591 -9.799 19.532 1.00 95.75 650 LEU A C 1
ATOM 5380 O O . LEU A 1 650 ? 8.442 -8.872 18.729 1.00 95.75 650 LEU A O 1
ATOM 5384 N N . PRO A 1 651 ? 7.654 -10.045 20.468 1.00 93.75 651 PRO A N 1
ATOM 5385 C CA . PRO A 1 651 ? 6.416 -9.267 20.573 1.00 93.75 651 PRO A CA 1
ATOM 5386 C C . PRO A 1 651 ? 6.678 -7.767 20.781 1.00 93.75 651 PRO A C 1
ATOM 5388 O O . PRO A 1 651 ? 6.063 -6.947 20.101 1.00 93.75 651 PRO A O 1
ATOM 5391 N N . GLN A 1 652 ? 7.647 -7.419 21.633 1.00 92.75 652 GLN A N 1
ATOM 5392 C CA . GLN A 1 652 ? 7.959 -6.039 22.034 1.00 92.75 652 GLN A CA 1
ATOM 5393 C C . GLN A 1 652 ? 8.985 -5.327 21.139 1.00 92.75 652 GLN A C 1
ATOM 5395 O O . GLN A 1 652 ? 9.245 -4.142 21.323 1.00 92.75 652 GLN A O 1
ATOM 5400 N N . HIS A 1 653 ? 9.574 -6.017 20.159 1.00 94.38 653 HIS A N 1
ATOM 5401 C CA . HIS A 1 653 ? 10.486 -5.373 19.215 1.00 94.38 653 HIS A CA 1
ATOM 5402 C C . HIS A 1 653 ? 9.694 -4.460 18.255 1.00 94.38 653 HIS A C 1
ATOM 5404 O O . HIS A 1 653 ? 8.672 -4.902 17.725 1.00 94.38 653 HIS A O 1
ATOM 5410 N N . PRO A 1 654 ? 10.142 -3.226 17.960 1.00 91.19 654 PRO A N 1
ATOM 5411 C CA . PRO A 1 654 ? 9.347 -2.260 17.192 1.00 91.19 654 PRO A CA 1
ATOM 5412 C C . PRO A 1 654 ? 9.089 -2.679 15.735 1.00 91.19 654 PRO A C 1
ATOM 5414 O O . PRO A 1 654 ? 8.053 -2.339 15.177 1.00 91.19 654 PRO A O 1
ATOM 5417 N N . ILE A 1 655 ? 10.020 -3.424 15.126 1.00 94.00 655 ILE A N 1
ATOM 5418 C CA . ILE A 1 655 ? 9.985 -3.786 13.695 1.00 94.00 655 ILE A CA 1
ATOM 5419 C C . ILE A 1 655 ? 9.734 -5.289 13.495 1.00 94.00 655 ILE A C 1
ATOM 5421 O O . ILE A 1 655 ? 8.692 -5.707 12.996 1.00 94.00 655 ILE A O 1
ATOM 5425 N N . TYR A 1 656 ? 10.680 -6.129 13.918 1.00 96.19 656 TYR A N 1
ATOM 5426 C CA . TYR A 1 656 ? 10.610 -7.574 13.706 1.00 96.19 656 TYR A CA 1
ATOM 5427 C C . TYR A 1 656 ? 9.588 -8.280 14.600 1.00 96.19 656 TYR A C 1
ATOM 5429 O O . TYR A 1 656 ? 9.461 -7.979 15.786 1.00 96.19 656 TYR A O 1
ATOM 5437 N N . ILE A 1 657 ? 8.893 -9.273 14.039 1.00 96.25 657 ILE A N 1
ATOM 5438 C CA . ILE A 1 657 ? 8.023 -10.192 14.792 1.00 96.25 657 ILE A CA 1
ATOM 5439 C C . ILE A 1 657 ? 8.789 -11.372 15.379 1.00 96.25 657 ILE A C 1
ATOM 5441 O O . ILE A 1 657 ? 8.396 -11.894 16.417 1.00 96.25 657 ILE A O 1
ATOM 5445 N N . ARG A 1 658 ? 9.861 -11.825 14.728 1.00 96.44 658 ARG A N 1
ATOM 5446 C CA . ARG A 1 658 ? 10.664 -12.970 15.167 1.00 96.44 658 ARG A CA 1
ATOM 5447 C C . ARG A 1 658 ? 12.002 -13.010 14.447 1.00 96.44 658 ARG A C 1
ATOM 5449 O O . ARG A 1 658 ? 12.153 -12.405 13.383 1.00 96.44 658 ARG A O 1
ATOM 5456 N N . LYS A 1 659 ? 12.923 -13.788 15.003 1.00 96.56 659 LYS A N 1
ATOM 5457 C CA . LYS A 1 659 ? 14.177 -14.191 14.365 1.00 96.56 659 LYS A CA 1
ATOM 5458 C C . LYS A 1 659 ? 14.311 -15.710 14.342 1.00 96.56 659 LYS A C 1
ATOM 5460 O O . LYS A 1 659 ? 13.776 -16.381 15.221 1.00 96.56 659 LYS A O 1
ATOM 5465 N N . THR A 1 660 ? 14.975 -16.256 13.330 1.00 97.00 660 THR A N 1
ATOM 5466 C CA . THR A 1 660 ? 15.134 -17.707 13.126 1.00 97.00 660 THR A CA 1
ATOM 5467 C C . THR A 1 660 ? 16.572 -18.055 12.787 1.00 97.00 660 THR A C 1
ATOM 5469 O O . THR A 1 660 ? 17.168 -17.379 11.953 1.00 97.00 660 THR A O 1
ATOM 5472 N N . ASN A 1 661 ? 17.100 -19.118 13.392 1.00 95.44 661 ASN A N 1
ATOM 5473 C CA . ASN A 1 661 ? 18.449 -19.617 13.152 1.00 95.44 661 ASN A CA 1
ATOM 5474 C C . ASN A 1 661 ? 18.415 -20.897 12.300 1.00 95.44 661 ASN A C 1
ATOM 5476 O O . ASN A 1 661 ? 18.061 -21.979 12.772 1.00 95.44 661 ASN A O 1
ATOM 5480 N N . PHE A 1 662 ? 18.811 -20.789 11.030 1.00 94.06 662 PHE A N 1
ATOM 5481 C CA . PHE A 1 662 ? 18.762 -21.918 10.093 1.00 94.06 662 PHE A CA 1
ATOM 5482 C C . PHE A 1 662 ? 19.781 -23.023 10.399 1.00 94.06 662 PHE A C 1
ATOM 5484 O O . PHE A 1 662 ? 19.589 -24.166 9.974 1.00 94.06 662 PHE A O 1
ATOM 5491 N N . ASN A 1 663 ? 20.839 -22.729 11.157 1.00 92.25 663 ASN A N 1
ATOM 5492 C CA . ASN A 1 663 ? 21.788 -23.747 11.599 1.00 92.25 663 ASN A CA 1
ATOM 5493 C C . ASN A 1 663 ? 21.123 -24.723 12.573 1.00 92.25 663 ASN A C 1
ATOM 5495 O O . ASN A 1 663 ? 21.290 -25.931 12.420 1.00 92.25 663 ASN A O 1
ATOM 5499 N N . VAL A 1 664 ? 20.306 -24.208 13.498 1.00 94.25 664 VAL A N 1
ATOM 5500 C CA . VAL A 1 664 ? 19.533 -25.016 14.452 1.00 94.25 664 VAL A CA 1
ATOM 5501 C C . VAL A 1 664 ? 18.507 -25.882 13.711 1.00 94.25 664 VAL A C 1
ATOM 5503 O O . VAL A 1 664 ? 18.488 -27.100 13.883 1.00 94.25 664 VAL A O 1
ATOM 5506 N N . LEU A 1 665 ? 17.712 -25.284 12.811 1.00 95.06 665 LEU A N 1
ATOM 5507 C CA . LEU A 1 665 ? 16.655 -25.990 12.064 1.00 95.06 665 LEU A CA 1
ATOM 5508 C C . LEU A 1 665 ? 17.195 -27.152 11.218 1.00 95.06 665 LEU A C 1
ATOM 5510 O O . LEU A 1 665 ? 16.682 -28.271 11.263 1.00 95.06 665 LEU A O 1
ATOM 5514 N N . TYR A 1 666 ? 18.247 -26.902 10.440 1.00 93.81 666 TYR A N 1
ATOM 5515 C CA . TYR A 1 666 ? 18.843 -27.921 9.575 1.00 93.81 666 TYR A CA 1
ATOM 5516 C C . TYR A 1 666 ? 19.869 -28.807 10.306 1.00 93.81 666 TYR A C 1
ATOM 5518 O O . TYR A 1 666 ? 20.421 -29.712 9.683 1.00 93.81 666 TYR A O 1
ATOM 5526 N N . LYS A 1 667 ? 20.116 -28.584 11.608 1.00 91.62 667 LYS A N 1
ATOM 5527 C CA . LYS A 1 667 ? 21.163 -29.248 12.411 1.00 91.62 667 LYS A CA 1
ATOM 5528 C C . LYS A 1 667 ? 22.554 -29.175 11.757 1.00 91.62 667 LYS A C 1
ATOM 5530 O O . LYS A 1 667 ? 23.271 -30.170 11.660 1.00 91.62 667 LYS A O 1
ATOM 5535 N N . GLN A 1 668 ? 22.922 -27.990 11.272 1.00 88.62 668 GLN A N 1
ATOM 5536 C CA . GLN A 1 668 ? 24.168 -27.747 10.538 1.00 88.62 668 GLN A CA 1
ATOM 5537 C C . GLN A 1 668 ? 25.279 -27.327 11.500 1.00 88.62 668 GLN A C 1
ATOM 5539 O O . GLN A 1 668 ? 25.186 -26.273 12.127 1.00 88.62 668 GLN A O 1
ATOM 5544 N N . LYS A 1 669 ? 26.351 -28.123 11.585 1.00 84.44 669 LYS A N 1
ATOM 5545 C CA . LYS A 1 669 ? 27.559 -27.754 12.338 1.00 84.44 669 LYS A CA 1
ATOM 5546 C C . LYS A 1 669 ? 28.341 -26.697 11.560 1.00 84.44 669 LYS A C 1
ATOM 5548 O O . LYS A 1 669 ? 28.752 -26.950 10.430 1.00 84.44 669 LYS A O 1
ATOM 5553 N N . ALA A 1 670 ? 28.532 -25.530 12.162 1.00 74.75 670 ALA A N 1
ATOM 5554 C CA . ALA A 1 670 ? 29.095 -24.359 11.507 1.00 74.75 670 ALA A CA 1
ATOM 5555 C C . ALA A 1 670 ? 29.879 -23.497 12.497 1.00 74.75 670 ALA A C 1
ATOM 5557 O O . ALA A 1 670 ? 29.477 -23.376 13.649 1.00 74.75 670 ALA A O 1
ATOM 5558 N N . SER A 1 671 ? 30.936 -22.832 12.028 1.00 71.44 671 SER A N 1
ATOM 5559 C CA . SER A 1 671 ? 31.634 -21.784 12.789 1.00 71.44 671 SER A CA 1
ATOM 5560 C C . SER A 1 671 ? 30.872 -20.452 12.827 1.00 71.44 671 SER A C 1
ATOM 5562 O O . SER A 1 671 ? 31.308 -19.512 13.483 1.00 71.44 671 SER A O 1
ATOM 5564 N N . TYR A 1 672 ? 29.740 -20.359 12.125 1.00 77.94 672 TYR A N 1
ATOM 5565 C CA . TYR A 1 672 ? 28.901 -19.171 12.067 1.00 77.94 672 TYR A CA 1
ATOM 5566 C C . TYR A 1 672 ? 27.411 -19.503 11.991 1.00 77.94 672 TYR A C 1
ATOM 5568 O O . TYR A 1 672 ? 27.008 -20.572 11.526 1.00 77.94 672 TYR A O 1
ATOM 5576 N N . GLN A 1 673 ? 26.585 -18.538 12.395 1.00 84.19 673 GLN A N 1
ATOM 5577 C CA . GLN A 1 673 ? 25.132 -18.661 12.437 1.00 84.19 673 GLN A CA 1
ATOM 5578 C C . GLN A 1 673 ? 24.470 -17.822 11.338 1.00 84.19 673 GLN A C 1
ATOM 5580 O O . GLN A 1 673 ? 24.879 -16.692 11.067 1.00 84.19 673 GLN A O 1
ATOM 5585 N N . CYS A 1 674 ? 23.458 -18.395 10.684 1.00 89.69 674 CYS A N 1
ATOM 5586 C CA . CYS A 1 674 ? 22.613 -17.746 9.688 1.00 89.69 674 CYS A CA 1
ATOM 5587 C C . CYS A 1 674 ? 21.266 -17.412 10.329 1.00 89.69 674 CYS A C 1
ATOM 5589 O O . CYS A 1 674 ? 20.376 -18.264 10.429 1.00 89.69 674 CYS A O 1
ATOM 5591 N N . ILE A 1 675 ? 21.143 -16.163 10.774 1.00 93.38 675 ILE A N 1
ATOM 5592 C CA . ILE A 1 675 ? 19.968 -15.665 11.480 1.00 93.38 675 ILE A CA 1
ATOM 5593 C C . ILE A 1 675 ? 19.161 -14.781 10.536 1.00 93.38 675 ILE A C 1
ATOM 5595 O O . ILE A 1 675 ? 19.693 -13.885 9.884 1.00 93.38 675 ILE A O 1
ATOM 5599 N N . GLN A 1 676 ? 17.861 -15.034 10.464 1.00 95.44 676 GLN A N 1
ATOM 5600 C CA . GLN A 1 676 ? 16.921 -14.267 9.659 1.00 95.44 676 GLN A CA 1
ATOM 5601 C C . GLN A 1 676 ? 15.898 -13.585 10.562 1.00 95.44 676 GLN A C 1
ATOM 5603 O O . GLN A 1 676 ? 15.178 -14.257 11.302 1.00 95.44 676 GLN A O 1
ATOM 5608 N N . TYR A 1 677 ? 15.797 -12.266 10.453 1.00 96.69 677 TYR A N 1
ATOM 5609 C CA . TYR A 1 677 ? 14.765 -11.446 11.077 1.00 96.69 677 TYR A CA 1
ATOM 5610 C C . TYR A 1 677 ? 13.597 -11.257 10.116 1.00 96.69 677 TYR A C 1
ATOM 5612 O O . TYR A 1 677 ? 13.792 -11.140 8.907 1.00 96.69 677 TYR A O 1
ATOM 5620 N N . GLN A 1 678 ? 12.379 -11.252 10.657 1.00 96.69 678 GLN A N 1
ATOM 5621 C CA . GLN A 1 678 ? 11.153 -11.160 9.866 1.00 96.69 678 GLN A CA 1
ATOM 5622 C C . GLN A 1 678 ? 10.363 -9.914 10.240 1.00 96.69 678 GLN A C 1
ATOM 5624 O O . GLN A 1 678 ? 9.946 -9.758 11.391 1.00 96.69 678 GLN A O 1
ATOM 5629 N N . GLU A 1 679 ? 10.127 -9.058 9.255 1.00 95.94 679 GLU A N 1
ATOM 5630 C CA . GLU A 1 679 ? 9.311 -7.855 9.373 1.00 95.94 679 GLU A CA 1
ATOM 5631 C C . GLU A 1 679 ? 8.034 -7.998 8.541 1.00 95.94 679 GLU A C 1
ATOM 5633 O O . GLU A 1 679 ? 8.116 -8.201 7.328 1.00 95.94 679 GLU A O 1
ATOM 5638 N N . PRO A 1 680 ? 6.845 -7.877 9.147 1.00 95.19 680 PRO A N 1
ATOM 5639 C CA . PRO A 1 680 ? 5.598 -7.932 8.405 1.00 95.19 680 PRO A CA 1
ATOM 5640 C C . PRO A 1 680 ? 5.344 -6.641 7.647 1.00 95.19 680 PRO A C 1
ATOM 5642 O O . PRO A 1 680 ? 5.257 -5.567 8.240 1.00 95.19 680 PRO A O 1
ATOM 5645 N N . ILE A 1 681 ? 5.096 -6.761 6.348 1.00 92.00 681 ILE A N 1
ATOM 5646 C CA . ILE A 1 681 ? 4.806 -5.638 5.454 1.00 92.00 681 ILE A CA 1
ATOM 5647 C C . ILE A 1 681 ? 3.627 -5.979 4.532 1.00 92.00 681 ILE A C 1
ATOM 5649 O O . ILE A 1 681 ? 3.327 -7.158 4.318 1.00 92.00 681 ILE A O 1
ATOM 5653 N N . PRO A 1 682 ? 2.903 -4.988 3.989 1.00 83.12 682 PRO A N 1
ATOM 5654 C CA . PRO A 1 682 ? 1.995 -5.247 2.879 1.00 83.12 682 PRO A CA 1
ATOM 5655 C C . PRO A 1 682 ? 2.767 -5.852 1.689 1.00 83.12 682 PRO A C 1
ATOM 5657 O O . PRO A 1 682 ? 3.945 -5.531 1.508 1.00 83.12 682 PRO A O 1
ATOM 5660 N N . PRO A 1 683 ? 2.150 -6.729 0.883 1.00 75.50 683 PRO A N 1
ATOM 5661 C CA . PRO A 1 683 ? 2.716 -7.131 -0.394 1.00 75.50 683 PRO A CA 1
ATOM 5662 C C . PRO A 1 683 ? 2.765 -5.933 -1.355 1.00 75.50 683 PRO A C 1
ATOM 5664 O O . PRO A 1 683 ? 1.847 -5.115 -1.407 1.00 75.50 683 PRO A O 1
ATOM 5667 N N . ASP A 1 684 ? 3.832 -5.882 -2.128 1.00 69.38 684 ASP A N 1
ATOM 5668 C CA . ASP A 1 684 ? 4.135 -5.020 -3.255 1.00 69.38 684 ASP A CA 1
ATOM 5669 C C . ASP A 1 684 ? 4.814 -5.873 -4.348 1.00 69.38 684 ASP A C 1
ATOM 5671 O O . ASP A 1 684 ? 4.727 -7.102 -4.352 1.00 69.38 684 ASP A O 1
ATOM 5675 N N . ASP A 1 685 ? 5.455 -5.240 -5.323 1.00 51.84 685 ASP A N 1
ATOM 5676 C CA . ASP A 1 685 ? 5.998 -5.939 -6.493 1.00 51.84 685 ASP A CA 1
ATOM 5677 C C . ASP A 1 685 ? 7.301 -6.697 -6.204 1.00 51.84 685 ASP A C 1
ATOM 5679 O O . ASP A 1 685 ? 7.760 -7.485 -7.034 1.00 51.84 685 ASP A O 1
ATOM 5683 N N . THR A 1 686 ? 7.917 -6.440 -5.050 1.00 60.16 686 THR A N 1
ATOM 5684 C CA . THR A 1 686 ? 9.234 -6.954 -4.656 1.00 60.16 686 THR A CA 1
ATOM 5685 C C . THR A 1 686 ? 9.158 -8.107 -3.659 1.00 60.16 686 THR A C 1
ATOM 5687 O O . THR A 1 686 ? 10.140 -8.829 -3.478 1.00 60.16 686 THR A O 1
ATOM 5690 N N . ASN A 1 687 ? 8.000 -8.324 -3.037 1.00 76.38 687 ASN A N 1
ATOM 5691 C CA . ASN A 1 687 ? 7.774 -9.334 -2.010 1.00 76.38 687 ASN A CA 1
ATOM 5692 C C . ASN A 1 687 ? 6.526 -10.186 -2.318 1.00 76.38 687 ASN A C 1
ATOM 5694 O O . ASN A 1 687 ? 5.562 -9.764 -2.949 1.00 76.38 687 ASN A O 1
ATOM 5698 N N . LEU A 1 688 ? 6.552 -11.454 -1.903 1.00 84.88 688 LEU A N 1
ATOM 5699 C CA . LEU A 1 688 ? 5.499 -12.407 -2.265 1.00 84.88 688 LEU A CA 1
ATOM 5700 C C . LEU A 1 688 ? 4.287 -12.279 -1.334 1.00 84.88 688 LEU A C 1
ATOM 5702 O O . LEU A 1 688 ? 4.480 -12.131 -0.127 1.00 84.88 688 LEU A O 1
ATOM 5706 N N . PRO A 1 689 ? 3.042 -12.391 -1.828 1.00 90.38 689 PRO A N 1
ATOM 5707 C CA . PRO A 1 689 ? 1.888 -12.546 -0.947 1.00 90.38 689 PRO A CA 1
ATOM 5708 C C . PRO A 1 689 ? 2.031 -13.863 -0.170 1.00 90.38 689 PRO A C 1
ATOM 5710 O O . PRO A 1 689 ? 2.145 -14.931 -0.769 1.00 90.38 689 PRO A O 1
ATOM 5713 N N . MET A 1 690 ? 2.056 -13.795 1.164 1.00 89.19 690 MET A N 1
ATOM 5714 C CA . MET A 1 690 ? 2.325 -14.965 2.015 1.00 89.19 690 MET A CA 1
ATOM 5715 C C . MET A 1 690 ? 1.128 -15.384 2.856 1.00 89.19 690 MET A C 1
ATOM 5717 O O . MET A 1 690 ? 0.914 -16.582 3.046 1.00 89.19 690 MET A O 1
ATOM 5721 N N . TYR A 1 691 ? 0.363 -14.419 3.367 1.00 92.12 691 TYR A N 1
ATOM 5722 C CA . TYR A 1 691 ? -0.689 -14.670 4.347 1.00 92.12 691 TYR A CA 1
ATOM 5723 C C . TYR A 1 691 ? -2.006 -14.003 3.933 1.00 92.12 691 TYR A C 1
ATOM 5725 O O . TYR A 1 691 ? -2.066 -12.777 3.926 1.00 92.12 691 TYR A O 1
ATOM 5733 N N . PRO A 1 692 ? -3.060 -14.767 3.602 1.00 93.06 692 PRO A N 1
ATOM 5734 C CA . PRO A 1 692 ? -4.406 -14.221 3.420 1.00 93.06 692 PRO A CA 1
ATOM 5735 C C . PRO A 1 692 ? -4.891 -13.531 4.701 1.00 93.06 692 PRO A C 1
ATOM 5737 O O . PRO A 1 692 ? -4.809 -14.128 5.778 1.00 93.06 692 PRO A O 1
ATOM 5740 N N . ILE A 1 693 ? -5.397 -12.296 4.612 1.00 92.88 693 ILE A N 1
ATOM 5741 C CA . ILE A 1 693 ? -5.956 -11.601 5.780 1.00 92.88 693 ILE A CA 1
ATOM 5742 C C . ILE A 1 693 ? -7.422 -12.010 5.928 1.00 92.88 693 ILE A C 1
ATOM 5744 O O . ILE A 1 693 ? -8.297 -11.564 5.181 1.00 92.88 693 ILE A O 1
ATOM 5748 N N . SER A 1 694 ? -7.689 -12.894 6.886 1.00 88.75 694 SER A N 1
ATOM 5749 C CA . SER A 1 694 ? -9.027 -13.444 7.119 1.00 88.75 694 SER A CA 1
ATOM 5750 C C . SER A 1 694 ? -9.833 -12.499 8.007 1.00 88.75 694 SER A C 1
ATOM 5752 O O . SER A 1 694 ? -9.682 -12.499 9.225 1.00 88.75 694 SER A O 1
ATOM 5754 N N . THR A 1 695 ? -10.660 -11.670 7.375 1.00 90.56 695 THR A N 1
ATOM 5755 C CA . THR A 1 695 ? -11.736 -10.905 8.022 1.00 90.56 695 THR A CA 1
ATOM 5756 C C . THR A 1 695 ? -13.057 -11.329 7.392 1.00 90.56 695 THR A C 1
ATOM 5758 O O . THR A 1 695 ? -13.073 -11.822 6.259 1.00 90.56 695 THR A O 1
ATOM 5761 N N . SER A 1 696 ? -14.177 -11.104 8.076 1.00 87.50 696 SER A N 1
ATOM 5762 C CA . SER A 1 696 ? -15.497 -11.456 7.537 1.00 87.50 696 SER A CA 1
ATOM 5763 C C . SER A 1 696 ? -15.776 -10.778 6.184 1.00 87.50 696 SER A C 1
ATOM 5765 O O . SER A 1 696 ? -16.342 -11.399 5.284 1.00 87.50 696 SER A O 1
ATOM 5767 N N . GLU A 1 697 ? -15.310 -9.537 5.993 1.00 92.12 697 GLU A N 1
ATOM 5768 C CA . GLU A 1 697 ? -15.396 -8.813 4.716 1.00 92.12 697 GLU A CA 1
ATOM 5769 C C . GLU A 1 697 ? -14.569 -9.490 3.611 1.00 92.12 697 GLU A C 1
ATOM 5771 O O . GLU A 1 697 ? -15.074 -9.741 2.512 1.00 92.12 697 GLU A O 1
ATOM 5776 N N . ASN A 1 698 ? -13.318 -9.853 3.905 1.00 94.31 698 ASN A N 1
ATOM 5777 C CA . ASN A 1 698 ? -12.430 -10.475 2.923 1.00 94.31 698 ASN A CA 1
ATOM 5778 C C . ASN A 1 698 ? -12.898 -11.882 2.540 1.00 94.31 698 ASN A C 1
ATOM 5780 O O . ASN A 1 698 ? -12.799 -12.266 1.377 1.00 94.31 698 ASN A O 1
ATOM 5784 N N . LEU A 1 699 ? -13.454 -12.641 3.488 1.00 91.94 699 LEU A N 1
ATOM 5785 C CA . LEU A 1 699 ? -14.047 -13.953 3.221 1.00 91.94 699 LEU A CA 1
ATOM 5786 C C . LEU A 1 699 ? -15.304 -13.833 2.348 1.00 91.94 699 LEU A C 1
ATOM 5788 O O . LEU A 1 699 ? -15.508 -14.640 1.438 1.00 91.94 699 LEU A O 1
ATOM 5792 N N . ALA A 1 700 ? -16.130 -12.804 2.563 1.00 94.38 700 ALA A N 1
ATOM 5793 C CA . ALA A 1 700 ? -17.264 -12.518 1.688 1.00 94.38 700 ALA A CA 1
ATOM 5794 C C . ALA A 1 700 ? -16.808 -12.160 0.261 1.00 94.38 700 ALA A C 1
ATOM 5796 O O . ALA A 1 700 ? -17.407 -12.632 -0.708 1.00 94.38 700 ALA A O 1
ATOM 5797 N N . LEU A 1 701 ? -15.732 -11.378 0.119 1.00 96.38 701 LEU A N 1
ATOM 5798 C CA . LEU A 1 701 ? -15.123 -11.065 -1.177 1.00 96.38 701 LEU A CA 1
ATOM 5799 C C . LEU A 1 701 ? -14.536 -12.313 -1.854 1.00 96.38 701 LEU A C 1
ATOM 5801 O O . LEU A 1 701 ? -14.810 -12.559 -3.028 1.00 96.38 701 LEU A O 1
ATOM 5805 N N . PHE A 1 702 ? -13.794 -13.138 -1.114 1.00 96.38 702 PHE A N 1
ATOM 5806 C CA . PHE A 1 702 ? -13.245 -14.400 -1.608 1.00 96.38 702 PHE A CA 1
ATOM 5807 C C . PHE A 1 702 ? -14.345 -15.315 -2.147 1.00 96.38 702 PHE A C 1
ATOM 5809 O O . PHE A 1 702 ? -14.215 -15.851 -3.243 1.00 96.38 702 PHE A O 1
ATOM 5816 N N . ASN A 1 703 ? -15.468 -15.440 -1.436 1.00 95.94 703 ASN A N 1
ATOM 5817 C CA . ASN A 1 703 ? -16.582 -16.269 -1.887 1.00 95.94 703 ASN A CA 1
ATOM 5818 C C . ASN A 1 703 ? -17.190 -15.798 -3.221 1.00 95.94 703 ASN A C 1
ATOM 5820 O O . ASN A 1 703 ? -17.702 -16.634 -3.964 1.00 95.94 703 ASN A O 1
ATOM 5824 N N . LYS A 1 704 ? -17.126 -14.499 -3.556 1.00 97.31 704 LYS A N 1
ATOM 5825 C CA . LYS A 1 704 ? -17.529 -14.003 -4.887 1.00 97.31 704 LYS A CA 1
ATOM 5826 C C . LYS A 1 704 ? -16.574 -14.502 -5.968 1.00 97.31 704 LYS A C 1
ATOM 5828 O O . LYS A 1 704 ? -17.029 -15.051 -6.966 1.00 97.31 704 LYS A O 1
ATOM 5833 N N . TYR A 1 705 ? -15.267 -14.389 -5.731 1.00 96.56 705 TYR A N 1
ATOM 5834 C CA . TYR A 1 705 ? -14.254 -14.908 -6.652 1.00 96.56 705 TYR A CA 1
ATOM 5835 C C . TYR A 1 705 ? -14.316 -16.420 -6.812 1.00 96.56 705 TYR A C 1
ATOM 5837 O O . TYR A 1 705 ? -14.212 -16.913 -7.926 1.00 96.56 705 TYR A O 1
ATOM 5845 N N . LEU A 1 706 ? -14.527 -17.161 -5.725 1.00 96.44 706 LEU A N 1
ATOM 5846 C CA . LEU A 1 706 ? -14.623 -18.613 -5.788 1.00 96.44 706 LEU A CA 1
ATOM 5847 C C . LEU A 1 706 ? -15.820 -19.065 -6.636 1.00 96.44 706 LEU A C 1
ATOM 5849 O O . LEU A 1 706 ? -15.691 -20.010 -7.410 1.00 96.44 706 LEU A O 1
ATOM 5853 N N . LYS A 1 707 ? -16.969 -18.384 -6.523 1.00 96.06 707 LYS A N 1
ATOM 5854 C CA . LYS A 1 707 ? -18.130 -18.645 -7.389 1.00 96.06 707 LYS A CA 1
ATOM 5855 C C . LYS A 1 707 ? -17.808 -18.374 -8.855 1.00 96.06 707 LYS A C 1
ATOM 5857 O O . LYS A 1 707 ? -18.092 -19.224 -9.689 1.00 96.06 707 LYS A O 1
ATOM 5862 N N . GLU A 1 708 ? -17.174 -17.242 -9.146 1.00 95.69 708 GLU A N 1
ATOM 5863 C CA . GLU A 1 708 ? -16.795 -16.885 -10.515 1.00 95.69 708 GLU A CA 1
ATOM 5864 C C . GLU A 1 708 ? -15.772 -17.867 -11.108 1.00 95.69 708 GLU A C 1
ATOM 5866 O O . GLU A 1 708 ? -15.919 -18.304 -12.246 1.00 95.69 708 GLU A O 1
ATOM 5871 N N . ALA A 1 709 ? -14.795 -18.323 -10.321 1.00 92.06 709 ALA A N 1
ATOM 5872 C CA . ALA A 1 709 ? -13.842 -19.347 -10.748 1.00 92.06 709 ALA A CA 1
ATOM 5873 C C . ALA A 1 709 ? -14.539 -20.665 -11.127 1.00 92.06 709 ALA A C 1
ATOM 5875 O O . ALA A 1 709 ? -14.154 -21.312 -12.100 1.00 92.06 709 ALA A O 1
ATOM 5876 N N . CYS A 1 710 ? -15.603 -21.039 -10.408 1.00 94.38 710 CYS A N 1
ATOM 5877 C CA . CYS A 1 710 ? -16.367 -22.262 -10.670 1.00 94.38 710 CYS A CA 1
ATOM 5878 C C . CYS A 1 710 ? -17.220 -22.206 -11.951 1.00 94.38 710 CYS A C 1
ATOM 5880 O O . CYS A 1 710 ? -17.646 -23.261 -12.433 1.00 94.38 710 CYS A O 1
ATOM 5882 N N . ASN A 1 711 ? -17.431 -21.020 -12.538 1.00 94.06 711 ASN A N 1
ATOM 5883 C CA . ASN A 1 711 ? -18.064 -20.889 -13.855 1.00 94.06 711 ASN A CA 1
ATOM 5884 C C . ASN A 1 711 ? -17.172 -21.451 -14.974 1.00 94.06 711 ASN A C 1
ATOM 5886 O O . ASN A 1 711 ? -17.683 -21.864 -16.014 1.00 94.06 711 ASN A O 1
ATOM 5890 N N . SER A 1 712 ? -15.853 -21.526 -14.763 1.00 89.19 712 SER A N 1
ATOM 5891 C CA . SER A 1 712 ? -14.939 -22.160 -15.711 1.00 89.19 712 SER A CA 1
ATOM 5892 C C . SER A 1 712 ? -15.015 -23.683 -15.622 1.00 89.19 712 SER A C 1
ATOM 5894 O O . SER A 1 712 ? -14.846 -24.280 -14.560 1.00 89.19 712 SER A O 1
ATOM 5896 N N . ASP A 1 713 ? -15.201 -24.331 -16.766 1.00 84.88 713 ASP A N 1
ATOM 5897 C CA . ASP A 1 713 ? -15.052 -25.775 -16.930 1.00 84.88 713 ASP A CA 1
ATOM 5898 C C . ASP A 1 713 ? -13.600 -26.207 -17.149 1.00 84.88 713 ASP A C 1
ATOM 5900 O O . ASP A 1 713 ? -13.353 -27.390 -17.292 1.00 84.88 713 ASP A O 1
ATOM 5904 N N . LYS A 1 714 ? -12.631 -25.288 -17.142 1.00 85.62 714 LYS A N 1
ATOM 5905 C CA . LYS A 1 714 ? -11.209 -25.625 -17.307 1.00 85.62 714 LYS A CA 1
ATOM 5906 C C . LYS A 1 714 ? -10.357 -25.257 -16.109 1.00 85.62 714 LYS A C 1
ATOM 5908 O O . LYS A 1 714 ? -9.363 -25.926 -15.849 1.00 85.62 714 LYS A O 1
ATOM 5913 N N . ILE A 1 715 ? -10.692 -24.178 -15.407 1.00 87.81 715 ILE A N 1
ATOM 5914 C CA . ILE A 1 715 ? -9.839 -23.610 -14.363 1.00 87.81 715 ILE A CA 1
ATOM 5915 C C . ILE A 1 715 ? -10.329 -24.052 -12.987 1.00 87.81 715 ILE A C 1
ATOM 5917 O O . ILE A 1 715 ? -11.494 -23.872 -12.648 1.00 87.81 715 ILE A O 1
ATOM 5921 N N . ILE A 1 716 ? -9.412 -24.588 -12.182 1.00 89.81 716 ILE A N 1
ATOM 5922 C CA . ILE A 1 716 ? -9.677 -25.086 -10.832 1.00 89.81 716 ILE A CA 1
ATOM 5923 C C . ILE A 1 716 ? -8.773 -24.332 -9.850 1.00 89.81 716 ILE A C 1
ATOM 5925 O O . ILE A 1 716 ? -7.554 -24.532 -9.885 1.00 89.81 716 ILE A O 1
ATOM 5929 N N . PRO A 1 717 ? -9.319 -23.467 -8.976 1.00 91.50 717 PRO A N 1
ATOM 5930 C CA . PRO A 1 717 ? -8.522 -22.806 -7.955 1.00 91.50 717 PRO A CA 1
ATOM 5931 C C . PRO A 1 717 ? -8.075 -23.817 -6.895 1.00 91.50 717 PRO A C 1
ATOM 5933 O O . PRO A 1 717 ? -8.848 -24.672 -6.462 1.00 91.50 717 PRO A O 1
ATOM 5936 N N . ILE A 1 718 ? -6.818 -23.715 -6.475 1.00 88.75 718 ILE A N 1
ATOM 5937 C CA . ILE A 1 718 ? -6.185 -24.612 -5.506 1.00 88.75 718 ILE A CA 1
ATOM 5938 C C . ILE A 1 718 ? -5.204 -23.849 -4.613 1.00 88.75 718 ILE A C 1
ATOM 5940 O O . ILE A 1 718 ? -4.771 -22.737 -4.922 1.00 88.75 718 ILE A O 1
ATOM 5944 N N . GLY A 1 719 ? -4.827 -24.472 -3.504 1.00 86.06 719 GLY A N 1
ATOM 5945 C CA . GLY A 1 719 ? -3.733 -23.998 -2.677 1.00 86.06 719 GLY A CA 1
ATOM 5946 C C . GLY A 1 719 ? -3.989 -22.712 -1.906 1.00 86.06 719 GLY A C 1
ATOM 5947 O O . GLY A 1 719 ? -5.079 -22.141 -1.918 1.00 86.06 719 GLY A O 1
ATOM 5948 N N . ARG A 1 720 ? -2.952 -22.242 -1.206 1.00 90.00 720 ARG A N 1
ATOM 5949 C CA . ARG A 1 720 ? -3.065 -21.115 -0.258 1.00 90.00 720 ARG A CA 1
ATOM 5950 C C . ARG A 1 720 ? -3.653 -19.845 -0.888 1.00 90.00 720 ARG A C 1
ATOM 5952 O O . ARG A 1 720 ? -4.531 -19.216 -0.300 1.00 90.00 720 ARG A O 1
ATOM 5959 N N . LEU A 1 721 ? -3.132 -19.437 -2.046 1.00 92.12 721 LEU A N 1
ATOM 5960 C CA . LEU A 1 721 ? -3.527 -18.186 -2.706 1.00 92.12 721 LEU A CA 1
ATOM 5961 C C . LEU A 1 721 ? -4.787 -18.362 -3.561 1.00 92.12 721 LEU A C 1
ATOM 5963 O O . LEU A 1 721 ? -5.647 -17.480 -3.561 1.00 92.12 721 LEU A O 1
ATOM 5967 N N . GLY A 1 722 ? -4.923 -19.505 -4.242 1.00 92.12 722 GLY A N 1
ATOM 5968 C CA . GLY A 1 722 ? -6.078 -19.781 -5.097 1.00 92.12 722 GLY A CA 1
ATOM 5969 C C . GLY A 1 722 ? -7.348 -20.001 -4.285 1.00 92.12 722 GLY A C 1
ATOM 5970 O O . GLY A 1 722 ? -8.435 -19.675 -4.743 1.00 92.12 722 GLY A O 1
ATOM 5971 N N . LEU A 1 723 ? -7.218 -20.477 -3.046 1.00 93.56 723 LEU A N 1
ATOM 5972 C CA . LEU A 1 723 ? -8.341 -20.687 -2.136 1.00 93.56 723 LEU A CA 1
ATOM 5973 C C . LEU A 1 723 ? -8.391 -19.685 -0.975 1.00 93.56 723 LEU A C 1
ATOM 5975 O O . LEU A 1 723 ? -9.169 -19.880 -0.046 1.00 93.56 723 LEU A O 1
ATOM 5979 N N . TYR A 1 724 ? -7.558 -18.638 -1.006 1.00 94.06 724 TYR A N 1
ATOM 5980 C CA . TYR A 1 724 ? -7.498 -17.582 0.015 1.00 94.06 724 TYR A CA 1
ATOM 5981 C C . TYR A 1 724 ? -7.524 -18.113 1.466 1.00 94.06 724 TYR A C 1
ATOM 5983 O O . TYR A 1 724 ? -8.173 -17.561 2.354 1.00 94.06 724 TYR A O 1
ATOM 5991 N N . LYS A 1 725 ? -6.812 -19.213 1.722 1.00 89.81 725 LYS A N 1
ATOM 5992 C CA . LYS A 1 725 ? -6.832 -19.928 3.004 1.00 89.81 725 LYS A CA 1
ATOM 5993 C C . LYS A 1 725 ? -5.412 -20.122 3.496 1.00 89.81 725 LYS A C 1
ATOM 5995 O O . LYS A 1 725 ? -4.545 -20.563 2.748 1.00 89.81 725 LYS A O 1
ATOM 6000 N N . TYR A 1 726 ? -5.154 -19.815 4.764 1.00 88.06 726 TYR A N 1
ATOM 6001 C CA . TYR A 1 726 ? -3.873 -20.159 5.375 1.00 88.06 726 TYR A CA 1
ATOM 6002 C C . TYR A 1 726 ? -3.773 -21.678 5.520 1.00 88.06 726 TYR A C 1
ATOM 6004 O O . TYR A 1 726 ? -4.504 -22.268 6.311 1.00 88.06 726 TYR A O 1
ATOM 6012 N N . LEU A 1 727 ? -2.819 -22.283 4.816 1.00 87.44 727 LEU A N 1
ATOM 6013 C CA . LEU A 1 727 ? -2.548 -23.718 4.858 1.00 87.44 727 LEU A CA 1
ATOM 6014 C C . LEU A 1 727 ? -1.103 -23.965 5.294 1.00 87.44 727 LEU A C 1
ATOM 6016 O O . LEU A 1 727 ? -0.176 -23.423 4.679 1.00 87.44 727 LEU A O 1
ATOM 6020 N N . ASP A 1 728 ? -0.915 -24.786 6.327 1.00 89.38 728 ASP A N 1
ATOM 6021 C CA . ASP A 1 728 ? 0.379 -25.415 6.606 1.00 89.38 728 ASP A CA 1
ATOM 6022 C C . ASP A 1 728 ? 0.725 -26.414 5.496 1.00 89.38 728 ASP A C 1
ATOM 6024 O O . ASP A 1 728 ? -0.140 -26.808 4.709 1.00 89.38 728 ASP A O 1
ATOM 6028 N N . MET A 1 729 ? 1.998 -26.810 5.401 1.00 91.25 729 MET A N 1
ATOM 6029 C CA . MET A 1 729 ? 2.451 -27.680 4.311 1.00 91.25 729 MET A CA 1
ATOM 6030 C C . MET A 1 729 ? 1.654 -28.983 4.274 1.00 91.25 729 MET A C 1
ATOM 6032 O O . MET A 1 729 ? 1.116 -29.311 3.228 1.00 91.25 729 MET A O 1
ATOM 6036 N N . ASP A 1 730 ? 1.490 -29.692 5.394 1.00 89.81 730 ASP A N 1
ATOM 6037 C CA . ASP A 1 730 ? 0.741 -30.954 5.418 1.00 89.81 730 ASP A CA 1
ATOM 6038 C C . ASP A 1 730 ? -0.736 -30.797 5.020 1.00 89.81 730 ASP A C 1
ATOM 6040 O O . ASP A 1 730 ? -1.320 -31.714 4.439 1.00 89.81 730 ASP A O 1
ATOM 6044 N N . LYS A 1 731 ? -1.336 -29.633 5.298 1.00 89.75 731 LYS A N 1
ATOM 6045 C CA . LYS A 1 731 ? -2.715 -29.302 4.922 1.00 89.75 731 LYS A CA 1
ATOM 6046 C C . LYS A 1 731 ? -2.841 -28.964 3.454 1.00 89.75 731 LYS A C 1
ATOM 6048 O O . LYS A 1 731 ? -3.728 -29.513 2.817 1.00 89.75 731 LYS A O 1
ATOM 6053 N N . ALA A 1 732 ? -1.949 -28.141 2.903 1.00 88.69 732 ALA A N 1
ATOM 6054 C CA . ALA A 1 732 ? -1.900 -27.886 1.462 1.00 88.69 732 ALA A CA 1
ATOM 6055 C C . ALA A 1 732 ? -1.755 -29.204 0.697 1.00 88.69 732 ALA A C 1
ATOM 6057 O O . ALA A 1 732 ? -2.404 -29.453 -0.318 1.00 88.69 732 ALA A O 1
ATOM 6058 N N . VAL A 1 733 ? -0.964 -30.097 1.274 1.00 85.38 733 VAL A N 1
ATOM 6059 C CA . VAL A 1 733 ? -0.736 -31.426 0.766 1.00 85.38 733 VAL A CA 1
ATOM 6060 C C . VAL A 1 733 ? -1.988 -32.315 0.823 1.00 85.38 733 VAL A C 1
ATOM 6062 O O . VAL A 1 733 ? -2.467 -32.851 -0.174 1.00 85.38 733 VAL A O 1
ATOM 6065 N N . SER A 1 734 ? -2.579 -32.444 2.001 1.00 86.44 734 SER A N 1
ATOM 6066 C CA . SER A 1 734 ? -3.801 -33.221 2.186 1.00 86.44 734 SER A CA 1
ATOM 6067 C C . SER A 1 734 ? -4.944 -32.681 1.311 1.00 86.44 734 SER A C 1
ATOM 6069 O O . SER A 1 734 ? -5.628 -33.457 0.652 1.00 86.44 734 SER A O 1
ATOM 6071 N N . LEU A 1 735 ? -5.091 -31.355 1.220 1.00 87.69 735 LEU A N 1
ATOM 6072 C CA . LEU A 1 735 ? -6.073 -30.695 0.357 1.00 87.69 735 LEU A CA 1
ATOM 6073 C C . LEU A 1 735 ? -5.851 -31.068 -1.109 1.00 87.69 735 LEU A C 1
ATOM 6075 O O . LEU A 1 735 ? -6.799 -31.391 -1.816 1.00 87.69 735 LEU A O 1
ATOM 6079 N N . SER A 1 736 ? -4.595 -31.096 -1.552 1.00 83.19 736 SER A N 1
ATOM 6080 C CA . SER A 1 736 ? -4.225 -31.538 -2.898 1.00 83.19 736 SER A CA 1
ATOM 6081 C C . SER A 1 736 ? -4.674 -32.969 -3.185 1.00 83.19 736 SER A C 1
ATOM 6083 O O . SER A 1 736 ? -5.214 -33.237 -4.255 1.00 83.19 736 SER A O 1
ATOM 6085 N N . MET A 1 737 ? -4.478 -33.885 -2.228 1.00 81.56 737 MET A N 1
ATOM 6086 C CA . MET A 1 737 ? -4.944 -35.273 -2.340 1.00 81.56 737 MET A CA 1
ATOM 6087 C C . MET A 1 737 ? -6.464 -35.361 -2.475 1.00 81.56 737 MET A C 1
ATOM 6089 O O . MET A 1 737 ? -6.964 -36.177 -3.248 1.00 81.56 737 MET A O 1
ATOM 6093 N N . ASP A 1 738 ? -7.187 -34.543 -1.713 1.00 85.12 738 ASP A N 1
ATOM 6094 C CA . ASP A 1 738 ? -8.648 -34.558 -1.662 1.00 85.12 738 ASP A CA 1
ATOM 6095 C C . ASP A 1 738 ? -9.288 -33.856 -2.876 1.00 85.12 738 ASP A C 1
ATOM 6097 O O . ASP A 1 738 ? -10.429 -34.152 -3.225 1.00 85.12 738 ASP A O 1
ATOM 6101 N N . MET A 1 739 ? -8.543 -32.994 -3.580 1.00 84.00 739 MET A N 1
ATOM 6102 C CA . MET A 1 739 ? -8.975 -32.364 -4.834 1.00 84.00 739 MET A CA 1
ATOM 6103 C C . MET A 1 739 ? -8.916 -33.309 -6.049 1.00 84.00 739 MET A C 1
ATOM 6105 O O . MET A 1 739 ? -9.619 -33.067 -7.027 1.00 84.00 739 MET A O 1
ATOM 6109 N N . VAL A 1 740 ? -8.131 -34.395 -6.023 1.00 78.50 740 VAL A N 1
ATOM 6110 C CA . VAL A 1 740 ? -7.949 -35.289 -7.193 1.00 78.50 740 VAL A CA 1
ATOM 6111 C C . VAL A 1 740 ? -9.273 -35.841 -7.750 1.00 78.50 740 VAL A C 1
ATOM 6113 O O . VAL A 1 740 ? -9.515 -35.669 -8.947 1.00 78.50 740 VAL A O 1
ATOM 6116 N N . PRO A 1 741 ? -10.185 -36.417 -6.939 1.00 80.12 741 PRO A N 1
ATOM 6117 C CA . PRO A 1 741 ? -11.455 -36.937 -7.457 1.00 80.12 741 PRO A CA 1
ATOM 6118 C C . PRO A 1 741 ? -12.357 -35.851 -8.062 1.00 80.12 741 PRO A C 1
ATOM 6120 O O . PRO A 1 741 ? -13.198 -36.136 -8.916 1.00 80.12 741 PRO A O 1
ATOM 6123 N N . LEU A 1 742 ? -12.205 -34.602 -7.605 1.00 83.62 742 LEU A N 1
ATOM 6124 C CA . LEU A 1 742 ? -12.928 -33.448 -8.133 1.00 83.62 742 LEU A CA 1
ATOM 6125 C C . LEU A 1 742 ? -12.379 -33.033 -9.503 1.00 83.62 742 LEU A C 1
ATOM 6127 O O . LEU A 1 742 ? -13.166 -32.740 -10.399 1.00 83.62 742 LEU A O 1
ATOM 6131 N N . ILE A 1 743 ? -11.054 -33.060 -9.675 1.00 81.31 743 ILE A N 1
ATOM 6132 C CA . ILE A 1 743 ? -10.373 -32.731 -10.935 1.00 81.31 743 ILE A CA 1
ATOM 6133 C C . ILE A 1 743 ? -10.808 -33.688 -12.053 1.00 81.31 743 ILE A C 1
ATOM 6135 O O . ILE A 1 743 ? -11.161 -33.233 -13.138 1.00 81.31 743 ILE A O 1
ATOM 6139 N N . GLU A 1 744 ? -10.868 -34.995 -11.780 1.00 77.50 744 GLU A N 1
ATOM 6140 C CA . GLU A 1 744 ? -11.253 -36.021 -12.769 1.00 77.50 744 GLU A CA 1
ATOM 6141 C C . GLU A 1 744 ? -12.678 -35.840 -13.322 1.00 77.50 744 GLU A C 1
ATOM 6143 O O . GLU A 1 744 ? -12.988 -36.295 -14.421 1.00 77.50 744 GLU A O 1
ATOM 6148 N N . LYS A 1 745 ? -13.560 -35.178 -12.566 1.00 81.75 745 LYS A N 1
ATOM 6149 C CA . LYS A 1 745 ? -14.978 -34.994 -12.911 1.00 81.75 745 LYS A CA 1
ATOM 6150 C C . LYS A 1 745 ? -15.360 -33.530 -13.131 1.00 81.75 745 LYS A C 1
ATOM 6152 O O . LYS A 1 745 ? -16.543 -33.230 -13.298 1.00 81.75 745 LYS A O 1
ATOM 6157 N N . TRP A 1 746 ? -14.384 -32.620 -13.148 1.00 84.88 746 TRP A N 1
ATOM 6158 C CA . TRP A 1 746 ? -14.620 -31.174 -13.137 1.00 84.88 746 TRP A CA 1
ATOM 6159 C C . TRP A 1 746 ? -15.535 -30.710 -14.276 1.00 84.88 746 TRP A C 1
ATOM 6161 O O . TRP A 1 746 ? -16.521 -30.006 -14.041 1.00 84.88 746 TRP A O 1
ATOM 6171 N N . ASN A 1 747 ? -15.270 -31.187 -15.494 1.00 83.06 747 ASN A N 1
ATOM 6172 C CA . ASN A 1 747 ? -15.973 -30.765 -16.711 1.00 83.06 747 ASN A CA 1
ATOM 6173 C C . ASN A 1 747 ? -17.426 -31.253 -16.752 1.00 83.06 747 ASN A C 1
ATOM 6175 O O . ASN A 1 747 ? -18.239 -30.688 -17.473 1.00 83.06 747 ASN A O 1
ATOM 6179 N N . VAL A 1 748 ? -17.764 -32.273 -15.957 1.00 86.69 748 VAL A N 1
ATOM 6180 C CA . VAL A 1 748 ? -19.112 -32.859 -15.887 1.00 86.69 748 VAL A CA 1
ATOM 6181 C C . VAL A 1 748 ? -19.970 -32.172 -14.821 1.00 86.69 748 VAL A C 1
ATOM 6183 O O . VAL A 1 748 ? -21.197 -32.207 -14.880 1.00 86.69 748 VAL A O 1
ATOM 6186 N N . PHE A 1 749 ? -19.349 -31.540 -13.824 1.00 89.19 749 PHE A N 1
ATOM 6187 C CA . PHE A 1 749 ? -20.077 -30.846 -12.767 1.00 89.19 749 PHE A CA 1
ATOM 6188 C C . PHE A 1 749 ? -20.615 -29.491 -13.230 1.00 89.19 749 PHE A C 1
ATOM 6190 O O . PHE A 1 749 ? -19.931 -28.756 -13.938 1.00 89.19 749 PHE A O 1
ATOM 6197 N N . SER A 1 750 ? -21.818 -29.130 -12.768 1.00 92.31 750 SER A N 1
ATOM 6198 C CA . SER A 1 750 ? -22.329 -27.764 -12.916 1.00 92.31 750 SER A CA 1
ATOM 6199 C C . SER A 1 750 ? -21.497 -26.776 -12.080 1.00 92.31 750 SER A C 1
ATOM 6201 O O . SER A 1 750 ? -20.874 -27.196 -11.092 1.00 92.31 750 SER A O 1
ATOM 6203 N N . PRO A 1 751 ? -21.498 -25.470 -12.407 1.00 94.62 751 PRO A N 1
ATOM 6204 C CA . PRO A 1 751 ? -20.828 -24.446 -11.602 1.00 94.62 751 PRO A CA 1
ATOM 6205 C C . PRO A 1 751 ? -21.195 -24.490 -10.110 1.00 94.62 751 PRO A C 1
ATOM 6207 O O . PRO A 1 751 ? -20.324 -24.392 -9.244 1.00 94.62 751 PRO A O 1
ATOM 6210 N N . GLU A 1 752 ? -22.465 -24.735 -9.782 1.00 93.06 752 GLU A N 1
ATOM 6211 C CA . GLU A 1 752 ? -22.948 -24.841 -8.401 1.00 93.06 752 GLU A CA 1
ATOM 6212 C C . GLU A 1 752 ? -22.370 -26.073 -7.703 1.00 93.06 752 GLU A C 1
ATOM 6214 O O . GLU A 1 752 ? -21.960 -26.001 -6.541 1.00 93.06 752 GLU A O 1
ATOM 6219 N N . LYS A 1 753 ? -22.298 -27.207 -8.414 1.00 91.69 753 LYS A N 1
ATOM 6220 C CA . LYS A 1 753 ? -21.731 -28.444 -7.872 1.00 91.69 753 LYS A CA 1
ATOM 6221 C C . LYS A 1 753 ? -20.222 -28.320 -7.659 1.00 91.69 753 LYS A C 1
ATOM 6223 O O . LYS A 1 753 ? -19.728 -28.791 -6.635 1.00 91.69 753 LYS A O 1
ATOM 6228 N N . ARG A 1 754 ? -19.504 -27.649 -8.567 1.00 93.56 754 ARG A N 1
ATOM 6229 C CA . ARG A 1 754 ? -18.077 -27.308 -8.419 1.00 93.56 754 ARG A CA 1
ATOM 6230 C C . ARG A 1 754 ? -17.841 -26.454 -7.176 1.00 93.56 754 ARG A C 1
ATOM 6232 O O . ARG A 1 754 ? -17.037 -26.832 -6.325 1.00 93.56 754 ARG A O 1
ATOM 6239 N N . TYR A 1 755 ? -18.603 -25.368 -7.029 1.00 94.81 755 TYR A N 1
ATOM 6240 C CA . TYR A 1 755 ? -18.523 -24.477 -5.872 1.00 94.81 755 TYR A CA 1
ATOM 6241 C C . TYR A 1 755 ? -18.785 -25.223 -4.561 1.00 94.81 755 TYR A C 1
ATOM 6243 O O . TYR A 1 755 ? -17.996 -25.127 -3.621 1.00 94.81 755 TYR A O 1
ATOM 6251 N N . HIS A 1 756 ? -19.860 -26.013 -4.511 1.00 93.25 756 HIS A N 1
ATOM 6252 C CA . HIS A 1 756 ? -20.202 -26.809 -3.337 1.00 93.25 756 HIS A CA 1
ATOM 6253 C C . HIS A 1 756 ? -19.097 -27.810 -2.975 1.00 93.25 756 HIS A C 1
ATOM 6255 O O . HIS A 1 756 ? -18.697 -27.878 -1.817 1.00 93.25 756 HIS A O 1
ATOM 6261 N N . ASN A 1 757 ? -18.558 -28.547 -3.951 1.00 91.75 757 ASN A N 1
ATOM 6262 C CA . ASN A 1 757 ? -17.498 -29.522 -3.698 1.00 91.75 757 ASN A CA 1
ATOM 6263 C C . ASN A 1 757 ? -16.217 -28.852 -3.167 1.00 91.75 757 ASN A C 1
ATOM 6265 O O . ASN A 1 757 ? -15.627 -29.362 -2.217 1.00 91.75 757 ASN A O 1
ATOM 6269 N N . ILE A 1 758 ? -15.811 -27.697 -3.718 1.00 92.25 758 ILE A N 1
ATOM 6270 C CA . ILE A 1 758 ? -14.658 -26.951 -3.184 1.00 92.25 758 ILE A CA 1
ATOM 6271 C C . ILE A 1 758 ? -14.935 -26.473 -1.757 1.00 92.25 758 ILE A C 1
ATOM 6273 O O . ILE A 1 758 ? -14.058 -26.583 -0.905 1.00 92.25 758 ILE A O 1
ATOM 6277 N N . ARG A 1 759 ? -16.144 -25.977 -1.465 1.00 93.06 759 ARG A N 1
ATOM 6278 C CA . ARG A 1 759 ? -16.525 -25.556 -0.108 1.00 93.06 759 ARG A CA 1
ATOM 6279 C C . ARG A 1 759 ? -16.451 -26.703 0.896 1.00 93.06 759 ARG A C 1
ATOM 6281 O O . ARG A 1 759 ? -15.845 -26.523 1.941 1.00 93.06 759 ARG A O 1
ATOM 6288 N N . VAL A 1 760 ? -16.972 -27.880 0.549 1.00 91.12 760 VAL A N 1
ATOM 6289 C CA . VAL A 1 760 ? -16.901 -29.074 1.409 1.00 91.12 760 VAL A CA 1
ATOM 6290 C C . VAL A 1 760 ? -15.453 -29.462 1.710 1.00 91.12 760 VAL A C 1
ATOM 6292 O O . VAL A 1 760 ? -15.133 -29.801 2.847 1.00 91.12 760 VAL A O 1
ATOM 6295 N N . ILE A 1 761 ? -14.567 -29.391 0.712 1.00 88.75 761 ILE A N 1
ATOM 6296 C CA . ILE A 1 761 ? -13.136 -29.636 0.921 1.00 88.75 761 ILE A CA 1
ATOM 6297 C C . ILE A 1 761 ? -12.552 -28.549 1.826 1.00 88.75 761 ILE A C 1
ATOM 6299 O O . ILE A 1 761 ? -11.879 -28.878 2.793 1.00 88.75 761 ILE A O 1
ATOM 6303 N N . LEU A 1 762 ? -12.833 -27.271 1.563 1.00 88.44 762 LEU A N 1
ATOM 6304 C CA . LEU A 1 762 ? -12.318 -26.157 2.360 1.00 88.44 762 LEU A CA 1
ATOM 6305 C C . LEU A 1 762 ? -12.765 -26.182 3.816 1.00 88.44 762 LEU A C 1
ATOM 6307 O O . LEU A 1 762 ? -11.962 -25.844 4.670 1.00 88.44 762 LEU A O 1
ATOM 6311 N N . ASP A 1 763 ? -13.993 -26.597 4.109 1.00 86.56 763 ASP A N 1
ATOM 6312 C CA . ASP A 1 763 ? -14.507 -26.652 5.481 1.00 86.56 763 ASP A CA 1
ATOM 6313 C C . ASP A 1 763 ? -13.818 -27.757 6.318 1.00 86.56 763 ASP A C 1
ATOM 6315 O O . ASP A 1 763 ? -13.899 -27.753 7.545 1.00 86.56 763 ASP A O 1
ATOM 6319 N N . LYS A 1 764 ? -13.095 -28.690 5.675 1.00 86.19 764 LYS A N 1
ATOM 6320 C CA . LYS A 1 764 ? -12.260 -29.709 6.336 1.00 86.19 764 LYS A CA 1
ATOM 6321 C C . LYS A 1 764 ? -10.894 -29.169 6.801 1.00 86.19 764 LYS A C 1
ATOM 6323 O O . LYS A 1 764 ? -10.243 -29.823 7.622 1.00 86.19 764 LYS A O 1
ATOM 6328 N N . TYR A 1 765 ? -10.441 -28.030 6.266 1.00 83.06 765 TYR A N 1
ATOM 6329 C CA . TYR A 1 765 ? -9.106 -27.448 6.487 1.00 83.06 765 TYR A CA 1
ATOM 6330 C C . TYR A 1 765 ? -9.182 -26.045 7.089 1.00 83.06 765 TYR A C 1
ATOM 6332 O O . TYR A 1 765 ? -8.225 -25.661 7.794 1.00 83.06 765 TYR A O 1
#

pLDDT: mean 86.89, std 12.04, range [25.89, 98.38]